Protein AF-A0A928YZJ4-F1 (afdb_monomer)

Mean predicted aligned error: 17.31 Å

Solvent-accessible surface area (backbone atoms only — not comparable to full-atom values): 49971 Å² total; per-residue (Å²): 134,83,50,48,60,56,51,56,8,48,33,52,41,49,50,50,52,55,49,54,68,63,47,74,83,53,98,68,70,48,50,37,29,40,36,71,58,53,44,68,52,54,47,35,29,53,52,44,31,66,68,34,85,79,50,36,79,39,45,44,54,44,34,43,48,86,60,44,71,91,59,87,69,68,72,88,36,46,33,91,68,58,64,78,62,58,71,76,52,89,69,97,32,59,24,40,40,36,47,48,78,68,75,94,52,50,88,80,48,70,93,41,50,71,45,28,59,66,56,59,59,71,42,50,63,50,50,48,59,63,60,44,59,97,52,99,66,59,72,68,53,54,50,33,52,51,24,40,53,58,9,43,60,76,61,47,85,70,53,61,63,33,52,37,35,27,52,41,46,22,37,50,41,33,71,78,66,70,46,56,64,59,37,25,52,16,49,22,26,41,44,72,64,25,54,11,26,41,66,62,54,68,77,52,56,79,95,48,50,81,40,36,69,60,38,22,52,51,48,42,47,42,54,50,63,46,27,30,51,53,32,38,20,41,73,82,69,45,78,56,56,55,68,58,46,50,57,31,35,71,73,46,49,89,70,32,54,77,86,50,48,68,41,50,53,45,35,56,74,47,76,78,38,90,44,73,40,36,55,59,49,17,72,43,39,31,69,88,42,37,54,51,56,47,57,55,74,76,52,80,75,86,79,49,72,35,57,56,48,53,52,49,35,60,72,78,40,76,80,73,74,50,74,68,54,54,50,47,38,58,49,50,62,74,51,90,70,87,70,61,53,69,72,57,45,54,53,48,67,74,47,48,73,70,37,60,76,44,60,68,60,38,54,52,48,48,40,46,63,41,41,80,64,47,76,28,73,50,65,71,55,39,50,51,51,52,47,55,53,41,54,74,63,43,92,72,62,83,44,52,52,36,35,40,40,36,40,76,64,61,85,55,66,69,68,59,59,58,29,14,45,46,56,44,36,28,53,20,54,70,54,25,15,52,66,64,56,35,48,88,44,43,47,77,50,48,69,51,48,73,44,33,62,60,52,50,52,55,46,40,71,72,47,47,92,76,57,72,80,36,78,56,84,49,70,79,22,35,46,50,48,35,38,44,33,36,20,32,82,85,69,47,81,70,33,63,41,38,41,34,39,43,56,68,84,48,23,33,42,44,34,49,53,59,38,51,52,50,26,73,72,74,50,80,49,53,57,39,58,39,40,56,23,63,74,48,99,86,63,47,76,39,68,56,43,58,69,34,22,81,25,38,43,42,32,30,88,84,44,53,36,32,65,57,42,74,91,49,73,87,43,19,47,82,68,42,48,65,58,51,48,56,50,33,39,74,71,66,58,30,52,69,70,42,48,54,53,43,50,52,32,48,49,56,21,53,54,34,41,52,50,20,58,51,33,36,71,35,87,76,32,9,51,54,37,64,39,29,47,54,21,32,57,30,44,50,53,29,52,54,46,41,66,72,48,57,57,63,70,69,43,42,62,69,50,49,49,60,66,70,30,54,39,39,30,40,44,39,80,80,72,53,29,32,36,38,38,50,79,11,54,54,25,34,24,34,57,31,46,54,55,47,50,52,30,49,48,52,51,51,60,44,73,40,73,75,79,86,62,87,49,55,68,58,52,56,48,54,51,44,56,54,69,70,47,76,77,34,74,55,61,50,80,33,53,59,86,88,47,78,38,71,21,26,65,56,38,76,48,80,70,30,32,38,25,32,53,83,70,70,57,94,91,56,66,68,65,57,50,74,32,60,62,63,29,52,55,50,48,55,48,50,52,52,49,38,71,75,39,63,82,44,36,60,67,35,59,45,47,44,40,62,63,57,50,66,60,40,61,52,42,37,50,52,54,50,51,55,53,57,68,72,44,95,59,80,55,24,42,34,40,33,44,29,30,92,51,63,69,58,47,52,49,50,49,51,53,50,55,63,57,30,78,75,34,95,86,47,74,77,83,54,90,80,69,95,82,64,94,58,56,63,42,51,37,78,46,63,77,88,59,79,80,95,62,98,74,88,69,64,64,51,80,70,64,98,53,97,82,66,89,74,86,66,132

Radius of gyration: 37.92 Å; Cα contacts (8 Å, |Δi|>4): 1317; chains: 1; bounding box: 82×76×112 Å

Foldseek 3Di:
DQDLLLLLLQLLLVVVVVVLVVCVVDPDAAEEEAEQDALSSVLSVVVSQCPPPVRVQQEQAEEECVRNPPSPDDPRRYDPDDPLVCVPDDDPHSYYYYYDNDPPCVVSCVVHHYDYLLNSLVPLVSSLVVLCPPQPDDPVLSLLSSLLSLLLSVQDDAGSSLSSQLSNQLSCCCVVPVDRSQLSSQQSCLSVQFARASCQSVVDPPVCSNPSVSSNVSSNCRVQCTSLVLLCAHSLRHHHQLVLLVVQCVVCVVLADPVCVVLSVVSSPDHGGDDPSSSVRSNDHCPVRVVVSSCPSVDDPPDDLLNVVVVLCVPPPNPPDDPVRNVVSVVVVVDPDQADDPVLVVVCVVCVVSCVVPPVSNVVSQCSHANDAQEDQDPLLLVLVQVLVQVVQQPAQQFFQAKEKAWPDAQDLVLLQLAQLLLLLLQLLQCFALCVLQPPRYHYRCRCSVVSVVSVVVVCVVCPPNDDRDRDPDFSRFKIKMKMFTAGPVRDTRDIHIYIHGHQCQALSSCVNVLLVQCLVANLQFFFAWEFDAPDPVGHGAFDARSHLNRTCDQDDRDRNHGRHDDDLCRGCVNQVVVLLVVCVVVVQFPPVLSVQLVVLVVQLRVLLSVLSVQLRDHNHNLVDPSLVVSLVSLVSNVVSCVVTGDDLVSCQRPVVSSLSSQWYWYDDDATKTKRHCSDSVQSNLSSVLSNVSSVVSCVSNVDSDDCPVDSVVSSVVNSVVSVDSRPDQWGWTDDPSDTAIWGFQEDDSSMTMTHHPDDDPVADAGSHQLQVVLVVVVVVVVVVCVVPVVCQQPAEAEDEADRDLNNVQNNQVVVVVVVVPDSDLGAYEYEYEHQDVVSLVVSVVVLVVVCVVPVPRDDADADDPPDPDSYYYYYDYPPDDDPDPPDDFDWDPDDDPPDTDDDD

Secondary structure (DSSP, 8-state):
---HHHHHHHHHHHHHHHHHHHHTTSSS-EEEEEES--HHHHHHHHHHHHH-TTTTTTEEEEEETTTSTTS---GGGEE-S-HHHHTTS--SSSEEEEEE--GGGGGGSTTSEEE-HHHHHH-HHHHHHHHHTT----HHHHHHHHHHHHHHHHH----HHHHHHHHHHHHHHHHHH---HHHHHHHTGGGGTS---TTGGGGS-GGGTT-HHHHHHHHHHHIIIIIHHHTTB-TT-PBPPHHHHHHHHHHHGGGS-GGGHHHHHHHHHSPSSS-HHHHHHHTS-TTTT-TTHHHHTTSPP---HHHHHHHHHHHH-TT-S-HHHHHHHHHHHH---SS--HHHHHHHHHTTTGGGS-HHHHHHHHHHHH-SPEEESSHHHHHHHHHHHHHHH-S--TTEEEEEEEESS-S-HHHHHTS-HHHHHHHHHHHTTHHHHHTTTEEEE-TTSTTHHHHHHHHHHHHGGG-------SHHHHEEEEEEEEEETTS-EEEEEEEEEE--TTSGGGGHHHHHHHHHHS-TTB--EEEBPBSSTT-PBPPP-TT-GGGB--SBTTBTT---PSP-TTSBHHHHHHHHHHHHHHTTSS-HHHHHHHHHHHHHHHHHHHHHHHHHHSTTTGGG-THHHHHHHHHHHHHHHHHHH--SHHHIIIIIHHHHTTTEEEEESSS-EEEE-TTSHHHHHHHHHHHHHHHHHHHHHHH-S----SSHHHHHHHHHHHHHS--S-SEEEEEETTEEEEEEEEEEETTEEEEE-SS--TT-----S-SHHHHHHHHHHHHHHHHH-GGGGGSEEEEEET---THHHHHHHHHHHHHHHH--S---EEEEEE-SSHHHHHHHHHHHHHHHTT-TTS----SS-TT---SEEEEEE-TTS--S--S--B-----S-TT-PPP--

Sequence (905 aa):
MMQTIELIGQVAADFLKRSIQTDEANEGVARFLLNRLTAQQVAEVCRTILQDSKLAPLIKIQVPRDLVGGCNLPDEILTDERTVHLRHSACDRPALLLANSSDDQSQSLNDITSISAQELKGQIECWIDLASKDLAIPDEQIDYWRKALRGLQKVGTPSLENFAEFIVQTRSRILDQSLPVVDALGWALPALRLPRDSAFFRAIPETQWGQTQRWEKLFQQAFSKRACLLLKQTSSRKPIDEQDLRTAFDKVKEDIPENAHPIIQSFISSAAGWNVSAEALAQFEWESDNINTLFSGLKAQKTDIASLTLDFFNDEFPDTLTEEELQYLNALKKRNKREALDEDREFYDAHRQELEGDRKLKAKWDKFVYGQPIECTDFMIGLLQAFERLFDQAENVDSVKSLKIETQKKAAKSKWLELNADVGRYFCTRYRGIEQLTAPHIEWETHWLFKYETLIEETQKKQKAKYRENTSTAKTATEIRFYVEMRDAAQSLIAKTQLVWRCNPNAIGMELANDFERMLKDSPFQLSQVSRELVSKKGRLQGISLSDVGTLMAAYRQDRGSLVSKYDRKSDLDKMLPAKFKQAVAEGRLSKEGSDAITTAWKTFSETYRAAIAGFTSEGQGIANSELLHQCEAYEALLKTVLTYVKGDLNRIDLYQPILRLGCIRIERGKPAAIIAPWHPLRLASIAIKARQLAGLLRYIISTPEVNFGDSRLFFADLRNELDHPYYPEVCVGYQGQQPELLSVSDTVNDYSLMERPTRDESDRTTNENPAEAADRLLGIIRRYVELLPHEKTNLSVVLYQNDSIKLPQAIVNKLSEELQDDREEVRCQVILRHRNGQKLTQLYEQMLESSDADPDAFIASEVSQDFMARLRISVMSNDVPPTNSRGYCQMWCTRELSRIFFLI

pLDDT: mean 81.65, std 14.15, range [23.36, 97.81]

Structure (mmCIF, N/CA/C/O backbone):
data_AF-A0A928YZJ4-F1
#
_entry.id   AF-A0A928YZJ4-F1
#
loop_
_atom_site.group_PDB
_atom_site.id
_atom_site.type_symbol
_atom_site.label_atom_id
_atom_site.label_alt_id
_atom_site.label_comp_id
_atom_site.label_asym_id
_atom_site.label_entity_id
_atom_site.label_seq_id
_atom_site.pdbx_PDB_ins_code
_atom_site.Cartn_x
_atom_site.Cartn_y
_atom_site.Cartn_z
_atom_site.occupancy
_atom_site.B_iso_or_equiv
_atom_site.auth_seq_id
_atom_site.auth_comp_id
_atom_site.auth_asym_id
_atom_site.auth_atom_id
_atom_site.pdbx_PDB_model_num
ATOM 1 N N . MET A 1 1 ? 30.342 -8.143 -59.739 1.00 57.03 1 MET A N 1
ATOM 2 C CA . MET A 1 1 ? 29.784 -7.495 -58.536 1.00 57.03 1 MET A CA 1
ATOM 3 C C . MET A 1 1 ? 28.497 -8.243 -58.220 1.00 57.03 1 MET A C 1
ATOM 5 O O . MET A 1 1 ? 27.683 -8.363 -59.121 1.00 57.03 1 MET A O 1
ATOM 9 N N . MET A 1 2 ? 28.390 -8.867 -57.047 1.00 73.00 2 MET A N 1
ATOM 10 C CA . MET A 1 2 ? 27.225 -9.685 -56.671 1.00 73.00 2 MET A CA 1
ATOM 11 C C . MET A 1 2 ? 26.034 -8.761 -56.399 1.00 73.00 2 MET A C 1
ATOM 13 O O . MET A 1 2 ? 26.191 -7.834 -55.606 1.00 73.00 2 MET A O 1
ATOM 17 N N . GLN A 1 3 ? 24.886 -8.961 -57.052 1.00 83.56 3 GLN A N 1
ATOM 18 C CA . GLN A 1 3 ? 23.706 -8.129 -56.787 1.00 83.56 3 GLN A CA 1
ATOM 19 C C . GLN A 1 3 ? 22.899 -8.652 -55.589 1.00 83.56 3 GLN A C 1
ATOM 21 O O . GLN A 1 3 ? 22.850 -9.853 -55.326 1.00 83.56 3 GLN A O 1
ATOM 26 N N . THR A 1 4 ? 22.219 -7.750 -54.873 1.00 87.12 4 THR A N 1
ATOM 27 C CA . THR A 1 4 ? 21.417 -8.068 -53.674 1.00 87.12 4 THR A CA 1
ATOM 28 C C . THR A 1 4 ? 20.347 -9.131 -53.933 1.00 87.12 4 THR A C 1
ATOM 30 O O . THR A 1 4 ? 20.195 -10.066 -53.148 1.00 87.12 4 THR A O 1
ATOM 33 N N . ILE A 1 5 ? 19.617 -9.010 -55.046 1.00 86.25 5 ILE A N 1
ATOM 34 C CA . ILE A 1 5 ? 18.516 -9.922 -55.391 1.00 86.25 5 ILE A CA 1
ATOM 35 C C . ILE A 1 5 ? 19.060 -11.283 -55.862 1.00 86.25 5 ILE A C 1
ATOM 37 O O . ILE A 1 5 ? 18.504 -12.317 -55.493 1.00 86.25 5 ILE A O 1
ATOM 41 N N . GLU A 1 6 ? 20.191 -11.301 -56.577 1.00 87.38 6 GLU A N 1
ATOM 42 C CA . GLU A 1 6 ? 20.882 -12.535 -56.988 1.00 87.38 6 GLU A CA 1
ATOM 43 C C . GLU A 1 6 ? 21.328 -13.361 -55.770 1.00 87.38 6 GLU A C 1
ATOM 45 O O . GLU A 1 6 ? 21.139 -14.577 -55.742 1.00 87.38 6 GLU A O 1
ATOM 50 N N . LEU A 1 7 ? 21.869 -12.713 -54.727 1.00 89.19 7 LEU A N 1
ATOM 51 C CA . LEU A 1 7 ? 22.269 -13.405 -53.498 1.00 89.19 7 LEU A CA 1
ATOM 52 C C . LEU A 1 7 ? 21.063 -14.038 -52.783 1.00 89.19 7 LEU A C 1
ATOM 54 O O . LEU A 1 7 ? 21.162 -15.176 -52.329 1.00 89.19 7 LEU A O 1
ATOM 58 N N . ILE A 1 8 ? 19.912 -13.352 -52.732 1.00 89.69 8 ILE A N 1
ATOM 59 C CA . ILE A 1 8 ? 18.660 -13.921 -52.194 1.00 89.69 8 ILE A CA 1
ATOM 60 C C . ILE A 1 8 ? 18.273 -15.196 -52.967 1.00 89.69 8 ILE A C 1
ATOM 62 O O . ILE A 1 8 ? 17.944 -16.212 -52.349 1.00 89.69 8 ILE A O 1
ATOM 66 N N . GLY A 1 9 ? 18.345 -15.155 -54.303 1.00 88.56 9 GLY A N 1
ATOM 67 C CA . GLY A 1 9 ? 18.065 -16.299 -55.175 1.00 88.56 9 GLY A CA 1
ATOM 68 C C . GLY A 1 9 ? 18.989 -17.492 -54.914 1.00 88.56 9 GLY A C 1
ATOM 69 O O . GLY A 1 9 ? 18.517 -18.619 -54.747 1.00 88.56 9 GLY A O 1
ATOM 70 N N . GLN A 1 10 ? 20.295 -17.240 -54.799 1.00 89.69 10 GLN A N 1
ATOM 71 C CA . GLN A 1 10 ? 21.309 -18.262 -54.512 1.00 89.69 10 GLN A CA 1
ATOM 72 C C . GLN A 1 10 ? 21.145 -18.886 -53.127 1.00 89.69 10 GLN A C 1
ATOM 74 O O . GLN A 1 10 ? 21.248 -20.104 -52.997 1.00 89.69 10 GLN A O 1
ATOM 79 N N . VAL A 1 11 ? 20.833 -18.085 -52.107 1.00 90.69 11 VAL A N 1
ATOM 80 C CA . VAL A 1 11 ? 20.590 -18.589 -50.748 1.00 90.69 11 VAL A CA 1
ATOM 81 C C . VAL A 1 11 ? 19.353 -19.480 -50.702 1.00 90.69 11 VAL A C 1
ATOM 83 O O . VAL A 1 11 ? 19.393 -20.546 -50.092 1.00 90.69 11 VAL A O 1
ATOM 86 N N . ALA A 1 12 ? 18.264 -19.083 -51.364 1.00 89.12 12 ALA A N 1
ATOM 87 C CA . ALA A 1 12 ? 17.058 -19.904 -51.430 1.00 89.12 12 ALA A CA 1
ATOM 88 C C . ALA A 1 12 ? 17.307 -21.230 -52.168 1.00 89.12 12 ALA A C 1
ATOM 90 O O . ALA A 1 12 ? 16.836 -22.277 -51.723 1.00 89.12 12 ALA A O 1
ATOM 91 N N . ALA A 1 13 ? 18.075 -21.204 -53.262 1.00 89.56 13 ALA A N 1
ATOM 92 C CA . ALA A 1 13 ? 18.456 -22.407 -53.997 1.00 89.56 13 ALA A CA 1
ATOM 93 C C . ALA A 1 13 ? 19.357 -23.339 -53.165 1.00 89.56 13 ALA A C 1
ATOM 95 O O . ALA A 1 13 ? 19.123 -24.548 -53.144 1.00 89.56 13 ALA A O 1
ATOM 96 N N . ASP A 1 14 ? 20.343 -22.800 -52.437 1.00 88.56 14 ASP A N 1
ATOM 97 C CA . ASP A 1 14 ? 21.216 -23.595 -51.561 1.00 88.56 14 ASP A CA 1
ATOM 98 C C . ASP A 1 14 ? 20.440 -24.191 -50.375 1.00 88.56 14 ASP A C 1
ATOM 100 O O . ASP A 1 14 ? 20.592 -25.372 -50.058 1.00 88.56 14 ASP A O 1
ATOM 104 N N . PHE A 1 15 ? 19.518 -23.425 -49.783 1.00 88.50 15 PHE A N 1
ATOM 105 C CA . PHE A 1 15 ? 18.610 -23.919 -48.747 1.00 88.50 15 PHE A CA 1
ATOM 106 C C . PHE A 1 15 ? 17.733 -25.078 -49.246 1.00 88.50 15 PHE A C 1
ATOM 108 O O . PHE A 1 15 ? 17.635 -26.110 -48.577 1.00 88.50 15 PHE A O 1
ATOM 115 N N . LEU A 1 16 ? 17.133 -24.943 -50.433 1.00 87.50 16 LEU A N 1
ATOM 116 C CA . LEU A 1 16 ? 16.336 -26.004 -51.059 1.00 87.50 16 LEU A CA 1
ATOM 117 C C . LEU A 1 16 ? 17.176 -27.255 -51.327 1.00 87.50 16 LEU A C 1
ATOM 119 O O . LEU A 1 16 ? 16.737 -28.366 -51.043 1.00 87.50 16 LEU A O 1
ATOM 123 N N . LYS A 1 17 ? 18.403 -27.083 -51.817 1.00 87.12 17 LYS A N 1
ATOM 124 C CA . LYS A 1 17 ? 19.334 -28.181 -52.093 1.00 87.12 17 LYS A CA 1
ATOM 125 C C . LYS A 1 17 ? 19.701 -28.959 -50.830 1.00 87.12 17 LYS A C 1
ATOM 127 O O . LYS A 1 17 ? 19.625 -30.185 -50.841 1.00 87.12 17 LYS A O 1
ATOM 132 N N . ARG A 1 18 ? 20.033 -28.259 -49.738 1.00 85.62 18 ARG A N 1
ATOM 133 C CA . ARG A 1 18 ? 20.311 -28.874 -48.427 1.00 85.62 18 ARG A CA 1
ATOM 134 C C . ARG A 1 18 ? 19.073 -29.580 -47.865 1.00 85.62 18 ARG A C 1
ATOM 136 O O . ARG A 1 18 ? 19.191 -30.680 -47.333 1.00 85.62 18 ARG A O 1
ATOM 143 N N . SER A 1 19 ? 17.892 -28.981 -48.024 1.00 82.94 19 SER A N 1
ATOM 144 C CA . SER A 1 19 ? 16.628 -29.549 -47.535 1.00 82.94 19 SER A CA 1
ATOM 145 C C . SER A 1 19 ? 16.262 -30.841 -48.273 1.00 82.94 19 SER A C 1
ATOM 147 O O . SER A 1 19 ? 16.008 -31.855 -47.633 1.00 82.94 19 SER A O 1
ATOM 149 N N . ILE A 1 20 ? 16.345 -30.848 -49.608 1.00 80.88 20 ILE A N 1
ATOM 150 C CA . ILE A 1 20 ? 16.053 -32.030 -50.437 1.00 80.88 20 ILE A CA 1
ATOM 151 C C . ILE A 1 20 ? 17.036 -33.172 -50.145 1.00 80.88 20 ILE A C 1
ATOM 153 O O . ILE A 1 20 ? 16.611 -34.313 -50.014 1.00 80.88 20 ILE A O 1
ATOM 157 N N . GLN A 1 21 ? 18.330 -32.875 -49.977 1.00 76.44 21 GLN A N 1
ATOM 158 C CA . GLN A 1 21 ? 19.341 -33.884 -49.623 1.00 76.44 21 GLN A CA 1
ATOM 159 C C . GLN A 1 21 ? 19.141 -34.484 -48.224 1.00 76.44 21 GLN A C 1
ATOM 161 O O . GLN A 1 21 ? 19.552 -35.614 -47.978 1.00 76.44 21 GLN A O 1
ATOM 166 N N . THR A 1 22 ? 18.530 -33.738 -47.302 1.00 69.00 22 THR A N 1
ATOM 167 C CA . THR A 1 22 ? 18.240 -34.223 -45.945 1.00 69.00 22 THR A CA 1
ATOM 168 C C . THR A 1 22 ? 16.977 -35.096 -45.923 1.00 69.00 22 THR A C 1
ATOM 170 O O . THR A 1 22 ? 16.920 -36.070 -45.175 1.00 69.00 22 THR A O 1
ATOM 173 N N . ASP A 1 23 ? 15.995 -34.787 -46.778 1.00 60.03 23 ASP A N 1
ATOM 174 C CA . ASP A 1 23 ? 14.710 -35.495 -46.885 1.00 60.03 23 ASP A CA 1
ATOM 175 C C . ASP A 1 23 ? 14.745 -36.770 -47.750 1.00 60.03 23 ASP A C 1
ATOM 177 O O . ASP A 1 23 ? 13.775 -37.525 -47.731 1.00 60.03 23 ASP A O 1
ATOM 181 N N . GLU A 1 24 ? 15.854 -37.091 -48.436 1.00 54.78 24 GLU A N 1
ATOM 182 C CA . GLU A 1 24 ? 16.033 -38.372 -49.162 1.00 54.78 24 GLU A CA 1
ATOM 183 C C . GLU A 1 24 ? 15.837 -39.623 -48.267 1.00 54.78 24 GLU A C 1
ATOM 185 O O . GLU A 1 24 ? 15.704 -40.735 -48.775 1.00 54.78 24 GLU A O 1
ATOM 190 N N . ALA A 1 25 ? 15.776 -39.457 -46.939 1.00 50.09 25 ALA A N 1
ATOM 191 C CA . ALA A 1 25 ? 15.477 -40.513 -45.971 1.00 50.09 25 ALA A CA 1
ATOM 192 C C . ALA A 1 25 ? 13.972 -40.833 -45.789 1.00 50.09 25 ALA A C 1
ATOM 194 O O . ALA A 1 25 ? 13.658 -41.858 -45.181 1.00 50.09 25 ALA A O 1
ATOM 195 N N . ASN A 1 26 ? 13.044 -40.006 -46.294 1.00 50.78 26 ASN A N 1
ATOM 196 C CA . ASN A 1 26 ? 11.592 -40.192 -46.152 1.00 50.78 26 ASN A CA 1
ATOM 197 C C . ASN A 1 26 ? 10.916 -40.446 -47.515 1.00 50.78 26 ASN A C 1
ATOM 199 O O . ASN A 1 26 ? 11.064 -39.663 -48.449 1.00 50.78 26 ASN A O 1
ATOM 203 N N . GLU A 1 27 ? 10.115 -41.511 -47.638 1.00 53.25 27 GLU A N 1
ATOM 204 C CA . GLU A 1 27 ? 9.326 -41.784 -48.851 1.00 53.25 27 GLU A CA 1
ATOM 205 C C . GLU A 1 27 ? 8.194 -40.742 -49.021 1.00 53.25 27 GLU A C 1
ATOM 207 O O . GLU A 1 27 ? 7.151 -40.824 -48.373 1.00 53.25 27 GLU A O 1
ATOM 212 N N . GLY A 1 28 ? 8.380 -39.743 -49.897 1.00 69.56 28 GLY A N 1
ATOM 213 C CA . GLY A 1 28 ? 7.349 -38.752 -50.240 1.00 69.56 28 GLY A CA 1
ATOM 214 C C . GLY A 1 28 ? 7.833 -37.602 -51.138 1.00 69.56 28 GLY A C 1
ATOM 215 O O . GLY A 1 28 ? 9.026 -37.395 -51.314 1.00 69.56 28 GLY A O 1
ATOM 216 N N . VAL A 1 29 ? 6.894 -36.838 -51.718 1.00 79.12 29 VAL A N 1
ATOM 217 C CA . VAL A 1 29 ? 7.193 -35.592 -52.459 1.00 79.12 29 VAL A CA 1
ATOM 218 C C . VAL A 1 29 ? 7.323 -34.431 -51.469 1.00 79.12 29 VAL A C 1
ATOM 220 O O . VAL A 1 29 ? 6.330 -34.072 -50.822 1.00 79.12 29 VAL A O 1
ATOM 223 N N . ALA A 1 30 ? 8.498 -33.802 -51.408 1.00 82.62 30 ALA A N 1
ATOM 224 C CA . ALA A 1 30 ? 8.737 -32.602 -50.606 1.00 82.62 30 ALA A CA 1
ATOM 225 C C . ALA A 1 30 ? 8.000 -31.394 -51.207 1.00 82.62 30 ALA A C 1
ATOM 227 O O . ALA A 1 30 ? 8.018 -31.173 -52.417 1.00 82.62 30 ALA A O 1
ATOM 228 N N . ARG A 1 31 ? 7.319 -30.595 -50.384 1.00 85.44 31 ARG A N 1
ATOM 229 C CA . ARG A 1 31 ? 6.553 -29.428 -50.850 1.00 85.44 31 ARG A CA 1
ATOM 230 C C . ARG A 1 31 ? 7.062 -28.174 -50.155 1.00 85.44 31 ARG A C 1
ATOM 232 O O . ARG A 1 31 ? 7.099 -28.130 -48.928 1.00 85.44 31 ARG A O 1
ATOM 239 N N . PHE A 1 32 ? 7.404 -27.163 -50.946 1.00 87.88 32 PHE A N 1
ATOM 240 C CA . PHE A 1 32 ? 7.923 -25.880 -50.484 1.00 87.88 32 PHE A CA 1
ATOM 241 C C . PHE A 1 32 ? 7.033 -24.735 -50.963 1.00 87.88 32 PHE A C 1
ATOM 243 O O . PHE A 1 32 ? 6.531 -24.761 -52.088 1.00 87.88 32 PHE A O 1
ATOM 250 N N . LEU A 1 33 ? 6.858 -23.711 -50.129 1.00 87.44 33 LEU A N 1
ATOM 251 C CA . LEU A 1 33 ? 6.032 -22.545 -50.439 1.00 87.44 33 LEU A CA 1
ATOM 252 C C . LEU A 1 33 ? 6.818 -21.242 -50.252 1.00 87.44 33 LEU A C 1
ATOM 254 O O . LEU A 1 33 ? 7.074 -20.838 -49.122 1.00 87.44 33 LEU A O 1
ATOM 258 N N . LEU A 1 34 ? 7.122 -20.535 -51.341 1.00 87.56 34 LEU A N 1
ATOM 259 C CA . LEU A 1 34 ? 7.611 -19.154 -51.307 1.00 87.56 34 LEU A CA 1
ATOM 260 C C . LEU A 1 34 ? 6.489 -18.248 -50.791 1.00 87.56 34 LEU A C 1
ATOM 262 O O . LEU A 1 34 ? 5.533 -17.953 -51.514 1.00 87.56 34 LEU A O 1
ATOM 266 N N . ASN A 1 35 ? 6.584 -17.841 -49.528 1.00 83.06 35 ASN A N 1
ATOM 267 C CA . ASN A 1 35 ? 5.497 -17.167 -48.827 1.00 83.06 35 ASN A CA 1
ATOM 268 C C . ASN A 1 35 ? 5.854 -15.706 -48.533 1.00 83.06 35 ASN A C 1
ATOM 270 O O . ASN A 1 35 ? 6.868 -15.432 -47.886 1.00 83.06 35 ASN A O 1
ATOM 274 N N . ARG A 1 36 ? 4.998 -14.771 -48.968 1.00 79.62 36 ARG A N 1
ATOM 275 C CA . ARG A 1 36 ? 5.131 -13.321 -48.706 1.00 79.62 36 ARG A CA 1
ATOM 276 C C . ARG A 1 36 ? 6.474 -12.718 -49.166 1.00 79.62 36 ARG A C 1
ATOM 278 O O . ARG A 1 36 ? 6.992 -11.796 -48.538 1.00 79.62 36 ARG A O 1
ATOM 285 N N . LEU A 1 37 ? 7.035 -13.238 -50.258 1.00 84.44 37 LEU A N 1
ATOM 286 C CA . LEU A 1 37 ? 8.188 -12.653 -50.952 1.00 84.44 37 LEU A CA 1
ATOM 287 C C . LEU A 1 37 ? 7.716 -11.714 -52.072 1.00 84.44 37 LEU A C 1
ATOM 289 O O . LEU A 1 37 ? 6.619 -11.879 -52.608 1.00 84.44 37 LEU A O 1
ATOM 293 N N . THR A 1 38 ? 8.536 -10.724 -52.432 1.00 85.88 38 THR A N 1
ATOM 294 C CA . THR A 1 38 ? 8.205 -9.802 -53.533 1.00 85.88 38 THR A CA 1
ATOM 295 C C . THR A 1 38 ? 8.297 -10.511 -54.889 1.00 85.88 38 THR A C 1
ATOM 297 O O . THR A 1 38 ? 9.026 -11.492 -55.044 1.00 85.88 38 THR A O 1
ATOM 300 N N . ALA A 1 39 ? 7.591 -10.004 -55.906 1.00 84.88 39 ALA A N 1
ATOM 301 C CA . ALA A 1 39 ? 7.594 -10.584 -57.255 1.00 84.88 39 ALA A CA 1
ATOM 302 C C . ALA A 1 39 ? 9.012 -10.736 -57.843 1.00 84.88 39 ALA A C 1
ATOM 304 O O . ALA A 1 39 ? 9.319 -11.731 -58.499 1.00 84.88 39 ALA A O 1
ATOM 305 N N . GLN A 1 40 ? 9.892 -9.767 -57.570 1.00 85.56 40 GLN A N 1
ATOM 306 C CA . GLN A 1 40 ? 11.291 -9.793 -58.004 1.00 85.56 40 GLN A CA 1
ATOM 307 C C . GLN A 1 40 ? 12.099 -10.878 -57.282 1.00 85.56 40 GLN A C 1
ATOM 309 O O . GLN A 1 40 ? 12.862 -11.592 -57.929 1.00 85.56 40 GLN A O 1
ATOM 314 N N . GLN A 1 41 ? 11.892 -11.051 -55.971 1.00 88.00 41 GLN A N 1
ATOM 315 C CA . GLN A 1 41 ? 12.543 -12.104 -55.184 1.00 88.00 41 GLN A CA 1
ATOM 316 C C . GLN A 1 41 ? 12.106 -13.495 -55.659 1.00 88.00 41 GLN A C 1
ATOM 318 O O . GLN A 1 41 ? 12.951 -14.342 -55.929 1.00 88.00 41 GLN A O 1
ATOM 323 N N . VAL A 1 42 ? 10.797 -13.721 -55.827 1.00 87.19 42 VAL A N 1
ATOM 324 C CA . VAL A 1 42 ? 10.254 -15.000 -56.326 1.00 87.19 42 VAL A CA 1
ATOM 325 C C . VAL A 1 42 ? 10.814 -15.330 -57.708 1.00 87.19 42 VAL A C 1
ATOM 327 O O . VAL A 1 42 ? 11.240 -16.461 -57.947 1.00 87.19 42 VAL A O 1
ATOM 330 N N . ALA A 1 43 ? 10.851 -14.345 -58.608 1.00 88.00 43 ALA A N 1
ATOM 331 C CA . ALA A 1 43 ? 11.382 -14.546 -59.946 1.00 88.00 43 ALA A CA 1
ATOM 332 C C . ALA A 1 43 ? 12.868 -14.920 -59.934 1.00 88.00 43 ALA A C 1
ATOM 334 O O . ALA A 1 43 ? 13.262 -15.842 -60.646 1.00 88.00 43 ALA A O 1
ATOM 335 N N . GLU A 1 44 ? 13.682 -14.263 -59.109 1.00 89.62 44 GLU A N 1
ATOM 336 C CA . GLU A 1 44 ? 15.114 -14.555 -59.052 1.00 89.62 44 GLU A CA 1
ATOM 337 C C . GLU A 1 44 ? 15.423 -15.924 -58.441 1.00 89.62 44 GLU A C 1
ATOM 339 O O . GLU A 1 44 ? 16.283 -16.646 -58.949 1.00 89.62 44 GLU A O 1
ATOM 344 N N . VAL A 1 45 ? 14.665 -16.339 -57.421 1.00 88.88 45 VAL A N 1
ATOM 345 C CA . VAL A 1 45 ? 14.739 -17.707 -56.887 1.00 88.88 45 VAL A CA 1
ATOM 346 C C . VAL A 1 45 ? 14.455 -18.724 -57.997 1.00 88.88 45 VAL A C 1
ATOM 348 O O . VAL A 1 45 ? 15.230 -19.660 -58.187 1.00 88.88 45 VAL A O 1
ATOM 351 N N . CYS A 1 46 ? 13.400 -18.513 -58.791 1.00 88.69 46 CYS A N 1
ATOM 352 C CA . CYS A 1 46 ? 13.063 -19.408 -59.900 1.00 88.69 46 CYS A CA 1
ATOM 353 C C . CYS A 1 46 ? 14.161 -19.448 -60.973 1.00 88.69 46 CYS A C 1
ATOM 355 O O . CYS A 1 46 ? 14.540 -20.534 -61.411 1.00 88.69 46 CYS A O 1
ATOM 357 N N . ARG A 1 47 ? 14.711 -18.292 -61.374 1.00 89.88 47 ARG A N 1
ATOM 358 C CA . ARG A 1 47 ? 15.823 -18.232 -62.343 1.00 89.88 47 ARG A CA 1
ATOM 359 C C . ARG A 1 47 ? 17.050 -18.978 -61.837 1.00 89.88 47 ARG A C 1
ATOM 361 O O . ARG A 1 47 ? 17.629 -19.760 -62.586 1.00 89.88 47 ARG A O 1
ATOM 368 N N . THR A 1 48 ? 17.400 -18.783 -60.568 1.00 90.06 48 THR A N 1
ATOM 369 C CA . THR A 1 48 ? 18.564 -19.430 -59.955 1.00 90.06 48 THR A CA 1
ATOM 370 C C . THR A 1 48 ? 18.405 -20.951 -59.926 1.00 90.06 48 THR A C 1
ATOM 372 O O . THR A 1 48 ? 19.339 -21.675 -60.268 1.00 90.06 48 THR A O 1
ATOM 375 N N . ILE A 1 49 ? 17.210 -21.454 -59.593 1.00 88.31 49 ILE A N 1
ATOM 376 C CA . ILE A 1 49 ? 16.920 -22.897 -59.601 1.00 88.31 49 ILE A CA 1
ATOM 377 C C . ILE A 1 49 ? 17.016 -23.470 -61.017 1.00 88.31 49 ILE A C 1
ATOM 379 O O . ILE A 1 49 ? 17.621 -24.523 -61.200 1.00 88.31 49 ILE A O 1
ATOM 383 N N . LEU A 1 50 ? 16.450 -22.786 -62.017 1.00 87.06 50 LEU A N 1
ATOM 384 C CA . LEU A 1 50 ? 16.479 -23.234 -63.414 1.00 87.06 50 LEU A CA 1
ATOM 385 C C . LEU A 1 50 ? 17.897 -23.255 -64.007 1.00 87.06 50 LEU A C 1
ATOM 387 O O . LEU A 1 50 ? 18.177 -24.062 -64.890 1.00 87.06 50 LEU A O 1
ATOM 391 N N . GLN A 1 51 ? 18.789 -22.386 -63.527 1.00 87.50 51 GLN A N 1
ATOM 392 C CA . GLN A 1 51 ? 20.192 -22.348 -63.945 1.00 87.50 51 GLN A CA 1
ATOM 393 C C . GLN A 1 51 ? 21.063 -23.411 -63.243 1.00 87.50 51 GLN A C 1
ATOM 395 O O . GLN A 1 51 ? 22.100 -23.795 -63.790 1.00 87.50 51 GLN A O 1
ATOM 400 N N . ASP A 1 52 ? 20.668 -23.929 -62.069 1.00 86.81 52 ASP A N 1
ATOM 401 C CA . ASP A 1 52 ? 21.396 -25.016 -61.397 1.00 86.81 52 ASP A CA 1
ATOM 402 C C . ASP A 1 52 ? 21.050 -26.378 -62.025 1.00 86.81 52 ASP A C 1
ATOM 404 O O . ASP A 1 52 ? 20.026 -26.996 -61.727 1.00 86.81 52 ASP A O 1
ATOM 408 N N . SER A 1 53 ? 21.977 -26.889 -62.842 1.00 83.88 53 SER A N 1
ATOM 409 C CA . SER A 1 53 ? 21.909 -28.210 -63.495 1.00 83.88 53 SER A CA 1
ATOM 410 C C . SER A 1 53 ? 21.589 -29.394 -62.568 1.00 83.88 53 SER A C 1
ATOM 412 O O . SER A 1 53 ? 21.081 -30.410 -63.041 1.00 83.88 53 SER A O 1
ATOM 414 N N . LYS A 1 54 ? 21.879 -29.291 -61.262 1.00 84.25 54 LYS A N 1
ATOM 415 C CA . LYS A 1 54 ? 21.594 -30.344 -60.277 1.00 84.25 54 LYS A CA 1
ATOM 416 C C . LYS A 1 54 ? 20.220 -30.187 -59.630 1.00 84.25 54 LYS A C 1
ATOM 418 O O . LYS A 1 54 ? 19.612 -31.192 -59.284 1.00 84.25 54 LYS A O 1
ATOM 423 N N . LEU A 1 55 ? 19.742 -28.955 -59.451 1.00 85.44 55 LEU A N 1
ATOM 424 C CA . LEU A 1 55 ? 18.504 -28.659 -58.720 1.00 85.44 55 LEU A CA 1
ATOM 425 C C . LEU A 1 55 ? 17.277 -28.607 -59.642 1.00 85.44 55 LEU A C 1
ATOM 427 O O . LEU A 1 55 ? 16.218 -29.123 -59.285 1.00 85.44 55 LEU A O 1
ATOM 431 N N . ALA A 1 56 ? 17.432 -28.059 -60.851 1.00 86.44 56 ALA A N 1
ATOM 432 C CA . ALA A 1 56 ? 16.381 -27.971 -61.864 1.00 86.44 56 ALA A CA 1
ATOM 433 C C . ALA A 1 56 ? 15.650 -29.304 -62.166 1.00 86.44 56 ALA A C 1
ATOM 435 O O . ALA A 1 56 ? 14.420 -29.279 -62.252 1.00 86.44 56 ALA A O 1
ATOM 436 N N . PRO A 1 57 ? 16.324 -30.471 -62.303 1.00 84.88 57 PRO A N 1
ATOM 437 C CA . PRO A 1 57 ? 15.624 -31.735 -62.557 1.00 84.88 57 PRO A CA 1
ATOM 438 C C . PRO A 1 57 ? 14.871 -32.283 -61.333 1.00 84.88 57 PRO A C 1
ATOM 440 O O . PRO A 1 57 ? 13.977 -33.111 -61.497 1.00 84.88 57 PRO A O 1
ATOM 443 N N . LEU A 1 58 ? 15.201 -31.831 -60.118 1.00 84.94 58 LEU A N 1
ATOM 444 C CA . LEU A 1 58 ? 14.637 -32.346 -58.863 1.00 84.94 58 LEU A CA 1
ATOM 445 C C . LEU A 1 58 ? 13.385 -31.585 -58.403 1.00 84.94 58 LEU A C 1
ATOM 447 O O . LEU A 1 58 ? 12.573 -32.137 -57.660 1.00 84.94 58 LEU A O 1
ATOM 451 N N . ILE A 1 59 ? 13.218 -30.332 -58.838 1.00 87.12 59 ILE A N 1
ATOM 452 C CA . ILE A 1 59 ? 12.136 -29.447 -58.388 1.00 87.12 59 ILE A CA 1
ATOM 453 C C . ILE A 1 59 ? 11.167 -29.163 -59.533 1.00 87.12 59 ILE A C 1
ATOM 455 O O . ILE A 1 59 ? 11.567 -28.709 -60.603 1.00 87.12 59 ILE A O 1
ATOM 459 N N . LYS A 1 60 ? 9.871 -29.378 -59.306 1.00 87.69 60 LYS A N 1
ATOM 460 C CA . LYS A 1 60 ? 8.789 -28.864 -60.151 1.00 87.69 60 LYS A CA 1
ATOM 461 C C . LYS A 1 60 ? 8.376 -27.492 -59.627 1.00 87.69 60 LYS A C 1
ATOM 463 O O . LYS A 1 60 ? 8.014 -27.377 -58.462 1.00 87.69 60 LYS A O 1
ATOM 468 N N . ILE A 1 61 ? 8.444 -26.459 -60.460 1.00 89.12 61 ILE A N 1
ATOM 469 C CA . ILE A 1 61 ? 8.111 -25.081 -60.072 1.00 89.12 61 ILE A CA 1
ATOM 470 C C . ILE A 1 61 ? 6.730 -24.737 -60.626 1.00 89.12 61 ILE A C 1
ATOM 472 O O . ILE A 1 61 ? 6.487 -24.933 -61.814 1.00 89.12 61 ILE A O 1
ATOM 476 N N . GLN A 1 62 ? 5.839 -24.232 -59.774 1.00 87.06 62 GLN A N 1
ATOM 477 C CA . GLN A 1 62 ? 4.521 -23.737 -60.167 1.00 87.06 62 GLN A CA 1
ATOM 478 C C . GLN A 1 62 ? 4.227 -22.415 -59.448 1.00 87.06 62 GLN A C 1
ATOM 480 O O . GLN A 1 62 ? 3.854 -22.391 -58.274 1.00 87.06 62 GLN A O 1
ATOM 485 N N . VAL A 1 63 ? 4.408 -21.302 -60.160 1.00 86.81 63 VAL A N 1
ATOM 486 C CA . VAL A 1 63 ? 4.217 -19.943 -59.631 1.00 86.81 63 VAL A CA 1
ATOM 487 C C . VAL A 1 63 ? 3.004 -19.279 -60.294 1.00 86.81 63 VAL A C 1
ATOM 489 O O . VAL A 1 63 ? 2.894 -19.329 -61.521 1.00 86.81 63 VAL A O 1
ATOM 492 N N . PRO A 1 64 ? 2.104 -18.631 -59.527 1.00 85.69 64 PRO A N 1
ATOM 493 C CA . PRO A 1 64 ? 0.961 -17.922 -60.094 1.00 85.69 64 PRO A CA 1
ATOM 494 C C . PRO A 1 64 ? 1.383 -16.834 -61.085 1.00 85.69 64 PRO A C 1
ATOM 496 O O . PRO A 1 64 ? 2.202 -15.972 -60.748 1.00 85.69 64 PRO A O 1
ATOM 499 N N . ARG A 1 65 ? 0.794 -16.833 -62.286 1.00 84.62 65 ARG A N 1
ATOM 500 C CA . ARG A 1 65 ? 1.107 -15.855 -63.344 1.00 84.62 65 ARG A CA 1
ATOM 501 C C . ARG A 1 65 ? 0.869 -14.408 -62.899 1.00 84.62 65 ARG A C 1
ATOM 503 O O . ARG A 1 65 ? 1.689 -13.539 -63.191 1.00 84.62 65 ARG A O 1
ATOM 510 N N . ASP A 1 66 ? -0.183 -14.180 -62.115 1.00 82.25 66 ASP A N 1
ATOM 511 C CA . ASP A 1 66 ? -0.545 -12.868 -61.560 1.00 82.25 66 ASP A CA 1
ATOM 512 C C . ASP A 1 66 ? 0.520 -12.291 -60.610 1.00 82.25 66 ASP A C 1
ATOM 514 O O . ASP A 1 66 ? 0.649 -11.074 -60.487 1.00 82.25 66 ASP A O 1
ATOM 518 N N . LEU A 1 67 ? 1.309 -13.144 -59.943 1.00 80.38 67 LEU A N 1
ATOM 519 C CA . LEU A 1 67 ? 2.312 -12.719 -58.961 1.00 80.38 67 LEU A CA 1
ATOM 520 C C . LEU A 1 67 ? 3.598 -12.191 -59.612 1.00 80.38 67 LEU A C 1
ATOM 522 O O . LEU A 1 67 ? 4.246 -11.302 -59.067 1.00 80.38 67 LEU A O 1
ATOM 526 N N . VAL A 1 68 ? 3.992 -12.751 -60.755 1.00 79.81 68 VAL A N 1
ATOM 527 C CA . VAL A 1 68 ? 5.293 -12.498 -61.410 1.00 79.81 68 VAL A CA 1
ATOM 528 C C . VAL A 1 68 ? 5.154 -11.805 -62.769 1.00 79.81 68 VAL A C 1
ATOM 530 O O . VAL A 1 68 ? 6.091 -11.807 -63.575 1.00 79.81 68 VAL A O 1
ATOM 533 N N . GLY A 1 69 ? 3.996 -11.190 -63.029 1.00 72.31 69 GLY A N 1
ATOM 534 C CA . GLY A 1 69 ? 3.736 -10.416 -64.241 1.00 72.31 69 GLY A CA 1
ATOM 535 C C . GLY A 1 69 ? 4.821 -9.358 -64.481 1.00 72.31 69 GLY A C 1
ATOM 536 O O . GLY A 1 69 ? 5.042 -8.484 -63.649 1.00 72.31 69 GLY A O 1
ATOM 537 N N . GLY A 1 70 ? 5.517 -9.453 -65.620 1.00 73.25 70 GLY A N 1
ATOM 538 C CA . GLY A 1 70 ? 6.608 -8.541 -65.998 1.00 73.25 70 GLY A CA 1
ATOM 539 C C . GLY A 1 70 ? 8.034 -9.026 -65.687 1.00 73.25 70 GLY A C 1
ATOM 540 O O . GLY A 1 70 ? 8.987 -8.343 -66.053 1.00 73.25 70 GLY A O 1
ATOM 541 N N . CYS A 1 71 ? 8.215 -10.205 -65.077 1.00 74.69 71 CYS A N 1
ATOM 542 C CA . CYS A 1 71 ? 9.535 -10.737 -64.702 1.00 74.69 71 CYS A CA 1
ATOM 543 C C . CYS A 1 71 ? 10.179 -11.711 -65.724 1.00 74.69 71 CYS A C 1
ATOM 545 O O . CYS A 1 71 ? 11.182 -12.334 -65.388 1.00 74.69 71 CYS A O 1
ATOM 547 N N . ASN A 1 72 ? 9.674 -11.866 -66.957 1.00 78.62 72 ASN A N 1
ATOM 548 C CA . ASN A 1 72 ? 10.264 -12.724 -68.014 1.00 78.62 72 ASN A CA 1
ATOM 549 C C . ASN A 1 72 ? 10.669 -14.147 -67.548 1.00 78.62 72 ASN A C 1
ATOM 551 O O . ASN A 1 72 ? 11.820 -14.557 -67.712 1.00 78.62 72 ASN A O 1
ATOM 555 N N . LEU A 1 73 ? 9.744 -14.890 -66.932 1.00 83.88 73 LEU A N 1
ATOM 556 C CA . LEU A 1 73 ? 9.937 -16.302 -66.572 1.00 83.88 73 LEU A CA 1
ATOM 557 C C . LEU A 1 73 ? 9.371 -17.230 -67.667 1.00 83.88 73 LEU A C 1
ATOM 559 O O . LEU A 1 73 ? 8.419 -16.829 -68.336 1.00 83.88 73 LEU A O 1
ATOM 563 N N . PRO A 1 74 ? 9.913 -18.451 -67.859 1.00 85.38 74 PRO A N 1
ATOM 564 C CA . PRO A 1 74 ? 9.374 -19.410 -68.827 1.00 85.38 74 PRO A CA 1
ATOM 565 C C . PRO A 1 74 ? 7.922 -19.798 -68.518 1.00 85.38 74 PRO A C 1
ATOM 567 O O . PRO A 1 74 ? 7.592 -20.063 -67.363 1.00 85.38 74 PRO A O 1
ATOM 570 N N . ASP A 1 75 ? 7.077 -19.917 -69.546 1.00 81.19 75 ASP A N 1
ATOM 571 C CA . ASP A 1 75 ? 5.664 -20.298 -69.378 1.00 81.19 75 ASP A CA 1
ATOM 572 C C . ASP A 1 75 ? 5.477 -21.684 -68.736 1.00 81.19 75 ASP A C 1
ATOM 574 O O . ASP A 1 75 ? 4.460 -21.931 -68.096 1.00 81.19 75 ASP A O 1
ATOM 578 N N . GLU A 1 76 ? 6.472 -22.567 -68.848 1.00 82.00 76 GLU A N 1
ATOM 579 C CA . GLU A 1 76 ? 6.458 -23.933 -68.305 1.00 82.00 76 GLU A CA 1
ATOM 580 C C . GLU A 1 76 ? 6.391 -24.002 -66.768 1.00 82.00 76 GLU A C 1
ATOM 582 O O . GLU A 1 76 ? 5.981 -25.025 -66.221 1.00 82.00 76 GLU A O 1
ATOM 587 N N . ILE A 1 77 ? 6.796 -22.935 -66.068 1.00 85.56 77 ILE A N 1
ATOM 588 C CA . ILE A 1 77 ? 6.788 -22.864 -64.594 1.00 85.56 77 ILE A CA 1
ATOM 589 C C . ILE A 1 77 ? 5.649 -21.999 -64.037 1.00 85.56 77 ILE A C 1
ATOM 591 O O . ILE A 1 77 ? 5.524 -21.840 -62.819 1.00 85.56 77 ILE A O 1
ATOM 595 N N . LEU A 1 78 ? 4.836 -21.414 -64.921 1.00 86.12 78 LEU A N 1
ATOM 596 C CA . LEU A 1 78 ? 3.723 -20.543 -64.563 1.00 86.12 78 LEU A CA 1
ATOM 597 C C . LEU A 1 78 ? 2.416 -21.332 -64.536 1.00 86.12 78 LEU A C 1
ATOM 599 O O . LEU A 1 78 ? 2.186 -22.225 -65.347 1.00 86.12 78 LEU A O 1
ATOM 603 N N . THR A 1 79 ? 1.541 -20.981 -63.603 1.00 83.12 79 THR A N 1
ATOM 604 C CA . THR A 1 79 ? 0.225 -21.607 -63.455 1.00 83.12 79 THR A CA 1
ATOM 605 C C . THR A 1 79 ? -0.851 -20.558 -63.205 1.00 83.12 79 THR A C 1
ATOM 607 O O . THR A 1 79 ? -0.589 -19.527 -62.583 1.00 83.12 79 THR A O 1
ATOM 610 N N . ASP A 1 80 ? -2.061 -20.845 -63.679 1.00 80.81 80 ASP A N 1
ATOM 611 C CA . ASP A 1 80 ? -3.269 -20.060 -63.402 1.00 80.81 80 ASP A CA 1
ATOM 612 C C . ASP A 1 80 ? -4.152 -20.760 -62.338 1.00 80.81 80 ASP A C 1
ATOM 614 O O . ASP A 1 80 ? -5.213 -20.266 -61.952 1.00 80.81 80 ASP A O 1
ATOM 618 N N . GLU A 1 81 ? -3.720 -21.926 -61.835 1.00 78.75 81 GLU A N 1
ATOM 619 C CA . GLU A 1 81 ? -4.412 -22.682 -60.788 1.00 78.75 81 GLU A CA 1
ATOM 620 C C . GLU A 1 81 ? -4.108 -22.139 -59.382 1.00 78.75 81 GLU A C 1
ATOM 622 O O . GLU A 1 81 ? -3.021 -21.638 -59.088 1.00 78.75 81 GLU A O 1
ATOM 627 N N . ARG A 1 82 ? -5.070 -22.276 -58.459 1.00 76.94 82 ARG A N 1
ATOM 628 C CA . ARG A 1 82 ? -4.905 -21.819 -57.069 1.00 76.94 82 ARG A CA 1
ATOM 629 C C . ARG A 1 82 ? -3.893 -22.682 -56.309 1.00 76.94 82 ARG A C 1
ATOM 631 O O . ARG A 1 82 ? -3.984 -23.908 -56.328 1.00 76.94 82 ARG A O 1
ATOM 638 N N . THR A 1 83 ? -3.037 -22.050 -55.506 1.00 77.81 83 THR A N 1
ATOM 639 C CA . THR A 1 83 ? -1.999 -22.710 -54.690 1.00 77.81 83 THR A CA 1
ATOM 640 C C . THR A 1 83 ? -2.547 -23.813 -53.764 1.00 77.81 83 THR A C 1
ATOM 642 O O . THR A 1 83 ? -1.912 -24.853 -53.595 1.00 77.81 83 THR A O 1
ATOM 645 N N . VAL A 1 84 ? -3.766 -23.650 -53.226 1.00 72.06 84 VAL A N 1
ATOM 646 C CA . VAL A 1 84 ? -4.461 -24.672 -52.406 1.00 72.06 84 VAL A CA 1
ATOM 647 C C . VAL A 1 84 ? -4.794 -25.947 -53.195 1.00 72.06 84 VAL A C 1
ATOM 649 O O . VAL A 1 84 ? -4.762 -27.043 -52.635 1.00 72.06 84 VAL A O 1
ATOM 652 N N . HIS A 1 85 ? -5.092 -25.829 -54.491 1.00 76.00 85 HIS A N 1
ATOM 653 C CA . HIS A 1 85 ? -5.342 -26.983 -55.357 1.00 76.00 85 HIS A CA 1
ATOM 654 C C . HIS A 1 85 ? -4.038 -27.741 -55.641 1.00 76.00 85 HIS A C 1
ATOM 656 O O . HIS A 1 85 ? -3.957 -28.956 -55.453 1.00 76.00 85 HIS A O 1
ATOM 662 N N . LEU A 1 86 ? -2.984 -26.997 -55.985 1.00 75.38 86 LEU A N 1
ATOM 663 C CA . LEU A 1 86 ? -1.673 -27.537 -56.351 1.00 75.38 86 LEU A CA 1
ATOM 664 C C . LEU A 1 86 ? -0.972 -28.273 -55.205 1.00 75.38 86 LEU A C 1
ATOM 666 O O . LEU A 1 86 ? -0.200 -29.199 -55.456 1.00 75.38 86 LEU A O 1
ATOM 670 N N . ARG A 1 87 ? -1.302 -27.949 -53.947 1.00 69.62 87 ARG A N 1
ATOM 671 C CA . ARG A 1 87 ? -0.812 -28.659 -52.755 1.00 69.62 87 ARG A CA 1
ATOM 672 C C . ARG A 1 87 ? -1.029 -30.176 -52.828 1.00 69.62 87 ARG A C 1
ATOM 674 O O . ARG A 1 87 ? -0.155 -30.924 -52.401 1.00 69.62 87 ARG A O 1
ATOM 681 N N . HIS A 1 88 ? -2.158 -30.640 -53.361 1.00 70.69 88 HIS A N 1
ATOM 682 C CA . HIS A 1 88 ? -2.493 -32.072 -53.432 1.00 70.69 88 HIS A CA 1
ATOM 683 C C . HIS A 1 88 ? -2.221 -32.687 -54.810 1.00 70.69 88 HIS A C 1
ATOM 685 O O . HIS A 1 88 ? -2.540 -33.853 -55.036 1.00 70.69 88 HIS A O 1
ATOM 691 N N . SER A 1 89 ? -1.627 -31.921 -55.729 1.00 74.81 89 SER A N 1
ATOM 692 C CA . SER A 1 89 ? -1.315 -32.411 -57.067 1.00 74.81 89 SER A CA 1
ATOM 693 C C . SER A 1 89 ? -0.246 -33.510 -57.025 1.00 74.81 89 SER A C 1
ATOM 695 O O . SER A 1 89 ? 0.651 -33.520 -56.169 1.00 74.81 89 SER A O 1
ATOM 697 N N . ALA A 1 90 ? -0.365 -34.465 -57.949 1.00 71.75 90 ALA A N 1
ATOM 698 C CA . ALA A 1 90 ? 0.662 -35.471 -58.172 1.00 71.75 90 ALA A CA 1
ATOM 699 C C . ALA A 1 90 ? 1.900 -34.797 -58.785 1.00 71.75 90 ALA A C 1
ATOM 701 O O . ALA A 1 90 ? 1.806 -34.095 -59.796 1.00 71.75 90 ALA A O 1
ATOM 702 N N . CYS A 1 91 ? 3.061 -35.009 -58.166 1.00 79.38 91 CYS A N 1
ATOM 703 C CA . CYS A 1 91 ? 4.337 -34.491 -58.643 1.00 79.38 91 CYS A CA 1
ATOM 704 C C . CYS A 1 91 ? 5.183 -35.646 -59.178 1.00 79.38 91 CYS A C 1
ATOM 706 O O . CYS A 1 91 ? 5.394 -36.642 -58.494 1.00 79.38 91 CYS A O 1
ATOM 708 N N . ASP A 1 92 ? 5.661 -35.487 -60.405 1.00 79.12 92 ASP A N 1
ATOM 709 C CA . ASP A 1 92 ? 6.572 -36.380 -61.121 1.00 79.12 92 ASP A CA 1
ATOM 710 C C . ASP A 1 92 ? 8.047 -36.157 -60.741 1.00 79.12 92 ASP A C 1
ATOM 712 O O . ASP A 1 92 ? 8.928 -36.871 -61.216 1.00 79.12 92 ASP A O 1
ATOM 716 N N . ARG A 1 93 ? 8.315 -35.174 -59.872 1.00 83.00 93 ARG A N 1
ATOM 717 C CA . ARG A 1 93 ? 9.642 -34.835 -59.345 1.00 83.00 93 ARG A CA 1
ATOM 718 C C . ARG A 1 93 ? 9.685 -34.967 -57.815 1.00 83.00 93 ARG A C 1
ATOM 720 O O . ARG A 1 93 ? 8.640 -34.815 -57.177 1.00 83.00 93 ARG A O 1
ATOM 727 N N . PRO A 1 94 ? 10.874 -35.182 -57.219 1.00 82.69 94 PRO A N 1
ATOM 728 C CA . PRO A 1 94 ? 11.048 -35.294 -55.767 1.00 82.69 94 PRO A CA 1
ATOM 729 C C . PRO A 1 94 ? 10.515 -34.106 -54.955 1.00 82.69 94 PRO A C 1
ATOM 731 O O . PRO A 1 94 ? 10.057 -34.303 -53.831 1.00 82.69 94 PRO A O 1
ATOM 734 N N . ALA A 1 95 ? 10.536 -32.888 -55.509 1.00 85.31 95 ALA A N 1
ATOM 735 C CA . ALA A 1 95 ? 10.050 -31.693 -54.825 1.00 85.31 95 ALA A CA 1
ATOM 736 C C . ALA A 1 95 ? 9.119 -30.824 -55.688 1.00 85.31 95 ALA A C 1
ATOM 738 O O . ALA A 1 95 ? 9.301 -30.709 -56.901 1.00 85.31 95 ALA A O 1
ATOM 739 N N . LEU A 1 96 ? 8.151 -30.163 -55.048 1.00 86.56 96 LEU A N 1
ATOM 740 C CA . LEU A 1 96 ? 7.230 -29.186 -55.638 1.00 86.56 96 LEU A CA 1
ATOM 741 C C . LEU A 1 96 ? 7.409 -27.820 -54.955 1.00 86.56 96 LEU A C 1
ATOM 743 O O . LEU A 1 96 ? 7.248 -27.716 -53.739 1.00 86.56 96 LEU A O 1
ATOM 747 N N . LEU A 1 97 ? 7.711 -26.778 -55.732 1.00 87.81 97 LEU A N 1
ATOM 748 C CA . LEU A 1 97 ? 7.858 -25.397 -55.272 1.00 87.81 97 LEU A CA 1
ATOM 749 C C . LEU A 1 97 ? 6.666 -24.553 -55.730 1.00 87.81 97 LEU A C 1
ATOM 751 O O . LEU A 1 97 ? 6.427 -24.395 -56.928 1.00 87.81 97 LEU A O 1
ATOM 755 N N . LEU A 1 98 ? 5.955 -23.987 -54.761 1.00 88.62 98 LEU A N 1
ATOM 756 C CA . LEU A 1 98 ? 4.793 -23.123 -54.945 1.00 88.62 98 LEU A CA 1
ATOM 757 C C . LEU A 1 98 ? 5.109 -21.694 -54.488 1.00 88.62 98 LEU A C 1
ATOM 759 O O . LEU A 1 98 ? 6.039 -21.483 -53.713 1.00 88.62 98 LEU A O 1
ATOM 763 N N . ALA A 1 99 ? 4.307 -20.713 -54.903 1.00 85.69 99 ALA A N 1
ATOM 764 C CA . ALA A 1 99 ? 4.393 -19.341 -54.397 1.00 85.69 99 ALA A CA 1
ATOM 765 C C . ALA A 1 99 ? 3.014 -18.787 -54.012 1.00 85.69 99 ALA A C 1
ATOM 767 O O . ALA A 1 99 ? 2.004 -19.107 -54.645 1.00 85.69 99 ALA A O 1
ATOM 768 N N . ASN A 1 100 ? 2.972 -17.951 -52.972 1.00 83.12 100 ASN A N 1
ATOM 769 C CA . ASN A 1 100 ? 1.767 -17.236 -52.555 1.00 83.12 100 ASN A CA 1
ATOM 770 C C . ASN A 1 100 ? 2.098 -15.835 -52.008 1.00 83.12 100 ASN A C 1
ATOM 772 O O . ASN A 1 100 ? 3.053 -15.652 -51.249 1.00 83.12 100 ASN A O 1
ATOM 776 N N . SER A 1 101 ? 1.259 -14.861 -52.362 1.00 66.69 101 SER A N 1
ATOM 777 C CA . SER A 1 101 ? 1.323 -13.469 -51.902 1.00 66.69 101 SER A CA 1
ATOM 778 C C . SER A 1 101 ? 0.119 -13.022 -51.063 1.00 66.69 101 SER A C 1
ATOM 780 O O . SER A 1 101 ? 0.194 -11.954 -50.461 1.00 66.69 101 SER A O 1
ATOM 782 N N . SER A 1 102 ? -0.968 -13.806 -50.997 1.00 60.50 102 SER A N 1
ATOM 783 C CA . SER A 1 102 ? -2.240 -13.418 -50.353 1.00 60.50 102 SER A CA 1
ATOM 784 C C . SER A 1 102 ? -2.507 -14.161 -49.035 1.00 60.50 102 SER A C 1
ATOM 786 O O . SER A 1 102 ? -2.218 -15.355 -48.916 1.00 60.50 102 SER A O 1
ATOM 788 N N . ASP A 1 103 ? -3.068 -13.456 -48.044 1.00 57.41 103 ASP A N 1
ATOM 789 C CA . ASP A 1 103 ? -3.272 -13.974 -46.678 1.00 57.41 103 ASP A CA 1
ATOM 790 C C . ASP A 1 103 ? -4.502 -14.889 -46.530 1.00 57.41 103 ASP A C 1
ATOM 792 O O . ASP A 1 103 ? -4.556 -15.733 -45.631 1.00 57.41 103 ASP A O 1
ATOM 796 N N . ASP A 1 104 ? -5.442 -14.796 -47.475 1.00 56.22 104 ASP A N 1
ATOM 797 C CA . ASP A 1 104 ? -6.735 -15.499 -47.475 1.00 56.22 104 ASP A CA 1
ATOM 798 C C . ASP A 1 104 ? -6.612 -17.034 -47.550 1.00 56.22 104 ASP A C 1
ATOM 800 O O . ASP A 1 104 ? -7.583 -17.756 -47.327 1.00 56.22 104 ASP A O 1
ATOM 804 N N . GLN A 1 105 ? -5.422 -17.558 -47.869 1.00 56.62 105 GLN A N 1
ATOM 805 C CA . GLN A 1 105 ? -5.155 -18.996 -48.026 1.00 56.62 105 GLN A CA 1
ATOM 806 C C . GLN A 1 105 ? -4.210 -19.570 -46.958 1.00 56.62 105 GLN A C 1
ATOM 808 O O . GLN A 1 105 ? -3.925 -20.769 -46.977 1.00 56.62 105 GLN A O 1
ATOM 813 N N . SER A 1 106 ? -3.745 -18.749 -46.009 1.00 60.09 106 SER A N 1
ATOM 814 C CA . SER A 1 106 ? -2.747 -19.127 -44.993 1.00 60.09 106 SER A CA 1
ATOM 815 C C . SER A 1 106 ? -3.167 -20.343 -44.152 1.00 60.09 106 SER A C 1
ATOM 817 O O . SER A 1 106 ? -2.395 -21.291 -44.019 1.00 60.09 106 SER A O 1
ATOM 819 N N . GLN A 1 107 ? -4.421 -20.393 -43.683 1.00 56.19 107 GLN A N 1
ATOM 820 C CA . GLN A 1 107 ? -4.946 -21.510 -42.877 1.00 56.19 107 GLN A CA 1
ATOM 821 C C . GLN A 1 107 ? -4.939 -22.864 -43.609 1.00 56.19 107 GLN A C 1
ATOM 823 O O . GLN A 1 107 ? -4.826 -23.904 -42.966 1.00 56.19 107 GLN A O 1
ATOM 828 N N . SER A 1 108 ? -5.039 -22.869 -44.943 1.00 58.88 108 SER A N 1
ATOM 829 C CA . SER A 1 108 ? -5.084 -24.096 -45.760 1.00 58.88 108 SER A CA 1
ATOM 830 C C . SER A 1 108 ? -3.698 -24.585 -46.217 1.00 58.88 108 SER A C 1
ATOM 832 O O . SER A 1 108 ? -3.589 -25.657 -46.819 1.00 58.88 108 SER A O 1
ATOM 834 N N . LEU A 1 109 ? -2.632 -23.821 -45.946 1.00 62.22 109 LEU A N 1
ATOM 835 C CA . LEU A 1 109 ? -1.266 -24.068 -46.433 1.00 62.22 109 LEU A CA 1
ATOM 836 C C . LEU A 1 109 ? -0.246 -24.357 -45.310 1.00 62.22 109 LEU A C 1
ATOM 838 O O . LEU A 1 109 ? 0.931 -24.526 -45.608 1.00 62.22 109 LEU A O 1
ATOM 842 N N . ASN A 1 110 ? -0.690 -24.479 -44.051 1.00 61.12 110 ASN A N 1
ATOM 843 C CA . ASN A 1 110 ? 0.175 -24.702 -42.879 1.00 61.12 110 ASN A CA 1
ATOM 844 C C . ASN A 1 110 ? 0.989 -26.009 -42.904 1.00 61.12 110 ASN A C 1
ATOM 846 O O . ASN A 1 110 ? 2.020 -26.088 -42.245 1.00 61.12 110 ASN A O 1
ATOM 850 N N . ASP A 1 111 ? 0.545 -27.024 -43.648 1.00 64.88 111 ASP A N 1
ATOM 851 C CA . ASP A 1 111 ? 1.229 -28.325 -43.696 1.00 64.88 111 ASP A CA 1
ATOM 852 C C . ASP A 1 111 ? 2.326 -28.390 -44.786 1.00 64.88 111 ASP A C 1
ATOM 854 O O . ASP A 1 111 ? 2.842 -29.467 -45.077 1.00 64.88 111 ASP A O 1
ATOM 858 N N . ILE A 1 112 ? 2.646 -27.264 -45.439 1.00 78.31 112 ILE A N 1
ATOM 859 C CA . ILE A 1 112 ? 3.735 -27.137 -46.422 1.00 78.31 112 ILE A CA 1
ATOM 860 C C . ILE A 1 112 ? 4.896 -26.374 -45.779 1.00 78.31 112 ILE A C 1
ATOM 862 O O . ILE A 1 112 ? 4.672 -25.364 -45.115 1.00 78.31 112 ILE A O 1
ATOM 866 N N . THR A 1 113 ? 6.136 -26.797 -46.031 1.00 81.94 113 THR A N 1
ATOM 867 C CA . THR A 1 113 ? 7.331 -26.077 -45.574 1.00 81.94 113 THR A CA 1
ATOM 868 C C . THR A 1 113 ? 7.390 -24.691 -46.220 1.00 81.94 113 THR A C 1
ATOM 870 O O . THR A 1 113 ? 7.609 -24.561 -47.430 1.00 81.94 113 THR A O 1
ATOM 873 N N . SER A 1 114 ? 7.174 -23.638 -45.431 1.00 83.81 114 SER A N 1
ATOM 874 C CA . SER A 1 114 ? 7.284 -22.265 -45.915 1.00 83.81 114 SER A CA 1
ATOM 875 C C . SER A 1 114 ? 8.740 -21.851 -46.129 1.00 83.81 114 SER A C 1
ATOM 877 O O . SER A 1 114 ? 9.660 -22.312 -45.460 1.00 83.81 114 SER A O 1
ATOM 879 N N . ILE A 1 115 ? 8.938 -20.984 -47.118 1.00 86.94 115 ILE A N 1
ATOM 880 C CA . ILE A 1 115 ? 10.169 -20.248 -47.385 1.00 86.94 115 ILE A CA 1
ATOM 881 C C . ILE A 1 115 ? 9.781 -18.773 -47.435 1.00 86.94 115 ILE A C 1
ATOM 883 O O . ILE A 1 115 ? 9.428 -18.206 -48.471 1.00 86.94 115 ILE A O 1
ATOM 887 N N . SER A 1 116 ? 9.780 -18.172 -46.259 1.00 86.25 116 SER A N 1
ATOM 888 C CA . SER A 1 116 ? 9.495 -16.771 -45.998 1.00 86.25 116 SER A CA 1
ATOM 889 C C . SER A 1 116 ? 10.785 -15.978 -45.801 1.00 86.25 116 SER A C 1
ATOM 891 O O . SER A 1 116 ? 11.870 -16.527 -45.591 1.00 86.25 116 SER A O 1
ATOM 893 N N . ALA A 1 117 ? 10.668 -14.650 -45.786 1.00 85.00 117 ALA A N 1
ATOM 894 C CA . ALA A 1 117 ? 11.790 -13.769 -45.472 1.00 85.00 117 ALA A CA 1
ATOM 895 C C . ALA A 1 117 ? 12.447 -14.085 -44.113 1.00 85.00 117 ALA A C 1
ATOM 897 O O . ALA A 1 117 ? 13.649 -13.882 -43.956 1.00 85.00 117 ALA A O 1
ATOM 898 N N . GLN A 1 118 ? 11.688 -14.559 -43.118 1.00 85.00 118 GLN A N 1
ATOM 899 C CA . GLN A 1 118 ? 12.230 -14.912 -41.803 1.00 85.00 118 GLN A CA 1
ATOM 900 C C . GLN A 1 118 ? 13.022 -16.222 -41.844 1.00 85.00 118 GLN A C 1
ATOM 902 O O . GLN A 1 118 ? 14.123 -16.269 -41.296 1.00 85.00 118 GLN A O 1
ATOM 907 N N . GLU A 1 119 ? 12.501 -17.245 -42.525 1.00 86.12 119 GLU A N 1
ATOM 908 C CA . GLU A 1 119 ? 13.189 -18.531 -42.692 1.00 86.12 119 GLU A CA 1
ATOM 909 C C . GLU A 1 119 ? 14.481 -18.362 -43.489 1.00 86.12 119 GLU A C 1
ATOM 911 O O . GLU A 1 119 ? 15.528 -18.815 -43.034 1.00 86.12 119 GLU A O 1
ATOM 916 N N . LEU A 1 120 ? 14.445 -17.622 -44.606 1.00 87.50 120 LEU A N 1
ATOM 917 C CA . LEU A 1 120 ? 15.644 -17.334 -45.398 1.00 87.50 120 LEU A CA 1
ATOM 918 C C . LEU A 1 120 ? 16.694 -16.583 -44.586 1.00 87.50 120 LEU A C 1
ATOM 920 O O . LEU A 1 120 ? 17.863 -16.954 -44.628 1.00 87.50 120 LEU A O 1
ATOM 924 N N . LYS A 1 121 ? 16.301 -15.564 -43.808 1.00 88.75 121 LYS A N 1
ATOM 925 C CA . LYS A 1 121 ? 17.235 -14.884 -42.900 1.00 88.75 121 LYS A CA 1
ATOM 926 C C . LYS A 1 121 ? 17.860 -15.896 -41.939 1.00 88.75 121 LYS A C 1
ATOM 928 O O . LYS A 1 121 ? 19.084 -15.950 -41.859 1.00 88.75 121 LYS A O 1
ATOM 933 N N . GLY A 1 122 ? 17.064 -16.738 -41.278 1.00 85.31 122 GLY A N 1
ATOM 934 C CA . GLY A 1 122 ? 17.536 -17.726 -40.295 1.00 85.31 122 GLY A CA 1
ATOM 935 C C . GLY A 1 122 ? 18.652 -18.662 -40.785 1.00 85.31 122 GLY A C 1
ATOM 936 O O . GLY A 1 122 ? 19.452 -19.132 -39.977 1.00 85.31 122 GLY A O 1
ATOM 937 N N . GLN A 1 123 ? 18.779 -18.870 -42.098 1.00 89.25 123 GLN A N 1
ATOM 938 C CA . GLN A 1 123 ? 19.809 -19.709 -42.721 1.00 89.25 123 GLN A CA 1
ATOM 939 C C . GLN A 1 123 ? 21.156 -18.994 -42.907 1.00 89.25 123 GLN A C 1
ATOM 941 O O . GLN A 1 123 ? 21.701 -18.945 -44.009 1.00 89.25 123 GLN A O 1
ATOM 946 N N . ILE A 1 124 ? 21.720 -18.445 -41.826 1.00 90.50 124 ILE A N 1
ATOM 947 C CA . ILE A 1 124 ? 22.955 -17.629 -41.846 1.00 90.50 124 ILE A CA 1
ATOM 948 C C . ILE A 1 124 ? 24.135 -18.345 -42.511 1.00 90.50 124 ILE A C 1
ATOM 950 O O . ILE A 1 124 ? 24.932 -17.701 -43.189 1.00 90.50 124 ILE A O 1
ATOM 954 N N . GLU A 1 125 ? 24.233 -19.665 -42.354 1.00 90.06 125 GLU A N 1
ATOM 955 C CA . GLU A 1 125 ? 25.290 -20.458 -42.989 1.00 90.06 125 GLU A CA 1
ATOM 956 C C . GLU A 1 125 ? 25.250 -20.326 -44.514 1.00 90.06 125 GLU A C 1
ATOM 958 O O . GLU A 1 125 ? 26.265 -20.010 -45.122 1.00 90.06 125 GLU A O 1
ATOM 963 N N . CYS A 1 126 ? 24.067 -20.442 -45.128 1.00 89.75 126 CYS A N 1
ATOM 964 C CA . CYS A 1 126 ? 23.911 -20.319 -46.580 1.00 89.75 126 CYS A CA 1
ATOM 965 C C . CYS A 1 126 ? 24.337 -18.926 -47.073 1.00 89.75 126 CYS A C 1
ATOM 967 O O . CYS A 1 126 ? 25.018 -18.803 -48.089 1.00 89.75 126 CYS A O 1
ATOM 969 N N . TRP A 1 127 ? 23.983 -17.873 -46.326 1.00 92.44 127 TRP A N 1
ATOM 970 C CA . TRP A 1 127 ? 24.384 -16.500 -46.645 1.00 92.44 127 TRP A CA 1
ATOM 971 C C . TRP A 1 127 ? 25.897 -16.319 -46.628 1.00 92.44 127 TRP A C 1
ATOM 973 O O . TRP A 1 127 ? 26.455 -15.761 -47.570 1.00 92.44 127 TRP A O 1
ATOM 983 N N . ILE A 1 128 ? 26.559 -16.771 -45.562 1.00 91.88 128 ILE A N 1
ATOM 984 C CA . ILE A 1 128 ? 27.997 -16.564 -45.386 1.00 91.88 128 ILE A CA 1
ATOM 985 C C . ILE A 1 128 ? 28.807 -17.476 -46.300 1.00 91.88 128 ILE A C 1
ATOM 987 O O . ILE A 1 128 ? 29.785 -17.009 -46.873 1.00 91.88 128 ILE A O 1
ATOM 991 N N . ASP A 1 129 ? 28.411 -18.729 -46.507 1.00 89.88 129 ASP A N 1
ATOM 992 C CA . ASP A 1 129 ? 29.129 -19.646 -47.402 1.00 89.88 129 ASP A CA 1
ATOM 993 C C . ASP A 1 129 ? 29.159 -19.095 -48.842 1.00 89.88 129 ASP A C 1
ATOM 995 O O . ASP A 1 129 ? 30.195 -19.118 -49.508 1.00 89.88 129 ASP A O 1
ATOM 999 N N . LEU A 1 130 ? 28.048 -18.507 -49.302 1.00 89.50 130 LEU A N 1
ATOM 1000 C CA . LEU A 1 130 ? 27.970 -17.838 -50.604 1.00 89.50 130 LEU A CA 1
ATOM 1001 C C . LEU A 1 130 ? 28.713 -16.494 -50.614 1.00 89.50 130 LEU A C 1
ATOM 1003 O O . LEU A 1 130 ? 29.453 -16.203 -51.554 1.00 89.50 130 LEU A O 1
ATOM 1007 N N . ALA A 1 131 ? 28.553 -15.682 -49.565 1.00 88.88 131 ALA A N 1
ATOM 1008 C CA . ALA A 1 131 ? 29.153 -14.352 -49.476 1.00 88.88 131 ALA A CA 1
ATOM 1009 C C . ALA A 1 131 ? 30.647 -14.350 -49.119 1.00 88.88 131 ALA A C 1
ATOM 1011 O O . ALA A 1 131 ? 31.298 -13.325 -49.309 1.00 88.88 131 ALA A O 1
ATOM 1012 N N . SER A 1 132 ? 31.208 -15.457 -48.634 1.00 88.62 132 SER A N 1
ATOM 1013 C CA . SER A 1 132 ? 32.643 -15.628 -48.352 1.00 88.62 132 SER A CA 1
ATOM 1014 C C . SER A 1 132 ? 33.397 -16.319 -49.486 1.00 88.62 132 SER A C 1
ATOM 1016 O O . SER A 1 132 ? 34.621 -16.228 -49.549 1.00 88.62 132 SER A O 1
ATOM 1018 N N . LYS A 1 133 ? 32.685 -16.947 -50.431 1.00 86.19 133 LYS A N 1
ATOM 1019 C CA . LYS A 1 133 ? 33.284 -17.620 -51.587 1.00 86.19 133 LYS A CA 1
ATOM 1020 C C . LYS A 1 133 ? 34.225 -16.679 -52.346 1.00 86.19 133 LYS A C 1
ATOM 1022 O O . LYS A 1 133 ? 33.844 -15.554 -52.659 1.00 86.19 133 LYS A O 1
ATOM 1027 N N . ASP A 1 134 ? 35.442 -17.118 -52.641 1.00 83.69 134 ASP A N 1
ATOM 1028 C CA . ASP A 1 134 ? 36.473 -16.325 -53.331 1.00 83.69 134 ASP A CA 1
ATOM 1029 C C . ASP A 1 134 ? 37.020 -15.109 -52.540 1.00 83.69 134 ASP A C 1
ATOM 1031 O O . ASP A 1 134 ? 37.733 -14.284 -53.110 1.00 83.69 134 ASP A O 1
ATOM 1035 N N . LEU A 1 135 ? 36.732 -14.985 -51.233 1.00 85.44 135 LEU A N 1
ATOM 1036 C CA . LEU A 1 135 ? 37.406 -14.025 -50.347 1.00 85.44 135 LEU A CA 1
ATOM 1037 C C . LEU A 1 135 ? 38.626 -14.670 -49.680 1.00 85.44 135 LEU A C 1
ATOM 1039 O O . LEU A 1 135 ? 38.540 -15.763 -49.126 1.00 85.44 135 LEU A O 1
ATOM 1043 N N . ALA A 1 136 ? 39.756 -13.963 -49.663 1.00 82.94 136 ALA A N 1
ATOM 1044 C CA . ALA A 1 136 ? 40.970 -14.392 -48.966 1.00 82.94 136 ALA A CA 1
ATOM 1045 C C . ALA A 1 136 ? 40.924 -14.033 -47.463 1.00 82.94 136 ALA A C 1
ATOM 1047 O O . ALA A 1 136 ? 41.779 -13.294 -46.975 1.00 82.94 136 ALA A O 1
ATOM 1048 N N . ILE A 1 137 ? 39.912 -14.519 -46.734 1.00 86.06 137 ILE A N 1
ATOM 1049 C CA . ILE A 1 137 ? 39.748 -14.289 -45.286 1.00 86.06 137 ILE A CA 1
ATOM 1050 C C . ILE A 1 137 ? 39.925 -15.591 -44.481 1.00 86.06 137 ILE A C 1
ATOM 1052 O O . ILE A 1 137 ? 39.498 -16.644 -44.950 1.00 86.06 137 ILE A O 1
ATOM 1056 N N . PRO A 1 138 ? 40.539 -15.552 -43.280 1.00 87.81 138 PRO A N 1
ATOM 1057 C CA . PRO A 1 138 ? 40.674 -16.735 -42.426 1.00 87.81 138 PRO A CA 1
ATOM 1058 C C . PRO A 1 138 ? 39.321 -17.278 -41.947 1.00 87.81 138 PRO A C 1
ATOM 1060 O O . PRO A 1 138 ? 38.410 -16.495 -41.668 1.00 87.81 138 PRO A O 1
ATOM 1063 N N . ASP A 1 139 ? 39.231 -18.595 -41.729 1.00 86.44 139 ASP A N 1
ATOM 1064 C CA . ASP A 1 139 ? 38.016 -19.273 -41.234 1.00 86.44 139 ASP A CA 1
ATOM 1065 C C . ASP A 1 139 ? 37.474 -18.665 -39.930 1.00 86.44 139 ASP A C 1
ATOM 1067 O O . ASP A 1 139 ? 36.265 -18.589 -39.714 1.00 86.44 139 ASP A O 1
ATOM 1071 N N . GLU A 1 140 ? 38.371 -18.171 -39.077 1.00 88.12 140 GLU A N 1
ATOM 1072 C CA . GLU A 1 140 ? 38.029 -17.499 -37.825 1.00 88.12 140 GLU A CA 1
ATOM 1073 C C . GLU A 1 140 ? 37.230 -16.202 -38.059 1.00 88.12 140 GLU A C 1
ATOM 1075 O O . GLU A 1 140 ? 36.227 -15.955 -37.390 1.00 88.12 140 GLU A O 1
ATOM 1080 N N . GLN A 1 141 ? 37.596 -15.402 -39.069 1.00 88.50 141 GLN A N 1
ATOM 1081 C CA . GLN A 1 141 ? 36.841 -14.193 -39.422 1.00 88.50 141 GLN A CA 1
ATOM 1082 C C . GLN A 1 141 ? 35.493 -14.519 -40.073 1.00 88.50 141 GLN A C 1
ATOM 1084 O O . GLN A 1 141 ? 34.525 -13.778 -39.886 1.00 88.50 141 GLN A O 1
ATOM 1089 N N . ILE A 1 142 ? 35.404 -15.640 -40.794 1.00 90.31 142 ILE A N 1
ATOM 1090 C CA . ILE A 1 142 ? 34.135 -16.146 -41.328 1.00 90.31 142 ILE A CA 1
ATOM 1091 C C . ILE A 1 142 ? 33.204 -16.536 -40.169 1.00 90.31 142 ILE A C 1
ATOM 1093 O O . ILE A 1 142 ? 32.022 -16.183 -40.192 1.00 90.31 142 ILE A O 1
ATOM 1097 N N . ASP A 1 143 ? 33.716 -17.191 -39.118 1.00 91.00 143 ASP A N 1
ATOM 1098 C CA . ASP A 1 143 ? 32.921 -17.468 -37.913 1.00 91.00 143 ASP A CA 1
ATOM 1099 C C . ASP A 1 143 ? 32.454 -16.173 -37.234 1.00 91.00 143 ASP A C 1
ATOM 1101 O O . ASP A 1 143 ? 31.270 -16.049 -36.920 1.00 91.00 143 ASP A O 1
ATOM 1105 N N . TYR A 1 144 ? 33.313 -15.158 -37.099 1.00 92.56 144 TYR A N 1
ATOM 1106 C CA . TYR A 1 144 ? 32.907 -13.855 -36.554 1.00 92.56 144 TYR A CA 1
ATOM 1107 C C . TYR A 1 144 ? 31.792 -13.193 -37.365 1.00 92.56 144 TYR A C 1
ATOM 1109 O O . TYR A 1 144 ? 30.833 -12.682 -36.778 1.00 92.56 144 TYR A O 1
ATOM 1117 N N . TRP A 1 145 ? 31.837 -13.287 -38.697 1.00 93.88 145 TRP A N 1
ATOM 1118 C CA . TRP A 1 145 ? 30.750 -12.815 -39.555 1.00 93.88 145 TRP A CA 1
ATOM 1119 C C . TRP A 1 145 ? 29.434 -13.555 -39.263 1.00 93.88 145 TRP A C 1
ATOM 1121 O O . TRP A 1 145 ? 28.387 -12.920 -39.087 1.00 93.88 145 TRP A O 1
ATOM 1131 N N . ARG A 1 146 ? 29.479 -14.887 -39.101 1.00 94.25 146 ARG A N 1
ATOM 1132 C CA . ARG A 1 146 ? 28.309 -15.693 -38.700 1.00 94.25 146 ARG A CA 1
ATOM 1133 C C . ARG A 1 146 ? 27.774 -15.262 -37.332 1.00 94.25 146 ARG A C 1
ATOM 1135 O O . ARG A 1 146 ? 26.562 -15.095 -37.174 1.00 94.25 146 ARG A O 1
ATOM 1142 N N . LYS A 1 147 ? 28.642 -15.053 -36.330 1.00 93.50 147 LYS A N 1
ATOM 1143 C CA . LYS A 1 147 ? 28.229 -14.602 -34.984 1.00 93.50 147 LYS A CA 1
ATOM 1144 C C . LYS A 1 147 ? 27.584 -13.219 -35.020 1.00 93.50 147 LYS A C 1
ATOM 1146 O O . LYS A 1 147 ? 26.582 -13.027 -34.328 1.00 93.50 147 LYS A O 1
ATOM 1151 N N . ALA A 1 148 ? 28.108 -12.299 -35.829 1.00 93.12 148 ALA A N 1
ATOM 1152 C CA . ALA A 1 148 ? 27.553 -10.962 -36.003 1.00 93.12 148 ALA A CA 1
ATOM 1153 C C . ALA A 1 148 ? 26.134 -11.010 -36.589 1.00 93.12 148 ALA A C 1
ATOM 1155 O O . ALA A 1 148 ? 25.217 -10.424 -36.010 1.00 93.12 148 ALA A O 1
ATOM 1156 N N . LEU A 1 149 ? 25.912 -11.778 -37.663 1.00 93.00 149 LEU A N 1
ATOM 1157 C CA . LEU A 1 149 ? 24.578 -11.934 -38.260 1.00 93.00 149 LEU A CA 1
ATOM 1158 C C . LEU A 1 149 ? 23.587 -12.638 -37.320 1.00 93.00 149 LEU A C 1
ATOM 1160 O O . LEU A 1 149 ? 22.423 -12.240 -37.253 1.00 93.00 149 LEU A O 1
ATOM 1164 N N . ARG A 1 150 ? 24.042 -13.627 -36.533 1.00 92.31 150 ARG A N 1
ATOM 1165 C CA . ARG A 1 150 ? 23.214 -14.263 -35.486 1.00 92.31 150 ARG A CA 1
ATOM 1166 C C . ARG A 1 150 ? 22.804 -13.254 -34.415 1.00 92.31 150 ARG A C 1
ATOM 1168 O O . ARG A 1 150 ? 21.675 -13.300 -33.937 1.00 92.31 150 ARG A O 1
ATOM 1175 N N . GLY A 1 151 ? 23.707 -12.345 -34.047 1.00 90.19 151 GLY A N 1
ATOM 1176 C CA . GLY A 1 151 ? 23.416 -11.245 -33.129 1.00 90.19 151 GLY A CA 1
ATOM 1177 C C . GLY A 1 151 ? 22.393 -10.269 -33.712 1.00 90.19 151 GLY A C 1
ATOM 1178 O O . GLY A 1 151 ? 21.426 -9.930 -33.038 1.00 90.19 151 GLY A O 1
ATOM 1179 N N . LEU A 1 152 ? 22.553 -9.879 -34.981 1.00 91.44 152 LEU A N 1
ATOM 1180 C CA . LEU A 1 152 ? 21.633 -8.978 -35.682 1.00 91.44 152 LEU A CA 1
ATOM 1181 C C . LEU A 1 152 ? 20.196 -9.527 -35.729 1.00 91.44 152 LEU A C 1
ATOM 1183 O O . LEU A 1 152 ? 19.252 -8.781 -35.475 1.00 91.44 152 LEU A O 1
ATOM 1187 N N . GLN A 1 153 ? 20.023 -10.827 -35.988 1.00 88.12 153 GLN A N 1
ATOM 1188 C CA . GLN A 1 153 ? 18.697 -11.459 -36.070 1.00 88.12 153 GLN A CA 1
ATOM 1189 C C . GLN A 1 153 ? 17.911 -11.469 -34.768 1.00 88.12 153 GLN A C 1
ATOM 1191 O O . GLN A 1 153 ? 16.683 -11.460 -34.797 1.00 88.12 153 GLN A O 1
ATOM 1196 N N . LYS A 1 154 ? 18.604 -11.497 -33.631 1.00 85.44 154 LYS A N 1
ATOM 1197 C CA . LYS A 1 154 ? 17.950 -11.451 -32.322 1.00 85.44 154 LYS A CA 1
ATOM 1198 C C . LYS A 1 154 ? 17.441 -10.059 -31.965 1.00 85.44 154 LYS A C 1
ATOM 1200 O O . LYS A 1 154 ? 16.515 -9.936 -31.175 1.00 85.44 154 LYS A O 1
ATOM 1205 N N . VAL A 1 155 ? 18.055 -9.021 -32.531 1.00 81.88 155 VAL A N 1
ATOM 1206 C CA . VAL A 1 155 ? 17.765 -7.621 -32.200 1.00 81.88 155 VAL A CA 1
ATOM 1207 C C . VAL A 1 155 ? 16.750 -7.008 -33.153 1.00 81.88 155 VAL A C 1
ATOM 1209 O O . VAL A 1 155 ? 15.888 -6.244 -32.725 1.00 81.88 155 VAL A O 1
ATOM 1212 N N . GLY A 1 156 ? 16.893 -7.274 -34.452 1.00 67.62 156 GLY A N 1
ATOM 1213 C CA . GLY A 1 156 ? 16.158 -6.568 -35.490 1.00 67.62 156 GLY A CA 1
ATOM 1214 C C . GLY A 1 156 ? 15.525 -7.503 -36.508 1.00 67.62 156 GLY A C 1
ATOM 1215 O O . GLY A 1 156 ? 16.066 -8.552 -36.852 1.00 67.62 156 GLY A O 1
ATOM 1216 N N . THR A 1 157 ? 14.400 -7.061 -37.067 1.00 68.00 157 THR A N 1
ATOM 1217 C CA . THR A 1 157 ? 13.766 -7.663 -38.243 1.00 68.00 157 THR A CA 1
ATOM 1218 C C . THR A 1 157 ? 13.971 -6.766 -39.470 1.00 68.00 157 THR A C 1
ATOM 1220 O O . THR A 1 157 ? 12.989 -6.213 -39.973 1.00 68.00 157 THR A O 1
ATOM 1223 N N . PRO A 1 158 ? 15.211 -6.579 -39.975 1.00 82.12 158 PRO A N 1
ATOM 1224 C CA . PRO A 1 158 ? 15.399 -5.875 -41.239 1.00 82.12 158 PRO A CA 1
ATOM 1225 C C . PRO A 1 158 ? 14.612 -6.589 -42.346 1.00 82.12 158 PRO A C 1
ATOM 1227 O O . PRO A 1 158 ? 14.359 -7.804 -42.267 1.00 82.12 158 PRO A O 1
ATOM 1230 N N . SER A 1 159 ? 14.212 -5.842 -43.376 1.00 87.56 159 SER A N 1
ATOM 1231 C CA . SER A 1 159 ? 13.674 -6.446 -44.597 1.00 87.56 159 SER A CA 1
ATOM 1232 C C . SER A 1 159 ? 14.709 -7.414 -45.184 1.00 87.56 159 SER A C 1
ATOM 1234 O O . SER A 1 159 ? 15.909 -7.301 -44.922 1.00 87.56 159 SER A O 1
ATOM 1236 N N . LEU A 1 160 ? 14.244 -8.395 -45.959 1.00 88.25 160 LEU A N 1
ATOM 1237 C CA . LEU A 1 160 ? 15.138 -9.360 -46.604 1.00 88.25 160 LEU A CA 1
ATOM 1238 C C . LEU A 1 160 ? 16.163 -8.659 -47.511 1.00 88.25 160 LEU A C 1
ATOM 1240 O O . LEU A 1 160 ? 17.329 -9.031 -47.514 1.00 88.25 160 LEU A O 1
ATOM 1244 N N . GLU A 1 161 ? 15.733 -7.607 -48.208 1.00 87.88 161 GLU A N 1
ATOM 1245 C CA . GLU A 1 161 ? 16.575 -6.785 -49.081 1.00 87.88 161 GLU A CA 1
ATOM 1246 C C . GLU A 1 161 ? 17.660 -6.042 -48.305 1.00 87.88 161 GLU A C 1
ATOM 1248 O O . GLU A 1 161 ? 18.827 -6.180 -48.642 1.00 87.88 161 GLU A O 1
ATOM 1253 N N . ASN A 1 162 ? 17.315 -5.352 -47.214 1.00 89.88 162 ASN A N 1
ATOM 1254 C CA . ASN A 1 162 ? 18.298 -4.648 -46.384 1.00 89.88 162 ASN A CA 1
ATOM 1255 C C . ASN A 1 162 ? 19.297 -5.616 -45.731 1.00 89.88 162 ASN A C 1
ATOM 1257 O O . ASN A 1 162 ? 20.472 -5.292 -45.570 1.00 89.88 162 ASN A O 1
ATOM 1261 N N . PHE A 1 163 ? 18.840 -6.813 -45.348 1.00 91.31 163 PHE A N 1
ATOM 1262 C CA . PHE A 1 163 ? 19.708 -7.856 -44.801 1.00 91.31 163 PHE A CA 1
ATOM 1263 C C . PHE A 1 163 ? 20.692 -8.387 -45.852 1.00 91.31 163 PHE A C 1
ATOM 1265 O O . PHE A 1 163 ? 21.883 -8.509 -45.571 1.00 91.31 163 PHE A O 1
ATOM 1272 N N . ALA A 1 164 ? 20.213 -8.661 -47.067 1.00 91.19 164 ALA A N 1
ATOM 1273 C CA . ALA A 1 164 ? 21.053 -9.090 -48.178 1.00 91.19 164 ALA A CA 1
ATOM 1274 C C . ALA A 1 164 ? 22.024 -7.984 -48.616 1.00 91.19 164 ALA A C 1
ATOM 1276 O O . ALA A 1 164 ? 23.202 -8.253 -48.835 1.00 91.19 164 ALA A O 1
ATOM 1277 N N . GLU A 1 165 ? 21.560 -6.736 -48.683 1.00 92.31 165 GLU A N 1
ATOM 1278 C CA . GLU A 1 165 ? 22.374 -5.581 -49.054 1.00 92.31 165 GLU A CA 1
ATOM 1279 C C . GLU A 1 165 ? 23.499 -5.348 -48.046 1.00 92.31 165 GLU A C 1
ATOM 1281 O O . GLU A 1 165 ? 24.636 -5.126 -48.451 1.00 92.31 165 GLU A O 1
ATOM 1286 N N . PHE A 1 166 ? 23.218 -5.484 -46.747 1.00 93.88 166 PHE A N 1
ATOM 1287 C CA . PHE A 1 166 ? 24.236 -5.417 -45.699 1.00 93.88 166 PHE A CA 1
ATOM 1288 C C . PHE A 1 166 ? 25.374 -6.415 -45.958 1.00 93.88 166 PHE A C 1
ATOM 1290 O O . PHE A 1 166 ? 26.546 -6.049 -45.927 1.00 93.88 166 PHE A O 1
ATOM 1297 N N . ILE A 1 167 ? 25.037 -7.659 -46.306 1.00 93.62 167 ILE A N 1
ATOM 1298 C CA . ILE A 1 167 ? 26.012 -8.722 -46.587 1.00 93.62 167 ILE A CA 1
ATOM 1299 C C . ILE A 1 167 ? 26.790 -8.442 -47.879 1.00 93.62 167 ILE A C 1
ATOM 1301 O O . ILE A 1 167 ? 28.013 -8.599 -47.904 1.00 93.62 167 ILE A O 1
ATOM 1305 N N . VAL A 1 168 ? 26.111 -7.998 -48.941 1.00 93.12 168 VAL A N 1
ATOM 1306 C CA . VAL A 1 168 ? 26.744 -7.647 -50.225 1.00 93.12 168 VAL A CA 1
ATOM 1307 C C . VAL A 1 168 ? 27.705 -6.469 -50.063 1.00 93.12 168 VAL A C 1
ATOM 1309 O O . VAL A 1 168 ? 28.827 -6.526 -50.569 1.00 93.12 168 VAL A O 1
ATOM 1312 N N . GLN A 1 169 ? 27.310 -5.428 -49.327 1.00 92.00 169 GLN A N 1
ATOM 1313 C CA . GLN A 1 169 ? 28.160 -4.271 -49.051 1.00 92.00 169 GLN A CA 1
ATOM 1314 C C . GLN A 1 169 ? 29.386 -4.660 -48.212 1.00 92.00 169 GLN A C 1
ATOM 1316 O O . GLN A 1 169 ? 30.503 -4.265 -48.557 1.00 92.00 169 GLN A O 1
ATOM 1321 N N . THR A 1 170 ? 29.216 -5.491 -47.174 1.00 92.19 170 THR A N 1
ATOM 1322 C CA . THR A 1 170 ? 30.342 -6.041 -46.399 1.00 92.19 170 THR A CA 1
ATOM 1323 C C . THR A 1 170 ? 31.288 -6.847 -47.295 1.00 92.19 170 THR A C 1
ATOM 1325 O O . THR A 1 170 ? 32.494 -6.602 -47.274 1.00 92.19 170 THR A O 1
ATOM 1328 N N . ARG A 1 171 ? 30.766 -7.743 -48.148 1.00 91.75 171 ARG A N 1
ATOM 1329 C CA . ARG A 1 171 ? 31.571 -8.521 -49.109 1.00 91.75 171 ARG A CA 1
ATOM 1330 C C . ARG A 1 171 ? 32.355 -7.620 -50.061 1.00 91.75 171 ARG A C 1
ATOM 1332 O O . ARG A 1 171 ? 33.552 -7.836 -50.230 1.00 91.75 171 ARG A O 1
ATOM 1339 N N . SER A 1 172 ? 31.699 -6.642 -50.691 1.00 90.12 172 SER A N 1
ATOM 1340 C CA . SER A 1 172 ? 32.350 -5.740 -51.655 1.00 90.12 172 SER A CA 1
ATOM 1341 C C . SER A 1 172 ? 33.511 -5.005 -50.999 1.00 90.12 172 SER A C 1
ATOM 1343 O O . SER A 1 172 ? 34.592 -4.935 -51.568 1.00 90.12 172 SER A O 1
ATOM 1345 N N . ARG A 1 173 ? 33.338 -4.536 -49.758 1.00 89.25 173 ARG A N 1
ATOM 1346 C CA . ARG A 1 173 ? 34.410 -3.847 -49.030 1.00 89.25 173 ARG A CA 1
ATOM 1347 C C . ARG A 1 173 ? 35.591 -4.743 -48.695 1.00 89.25 173 ARG A C 1
ATOM 1349 O O . ARG A 1 173 ? 36.729 -4.298 -48.822 1.00 89.25 173 ARG A O 1
ATOM 1356 N N . ILE A 1 174 ? 35.338 -5.988 -48.305 1.00 89.50 174 ILE A N 1
ATOM 1357 C CA . ILE A 1 174 ? 36.410 -6.959 -48.059 1.00 89.50 174 ILE A CA 1
ATOM 1358 C C . ILE A 1 174 ? 37.163 -7.252 -49.364 1.00 89.50 174 ILE A C 1
ATOM 1360 O O . ILE A 1 174 ? 38.389 -7.262 -49.366 1.00 89.50 174 ILE A O 1
ATOM 1364 N N . LEU A 1 175 ? 36.444 -7.446 -50.474 1.00 88.19 175 LEU A N 1
ATOM 1365 C CA . LEU A 1 175 ? 37.037 -7.776 -51.772 1.00 88.19 175 LEU A CA 1
ATOM 1366 C C . LEU A 1 175 ? 37.840 -6.612 -52.377 1.00 88.19 175 LEU A C 1
ATOM 1368 O O . LEU A 1 175 ? 38.943 -6.825 -52.869 1.00 88.19 175 LEU A O 1
ATOM 1372 N N . ASP A 1 176 ? 37.290 -5.397 -52.341 1.00 86.94 176 ASP A N 1
ATOM 1373 C CA . ASP A 1 176 ? 37.857 -4.236 -53.036 1.00 86.94 176 ASP A CA 1
ATOM 1374 C C . ASP A 1 176 ? 38.969 -3.544 -52.226 1.00 86.94 176 ASP A C 1
ATOM 1376 O O . ASP A 1 176 ? 39.857 -2.917 -52.805 1.00 86.94 176 ASP A O 1
ATOM 1380 N N . GLN A 1 177 ? 38.913 -3.610 -50.888 1.00 82.00 177 GLN A N 1
ATOM 1381 C CA . GLN A 1 177 ? 39.787 -2.834 -49.992 1.00 82.00 177 GLN A CA 1
ATOM 1382 C C . GLN A 1 177 ? 40.535 -3.673 -48.947 1.00 82.00 177 GLN A C 1
ATOM 1384 O O . GLN A 1 177 ? 41.291 -3.106 -48.159 1.00 82.00 177 GLN A O 1
ATOM 1389 N N . SER A 1 178 ? 40.352 -4.998 -48.930 1.00 82.81 178 SER A N 1
ATOM 1390 C CA . SER A 1 178 ? 41.029 -5.916 -47.999 1.00 82.81 178 SER A CA 1
ATOM 1391 C C . SER A 1 178 ? 40.863 -5.537 -46.519 1.00 82.81 178 SER A C 1
ATOM 1393 O O . SER A 1 178 ? 41.778 -5.718 -45.714 1.00 82.81 178 SER A O 1
ATOM 1395 N N . LEU A 1 179 ? 39.702 -4.982 -46.151 1.00 85.31 179 LEU A N 1
ATOM 1396 C CA . LEU A 1 179 ? 39.399 -4.596 -44.770 1.00 85.31 179 LEU A CA 1
ATOM 1397 C C . LEU A 1 179 ? 39.042 -5.819 -43.904 1.00 85.31 179 LEU A C 1
ATOM 1399 O O . LEU A 1 179 ? 38.430 -6.763 -44.412 1.00 85.31 179 LEU A O 1
ATOM 1403 N N . PRO A 1 180 ? 39.350 -5.802 -42.590 1.00 87.69 180 PRO A N 1
ATOM 1404 C CA . PRO A 1 180 ? 38.865 -6.814 -41.656 1.00 87.69 180 PRO A CA 1
ATOM 1405 C C . PRO A 1 180 ? 37.334 -6.884 -41.640 1.00 87.69 180 PRO A C 1
ATOM 1407 O O . PRO A 1 180 ? 36.660 -5.855 -41.738 1.00 87.69 180 PRO A O 1
ATOM 1410 N N . VAL A 1 181 ? 36.778 -8.083 -41.426 1.00 90.12 181 VAL A N 1
ATOM 1411 C CA . VAL A 1 181 ? 35.316 -8.302 -41.379 1.00 90.12 181 VAL A CA 1
ATOM 1412 C C . VAL A 1 181 ? 34.624 -7.352 -40.394 1.00 90.12 181 VAL A C 1
ATOM 1414 O O . VAL A 1 181 ? 33.568 -6.809 -40.701 1.00 90.12 181 VAL A O 1
ATOM 1417 N N . VAL A 1 182 ? 35.231 -7.108 -39.229 1.00 90.56 182 VAL A N 1
ATOM 1418 C CA . VAL A 1 182 ? 34.678 -6.244 -38.170 1.00 90.56 182 VAL A CA 1
ATOM 1419 C C . VAL A 1 182 ? 34.468 -4.805 -38.656 1.00 90.56 182 VAL A C 1
ATOM 1421 O O . VAL A 1 182 ? 33.412 -4.224 -38.404 1.00 90.56 182 VAL A O 1
ATOM 1424 N N . ASP A 1 183 ? 35.433 -4.261 -39.398 1.00 90.88 183 ASP A N 1
ATOM 1425 C CA . ASP A 1 183 ? 35.362 -2.892 -39.913 1.00 90.88 183 ASP A CA 1
ATOM 1426 C C . ASP A 1 183 ? 34.411 -2.805 -41.116 1.00 90.88 183 ASP A C 1
ATOM 1428 O O . ASP A 1 183 ? 33.609 -1.879 -41.229 1.00 90.88 183 ASP A O 1
ATOM 1432 N N . ALA A 1 184 ? 34.431 -3.821 -41.985 1.00 92.06 184 ALA A N 1
ATOM 1433 C CA . ALA A 1 184 ? 33.523 -3.917 -43.126 1.00 92.06 184 ALA A CA 1
ATOM 1434 C C . ALA A 1 184 ? 32.044 -4.048 -42.700 1.00 92.06 184 ALA A C 1
ATOM 1436 O O . ALA A 1 184 ? 31.153 -3.550 -43.392 1.00 92.06 184 ALA A O 1
ATOM 1437 N N . LEU A 1 185 ? 31.769 -4.678 -41.551 1.00 93.19 185 LEU A N 1
ATOM 1438 C CA . LEU A 1 185 ? 30.438 -4.721 -40.934 1.00 93.19 185 LEU A CA 1
ATOM 1439 C C . LEU A 1 185 ? 29.997 -3.342 -40.424 1.00 93.19 185 LEU A C 1
ATOM 1441 O O . LEU A 1 185 ? 28.839 -2.972 -40.603 1.00 93.19 185 LEU A O 1
ATOM 1445 N N . GLY A 1 186 ? 30.905 -2.578 -39.806 1.00 92.06 186 GLY A N 1
ATOM 1446 C CA . GLY A 1 186 ? 30.645 -1.200 -39.370 1.00 92.06 186 GLY A CA 1
ATOM 1447 C C . GLY A 1 186 ? 30.390 -0.247 -40.544 1.00 92.06 186 GLY A C 1
ATOM 1448 O O . GLY A 1 186 ? 29.496 0.603 -40.500 1.00 92.06 186 GLY A O 1
ATOM 1449 N N . TRP A 1 187 ? 31.112 -0.456 -41.645 1.00 93.56 187 TRP A N 1
ATOM 1450 C CA . TRP A 1 187 ? 30.952 0.318 -42.872 1.00 93.56 187 TRP A CA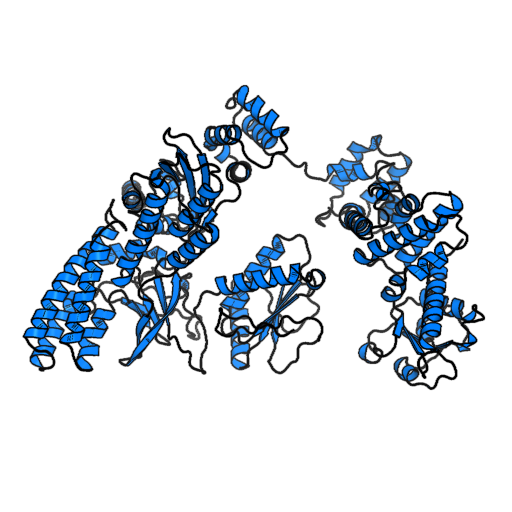 1
ATOM 1451 C C . TRP A 1 187 ? 29.596 0.079 -43.558 1.00 93.56 187 TRP A C 1
ATOM 1453 O O . TRP A 1 187 ? 28.984 1.014 -44.073 1.00 93.56 187 TRP A O 1
ATOM 1463 N N . ALA A 1 188 ? 29.104 -1.164 -43.548 1.00 94.12 188 ALA A N 1
ATOM 1464 C CA . ALA A 1 188 ? 27.860 -1.557 -44.217 1.00 94.12 188 ALA A CA 1
ATOM 1465 C C . ALA A 1 188 ? 26.577 -1.184 -43.443 1.00 94.12 188 ALA A C 1
ATOM 1467 O O . ALA A 1 188 ? 25.474 -1.362 -43.960 1.00 94.12 188 ALA A O 1
ATOM 1468 N N . LEU A 1 189 ? 26.687 -0.632 -42.226 1.00 93.75 189 LEU A N 1
ATOM 1469 C CA . LEU A 1 189 ? 25.551 -0.223 -41.384 1.00 93.75 189 LEU A CA 1
ATOM 1470 C C . LEU A 1 189 ? 24.449 0.609 -42.091 1.00 93.75 189 LEU A C 1
ATOM 1472 O O . LEU A 1 189 ? 23.278 0.395 -41.752 1.00 93.75 189 LEU A O 1
ATOM 1476 N N . PRO A 1 190 ? 24.733 1.473 -43.091 1.00 93.69 190 PRO A N 1
ATOM 1477 C CA . PRO A 1 190 ? 23.699 2.188 -43.846 1.00 93.69 190 PRO A CA 1
ATOM 1478 C C . PRO A 1 190 ? 22.643 1.293 -44.496 1.00 93.69 190 PRO A C 1
ATOM 1480 O O . PRO A 1 190 ? 21.468 1.663 -44.497 1.00 93.69 190 PRO A O 1
ATOM 1483 N N . ALA A 1 191 ? 23.002 0.081 -44.936 1.00 91.69 191 ALA A N 1
ATOM 1484 C CA . ALA A 1 191 ? 22.038 -0.889 -45.469 1.00 91.69 191 ALA A CA 1
ATOM 1485 C C . ALA A 1 191 ? 20.961 -1.275 -44.433 1.00 91.69 191 ALA A C 1
ATOM 1487 O O . ALA A 1 191 ? 19.813 -1.566 -44.767 1.00 91.69 191 ALA A O 1
ATOM 1488 N N . LEU A 1 192 ? 21.290 -1.208 -43.140 1.00 91.38 192 LEU A N 1
ATOM 1489 C CA . LEU A 1 192 ? 20.373 -1.471 -42.026 1.00 91.38 192 LEU A CA 1
ATOM 1490 C C . LEU A 1 192 ? 19.661 -0.207 -41.516 1.00 91.38 192 LEU A C 1
ATOM 1492 O O . LEU A 1 192 ? 19.019 -0.258 -40.466 1.00 91.38 192 LEU A O 1
ATOM 1496 N N . ARG A 1 193 ? 19.754 0.915 -42.245 1.00 91.44 193 ARG A N 1
ATOM 1497 C CA . ARG A 1 193 ? 19.265 2.244 -41.828 1.00 91.44 193 ARG A CA 1
ATOM 1498 C C . ARG A 1 193 ? 19.929 2.758 -40.545 1.00 91.44 193 ARG A C 1
ATOM 1500 O O . ARG A 1 193 ? 19.311 3.440 -39.727 1.00 91.44 193 ARG A O 1
ATOM 1507 N N . LEU A 1 194 ? 21.196 2.402 -40.360 1.00 92.19 194 LEU A N 1
ATOM 1508 C CA . LEU A 1 194 ? 22.061 2.885 -39.289 1.00 92.19 194 LEU A CA 1
ATOM 1509 C C . LEU A 1 194 ? 23.129 3.810 -39.885 1.00 92.19 194 LEU A C 1
ATOM 1511 O O . LEU A 1 194 ? 23.498 3.630 -41.041 1.00 92.19 194 LEU A O 1
ATOM 1515 N N . PRO A 1 195 ? 23.645 4.799 -39.139 1.00 92.06 195 PRO A N 1
ATOM 1516 C CA . PRO A 1 195 ? 24.750 5.599 -39.647 1.00 92.06 195 PRO A CA 1
ATOM 1517 C C . PRO A 1 195 ? 25.999 4.728 -39.809 1.00 92.06 195 PRO A C 1
ATOM 1519 O O . PRO A 1 195 ? 26.247 3.846 -38.979 1.00 92.06 195 PRO A O 1
ATOM 1522 N N . ARG A 1 196 ? 26.776 4.987 -40.863 1.00 94.25 196 ARG A N 1
ATOM 1523 C CA . ARG A 1 196 ? 28.067 4.343 -41.097 1.00 94.25 196 ARG A CA 1
ATOM 1524 C C . ARG A 1 196 ? 28.999 4.627 -39.928 1.00 94.25 196 ARG A C 1
ATOM 1526 O O . ARG A 1 196 ? 29.129 5.768 -39.503 1.00 94.25 196 ARG A O 1
ATOM 1533 N N . ASP A 1 197 ? 29.633 3.592 -39.400 1.00 92.75 197 ASP A N 1
ATOM 1534 C CA . ASP A 1 197 ? 30.690 3.736 -38.403 1.00 92.75 197 ASP A CA 1
ATOM 1535 C C . ASP A 1 197 ? 31.600 2.520 -38.500 1.00 92.75 197 ASP A C 1
ATOM 1537 O O . ASP A 1 197 ? 31.330 1.462 -37.922 1.00 92.75 197 ASP A O 1
ATOM 1541 N N . SER A 1 198 ? 32.668 2.675 -39.275 1.00 91.75 198 SER A N 1
ATOM 1542 C CA . SER A 1 198 ? 33.609 1.597 -39.564 1.00 91.75 198 SER A CA 1
ATOM 1543 C C . SER A 1 198 ? 34.284 1.057 -38.296 1.00 91.75 198 SER A C 1
ATOM 1545 O O . SER A 1 198 ? 34.597 -0.125 -38.231 1.00 91.75 198 SER A O 1
ATOM 1547 N N . ALA A 1 199 ? 34.458 1.872 -37.250 1.00 90.44 199 ALA A N 1
ATOM 1548 C CA . ALA A 1 199 ? 35.095 1.450 -36.001 1.00 90.44 199 ALA A CA 1
ATOM 1549 C C . ALA A 1 199 ? 34.104 0.914 -34.949 1.00 90.44 199 ALA A C 1
ATOM 1551 O O . ALA A 1 199 ? 34.534 0.428 -33.899 1.00 90.44 199 ALA A O 1
ATOM 1552 N N . PHE A 1 200 ? 32.793 0.950 -35.213 1.00 91.25 200 PHE A N 1
ATOM 1553 C CA . PHE A 1 200 ? 31.752 0.696 -34.210 1.00 91.25 200 PHE A CA 1
ATOM 1554 C C . PHE A 1 200 ? 31.910 -0.629 -33.457 1.00 91.25 200 PHE A C 1
ATOM 1556 O O . PHE A 1 200 ? 31.772 -0.693 -32.232 1.00 91.25 200 PHE A O 1
ATOM 1563 N N . PHE A 1 201 ? 32.210 -1.706 -34.184 1.00 91.88 201 PHE A N 1
ATOM 1564 C CA . PHE A 1 201 ? 32.306 -3.047 -33.609 1.00 91.88 201 PHE A CA 1
ATOM 1565 C C . PHE A 1 201 ? 33.655 -3.338 -32.941 1.00 91.88 201 PHE A C 1
ATOM 1567 O O . PHE A 1 201 ? 33.748 -4.307 -32.186 1.00 91.88 201 PHE A O 1
ATOM 1574 N N . ARG A 1 202 ? 34.665 -2.464 -33.089 1.00 88.50 202 ARG A N 1
ATOM 1575 C CA . ARG A 1 202 ? 35.926 -2.553 -32.323 1.00 88.50 202 ARG A CA 1
ATOM 1576 C C . ARG A 1 202 ? 35.727 -2.329 -30.822 1.00 88.50 202 ARG A C 1
ATOM 1578 O O . ARG A 1 202 ? 36.604 -2.651 -30.029 1.00 88.50 202 ARG A O 1
ATOM 1585 N N . ALA A 1 203 ? 34.558 -1.834 -30.410 1.00 87.81 203 ALA A N 1
ATOM 1586 C CA . ALA A 1 203 ? 34.163 -1.794 -29.005 1.00 87.81 203 ALA A CA 1
ATOM 1587 C C . ALA A 1 203 ? 34.039 -3.197 -28.367 1.00 87.81 203 ALA A C 1
ATOM 1589 O O . ALA A 1 203 ? 34.032 -3.305 -27.138 1.00 87.81 203 ALA A O 1
ATOM 1590 N N . ILE A 1 204 ? 33.926 -4.271 -29.163 1.00 89.06 204 ILE A N 1
ATOM 1591 C CA . ILE A 1 204 ? 34.025 -5.649 -28.667 1.00 89.06 204 ILE A CA 1
ATOM 1592 C C . ILE A 1 204 ? 35.513 -6.021 -28.569 1.00 89.06 204 ILE A C 1
ATOM 1594 O O . ILE A 1 204 ? 36.195 -5.979 -29.593 1.00 89.06 204 ILE A O 1
ATOM 1598 N N . PRO A 1 205 ? 36.018 -6.437 -27.390 1.00 88.00 205 PRO A N 1
ATOM 1599 C CA . PRO A 1 205 ? 37.379 -6.955 -27.272 1.00 88.00 205 PRO A CA 1
ATOM 1600 C C . PRO A 1 205 ? 37.604 -8.146 -28.212 1.00 88.00 205 PRO A C 1
ATOM 1602 O O . PRO A 1 205 ? 36.733 -9.011 -28.302 1.00 88.00 205 PRO A O 1
ATOM 1605 N N . GLU A 1 206 ? 38.774 -8.230 -28.852 1.00 85.19 206 GLU A N 1
ATOM 1606 C CA . GLU A 1 206 ? 39.084 -9.267 -29.857 1.00 85.19 206 GLU A CA 1
ATOM 1607 C C . GLU A 1 206 ? 38.876 -10.693 -29.321 1.00 85.19 206 GLU A C 1
ATOM 1609 O O . GLU A 1 206 ? 38.296 -11.545 -29.989 1.00 85.19 206 GLU A O 1
ATOM 1614 N N . THR A 1 207 ? 39.212 -10.927 -28.047 1.00 86.56 207 THR A N 1
ATOM 1615 C CA . THR A 1 207 ? 39.008 -12.211 -27.348 1.00 86.56 207 THR A CA 1
ATOM 1616 C C . THR A 1 207 ? 37.540 -12.635 -27.220 1.00 86.56 207 THR A C 1
ATOM 1618 O O . THR A 1 207 ? 37.251 -13.770 -26.841 1.00 86.56 207 THR A O 1
ATOM 1621 N N . GLN A 1 208 ? 36.596 -11.733 -27.499 1.00 87.94 208 GLN A N 1
ATOM 1622 C CA . GLN A 1 208 ? 35.157 -11.938 -27.343 1.00 87.94 208 GLN A CA 1
ATOM 1623 C C . GLN A 1 208 ? 34.393 -11.905 -28.674 1.00 87.94 208 GLN A C 1
ATOM 1625 O O . GLN A 1 208 ? 33.167 -12.028 -28.656 1.00 87.94 208 GLN A O 1
ATOM 1630 N N . TRP A 1 209 ? 35.068 -11.794 -29.824 1.00 85.94 209 TRP A N 1
ATOM 1631 C CA . TRP A 1 209 ? 34.408 -11.782 -31.139 1.00 85.94 209 TRP A CA 1
ATOM 1632 C C . TRP A 1 209 ? 33.643 -13.078 -31.451 1.00 85.94 209 TRP A C 1
ATOM 1634 O O . TRP A 1 209 ? 32.619 -13.036 -32.133 1.00 85.94 209 TRP A O 1
ATOM 1644 N N . GLY A 1 210 ? 34.027 -14.210 -30.852 1.00 87.31 210 GLY A N 1
ATOM 1645 C CA . GLY A 1 210 ? 33.281 -15.473 -30.949 1.00 87.31 210 GLY A CA 1
ATOM 1646 C C . GLY A 1 210 ? 31.936 -15.504 -30.196 1.00 87.31 210 GLY A C 1
ATOM 1647 O O . GLY A 1 210 ? 31.151 -16.440 -30.368 1.00 87.31 210 GLY A O 1
ATOM 1648 N N . GLN A 1 211 ? 31.630 -14.506 -29.355 1.00 90.38 211 GLN A N 1
ATOM 1649 C CA . GLN A 1 211 ? 30.426 -14.485 -28.513 1.00 90.38 211 GLN A CA 1
ATOM 1650 C C . GLN A 1 211 ? 29.267 -13.725 -29.175 1.00 90.38 211 GLN A C 1
ATOM 1652 O O . GLN A 1 211 ? 29.225 -12.496 -29.172 1.00 90.38 211 GLN A O 1
ATOM 1657 N N . THR A 1 212 ? 28.240 -14.443 -29.642 1.00 91.12 212 THR A N 1
ATOM 1658 C CA . THR A 1 212 ? 27.044 -13.847 -30.278 1.00 91.12 212 THR A CA 1
ATOM 1659 C C . THR A 1 212 ? 26.348 -12.777 -29.421 1.00 91.12 212 THR A C 1
ATOM 1661 O O . THR A 1 212 ? 25.890 -11.774 -29.959 1.00 91.12 212 THR A O 1
ATOM 1664 N N . GLN A 1 213 ? 26.306 -12.942 -28.092 1.00 89.62 213 GLN A N 1
ATOM 1665 C CA . GLN A 1 213 ? 25.651 -11.989 -27.177 1.00 89.62 213 GLN A CA 1
ATOM 1666 C C . GLN A 1 213 ? 26.280 -10.583 -27.208 1.00 89.62 213 GLN A C 1
ATOM 1668 O O . GLN A 1 213 ? 25.602 -9.587 -26.959 1.00 89.62 213 GLN A O 1
ATOM 1673 N N . ARG A 1 214 ? 27.582 -10.473 -27.510 1.00 90.56 214 ARG A N 1
ATOM 1674 C CA . ARG A 1 214 ? 28.270 -9.174 -27.581 1.00 90.56 214 ARG A CA 1
ATOM 1675 C C . ARG A 1 214 ? 27.862 -8.394 -28.826 1.00 90.56 214 ARG A C 1
ATOM 1677 O O . ARG A 1 214 ? 27.565 -7.205 -28.719 1.00 90.56 214 ARG A O 1
ATOM 1684 N N . TRP A 1 215 ? 27.770 -9.082 -29.961 1.00 92.69 215 TRP A N 1
ATOM 1685 C CA . TRP A 1 215 ? 27.248 -8.527 -31.209 1.00 92.69 215 TRP A CA 1
ATOM 1686 C C . TRP A 1 215 ? 25.793 -8.084 -31.059 1.00 92.69 215 TRP A C 1
ATOM 1688 O O . TRP A 1 215 ? 25.460 -6.952 -31.398 1.00 92.69 215 TRP A O 1
ATOM 1698 N N . GLU A 1 216 ? 24.953 -8.939 -30.467 1.00 92.19 216 GLU A N 1
ATOM 1699 C CA . GLU A 1 216 ? 23.554 -8.641 -30.132 1.00 92.19 216 GLU A CA 1
ATOM 1700 C C . GLU A 1 216 ? 23.434 -7.329 -29.336 1.00 92.19 216 GLU A C 1
ATOM 1702 O O . GLU A 1 216 ? 22.735 -6.402 -29.744 1.00 92.19 216 GLU A O 1
ATOM 1707 N N . LYS A 1 217 ? 24.207 -7.177 -28.255 1.00 91.25 217 LYS A N 1
ATOM 1708 C CA . LYS A 1 217 ? 24.190 -5.960 -27.433 1.00 91.25 217 LYS A CA 1
ATOM 1709 C C . LYS A 1 217 ? 24.570 -4.694 -28.214 1.00 91.25 217 LYS A C 1
ATOM 1711 O O . LYS A 1 217 ? 23.952 -3.647 -28.011 1.00 91.25 217 LYS A O 1
ATOM 1716 N N . LEU A 1 218 ? 25.580 -4.760 -29.087 1.00 91.19 218 LEU A N 1
ATOM 1717 C CA . LEU A 1 218 ? 25.998 -3.595 -29.876 1.00 91.19 218 LEU A CA 1
ATOM 1718 C C . LEU A 1 218 ? 24.996 -3.234 -30.972 1.00 91.19 218 LEU A C 1
ATOM 1720 O O . LEU A 1 218 ? 24.692 -2.051 -31.128 1.00 91.19 218 LEU A O 1
ATOM 1724 N N . PHE A 1 219 ? 24.415 -4.214 -31.667 1.00 92.88 219 PHE A N 1
ATOM 1725 C CA . PHE A 1 219 ? 23.321 -3.946 -32.602 1.00 92.88 219 PHE A CA 1
ATOM 1726 C C . PHE A 1 219 ? 22.122 -3.319 -31.879 1.00 92.88 219 PHE A C 1
ATOM 1728 O O . PHE A 1 219 ? 21.584 -2.313 -32.343 1.00 92.88 219 PHE A O 1
ATOM 1735 N N . GLN A 1 220 ? 21.750 -3.825 -30.698 1.00 90.06 220 GLN A N 1
ATOM 1736 C CA . GLN A 1 220 ? 20.661 -3.255 -29.894 1.00 90.06 220 GLN A CA 1
ATOM 1737 C C . GLN A 1 220 ? 20.955 -1.807 -29.493 1.00 90.06 220 GLN A C 1
ATOM 1739 O O . GLN A 1 220 ? 20.082 -0.936 -29.559 1.00 90.06 220 GLN A O 1
ATOM 1744 N N . GLN A 1 221 ? 22.202 -1.515 -29.124 1.00 89.69 221 GLN A N 1
ATOM 1745 C CA . GLN A 1 221 ? 22.648 -0.157 -28.843 1.00 89.69 221 GLN A CA 1
ATOM 1746 C C . GLN A 1 221 ? 22.584 0.747 -30.083 1.00 89.69 221 GLN A C 1
ATOM 1748 O O . GLN A 1 221 ? 22.173 1.902 -29.960 1.00 89.69 221 GLN A O 1
ATOM 1753 N N . ALA A 1 222 ? 22.963 0.248 -31.260 1.00 88.81 222 ALA A N 1
ATOM 1754 C CA . ALA A 1 222 ? 22.917 1.006 -32.507 1.00 88.81 222 ALA A CA 1
ATOM 1755 C C . ALA A 1 222 ? 21.473 1.381 -32.883 1.00 88.81 222 ALA A C 1
ATOM 1757 O O . ALA A 1 222 ? 21.178 2.559 -33.095 1.00 88.81 222 ALA A O 1
ATOM 1758 N N . PHE A 1 223 ? 20.546 0.417 -32.863 1.00 87.88 223 PHE A N 1
ATOM 1759 C CA . PHE A 1 223 ? 19.134 0.672 -33.168 1.00 87.88 223 PHE A CA 1
ATOM 1760 C C . PHE A 1 223 ? 18.465 1.597 -32.144 1.00 87.88 223 PHE A C 1
ATOM 1762 O O . PHE A 1 223 ? 17.739 2.513 -32.521 1.00 87.88 223 PHE A O 1
ATOM 1769 N N . SER A 1 224 ? 18.735 1.413 -30.849 1.00 84.06 224 SER A N 1
ATOM 1770 C CA . SER A 1 224 ? 18.092 2.217 -29.798 1.00 84.06 224 SER A CA 1
ATOM 1771 C C . SER A 1 224 ? 18.646 3.637 -29.663 1.00 84.06 224 SER A C 1
ATOM 1773 O O . SER A 1 224 ? 17.900 4.541 -29.290 1.00 84.06 224 SER A O 1
ATOM 1775 N N . LYS A 1 225 ? 19.946 3.848 -29.921 1.00 85.19 225 LYS A N 1
ATOM 1776 C CA . LYS A 1 225 ? 20.606 5.143 -29.677 1.00 85.19 225 LYS A CA 1
ATOM 1777 C C . LYS A 1 225 ? 20.956 5.930 -30.934 1.00 85.19 225 LYS A C 1
ATOM 1779 O O . LYS A 1 225 ? 21.092 7.144 -30.820 1.00 85.19 225 LYS A O 1
ATOM 1784 N N . ARG A 1 226 ? 21.176 5.271 -32.079 1.00 88.69 226 ARG A N 1
ATOM 1785 C CA . ARG A 1 226 ? 21.656 5.919 -33.314 1.00 88.69 226 ARG A CA 1
ATOM 1786 C C . ARG A 1 226 ? 20.593 5.947 -34.413 1.00 88.69 226 ARG A C 1
ATOM 1788 O O . ARG A 1 226 ? 20.369 7.013 -34.974 1.00 88.69 226 ARG A O 1
ATOM 1795 N N . ALA A 1 227 ? 19.876 4.844 -34.663 1.00 87.19 227 ALA A N 1
ATOM 1796 C CA . ALA A 1 227 ? 18.829 4.817 -35.700 1.00 87.19 227 ALA A CA 1
ATOM 1797 C C . ALA A 1 227 ? 17.734 5.870 -35.457 1.00 87.19 227 ALA A C 1
ATOM 1799 O O . ALA A 1 227 ? 17.310 6.554 -36.384 1.00 87.19 227 ALA A O 1
ATOM 1800 N N . CYS A 1 228 ? 17.310 6.044 -34.200 1.00 87.19 228 CYS A N 1
ATOM 1801 C CA . CYS A 1 228 ? 16.279 7.020 -33.839 1.00 87.19 228 CYS A CA 1
ATOM 1802 C C . CYS A 1 228 ? 16.667 8.460 -34.216 1.00 87.19 228 CYS A C 1
ATOM 1804 O O . CYS A 1 228 ? 15.810 9.223 -34.653 1.00 87.19 228 CYS A O 1
ATOM 1806 N N . LEU A 1 229 ? 17.953 8.818 -34.129 1.00 88.44 229 LEU A N 1
ATOM 1807 C CA . LEU A 1 229 ? 18.436 10.168 -34.430 1.00 88.44 229 LEU A CA 1
ATOM 1808 C C . LEU A 1 229 ? 18.306 10.494 -35.923 1.00 88.44 229 LEU A C 1
ATOM 1810 O O . LEU A 1 229 ? 17.869 11.590 -36.268 1.00 88.44 229 LEU A O 1
ATOM 1814 N N . LEU A 1 230 ? 18.580 9.521 -36.801 1.00 88.94 230 LEU A N 1
ATOM 1815 C CA . LEU A 1 230 ? 18.362 9.655 -38.249 1.00 88.94 230 LEU A CA 1
ATOM 1816 C C . LEU A 1 230 ? 16.875 9.764 -38.616 1.00 88.94 230 LEU A C 1
ATOM 1818 O O . LEU A 1 230 ? 16.538 10.305 -39.661 1.00 88.94 230 LEU A O 1
ATOM 1822 N N . LEU A 1 231 ? 15.972 9.308 -37.745 1.00 88.38 231 LEU A N 1
ATOM 1823 C CA . LEU A 1 231 ? 14.523 9.488 -37.893 1.00 88.38 231 LEU A CA 1
ATOM 1824 C C . LEU A 1 231 ? 14.014 10.802 -37.272 1.00 88.38 231 LEU A C 1
ATOM 1826 O O . LEU A 1 231 ? 12.801 11.013 -37.223 1.00 88.38 231 LEU A O 1
ATOM 1830 N N . LYS A 1 232 ? 14.916 11.673 -36.792 1.00 88.38 232 LYS A N 1
ATOM 1831 C CA . LYS A 1 232 ? 14.619 12.883 -36.002 1.00 88.38 232 LYS A CA 1
ATOM 1832 C C . LYS A 1 232 ? 13.867 12.589 -34.704 1.00 88.38 232 LYS A C 1
ATOM 1834 O O . LYS A 1 232 ? 12.941 13.303 -34.321 1.00 88.38 232 LYS A O 1
ATOM 1839 N N . GLN A 1 233 ? 14.272 11.527 -34.016 1.00 83.81 233 GLN A N 1
ATOM 1840 C CA . GLN A 1 233 ? 13.722 11.125 -32.728 1.00 83.81 233 GLN A CA 1
ATOM 1841 C C . GLN A 1 233 ? 14.826 10.984 -31.677 1.00 83.81 233 GLN A C 1
ATOM 1843 O O . GLN A 1 233 ? 15.919 10.482 -31.942 1.00 83.81 233 GLN A O 1
ATOM 1848 N N . THR A 1 234 ? 14.536 11.382 -30.441 1.00 80.12 234 THR A N 1
ATOM 1849 C CA . THR A 1 234 ? 15.410 11.101 -29.298 1.00 80.12 234 THR A CA 1
ATOM 1850 C C . THR A 1 234 ? 15.437 9.596 -29.003 1.00 80.12 234 THR A C 1
ATOM 1852 O O . THR A 1 234 ? 14.580 8.835 -29.453 1.00 80.12 234 THR A O 1
ATOM 1855 N N . SER A 1 235 ? 16.355 9.144 -28.143 1.00 75.06 235 SER A N 1
ATOM 1856 C CA . SER A 1 235 ? 16.351 7.748 -27.669 1.00 75.06 235 SER A CA 1
ATOM 1857 C C . SER A 1 235 ? 15.096 7.378 -26.855 1.00 75.06 235 SER A C 1
ATOM 1859 O O . SER A 1 235 ? 14.881 6.209 -26.559 1.00 75.06 235 SER A O 1
ATOM 1861 N N . SER A 1 236 ? 14.279 8.364 -26.454 1.00 70.19 236 SER A N 1
ATOM 1862 C CA . SER A 1 236 ? 12.949 8.175 -25.853 1.00 70.19 236 SER A CA 1
ATOM 1863 C C . SER A 1 236 ? 11.805 8.281 -26.872 1.00 70.19 236 SER A C 1
ATOM 1865 O O . SER A 1 236 ? 10.650 8.390 -26.473 1.00 70.19 236 SER A O 1
ATOM 1867 N N . ARG A 1 237 ? 12.121 8.254 -28.176 1.00 75.00 237 ARG A N 1
ATOM 1868 C CA . ARG A 1 237 ? 11.194 8.376 -29.316 1.00 75.00 237 ARG A CA 1
ATOM 1869 C C . ARG A 1 237 ? 10.401 9.691 -29.369 1.00 75.00 237 ARG A C 1
ATOM 1871 O O . ARG A 1 237 ? 9.374 9.760 -30.037 1.00 75.00 237 ARG A O 1
ATOM 1878 N N . LYS A 1 238 ? 10.871 10.750 -28.698 1.00 78.50 238 LYS A N 1
ATOM 1879 C CA . LYS A 1 238 ? 10.285 12.094 -28.836 1.00 78.50 238 LYS A CA 1
ATOM 1880 C C . LYS A 1 238 ? 10.799 12.750 -30.121 1.00 78.50 238 LYS A C 1
ATOM 1882 O O . LYS A 1 238 ? 11.986 12.591 -30.402 1.00 78.50 238 LYS A O 1
ATOM 1887 N N . PRO A 1 239 ? 9.962 13.474 -30.880 1.00 82.38 239 PRO A N 1
ATOM 1888 C CA . PRO A 1 239 ? 10.426 14.205 -32.054 1.00 82.38 239 PRO A CA 1
ATOM 1889 C C . PRO A 1 239 ? 11.453 15.268 -31.644 1.00 82.38 239 PRO A C 1
ATOM 1891 O O . PRO A 1 239 ? 11.312 15.893 -30.592 1.00 82.38 239 PRO A O 1
ATOM 1894 N N . ILE A 1 240 ? 12.494 15.431 -32.455 1.00 83.19 240 ILE A N 1
ATOM 1895 C CA . ILE A 1 240 ? 13.499 16.487 -32.308 1.00 83.19 240 ILE A CA 1
ATOM 1896 C C . ILE A 1 240 ? 13.042 17.684 -33.144 1.00 83.19 240 ILE A C 1
ATOM 1898 O O . ILE A 1 240 ? 12.702 17.510 -34.316 1.00 83.19 240 ILE A O 1
ATOM 1902 N N . ASP A 1 241 ? 13.040 18.877 -32.548 1.00 82.94 241 ASP A N 1
ATOM 1903 C CA . ASP A 1 241 ? 12.674 20.104 -33.251 1.00 82.94 241 ASP A CA 1
ATOM 1904 C C . ASP A 1 241 ? 13.758 20.510 -34.265 1.00 82.94 241 ASP A C 1
ATOM 1906 O O . ASP A 1 241 ? 14.963 20.343 -34.050 1.00 82.94 241 ASP A O 1
ATOM 1910 N N . GLU A 1 242 ? 13.324 21.062 -35.391 1.00 84.81 242 GLU A N 1
ATOM 1911 C CA . GLU A 1 242 ? 14.206 21.554 -36.441 1.00 84.81 242 GLU A CA 1
ATOM 1912 C C . GLU A 1 242 ? 15.079 22.709 -35.935 1.00 84.81 242 GLU A C 1
ATOM 1914 O O . GLU A 1 242 ? 16.269 22.769 -36.250 1.00 84.81 242 GLU A O 1
ATOM 1919 N N . GLN A 1 243 ? 14.515 23.598 -35.112 1.00 81.81 243 GLN A N 1
ATOM 1920 C CA . GLN A 1 243 ? 15.244 24.743 -34.566 1.00 81.81 243 GLN A CA 1
ATOM 1921 C C . GLN A 1 243 ? 16.363 24.312 -33.603 1.00 81.81 243 GLN A C 1
ATOM 1923 O O . GLN A 1 243 ? 17.451 24.899 -33.614 1.00 81.81 243 GLN A O 1
ATOM 1928 N N . ASP A 1 244 ? 16.134 23.250 -32.829 1.00 83.31 244 ASP A N 1
ATOM 1929 C CA . ASP A 1 244 ? 17.141 22.661 -31.944 1.00 83.31 244 ASP A CA 1
ATOM 1930 C C . ASP A 1 244 ? 18.298 22.054 -32.749 1.00 83.31 244 ASP A C 1
ATOM 1932 O O . ASP A 1 244 ? 19.464 22.264 -32.412 1.00 83.31 244 ASP A O 1
ATOM 1936 N N . LEU A 1 245 ? 17.998 21.358 -33.855 1.00 85.62 245 LEU A N 1
ATOM 1937 C CA . LEU A 1 245 ? 19.018 20.799 -34.751 1.00 85.62 245 LEU A CA 1
ATOM 1938 C C . LEU A 1 245 ? 19.823 21.881 -35.477 1.00 85.62 245 LEU A C 1
ATOM 1940 O O . LEU A 1 245 ? 21.033 21.727 -35.622 1.00 85.62 245 LEU A O 1
ATOM 1944 N N . ARG A 1 246 ? 19.185 22.981 -35.902 1.00 87.44 246 ARG A N 1
ATOM 1945 C CA . ARG A 1 246 ? 19.882 24.143 -36.486 1.00 87.44 246 ARG A CA 1
ATOM 1946 C C . ARG A 1 246 ? 20.850 24.761 -35.485 1.00 87.44 246 ARG A C 1
ATOM 1948 O O . ARG A 1 246 ? 22.026 24.925 -35.786 1.00 87.44 246 ARG A O 1
ATOM 1955 N N . THR A 1 247 ? 20.369 25.007 -34.269 1.00 84.62 247 THR A N 1
ATOM 1956 C CA . THR A 1 247 ? 21.180 25.583 -33.187 1.00 84.62 247 THR A CA 1
ATOM 1957 C C . THR A 1 247 ? 22.332 24.660 -32.792 1.00 84.62 247 THR A C 1
ATOM 1959 O O . THR A 1 247 ? 23.428 25.130 -32.492 1.00 84.62 247 THR A O 1
ATOM 1962 N N . ALA A 1 248 ? 22.101 23.344 -32.774 1.00 85.38 248 ALA A N 1
ATOM 1963 C CA . ALA A 1 248 ? 23.152 22.367 -32.533 1.00 85.38 248 ALA A CA 1
ATOM 1964 C C . ALA A 1 248 ? 24.188 22.384 -33.663 1.00 85.38 248 ALA A C 1
ATOM 1966 O O . ALA A 1 248 ? 25.376 22.467 -33.368 1.00 85.38 248 ALA A O 1
ATOM 1967 N N . PHE A 1 249 ? 23.749 22.380 -34.928 1.00 88.62 249 PHE A N 1
ATOM 1968 C CA . PHE A 1 249 ? 24.634 22.413 -36.092 1.00 88.62 249 PHE A CA 1
ATOM 1969 C C . PHE A 1 249 ? 25.513 23.663 -36.118 1.00 88.62 249 PHE A C 1
ATOM 1971 O O . PHE A 1 249 ? 26.719 23.530 -36.273 1.00 88.62 249 PHE A O 1
ATOM 1978 N N . ASP A 1 250 ? 24.953 24.853 -35.886 1.00 87.25 250 ASP A N 1
ATOM 1979 C CA . ASP A 1 250 ? 25.719 26.108 -35.889 1.00 87.25 250 ASP A CA 1
ATOM 1980 C C . ASP A 1 250 ? 26.853 26.115 -34.849 1.00 87.25 250 ASP A C 1
ATOM 1982 O O . ASP A 1 250 ? 27.900 26.712 -35.086 1.00 87.25 250 ASP A O 1
ATOM 1986 N N . LYS A 1 251 ? 26.676 25.415 -33.719 1.00 85.38 251 LYS A N 1
ATOM 1987 C CA . LYS A 1 251 ? 27.695 25.301 -32.662 1.00 85.38 251 LYS A CA 1
ATOM 1988 C C . LYS A 1 251 ? 28.844 24.358 -33.008 1.00 85.38 251 LYS A C 1
ATOM 1990 O O . LYS A 1 251 ? 29.944 24.579 -32.522 1.00 85.38 251 LYS A O 1
ATOM 1995 N N . VAL A 1 252 ? 28.584 23.303 -33.782 1.00 87.00 252 VAL A N 1
ATOM 1996 C CA . VAL A 1 252 ? 29.569 22.244 -34.098 1.00 87.00 252 VAL A CA 1
ATOM 1997 C C . VAL A 1 252 ? 30.018 22.270 -35.561 1.00 87.00 252 VAL A C 1
ATOM 1999 O O . VAL A 1 252 ? 30.748 21.393 -36.008 1.00 87.00 252 VAL A O 1
ATOM 2002 N N . LYS A 1 253 ? 29.574 23.269 -36.332 1.00 86.94 253 LYS A N 1
ATOM 2003 C CA . LYS A 1 253 ? 29.794 23.369 -37.780 1.00 86.94 253 LYS A CA 1
ATOM 2004 C C . LYS A 1 253 ? 31.272 23.329 -38.170 1.00 86.94 253 LYS A C 1
ATOM 2006 O O . LYS A 1 253 ? 31.595 22.773 -39.214 1.00 86.94 253 LYS A O 1
ATOM 2011 N N . GLU A 1 254 ? 32.141 23.920 -37.352 1.00 85.88 254 GLU A N 1
ATOM 2012 C CA . GLU A 1 254 ? 33.591 23.965 -37.587 1.00 85.88 254 GLU A CA 1
ATOM 2013 C C . GLU A 1 254 ? 34.266 22.597 -37.392 1.00 85.88 254 GLU A C 1
ATOM 2015 O O . GLU A 1 254 ? 35.279 22.324 -38.031 1.00 85.88 254 GLU A O 1
ATOM 2020 N N . ASP A 1 255 ? 33.677 21.716 -36.575 1.00 84.00 255 ASP A N 1
ATOM 2021 C CA . ASP A 1 255 ? 34.210 20.380 -36.275 1.00 84.00 255 ASP A CA 1
ATOM 2022 C C . ASP A 1 255 ? 33.767 19.313 -37.295 1.00 84.00 255 ASP A C 1
ATOM 2024 O O . ASP A 1 255 ? 34.298 18.198 -37.306 1.00 84.00 255 ASP A O 1
ATOM 2028 N N . ILE A 1 256 ? 32.784 19.633 -38.147 1.00 88.44 256 ILE A N 1
ATOM 2029 C CA . ILE A 1 256 ? 32.214 18.730 -39.156 1.00 88.44 256 ILE A CA 1
ATOM 2030 C C . ILE A 1 256 ? 32.807 19.046 -40.544 1.00 88.44 256 ILE A C 1
ATOM 2032 O O . ILE A 1 256 ? 32.842 20.216 -40.932 1.00 88.44 256 ILE A O 1
ATOM 2036 N N . PRO A 1 257 ? 33.188 18.035 -41.353 1.00 90.12 257 PRO A N 1
ATOM 2037 C CA . PRO A 1 257 ? 33.688 18.231 -42.715 1.00 90.12 257 PRO A CA 1
ATOM 2038 C C . PRO A 1 257 ? 32.765 19.065 -43.625 1.00 90.12 257 PRO A C 1
ATOM 2040 O O . PRO A 1 257 ? 31.553 18.841 -43.683 1.00 90.12 257 PRO A O 1
ATOM 2043 N N . GLU A 1 258 ? 33.341 19.990 -44.406 1.00 87.75 258 GLU A N 1
ATOM 2044 C CA . GLU A 1 258 ? 32.591 20.921 -45.275 1.00 87.75 258 GLU A CA 1
ATOM 2045 C C . GLU A 1 258 ? 31.702 20.215 -46.317 1.00 87.75 258 GLU A C 1
ATOM 2047 O O . GLU A 1 258 ? 30.626 20.701 -46.667 1.00 87.75 258 GLU A O 1
ATOM 2052 N N . ASN A 1 259 ? 32.108 19.031 -46.787 1.00 89.81 259 ASN A N 1
ATOM 2053 C CA . ASN A 1 259 ? 31.330 18.216 -47.725 1.00 89.81 259 ASN A CA 1
ATOM 2054 C C . ASN A 1 259 ? 30.026 17.658 -47.116 1.00 89.81 259 ASN A C 1
ATOM 2056 O O . ASN A 1 259 ? 29.089 17.369 -47.862 1.00 89.81 259 ASN A O 1
ATOM 2060 N N . ALA A 1 260 ? 29.937 17.533 -45.787 1.00 88.81 260 ALA A N 1
ATOM 2061 C CA . ALA A 1 260 ? 28.737 17.076 -45.086 1.00 88.81 260 ALA A CA 1
ATOM 2062 C C . ALA A 1 260 ? 27.731 18.212 -44.827 1.00 88.81 260 ALA A C 1
ATOM 2064 O O . ALA A 1 260 ? 26.539 17.953 -44.653 1.00 88.81 260 ALA A O 1
ATOM 2065 N N . HIS A 1 261 ? 28.168 19.478 -44.846 1.00 90.31 261 HIS A N 1
ATOM 2066 C CA . HIS A 1 261 ? 27.328 20.645 -44.534 1.00 90.31 261 HIS A CA 1
ATOM 2067 C C . HIS A 1 261 ? 26.046 20.749 -45.380 1.00 90.31 261 HIS A C 1
ATOM 2069 O O . HIS A 1 261 ? 24.974 20.882 -44.782 1.00 90.31 261 HIS A O 1
ATOM 2075 N N . PRO A 1 262 ? 26.076 20.657 -46.729 1.00 91.31 262 PRO A N 1
ATOM 2076 C CA . PRO A 1 262 ? 24.850 20.746 -47.529 1.00 91.31 262 PRO A CA 1
ATOM 2077 C C . PRO A 1 262 ? 23.889 19.577 -47.263 1.00 91.31 262 PRO A C 1
ATOM 2079 O O . PRO A 1 262 ? 22.669 19.739 -47.334 1.00 91.31 262 PRO A O 1
ATOM 2082 N N . ILE A 1 263 ? 24.422 18.405 -46.908 1.00 91.19 263 ILE A N 1
ATOM 2083 C CA . ILE A 1 263 ? 23.633 17.204 -46.613 1.00 91.19 263 ILE A CA 1
ATOM 2084 C C . ILE A 1 263 ? 22.977 17.320 -45.235 1.00 91.19 263 ILE A C 1
ATOM 2086 O O . ILE A 1 263 ? 21.794 17.014 -45.103 1.00 91.19 263 ILE A O 1
ATOM 2090 N N . ILE A 1 264 ? 23.684 17.853 -44.234 1.00 90.25 264 ILE A N 1
ATOM 2091 C CA . ILE A 1 264 ? 23.119 18.143 -42.910 1.00 90.25 264 ILE A CA 1
ATOM 2092 C C . ILE A 1 264 ? 22.036 19.221 -43.008 1.00 90.25 264 ILE A C 1
ATOM 2094 O O . ILE A 1 264 ? 20.963 19.053 -42.436 1.00 90.25 264 ILE A O 1
ATOM 2098 N N . GLN A 1 265 ? 22.253 20.288 -43.780 1.00 91.44 265 GLN A N 1
ATOM 2099 C CA . GLN A 1 265 ? 21.229 21.314 -44.009 1.00 91.44 265 GLN A CA 1
ATOM 2100 C C . GLN A 1 265 ? 19.980 20.733 -44.689 1.00 91.44 265 GLN A C 1
ATOM 2102 O O . GLN A 1 265 ? 18.858 20.995 -44.248 1.00 91.44 265 GLN A O 1
ATOM 2107 N N . SER A 1 266 ? 20.163 19.880 -45.704 1.00 90.44 266 SER A N 1
ATOM 2108 C CA . SER A 1 266 ? 19.060 19.146 -46.335 1.00 90.44 266 SER A CA 1
ATOM 2109 C C . SER A 1 266 ? 18.337 18.241 -45.331 1.00 90.44 266 SER A C 1
ATOM 2111 O O . SER A 1 266 ? 17.108 18.277 -45.247 1.00 90.44 266 SER A O 1
ATOM 2113 N N . PHE A 1 267 ? 19.076 17.497 -44.503 1.00 91.69 267 PHE A N 1
ATOM 2114 C CA . PHE A 1 267 ? 18.518 16.646 -43.454 1.00 91.69 267 PHE A CA 1
ATOM 2115 C C . PHE A 1 267 ? 17.694 17.451 -42.446 1.00 91.69 267 PHE A C 1
ATOM 2117 O O . PHE A 1 267 ? 16.547 17.092 -42.181 1.00 91.69 267 PHE A O 1
ATOM 2124 N N . ILE A 1 268 ? 18.217 18.571 -41.945 1.00 89.94 268 ILE A N 1
ATOM 2125 C CA . ILE A 1 268 ? 17.517 19.473 -41.022 1.00 89.94 268 ILE A CA 1
ATOM 2126 C C . ILE A 1 268 ? 16.195 19.957 -41.631 1.00 89.94 268 ILE A C 1
ATOM 2128 O O . ILE A 1 268 ? 15.174 19.858 -40.959 1.00 89.94 268 ILE A O 1
ATOM 2132 N N . SER A 1 269 ? 16.177 20.337 -42.912 1.00 88.75 269 SER A N 1
ATOM 2133 C CA . SER A 1 269 ? 14.960 20.798 -43.608 1.00 88.75 269 SER A CA 1
ATOM 2134 C C . SER A 1 269 ? 13.962 19.695 -44.009 1.00 88.75 269 SER A C 1
ATOM 2136 O O . SER A 1 269 ? 12.833 19.985 -44.395 1.00 88.75 269 SER A O 1
ATOM 2138 N N . SER A 1 270 ? 14.365 18.421 -43.957 1.00 90.25 270 SER A N 1
ATOM 2139 C CA . SER A 1 270 ? 13.532 17.293 -44.405 1.00 90.25 270 SER A CA 1
ATOM 2140 C C . SER A 1 270 ? 12.425 16.913 -43.403 1.00 90.25 270 SER A C 1
ATOM 2142 O O . SER A 1 270 ? 12.498 17.240 -42.220 1.00 90.25 270 SER A O 1
ATOM 2144 N N . ALA A 1 271 ? 11.396 16.181 -43.834 1.00 86.50 271 ALA A N 1
ATOM 2145 C CA . ALA A 1 271 ? 10.382 15.654 -42.912 1.00 86.50 271 ALA A CA 1
ATOM 2146 C C . ALA A 1 271 ? 10.960 14.566 -41.981 1.00 86.50 271 ALA A C 1
ATOM 2148 O O . ALA A 1 271 ? 11.903 13.865 -42.349 1.00 86.50 271 ALA A O 1
ATOM 2149 N N . ALA A 1 272 ? 10.384 14.396 -40.786 1.00 85.19 272 ALA A N 1
ATOM 2150 C CA . ALA A 1 272 ? 10.760 13.309 -39.877 1.00 85.19 272 ALA A CA 1
ATOM 2151 C C . ALA A 1 272 ? 10.480 11.925 -40.501 1.00 85.19 272 ALA A C 1
ATOM 2153 O O . ALA A 1 272 ? 9.478 11.740 -41.191 1.00 85.19 272 ALA A O 1
ATOM 2154 N N . GLY A 1 273 ? 11.353 10.948 -40.235 1.00 85.19 273 GLY A N 1
ATOM 2155 C CA . GLY A 1 273 ? 11.308 9.607 -40.835 1.00 85.19 273 GLY A CA 1
ATOM 2156 C C . GLY A 1 273 ? 12.505 9.298 -41.742 1.00 85.19 273 GLY A C 1
ATOM 2157 O O . GLY A 1 273 ? 13.411 10.111 -41.896 1.00 85.19 273 GLY A O 1
ATOM 2158 N N . TRP A 1 274 ? 12.528 8.093 -42.324 1.00 86.94 274 TRP A N 1
ATOM 2159 C CA . TRP A 1 274 ? 13.599 7.675 -43.237 1.00 86.94 274 TRP A CA 1
ATOM 2160 C C . TRP A 1 274 ? 13.347 8.243 -44.637 1.00 86.94 274 TRP A C 1
ATOM 2162 O O . TRP A 1 274 ? 12.373 7.867 -45.288 1.00 86.94 274 TRP A O 1
ATOM 2172 N N . ASN A 1 275 ? 14.209 9.153 -45.087 1.00 90.31 275 ASN A N 1
ATOM 2173 C CA . ASN A 1 275 ? 14.114 9.835 -46.377 1.00 90.31 275 ASN A CA 1
ATOM 2174 C C . ASN A 1 275 ? 15.492 9.899 -47.067 1.00 90.31 275 ASN A C 1
ATOM 2176 O O . ASN A 1 275 ? 16.499 9.509 -46.479 1.00 90.31 275 ASN A O 1
ATOM 2180 N N . VAL A 1 276 ? 15.539 10.421 -48.297 1.00 90.25 276 VAL A N 1
ATOM 2181 C CA . VAL A 1 276 ? 16.777 10.513 -49.096 1.00 90.25 276 VAL A CA 1
ATOM 2182 C C . VAL A 1 276 ? 17.868 11.328 -48.384 1.00 90.25 276 VAL A C 1
ATOM 2184 O O . VAL A 1 276 ? 19.043 10.982 -48.457 1.00 90.25 276 VAL A O 1
ATOM 2187 N N . SER A 1 277 ? 17.502 12.380 -47.645 1.00 89.75 277 SER A N 1
ATOM 2188 C CA . SER A 1 277 ? 18.457 13.188 -46.875 1.00 89.75 277 SER A CA 1
ATOM 2189 C C . SER A 1 277 ? 19.014 12.430 -45.661 1.00 89.75 277 SER A C 1
ATOM 2191 O O . SER A 1 277 ? 20.197 12.561 -45.356 1.00 89.75 277 SER A O 1
ATOM 2193 N N . ALA A 1 278 ? 18.197 11.617 -44.983 1.00 90.06 278 ALA A N 1
ATOM 2194 C CA . ALA A 1 278 ? 18.631 10.747 -43.886 1.00 90.06 278 ALA A CA 1
ATOM 2195 C C . ALA A 1 278 ? 19.544 9.617 -44.385 1.00 90.06 278 ALA A C 1
ATOM 2197 O O . ALA A 1 278 ? 20.547 9.307 -43.746 1.00 90.06 278 ALA A O 1
ATOM 2198 N N . GLU A 1 279 ? 19.230 9.047 -45.550 1.00 90.69 279 GLU A N 1
ATOM 2199 C CA . GLU A 1 279 ? 20.064 8.051 -46.222 1.00 90.69 279 GLU A CA 1
ATOM 2200 C C . GLU A 1 279 ? 21.413 8.640 -46.648 1.00 90.69 279 GLU A C 1
ATOM 2202 O O . GLU A 1 279 ? 22.447 8.034 -46.384 1.00 90.69 279 GLU A O 1
ATOM 2207 N N . ALA A 1 280 ? 21.425 9.848 -47.223 1.00 91.25 280 ALA A N 1
ATOM 2208 C CA . ALA A 1 280 ? 22.654 10.555 -47.576 1.00 91.25 280 ALA A CA 1
ATOM 2209 C C . ALA A 1 280 ? 23.508 10.887 -46.339 1.00 91.25 280 ALA A C 1
ATOM 2211 O O . ALA A 1 280 ? 24.724 10.708 -46.372 1.00 91.25 280 ALA A O 1
ATOM 2212 N N . LEU A 1 281 ? 22.882 11.317 -45.235 1.00 91.50 281 LEU A N 1
ATOM 2213 C CA . LEU A 1 281 ? 23.578 11.579 -43.972 1.00 91.50 281 LEU A CA 1
ATOM 2214 C C . LEU A 1 281 ? 24.171 10.298 -43.367 1.00 91.50 281 LEU A C 1
ATOM 2216 O O . LEU A 1 281 ? 25.272 10.331 -42.824 1.00 91.50 281 LEU A O 1
ATOM 2220 N N . ALA A 1 282 ? 23.478 9.162 -43.493 1.00 92.44 282 ALA A N 1
ATOM 2221 C CA . ALA A 1 282 ? 23.953 7.874 -42.994 1.00 92.44 282 ALA A CA 1
ATOM 2222 C C . ALA A 1 282 ? 25.235 7.382 -43.688 1.00 92.44 282 ALA A C 1
ATOM 2224 O O . ALA A 1 282 ? 25.917 6.528 -43.129 1.00 92.44 282 ALA A O 1
ATOM 2225 N N . GLN A 1 283 ? 25.578 7.902 -44.874 1.00 93.25 283 GLN A N 1
ATOM 2226 C CA . GLN A 1 283 ? 26.795 7.519 -45.601 1.00 93.25 283 GLN A CA 1
ATOM 2227 C C . GLN A 1 283 ? 28.080 8.164 -45.049 1.00 93.25 283 GLN A C 1
ATOM 2229 O O . GLN A 1 283 ? 29.165 7.733 -45.440 1.00 93.25 283 GLN A O 1
ATOM 2234 N N . PHE A 1 284 ? 27.988 9.169 -44.175 1.00 92.56 284 PHE A N 1
ATOM 2235 C CA . PHE A 1 284 ? 29.149 9.755 -43.492 1.00 92.56 284 PHE A CA 1
ATOM 2236 C C . PHE A 1 284 ? 29.529 8.951 -42.247 1.00 92.56 284 PHE A C 1
ATOM 2238 O O . PHE A 1 284 ? 28.666 8.341 -41.612 1.00 92.56 284 PHE A O 1
ATOM 2245 N N . GLU A 1 285 ? 30.812 8.958 -41.887 1.00 92.88 285 GLU A N 1
ATOM 2246 C CA . GLU A 1 285 ? 31.310 8.265 -40.698 1.00 92.88 285 GLU A CA 1
ATOM 2247 C C . GLU A 1 285 ? 30.810 8.950 -39.420 1.00 92.88 285 GLU A C 1
ATOM 2249 O O . GLU A 1 285 ? 31.092 10.115 -39.143 1.00 92.88 285 GLU A O 1
ATOM 2254 N N . TRP A 1 286 ? 30.083 8.204 -38.595 1.00 91.88 286 TRP A N 1
ATOM 2255 C CA . TRP A 1 286 ? 29.388 8.730 -37.425 1.00 91.88 286 TRP A CA 1
ATOM 2256 C C . TRP A 1 286 ? 30.326 9.375 -36.402 1.00 91.88 286 TRP A C 1
ATOM 2258 O O . TRP A 1 286 ? 29.987 10.408 -35.824 1.00 91.88 286 TRP A O 1
ATOM 2268 N N . GLU A 1 287 ? 31.482 8.752 -36.159 1.00 89.06 287 GLU A N 1
ATOM 2269 C CA . GLU A 1 287 ? 32.489 9.244 -35.214 1.00 89.06 287 GLU A CA 1
ATOM 2270 C C . GLU A 1 287 ? 33.671 9.911 -35.925 1.00 89.06 287 GLU A C 1
ATOM 2272 O O . GLU A 1 287 ? 34.121 10.953 -35.466 1.00 89.06 287 GLU A O 1
ATOM 2277 N N . SER A 1 288 ? 34.150 9.374 -37.054 1.00 86.38 288 SER A N 1
ATOM 2278 C CA . SER A 1 288 ? 35.313 9.946 -37.753 1.00 86.38 288 SER A CA 1
ATOM 2279 C C . SER A 1 288 ? 35.017 11.266 -38.471 1.00 86.38 288 SER A C 1
ATOM 2281 O O . SER A 1 288 ? 35.890 12.129 -38.485 1.00 86.38 288 SER A O 1
ATOM 2283 N N . ASP A 1 289 ? 33.801 11.458 -38.998 1.00 87.94 289 ASP A N 1
ATOM 2284 C CA . ASP A 1 289 ? 33.370 12.729 -39.607 1.00 87.94 289 ASP A CA 1
ATOM 2285 C C . ASP A 1 289 ? 32.626 13.630 -38.593 1.00 87.94 289 ASP A C 1
ATOM 2287 O O . ASP A 1 289 ? 31.950 14.583 -38.980 1.00 87.94 289 ASP A O 1
ATOM 2291 N N . ASN A 1 290 ? 32.705 13.320 -37.289 1.00 87.06 290 ASN A N 1
ATOM 2292 C CA . ASN A 1 290 ? 32.074 14.061 -36.185 1.00 87.06 290 ASN A CA 1
ATOM 2293 C C . ASN A 1 290 ? 30.550 14.283 -36.315 1.00 87.06 290 ASN A C 1
ATOM 2295 O O . ASN A 1 290 ? 29.987 15.157 -35.651 1.00 87.06 290 ASN A O 1
ATOM 2299 N N . ILE A 1 291 ? 29.835 13.477 -37.109 1.00 89.19 291 ILE A N 1
ATOM 2300 C CA . ILE A 1 291 ? 28.376 13.605 -37.301 1.00 89.19 291 ILE A CA 1
ATOM 2301 C C . ILE A 1 291 ? 27.604 13.385 -35.990 1.00 89.19 291 ILE A C 1
ATOM 2303 O O . ILE A 1 291 ? 26.545 13.976 -35.768 1.00 89.19 291 ILE A O 1
ATOM 2307 N N . ASN A 1 292 ? 28.141 12.578 -35.073 1.00 87.75 292 ASN A N 1
ATOM 2308 C CA . ASN A 1 292 ? 27.577 12.358 -33.741 1.00 87.75 292 ASN A CA 1
ATOM 2309 C C . ASN A 1 292 ? 27.417 13.650 -32.906 1.00 87.75 292 ASN A C 1
ATOM 2311 O O . ASN A 1 292 ? 26.500 13.719 -32.077 1.00 87.75 292 ASN A O 1
ATOM 2315 N N . THR A 1 293 ? 28.270 14.659 -33.119 1.00 86.12 293 THR A N 1
ATOM 2316 C CA . THR A 1 293 ? 28.281 15.922 -32.361 1.00 86.12 293 THR A CA 1
ATOM 2317 C C . THR A 1 293 ? 27.040 16.775 -32.626 1.00 86.12 293 THR A C 1
ATOM 2319 O O . THR A 1 293 ? 26.546 17.449 -31.719 1.00 86.12 293 THR A O 1
ATOM 2322 N N . LEU A 1 294 ? 26.436 16.638 -33.813 1.00 85.00 294 LEU A N 1
ATOM 2323 C CA . LEU A 1 294 ? 25.150 17.252 -34.158 1.00 85.00 294 LEU A CA 1
ATOM 2324 C C . LEU A 1 294 ? 24.050 16.892 -33.144 1.00 85.00 294 LEU A C 1
ATOM 2326 O O . LEU A 1 294 ? 23.159 17.691 -32.865 1.00 85.00 294 LEU A O 1
ATOM 2330 N N . PHE A 1 295 ? 24.120 15.692 -32.562 1.00 84.12 295 PHE A N 1
ATOM 2331 C CA . PHE A 1 295 ? 23.098 15.164 -31.658 1.00 84.12 295 PHE A CA 1
ATOM 2332 C C . PHE A 1 295 ? 23.526 15.141 -30.184 1.00 84.12 295 PHE A C 1
ATOM 2334 O O . PHE A 1 295 ? 22.695 14.879 -29.308 1.00 84.12 295 PHE A O 1
ATOM 2341 N N . SER A 1 296 ? 24.800 15.396 -29.864 1.00 72.56 296 SER A N 1
ATOM 2342 C CA . SER A 1 296 ? 25.286 15.369 -28.477 1.00 72.56 296 SER A CA 1
ATOM 2343 C C . SER A 1 296 ? 24.738 16.526 -27.642 1.00 72.56 296 SER A C 1
ATOM 2345 O O . SER A 1 296 ? 24.444 16.322 -26.464 1.00 72.56 296 SER A O 1
ATOM 2347 N N . GLY A 1 297 ? 24.524 17.697 -28.255 1.00 61.06 297 GLY A N 1
ATOM 2348 C CA . GLY A 1 297 ? 23.946 18.883 -27.606 1.00 61.06 297 GLY A CA 1
ATOM 2349 C C . GLY A 1 297 ? 22.459 18.767 -27.245 1.00 61.06 297 GLY A C 1
ATOM 2350 O O . GLY A 1 297 ? 21.964 19.560 -26.452 1.00 61.06 297 GLY A O 1
ATOM 2351 N N . LEU A 1 298 ? 21.756 17.759 -27.776 1.00 63.19 298 LEU A N 1
ATOM 2352 C CA . LEU A 1 298 ? 20.328 17.512 -27.520 1.00 63.19 298 LEU A CA 1
ATOM 2353 C C . LEU A 1 298 ? 20.074 16.664 -26.264 1.00 63.19 298 LEU A C 1
ATOM 2355 O O . LEU A 1 298 ? 18.932 16.477 -25.841 1.00 63.19 298 LEU A O 1
ATOM 2359 N N . LYS A 1 299 ? 21.126 16.099 -25.660 1.00 55.81 299 LYS A N 1
ATOM 2360 C CA . LYS A 1 299 ? 21.011 15.380 -24.389 1.00 55.81 299 LYS A CA 1
ATOM 2361 C C . LYS A 1 299 ? 21.034 16.398 -23.257 1.00 55.81 299 LYS A C 1
ATOM 2363 O O . LYS A 1 299 ? 22.030 17.092 -23.087 1.00 55.81 299 LYS A O 1
ATOM 2368 N N . ALA A 1 300 ? 19.979 16.427 -22.440 1.00 50.22 300 ALA A N 1
ATOM 2369 C CA . ALA A 1 300 ? 20.020 17.124 -21.159 1.00 50.22 300 ALA A CA 1
ATOM 2370 C C . ALA A 1 300 ? 21.274 16.664 -20.395 1.00 50.22 300 ALA A C 1
ATOM 2372 O O . ALA A 1 300 ? 21.437 15.463 -20.142 1.00 50.22 300 ALA A O 1
ATOM 2373 N N . GLN A 1 301 ? 22.182 17.595 -20.086 1.00 50.06 301 GLN A N 1
ATOM 2374 C CA . GLN A 1 301 ? 23.338 17.295 -19.247 1.00 50.06 301 GLN A CA 1
ATOM 2375 C C . GLN A 1 301 ? 22.819 16.669 -17.950 1.00 50.06 301 GLN A C 1
ATOM 2377 O O . GLN A 1 301 ? 21.852 17.151 -17.360 1.00 50.06 301 GLN A O 1
ATOM 2382 N N . LYS A 1 302 ? 23.415 15.548 -17.531 1.00 50.03 302 LYS A N 1
ATOM 2383 C CA . LYS A 1 302 ? 23.110 14.958 -16.226 1.00 50.03 302 LYS A CA 1
ATOM 2384 C C . LYS A 1 302 ? 23.604 15.941 -15.168 1.00 50.03 302 LYS A C 1
ATOM 2386 O O . LYS A 1 302 ? 24.775 15.902 -14.818 1.00 50.03 302 LYS A O 1
ATOM 2391 N N . THR A 1 303 ? 22.733 16.831 -14.712 1.00 58.28 303 THR A N 1
ATOM 2392 C CA . THR A 1 303 ? 23.033 17.742 -13.613 1.00 58.28 303 THR A CA 1
ATOM 2393 C C . THR A 1 303 ? 23.135 16.932 -12.327 1.00 58.28 303 THR A C 1
ATOM 2395 O O . THR A 1 303 ? 22.176 16.291 -11.879 1.00 58.28 303 THR A O 1
ATOM 2398 N N . ASP A 1 304 ? 24.348 16.885 -11.795 1.00 72.94 304 ASP A N 1
ATOM 2399 C CA . ASP A 1 304 ? 24.696 16.274 -10.522 1.00 72.94 304 ASP A CA 1
ATOM 2400 C C . ASP A 1 304 ? 24.126 17.090 -9.353 1.00 72.94 304 ASP A C 1
ATOM 2402 O O . ASP A 1 304 ? 23.839 18.282 -9.478 1.00 72.94 304 ASP A O 1
ATOM 2406 N N . ILE A 1 305 ? 23.920 16.427 -8.211 1.00 79.38 305 ILE A N 1
ATOM 2407 C CA . ILE A 1 305 ? 23.283 17.044 -7.041 1.00 79.38 305 ILE A CA 1
ATOM 2408 C C . ILE A 1 305 ? 24.107 18.213 -6.486 1.00 79.38 305 ILE A C 1
ATOM 2410 O O . ILE A 1 305 ? 23.532 19.209 -6.057 1.00 79.38 305 ILE A O 1
ATOM 2414 N N . ALA A 1 306 ? 25.437 18.122 -6.563 1.00 81.75 306 ALA A N 1
ATOM 2415 C CA . ALA A 1 306 ? 26.347 19.149 -6.082 1.00 81.75 306 ALA A CA 1
ATOM 2416 C C . ALA A 1 306 ? 26.253 20.430 -6.921 1.00 81.75 306 ALA A C 1
ATOM 2418 O O . ALA A 1 306 ? 26.082 21.501 -6.349 1.00 81.75 306 ALA A O 1
ATOM 2419 N N . SER A 1 307 ? 26.272 20.328 -8.258 1.00 80.62 307 SER A N 1
ATOM 2420 C CA . SER A 1 307 ? 26.071 21.502 -9.124 1.00 80.62 307 SER A CA 1
ATOM 2421 C C . SER A 1 307 ? 24.713 22.161 -8.893 1.00 80.62 307 SER A C 1
ATOM 2423 O O . SER A 1 307 ? 24.661 23.367 -8.711 1.00 80.62 307 SER A O 1
ATOM 2425 N N . LEU A 1 308 ? 23.631 21.378 -8.800 1.00 81.19 308 LEU A N 1
ATOM 2426 C CA . LEU A 1 308 ? 22.297 21.935 -8.534 1.00 81.19 308 LEU A CA 1
ATOM 2427 C C . LEU A 1 308 ? 22.205 22.638 -7.175 1.00 81.19 308 LEU A C 1
ATOM 2429 O O . LEU A 1 308 ? 21.458 23.598 -7.039 1.00 81.19 308 LEU A O 1
ATOM 2433 N N . THR A 1 309 ? 22.946 22.152 -6.178 1.00 83.44 309 THR A N 1
ATOM 2434 C CA . THR A 1 309 ? 23.002 22.779 -4.852 1.00 83.44 309 THR A CA 1
ATOM 2435 C C . THR A 1 309 ? 23.781 24.087 -4.904 1.00 83.44 309 THR A C 1
ATOM 2437 O O . THR A 1 309 ? 23.304 25.086 -4.385 1.00 83.44 309 THR A O 1
ATOM 2440 N N . LEU A 1 310 ? 24.930 24.114 -5.585 1.00 82.88 310 LEU A N 1
ATOM 2441 C CA . LEU A 1 310 ? 25.693 25.347 -5.792 1.00 82.88 310 LEU A CA 1
ATOM 2442 C C . LEU A 1 310 ? 24.878 26.398 -6.554 1.00 82.88 310 LEU A C 1
ATOM 2444 O O . LEU A 1 310 ? 24.844 27.547 -6.131 1.00 82.88 310 LEU A O 1
ATOM 2448 N N . ASP A 1 311 ? 24.197 26.003 -7.631 1.00 82.50 311 ASP A N 1
ATOM 2449 C CA . ASP A 1 311 ? 23.346 26.903 -8.416 1.00 82.50 311 ASP A CA 1
ATOM 2450 C C . ASP A 1 311 ? 22.203 27.466 -7.551 1.00 82.50 311 ASP A C 1
ATOM 2452 O O . ASP A 1 311 ? 22.001 28.675 -7.508 1.00 82.50 311 ASP A O 1
ATOM 2456 N N . PHE A 1 312 ? 21.521 26.611 -6.777 1.00 82.81 312 PHE A N 1
ATOM 2457 C CA . PHE A 1 312 ? 20.444 27.022 -5.871 1.00 82.81 312 PHE A CA 1
ATOM 2458 C C . PHE A 1 312 ? 20.900 28.045 -4.820 1.00 82.81 312 PHE A C 1
ATOM 2460 O O . PHE A 1 312 ? 20.247 29.069 -4.634 1.00 82.81 312 PHE A O 1
ATOM 2467 N N . PHE A 1 313 ? 22.023 27.792 -4.141 1.00 83.31 313 PHE A N 1
ATOM 2468 C CA . PHE A 1 313 ? 22.532 28.711 -3.121 1.00 83.31 313 PHE A CA 1
ATOM 2469 C C . PHE A 1 313 ? 23.094 30.001 -3.724 1.00 83.31 313 PHE A C 1
ATOM 2471 O O . PHE A 1 313 ? 22.884 31.062 -3.149 1.00 83.31 313 PHE A O 1
ATOM 2478 N N . ASN A 1 314 ? 23.741 29.949 -4.891 1.00 81.44 314 ASN A N 1
ATOM 2479 C CA . ASN A 1 314 ? 24.204 31.158 -5.577 1.00 81.44 314 ASN A CA 1
ATOM 2480 C C . ASN A 1 314 ? 23.038 32.057 -6.022 1.00 81.44 314 ASN A C 1
ATOM 2482 O O . ASN A 1 314 ? 23.166 33.279 -5.968 1.00 81.44 314 ASN A O 1
ATOM 2486 N N . ASP A 1 315 ? 21.918 31.463 -6.446 1.00 77.38 315 ASP A N 1
ATOM 2487 C CA . ASP A 1 315 ? 20.759 32.201 -6.954 1.00 77.38 315 ASP A CA 1
ATOM 2488 C C . ASP A 1 315 ? 19.834 32.707 -5.832 1.00 77.38 315 ASP A C 1
ATOM 2490 O O . ASP A 1 315 ? 19.421 33.869 -5.850 1.00 77.38 315 ASP A O 1
ATOM 2494 N N . GLU A 1 316 ? 19.487 31.858 -4.855 1.00 75.88 316 GLU A N 1
ATOM 2495 C CA . GLU A 1 316 ? 18.507 32.192 -3.807 1.00 75.88 316 GLU A CA 1
ATOM 2496 C C . GLU A 1 316 ? 19.144 32.690 -2.494 1.00 75.88 316 GLU A C 1
ATOM 2498 O O . GLU A 1 316 ? 18.505 33.455 -1.766 1.00 75.88 316 GLU A O 1
ATOM 2503 N N . PHE A 1 317 ? 20.392 32.307 -2.187 1.00 76.12 317 PHE A N 1
ATOM 2504 C CA . PHE A 1 317 ? 21.023 32.517 -0.871 1.00 76.12 317 PHE A CA 1
ATOM 2505 C C . PHE A 1 317 ? 22.538 32.849 -0.935 1.00 76.12 317 PHE A C 1
ATOM 2507 O O . PHE A 1 317 ? 23.341 32.116 -0.340 1.00 76.12 317 PHE A O 1
ATOM 2514 N N . PRO A 1 318 ? 22.954 33.965 -1.577 1.00 63.66 318 PRO A N 1
ATOM 2515 C CA . PRO A 1 318 ? 24.324 34.157 -2.083 1.00 63.66 318 PRO A CA 1
ATOM 2516 C C . PRO A 1 318 ? 25.474 34.187 -1.055 1.00 63.66 318 PRO A C 1
ATOM 2518 O O . PRO A 1 318 ? 26.627 34.129 -1.459 1.00 63.66 318 PRO A O 1
ATOM 2521 N N . ASP A 1 319 ? 25.194 34.235 0.252 1.00 70.56 319 ASP A N 1
ATOM 2522 C CA . ASP A 1 319 ? 26.201 34.347 1.325 1.00 70.56 319 ASP A CA 1
ATOM 2523 C C . ASP A 1 319 ? 26.018 33.304 2.451 1.00 70.56 319 ASP A C 1
ATOM 2525 O O . ASP A 1 319 ? 26.516 33.478 3.563 1.00 70.56 319 ASP A O 1
ATOM 2529 N N . THR A 1 320 ? 25.249 32.237 2.207 1.00 76.81 320 THR A N 1
ATOM 2530 C CA . THR A 1 320 ? 24.865 31.278 3.270 1.00 76.81 320 THR A CA 1
ATOM 2531 C C . THR A 1 320 ? 25.828 30.096 3.386 1.00 76.81 320 THR A C 1
ATOM 2533 O O . THR A 1 320 ? 25.947 29.507 4.457 1.00 76.81 320 THR A O 1
ATOM 2536 N N . LEU A 1 321 ? 26.538 29.763 2.303 1.00 78.81 321 LEU A N 1
ATOM 2537 C CA . LEU A 1 321 ? 27.523 28.682 2.281 1.00 78.81 321 LEU A CA 1
ATOM 2538 C C . LEU A 1 321 ? 28.893 29.177 2.756 1.00 78.81 321 LEU A C 1
ATOM 2540 O O . LEU A 1 321 ? 29.409 30.184 2.271 1.00 78.81 321 LEU A O 1
ATOM 2544 N N . THR A 1 322 ? 29.514 28.431 3.662 1.00 82.38 322 THR A N 1
ATOM 2545 C CA . THR A 1 322 ? 30.895 28.674 4.101 1.00 82.38 322 THR A CA 1
ATOM 2546 C C . THR A 1 322 ? 31.920 28.189 3.065 1.00 82.38 322 THR A C 1
ATOM 2548 O O . THR A 1 322 ? 31.629 27.347 2.212 1.00 82.38 322 THR A O 1
ATOM 2551 N N . GLU A 1 323 ? 33.162 28.690 3.133 1.00 77.62 323 GLU A N 1
ATOM 2552 C CA . GLU A 1 323 ? 34.242 28.242 2.234 1.00 77.62 323 GLU A CA 1
ATOM 2553 C C . GLU A 1 323 ? 34.533 26.733 2.358 1.00 77.62 323 GLU A C 1
ATOM 2555 O O . GLU A 1 323 ? 34.868 26.090 1.362 1.00 77.62 323 GLU A O 1
ATOM 2560 N N . GLU A 1 324 ? 34.359 26.154 3.550 1.00 77.00 324 GLU A N 1
ATOM 2561 C CA . GLU A 1 324 ? 34.505 24.713 3.799 1.00 77.00 324 GLU A CA 1
ATOM 2562 C C . GLU A 1 324 ? 33.401 23.906 3.094 1.00 77.00 324 GLU A C 1
ATOM 2564 O O . GLU A 1 324 ? 33.679 22.904 2.431 1.00 77.00 324 GLU A O 1
ATOM 2569 N N . GLU A 1 325 ? 32.158 24.387 3.128 1.00 80.69 325 GLU A N 1
ATOM 2570 C CA . GLU A 1 325 ? 31.013 23.752 2.463 1.00 80.69 325 GLU A CA 1
ATOM 2571 C C . GLU A 1 325 ? 31.092 23.855 0.935 1.00 80.69 325 GLU A C 1
ATOM 2573 O O . GLU A 1 325 ? 30.746 22.909 0.222 1.00 80.69 325 GLU A O 1
ATOM 2578 N N . LEU A 1 326 ? 31.619 24.964 0.409 1.00 79.94 326 LEU A N 1
ATOM 2579 C CA . LEU A 1 326 ? 31.913 25.108 -1.019 1.00 79.94 326 LEU A CA 1
ATOM 2580 C C . LEU A 1 326 ? 32.982 24.107 -1.476 1.00 79.94 326 LEU A C 1
ATOM 2582 O O . LEU A 1 326 ? 32.873 23.527 -2.562 1.00 79.94 326 LEU A O 1
ATOM 2586 N N . GLN A 1 327 ? 34.015 23.874 -0.665 1.00 79.25 327 GLN A N 1
ATOM 2587 C CA . GLN A 1 327 ? 35.025 22.853 -0.950 1.00 79.25 327 GLN A CA 1
ATOM 2588 C C . GLN A 1 327 ? 34.429 21.442 -0.886 1.00 79.25 327 GLN A C 1
ATOM 2590 O O . GLN A 1 327 ? 34.692 20.633 -1.782 1.00 79.25 327 GLN A O 1
ATOM 2595 N N . TYR A 1 328 ? 33.568 21.175 0.098 1.00 83.50 328 TYR A N 1
ATOM 2596 C CA . TYR A 1 328 ? 32.830 19.920 0.226 1.00 83.50 328 TYR A CA 1
ATOM 2597 C C . TYR A 1 328 ? 31.928 19.647 -0.992 1.00 83.50 328 TYR A C 1
ATOM 2599 O O . TYR A 1 328 ? 32.048 18.588 -1.610 1.00 83.50 328 TYR A O 1
ATOM 2607 N N . LEU A 1 329 ? 31.097 20.601 -1.432 1.00 81.44 329 LEU A N 1
ATOM 2608 C CA . LEU A 1 329 ? 30.229 20.428 -2.609 1.00 81.44 329 LEU A CA 1
ATOM 2609 C C . LEU A 1 329 ? 31.047 20.194 -3.890 1.00 81.44 329 LEU A C 1
ATOM 2611 O O . LEU A 1 329 ? 30.701 19.348 -4.720 1.00 81.44 329 LEU A O 1
ATOM 2615 N N . ASN A 1 330 ? 32.187 20.872 -4.037 1.00 81.12 330 ASN A N 1
ATOM 2616 C CA . ASN A 1 330 ? 33.112 20.628 -5.147 1.00 81.12 330 ASN A CA 1
ATOM 2617 C C . ASN A 1 330 ? 33.787 19.245 -5.076 1.00 81.12 330 ASN A C 1
ATOM 2619 O O . ASN A 1 330 ? 34.073 18.645 -6.120 1.00 81.12 330 ASN A O 1
ATOM 2623 N N . ALA A 1 331 ? 34.033 18.714 -3.877 1.00 78.69 331 ALA A N 1
ATOM 2624 C CA . ALA A 1 331 ? 34.508 17.347 -3.680 1.00 78.69 331 ALA A CA 1
ATOM 2625 C C . ALA A 1 331 ? 33.404 16.317 -3.979 1.00 78.69 331 ALA A C 1
ATOM 2627 O O . ALA A 1 331 ? 33.662 15.330 -4.674 1.00 78.69 331 ALA A O 1
ATOM 2628 N N . LEU A 1 332 ? 32.164 16.584 -3.555 1.00 79.62 332 LEU A N 1
ATOM 2629 C CA . LEU A 1 332 ? 30.983 15.767 -3.839 1.00 79.62 332 LEU A CA 1
ATOM 2630 C C . LEU A 1 332 ? 30.740 15.641 -5.347 1.00 79.62 332 LEU A C 1
ATOM 2632 O O . LEU A 1 332 ? 30.517 14.539 -5.842 1.00 79.62 332 LEU A O 1
ATOM 2636 N N . LYS A 1 333 ? 30.892 16.741 -6.096 1.00 77.69 333 LYS A N 1
ATOM 2637 C CA . LYS A 1 333 ? 30.814 16.771 -7.568 1.00 77.69 333 LYS A CA 1
ATOM 2638 C C . LYS A 1 333 ? 31.802 15.821 -8.251 1.00 77.69 333 LYS A C 1
ATOM 2640 O O . LYS A 1 333 ? 31.512 15.273 -9.313 1.00 77.69 333 LYS A O 1
ATOM 2645 N N . LYS A 1 334 ? 32.978 15.607 -7.653 1.00 73.06 334 LYS A N 1
ATOM 2646 C CA . LYS A 1 334 ? 34.014 14.688 -8.163 1.00 73.06 334 LYS A CA 1
ATOM 2647 C C . LYS A 1 334 ? 33.822 13.246 -7.678 1.00 73.06 334 LYS A C 1
ATOM 2649 O O . LYS A 1 334 ? 34.487 12.339 -8.185 1.00 73.06 334 LYS A O 1
ATOM 2654 N N . ARG A 1 335 ? 32.941 13.011 -6.702 1.00 70.44 335 ARG A N 1
ATOM 2655 C CA . ARG A 1 335 ? 32.759 11.715 -6.043 1.00 70.44 335 ARG A CA 1
ATOM 2656 C C . ARG A 1 335 ? 31.677 10.890 -6.748 1.00 70.44 335 ARG A C 1
ATOM 2658 O O . ARG A 1 335 ? 30.511 11.250 -6.771 1.00 70.44 335 ARG A O 1
ATOM 2665 N N . ASN A 1 336 ? 32.054 9.713 -7.253 1.00 56.22 336 ASN A N 1
ATOM 2666 C CA . ASN A 1 336 ? 31.142 8.750 -7.901 1.00 56.22 336 ASN A CA 1
ATOM 2667 C C . ASN A 1 336 ? 30.512 7.722 -6.929 1.00 56.22 336 ASN A C 1
ATOM 2669 O O . ASN A 1 336 ? 30.017 6.681 -7.369 1.00 56.22 336 ASN A O 1
ATOM 2673 N N . LYS A 1 337 ? 30.564 7.950 -5.609 1.00 56.94 337 LYS A N 1
ATOM 2674 C CA . LYS A 1 337 ? 30.022 7.001 -4.619 1.00 56.94 337 LYS A CA 1
ATOM 2675 C C . LYS A 1 337 ? 28.502 7.155 -4.490 1.00 56.94 337 LYS A C 1
ATOM 2677 O O . LYS A 1 337 ? 27.985 8.265 -4.515 1.00 56.94 337 LYS A O 1
ATOM 2682 N N . ARG A 1 338 ? 27.798 6.022 -4.376 1.00 57.91 338 ARG A N 1
ATOM 2683 C CA . ARG A 1 338 ? 26.328 5.946 -4.245 1.00 57.91 338 ARG A CA 1
ATOM 2684 C C . ARG A 1 338 ? 25.823 6.064 -2.803 1.00 57.91 338 ARG A C 1
ATOM 2686 O O . ARG A 1 338 ? 24.621 6.201 -2.622 1.00 57.91 338 ARG A O 1
ATOM 2693 N N . GLU A 1 339 ? 26.713 5.992 -1.820 1.00 59.75 339 GLU A N 1
ATOM 2694 C CA . GLU A 1 339 ? 26.383 6.013 -0.393 1.00 59.75 339 GLU A CA 1
ATOM 2695 C C . GLU A 1 339 ? 26.793 7.347 0.234 1.00 59.75 339 GLU A C 1
ATOM 2697 O O . GLU A 1 339 ? 27.873 7.868 -0.064 1.00 59.75 339 GLU A O 1
ATOM 2702 N N . ALA A 1 340 ? 25.919 7.882 1.089 1.00 66.69 340 ALA A N 1
ATOM 2703 C CA . ALA A 1 340 ? 26.173 9.087 1.865 1.00 66.69 340 ALA A CA 1
ATOM 2704 C C . ALA A 1 340 ? 27.105 8.787 3.051 1.00 66.69 340 ALA A C 1
ATOM 2706 O O . ALA A 1 340 ? 26.851 7.870 3.833 1.00 66.69 340 ALA A O 1
ATOM 2707 N N . LEU A 1 341 ? 28.168 9.578 3.167 1.00 74.25 341 LEU A N 1
ATOM 2708 C CA . LEU A 1 341 ? 29.054 9.699 4.320 1.00 74.25 341 LEU A CA 1
ATOM 2709 C C . LEU A 1 341 ? 28.450 10.658 5.354 1.00 74.25 341 LEU A C 1
ATOM 2711 O O . LEU A 1 341 ? 27.496 11.385 5.067 1.00 74.25 341 LEU A O 1
ATOM 2715 N N . ASP A 1 342 ? 29.052 10.699 6.538 1.00 65.69 342 ASP A N 1
ATOM 2716 C CA . ASP A 1 342 ? 28.602 11.564 7.632 1.00 65.69 342 ASP A CA 1
ATOM 2717 C C . ASP A 1 342 ? 28.698 13.054 7.278 1.00 65.69 342 ASP A C 1
ATOM 2719 O O . ASP A 1 342 ? 27.738 13.784 7.500 1.00 65.69 342 ASP A O 1
ATOM 2723 N N . GLU A 1 343 ? 29.747 13.473 6.563 1.00 71.75 343 GLU A N 1
ATOM 2724 C CA . GLU A 1 343 ? 29.879 14.844 6.034 1.00 71.75 343 GLU A CA 1
ATOM 2725 C C . GLU A 1 343 ? 28.706 15.241 5.110 1.00 71.75 343 GLU A C 1
ATOM 2727 O O . GLU A 1 343 ? 28.260 16.387 5.113 1.00 71.75 343 GLU A O 1
ATOM 2732 N N . ASP A 1 344 ? 28.150 14.290 4.339 1.00 78.44 344 ASP A N 1
ATOM 2733 C CA . ASP A 1 344 ? 27.000 14.569 3.466 1.00 78.44 344 ASP A CA 1
ATOM 2734 C C . ASP A 1 344 ? 25.697 14.757 4.247 1.00 78.44 344 ASP A C 1
ATOM 2736 O O . ASP A 1 344 ? 24.800 15.488 3.819 1.00 78.44 344 ASP A O 1
ATOM 2740 N N . ARG A 1 345 ? 25.588 14.066 5.385 1.00 71.44 345 ARG A N 1
ATOM 2741 C CA . ARG A 1 345 ? 24.439 14.137 6.293 1.00 71.44 345 ARG A CA 1
ATOM 2742 C C . ARG A 1 345 ? 24.462 15.441 7.073 1.00 71.44 345 ARG A C 1
ATOM 2744 O O . ARG A 1 345 ? 23.433 16.106 7.146 1.00 71.44 345 ARG A O 1
ATOM 2751 N N . GLU A 1 346 ? 25.627 15.809 7.597 1.00 75.00 346 GLU A N 1
ATOM 2752 C CA . GLU A 1 346 ? 25.841 17.048 8.347 1.00 75.00 346 GLU A CA 1
ATOM 2753 C C . GLU A 1 346 ? 25.512 18.276 7.496 1.00 75.00 346 GLU A C 1
ATOM 2755 O O . GLU A 1 346 ? 24.722 19.119 7.926 1.00 75.00 346 GLU A O 1
ATOM 2760 N N . PHE A 1 347 ? 26.014 18.324 6.256 1.00 82.69 347 PHE A N 1
ATOM 2761 C CA . PHE A 1 347 ? 25.681 19.394 5.317 1.00 82.69 347 PHE A CA 1
ATOM 2762 C C . PHE A 1 347 ? 24.167 19.482 5.060 1.00 82.69 347 PHE A C 1
ATOM 2764 O O . PHE A 1 347 ? 23.573 20.559 5.139 1.00 82.69 347 PHE A O 1
ATOM 2771 N N . TYR A 1 348 ? 23.514 18.349 4.778 1.00 80.62 348 TYR A N 1
ATOM 2772 C CA . TYR A 1 348 ? 22.082 18.341 4.480 1.00 80.62 348 TYR A CA 1
ATOM 2773 C C . TYR A 1 348 ? 21.209 18.720 5.685 1.00 80.62 348 TYR A C 1
ATOM 2775 O O . TYR A 1 348 ? 20.217 19.429 5.511 1.00 80.62 348 TYR A O 1
ATOM 2783 N N . ASP A 1 349 ? 21.544 18.259 6.893 1.00 76.31 349 ASP A N 1
ATOM 2784 C CA . ASP A 1 349 ? 20.786 18.581 8.107 1.00 76.31 349 ASP A CA 1
ATOM 2785 C C . ASP A 1 349 ? 20.957 20.057 8.516 1.00 76.31 349 ASP A C 1
ATOM 2787 O O . ASP A 1 349 ? 19.987 20.661 8.989 1.00 76.31 349 ASP A O 1
ATOM 2791 N N . ALA A 1 350 ? 22.133 20.653 8.276 1.00 80.06 350 ALA A N 1
ATOM 2792 C CA . ALA A 1 350 ? 22.392 22.075 8.515 1.00 80.06 350 ALA A CA 1
ATOM 2793 C C . ALA A 1 350 ? 21.575 22.991 7.585 1.00 80.06 350 ALA A C 1
ATOM 2795 O O . ALA A 1 350 ? 20.956 23.941 8.060 1.00 80.06 350 ALA A O 1
ATOM 2796 N N . HIS A 1 351 ? 21.501 22.655 6.292 1.00 78.50 351 HIS A N 1
ATOM 2797 C CA . HIS A 1 351 ? 20.910 23.491 5.228 1.00 78.50 351 HIS A CA 1
ATOM 2798 C C . HIS A 1 351 ? 19.498 23.064 4.793 1.00 78.50 351 HIS A C 1
ATOM 2800 O O . HIS A 1 351 ? 19.016 23.322 3.682 1.00 78.50 351 HIS A O 1
ATOM 2806 N N . ARG A 1 352 ? 18.808 22.322 5.659 1.00 72.75 352 ARG A N 1
ATOM 2807 C CA . ARG A 1 352 ? 17.547 21.652 5.316 1.00 72.75 352 ARG A CA 1
ATOM 2808 C C . ARG A 1 352 ? 16.368 22.602 5.108 1.00 72.75 352 ARG A C 1
ATOM 2810 O O . ARG A 1 352 ? 15.392 22.211 4.453 1.00 72.75 352 ARG A O 1
ATOM 2817 N N . GLN A 1 353 ? 16.402 23.777 5.738 1.00 70.44 353 GLN A N 1
ATOM 2818 C CA . GLN A 1 353 ? 15.320 24.766 5.668 1.00 70.44 353 GLN A CA 1
ATOM 2819 C C . GLN A 1 353 ? 15.390 25.550 4.363 1.00 70.44 353 GLN A C 1
ATOM 2821 O O . GLN A 1 353 ? 14.375 25.752 3.701 1.00 70.44 353 GLN A O 1
ATOM 2826 N N . GLU A 1 354 ? 16.603 25.914 3.980 1.00 79.38 354 GLU A N 1
ATOM 2827 C CA . GLU A 1 354 ? 16.963 26.600 2.752 1.00 79.38 354 GLU A CA 1
ATOM 2828 C C . GLU A 1 354 ? 16.546 25.732 1.560 1.00 79.38 354 GLU A C 1
ATOM 2830 O O . GLU A 1 354 ? 15.786 26.170 0.698 1.00 79.38 354 GLU A O 1
ATOM 2835 N N . LEU A 1 355 ? 16.882 24.437 1.594 1.00 81.06 355 LEU A N 1
ATOM 2836 C CA . LEU A 1 355 ? 16.489 23.471 0.564 1.00 81.06 355 LEU A CA 1
ATOM 2837 C C . LEU A 1 355 ? 14.968 23.224 0.466 1.00 81.06 355 LEU A C 1
ATOM 2839 O O . LEU A 1 355 ? 14.524 22.603 -0.497 1.00 81.06 355 LEU A O 1
ATOM 2843 N N . GLU A 1 356 ? 14.123 23.685 1.406 1.00 72.62 356 GLU A N 1
ATOM 2844 C CA . GLU A 1 356 ? 12.659 23.595 1.226 1.00 72.62 356 GLU A CA 1
ATOM 2845 C C . GLU A 1 356 ? 12.142 24.452 0.064 1.00 72.62 356 GLU A C 1
ATOM 2847 O O . GLU A 1 356 ? 11.064 24.144 -0.461 1.00 72.62 356 GLU A O 1
ATOM 2852 N N . GLY A 1 357 ? 12.899 25.485 -0.332 1.00 72.38 357 GLY A N 1
ATOM 2853 C CA . GLY A 1 357 ? 12.601 26.349 -1.476 1.00 72.38 357 GLY A CA 1
ATOM 2854 C C . GLY A 1 357 ? 12.504 25.564 -2.786 1.00 72.38 357 GLY A C 1
ATOM 2855 O O . GLY A 1 357 ? 11.488 25.649 -3.482 1.00 72.38 357 GLY A O 1
ATOM 2856 N N . ASP A 1 358 ? 13.477 24.685 -3.059 1.00 79.62 358 ASP A N 1
ATOM 2857 C CA . ASP A 1 358 ? 13.454 23.771 -4.205 1.00 79.62 358 ASP A CA 1
ATOM 2858 C C . ASP A 1 358 ? 13.118 22.326 -3.797 1.00 79.62 358 ASP A C 1
ATOM 2860 O O . ASP A 1 358 ? 13.965 21.479 -3.489 1.00 79.62 358 ASP A O 1
ATOM 2864 N N . ARG A 1 359 ? 11.827 21.994 -3.916 1.00 75.31 359 ARG A N 1
ATOM 2865 C CA . ARG A 1 359 ? 11.290 20.652 -3.635 1.00 75.31 359 ARG A CA 1
ATOM 2866 C C . ARG A 1 359 ? 11.968 19.533 -4.432 1.00 75.31 359 ARG A C 1
ATOM 2868 O O . ARG A 1 359 ? 12.026 18.404 -3.940 1.00 75.31 359 ARG A O 1
ATOM 2875 N N . LYS A 1 360 ? 12.424 19.792 -5.664 1.00 78.88 360 LYS A N 1
ATOM 2876 C CA . LYS A 1 360 ? 13.056 18.762 -6.507 1.00 78.88 360 LYS A CA 1
ATOM 2877 C C . LYS A 1 360 ? 14.471 18.480 -6.027 1.00 78.88 360 LYS A C 1
ATOM 2879 O O . LYS A 1 360 ? 14.855 17.311 -5.960 1.00 78.88 360 LYS A O 1
ATOM 2884 N N . LEU A 1 361 ? 15.222 19.525 -5.690 1.00 81.81 361 LEU A N 1
ATOM 2885 C CA . LEU A 1 361 ? 16.563 19.393 -5.134 1.00 81.81 361 LEU A CA 1
ATOM 2886 C C . LEU A 1 361 ? 16.524 18.704 -3.767 1.00 81.81 361 LEU A C 1
ATOM 2888 O O . LEU A 1 361 ? 17.243 17.726 -3.559 1.00 81.81 361 LEU A O 1
ATOM 2892 N N . LYS A 1 362 ? 15.600 19.110 -2.891 1.00 80.31 362 LYS A N 1
ATOM 2893 C CA . LYS A 1 362 ? 15.380 18.456 -1.596 1.00 80.31 362 LYS A CA 1
ATOM 2894 C C . LYS A 1 362 ? 15.070 16.968 -1.724 1.00 80.31 362 LYS A C 1
ATOM 2896 O O . LYS A 1 362 ? 15.678 16.158 -1.039 1.00 80.31 362 LYS A O 1
ATOM 2901 N N . ALA A 1 363 ? 14.183 16.581 -2.642 1.00 75.81 363 ALA A N 1
ATOM 2902 C CA . ALA A 1 363 ? 13.864 15.170 -2.864 1.00 75.81 363 ALA A CA 1
ATOM 2903 C C . ALA A 1 363 ? 15.073 14.352 -3.361 1.00 75.81 363 ALA A C 1
ATOM 2905 O O . ALA A 1 363 ? 15.201 13.172 -3.029 1.00 75.81 363 ALA A O 1
ATOM 2906 N N . LYS A 1 364 ? 15.970 14.961 -4.153 1.00 79.44 364 LYS A N 1
ATOM 2907 C CA . LYS A 1 364 ? 17.229 14.321 -4.563 1.00 79.44 364 LYS A CA 1
ATOM 2908 C C . LYS A 1 364 ? 18.170 14.134 -3.374 1.00 79.44 364 LYS A C 1
ATOM 2910 O O . LYS A 1 364 ? 18.764 13.064 -3.270 1.00 79.44 364 LYS A O 1
ATOM 2915 N N . TRP A 1 365 ? 18.266 15.127 -2.489 1.00 80.88 365 TRP A N 1
ATOM 2916 C CA . TRP A 1 365 ? 19.069 15.042 -1.269 1.00 80.88 365 TRP A CA 1
ATOM 2917 C C . TRP A 1 365 ? 18.508 14.021 -0.283 1.00 80.88 365 TRP A C 1
ATOM 2919 O O . TRP A 1 365 ? 19.253 13.156 0.160 1.00 80.88 365 TRP A O 1
ATOM 2929 N N . ASP A 1 366 ? 17.196 14.023 -0.036 1.00 72.19 366 ASP A N 1
ATOM 2930 C CA . ASP A 1 366 ? 16.530 13.017 0.800 1.00 72.19 366 ASP A CA 1
ATOM 2931 C C . ASP A 1 366 ? 16.839 11.593 0.301 1.00 72.19 366 ASP A C 1
ATOM 2933 O O . ASP A 1 366 ? 17.215 10.723 1.084 1.00 72.19 366 ASP A O 1
ATOM 2937 N N . LYS A 1 367 ? 16.755 11.357 -1.017 1.00 75.44 367 LYS A N 1
ATOM 2938 C CA . LYS A 1 367 ? 17.073 10.051 -1.617 1.00 75.44 367 LYS A CA 1
ATOM 2939 C C . LYS A 1 367 ? 18.557 9.693 -1.514 1.00 75.44 367 LYS A C 1
ATOM 2941 O O . LYS A 1 367 ? 18.886 8.516 -1.381 1.00 75.44 367 LYS A O 1
ATOM 2946 N N . PHE A 1 368 ? 19.444 10.678 -1.631 1.00 76.69 368 PHE A N 1
ATOM 2947 C CA . PHE A 1 368 ? 20.886 10.475 -1.525 1.00 76.69 368 PHE A CA 1
ATOM 2948 C C . PHE A 1 368 ? 21.306 10.143 -0.087 1.00 76.69 368 PHE A C 1
ATOM 2950 O O . PHE A 1 368 ? 22.071 9.207 0.124 1.00 76.69 368 PHE A O 1
ATOM 2957 N N . VAL A 1 369 ? 20.750 10.861 0.891 1.00 73.69 369 VAL A N 1
ATOM 2958 C CA . VAL A 1 369 ? 21.106 10.761 2.311 1.00 73.69 369 VAL A CA 1
ATOM 2959 C C . VAL A 1 369 ? 20.440 9.564 2.994 1.00 73.69 369 VAL A C 1
ATOM 2961 O O . VAL A 1 369 ? 21.107 8.815 3.706 1.00 73.69 369 VAL A O 1
ATOM 2964 N N . TYR A 1 370 ? 19.138 9.357 2.770 1.00 67.56 370 TYR A N 1
ATOM 2965 C CA . TYR A 1 370 ? 18.333 8.351 3.484 1.00 67.56 370 TYR A CA 1
ATOM 2966 C C . TYR A 1 370 ? 18.047 7.086 2.663 1.00 67.56 370 TYR A C 1
ATOM 2968 O O . TYR A 1 370 ? 17.463 6.119 3.163 1.00 67.56 370 TYR A O 1
ATOM 2976 N N . GLY A 1 371 ? 18.430 7.063 1.386 1.00 72.12 371 GLY A N 1
ATOM 2977 C CA . GLY A 1 371 ? 18.021 6.017 0.454 1.00 72.12 371 GLY A CA 1
ATOM 2978 C C . GLY A 1 371 ? 16.523 6.085 0.132 1.00 72.12 371 GLY A C 1
ATOM 2979 O O . GLY A 1 371 ? 15.907 7.148 0.138 1.00 72.12 371 GLY A O 1
ATOM 2980 N N . GLN A 1 372 ? 15.915 4.944 -0.193 1.00 77.62 372 GLN A N 1
ATOM 2981 C CA . GLN A 1 372 ? 14.480 4.891 -0.488 1.00 77.62 372 GLN A CA 1
ATOM 2982 C C . GLN A 1 372 ? 13.668 5.051 0.809 1.00 77.62 372 GLN A C 1
ATOM 2984 O O . GLN A 1 372 ? 13.928 4.301 1.740 1.00 77.62 372 GLN A O 1
ATOM 2989 N N . PRO A 1 373 ? 12.703 5.976 0.919 1.00 84.25 373 PRO A N 1
ATOM 2990 C CA . PRO A 1 373 ? 11.890 6.098 2.129 1.00 84.25 373 PRO A CA 1
ATOM 2991 C C . PRO A 1 373 ? 11.049 4.839 2.366 1.00 84.25 373 PRO A C 1
ATOM 2993 O O . PRO A 1 373 ? 10.592 4.202 1.416 1.00 84.25 373 PRO A O 1
ATOM 2996 N N . ILE A 1 374 ? 10.829 4.495 3.635 1.00 89.38 374 ILE A N 1
ATOM 2997 C CA . ILE A 1 374 ? 9.876 3.451 4.025 1.00 89.38 374 ILE A CA 1
ATOM 2998 C C . ILE A 1 374 ? 8.483 4.065 3.952 1.00 89.38 374 ILE A C 1
ATOM 3000 O O . ILE A 1 374 ? 8.214 5.053 4.629 1.00 89.38 374 ILE A O 1
ATOM 3004 N N . GLU A 1 375 ? 7.605 3.513 3.123 1.00 91.06 375 GLU A N 1
ATOM 3005 C CA . GLU A 1 375 ? 6.230 3.992 2.975 1.00 91.06 375 GLU A CA 1
ATOM 3006 C C . GLU A 1 375 ? 5.272 3.033 3.686 1.00 91.06 375 GLU A C 1
ATOM 3008 O O . GLU A 1 375 ? 5.309 1.829 3.438 1.00 91.06 375 GLU A O 1
ATOM 3013 N N . CYS A 1 376 ? 4.412 3.554 4.563 1.00 92.94 376 CYS A N 1
ATOM 3014 C CA . CYS A 1 376 ? 3.450 2.739 5.303 1.00 92.94 376 CYS A CA 1
ATOM 3015 C C . CYS A 1 376 ? 2.077 3.410 5.436 1.00 92.94 376 CYS A C 1
ATOM 3017 O O . CYS A 1 376 ? 1.943 4.632 5.339 1.00 92.94 376 CYS A O 1
ATOM 3019 N N . THR A 1 377 ? 1.055 2.595 5.693 1.00 91.31 377 THR A N 1
ATOM 3020 C CA . THR A 1 377 ? -0.314 3.025 6.030 1.00 91.31 377 THR A CA 1
ATOM 3021 C C . THR A 1 377 ? -0.636 2.814 7.511 1.00 91.31 377 THR A C 1
ATOM 3023 O O . THR A 1 377 ? -1.367 3.612 8.094 1.00 91.31 377 THR A O 1
ATOM 3026 N N . ASP A 1 378 ? -0.038 1.802 8.151 1.00 92.69 378 ASP A N 1
ATOM 3027 C CA . ASP A 1 378 ? 0.000 1.666 9.609 1.00 92.69 378 ASP A CA 1
ATOM 3028 C C . ASP A 1 378 ? 1.357 2.144 10.143 1.00 92.69 378 ASP A C 1
ATOM 3030 O O . ASP A 1 378 ? 2.422 1.629 9.783 1.00 92.69 378 ASP A O 1
ATOM 3034 N N . PHE A 1 379 ? 1.320 3.148 11.019 1.00 94.19 379 PHE A N 1
ATOM 3035 C CA . PHE A 1 379 ? 2.508 3.705 11.649 1.00 94.19 379 PHE A CA 1
ATOM 3036 C C . PHE A 1 379 ? 3.275 2.678 12.497 1.00 94.19 379 PHE A C 1
ATOM 3038 O O . PHE A 1 379 ? 4.500 2.709 12.491 1.00 94.19 379 PHE A O 1
ATOM 3045 N N . MET A 1 380 ? 2.604 1.737 13.173 1.00 92.56 380 MET A N 1
ATOM 3046 C CA . MET A 1 380 ? 3.273 0.734 14.021 1.00 92.56 380 MET A CA 1
ATOM 3047 C C . MET A 1 380 ? 4.093 -0.253 13.190 1.00 92.56 380 MET A C 1
ATOM 3049 O O . MET A 1 380 ? 5.230 -0.570 13.537 1.00 92.56 380 MET A O 1
ATOM 3053 N N . ILE A 1 381 ? 3.528 -0.696 12.065 1.00 92.94 381 ILE A N 1
ATOM 3054 C CA . ILE A 1 381 ? 4.196 -1.579 11.103 1.00 92.94 381 ILE A CA 1
ATOM 3055 C C . ILE A 1 381 ? 5.353 -0.837 10.429 1.00 92.94 381 ILE A C 1
ATOM 3057 O O . ILE A 1 381 ? 6.458 -1.368 10.333 1.00 92.94 381 ILE A O 1
ATOM 3061 N N . GLY A 1 382 ? 5.126 0.410 10.006 1.00 93.06 382 GLY A N 1
ATOM 3062 C CA . GLY A 1 382 ? 6.174 1.240 9.414 1.00 93.06 382 GLY A CA 1
ATOM 3063 C C . GLY A 1 382 ? 7.324 1.528 10.377 1.00 93.06 382 GLY A C 1
ATOM 3064 O O . GLY A 1 382 ? 8.488 1.507 9.985 1.00 93.06 382 GLY A O 1
ATOM 3065 N N . LEU A 1 383 ? 7.015 1.731 11.657 1.00 91.94 383 LEU A N 1
ATOM 3066 C CA . LEU A 1 383 ? 8.012 1.912 12.700 1.00 91.94 383 LEU A CA 1
ATOM 3067 C C . LEU A 1 383 ? 8.840 0.631 12.906 1.00 91.94 383 LEU A C 1
ATOM 3069 O O . LEU A 1 383 ? 10.063 0.707 12.991 1.00 91.94 383 LEU A O 1
ATOM 3073 N N . LEU A 1 384 ? 8.209 -0.549 12.890 1.00 91.44 384 LEU A N 1
ATOM 3074 C CA . LEU A 1 384 ? 8.917 -1.833 12.929 1.00 91.44 384 LEU A CA 1
ATOM 3075 C C . LEU A 1 384 ? 9.863 -2.018 11.728 1.00 91.44 384 LEU A C 1
ATOM 3077 O O . LEU A 1 384 ? 11.005 -2.428 11.913 1.00 91.44 384 LEU A O 1
ATOM 3081 N N . GLN A 1 385 ? 9.420 -1.665 10.517 1.00 90.88 385 GLN A N 1
ATOM 3082 C CA . GLN A 1 385 ? 10.255 -1.687 9.304 1.00 90.88 385 GLN A CA 1
ATOM 3083 C C . GLN A 1 385 ? 11.426 -0.700 9.385 1.00 90.88 385 GLN A C 1
ATOM 3085 O O . GLN A 1 385 ? 12.529 -0.997 8.923 1.00 90.88 385 GLN A O 1
ATOM 3090 N N . ALA A 1 386 ? 11.198 0.481 9.968 1.00 90.12 386 ALA A N 1
ATOM 3091 C CA . ALA A 1 386 ? 12.259 1.450 10.210 1.00 90.12 386 ALA A CA 1
ATOM 3092 C C . ALA A 1 386 ? 13.327 0.865 11.134 1.00 90.12 386 ALA A C 1
ATOM 3094 O O . ALA A 1 386 ? 14.512 1.020 10.851 1.00 90.12 386 ALA A O 1
ATOM 3095 N N . PHE A 1 387 ? 12.926 0.129 12.171 1.00 86.50 387 PHE A N 1
ATOM 3096 C CA . PHE A 1 387 ? 13.877 -0.551 13.042 1.00 86.50 387 PHE A CA 1
ATOM 3097 C C . PHE A 1 387 ? 14.613 -1.692 12.359 1.00 86.50 387 PHE A C 1
ATOM 3099 O O . PHE A 1 387 ? 15.834 -1.697 12.434 1.00 86.50 387 PHE A O 1
ATOM 3106 N N . GLU A 1 388 ? 13.922 -2.589 11.649 1.00 86.25 388 GLU A N 1
ATOM 3107 C CA . GLU A 1 388 ? 14.551 -3.662 10.856 1.00 86.25 388 GLU A CA 1
ATOM 3108 C C . GLU A 1 388 ? 15.690 -3.098 9.988 1.00 86.25 388 GLU A C 1
ATOM 3110 O O . GLU A 1 388 ? 16.825 -3.564 10.054 1.00 86.25 388 GLU A O 1
ATOM 3115 N N . ARG A 1 389 ? 15.425 -2.005 9.263 1.00 85.88 389 ARG A N 1
ATOM 3116 C CA . ARG A 1 389 ? 16.428 -1.372 8.403 1.00 85.88 389 ARG A CA 1
ATOM 3117 C C . ARG A 1 389 ? 17.561 -0.685 9.162 1.00 85.88 389 ARG A C 1
ATOM 3119 O O . ARG A 1 389 ? 18.696 -0.733 8.701 1.00 85.88 389 ARG A O 1
ATOM 3126 N N . LEU A 1 390 ? 17.269 -0.003 10.269 1.00 83.81 390 LEU A N 1
ATOM 3127 C CA . LEU A 1 390 ? 18.311 0.633 11.081 1.00 83.81 390 LEU A CA 1
ATOM 3128 C C . LEU A 1 390 ? 19.242 -0.412 11.704 1.00 83.81 390 LEU A C 1
ATOM 3130 O O . LEU A 1 390 ? 20.445 -0.179 11.761 1.00 83.81 390 LEU A O 1
ATOM 3134 N N . PHE A 1 391 ? 18.701 -1.561 12.116 1.00 77.88 391 PHE A N 1
ATOM 3135 C CA . PHE A 1 391 ? 19.494 -2.686 12.611 1.00 77.88 391 PHE A CA 1
ATOM 3136 C C . PHE A 1 391 ? 20.367 -3.299 11.519 1.00 77.88 391 PHE A C 1
ATOM 3138 O O . PHE A 1 391 ? 21.553 -3.495 11.754 1.00 77.88 391 PHE A O 1
ATOM 3145 N N . ASP A 1 392 ? 19.829 -3.519 10.318 1.00 76.88 392 ASP A N 1
ATOM 3146 C CA . ASP A 1 392 ? 20.617 -4.020 9.182 1.00 76.88 392 ASP A CA 1
ATOM 3147 C C . ASP A 1 392 ? 21.765 -3.066 8.782 1.00 76.88 392 ASP A C 1
ATOM 3149 O O . ASP A 1 392 ? 22.768 -3.505 8.224 1.00 76.88 392 ASP A O 1
ATOM 3153 N N . GLN A 1 393 ? 21.628 -1.760 9.046 1.00 75.00 393 GLN A N 1
ATOM 3154 C CA . GLN A 1 393 ? 22.652 -0.744 8.760 1.00 75.00 393 GLN A CA 1
ATOM 3155 C C . GLN A 1 393 ? 23.727 -0.618 9.850 1.00 75.00 393 GLN A C 1
ATOM 3157 O O . GLN A 1 393 ? 24.807 -0.094 9.578 1.00 75.00 393 GLN A O 1
ATOM 3162 N N . ALA A 1 394 ? 23.442 -1.050 11.077 1.00 70.56 394 ALA A N 1
ATOM 3163 C CA . ALA A 1 394 ? 24.361 -0.940 12.201 1.00 70.56 394 ALA A CA 1
ATOM 3164 C C . ALA A 1 394 ? 25.297 -2.165 12.236 1.00 70.56 394 ALA A C 1
ATOM 3166 O O . ALA A 1 394 ? 24.998 -3.165 12.878 1.00 70.56 394 ALA A O 1
ATOM 3167 N N . GLU A 1 395 ? 26.442 -2.097 11.546 1.00 55.66 395 GLU A N 1
ATOM 3168 C CA . GLU A 1 395 ? 27.400 -3.218 11.420 1.00 55.66 395 GLU A CA 1
ATOM 3169 C C . GLU A 1 395 ? 28.002 -3.709 12.761 1.00 55.66 395 GLU A C 1
ATOM 3171 O O . GLU A 1 395 ? 28.520 -4.822 12.810 1.00 55.66 395 GLU A O 1
ATOM 3176 N N . ASN A 1 396 ? 27.919 -2.931 13.855 1.00 55.41 396 ASN A N 1
ATOM 3177 C CA . ASN A 1 396 ? 28.309 -3.334 15.217 1.00 55.41 396 ASN A CA 1
ATOM 3178 C C . ASN A 1 396 ? 27.305 -2.797 16.260 1.00 55.41 396 ASN A C 1
ATOM 3180 O O . ASN A 1 396 ? 27.110 -1.587 16.374 1.00 55.41 396 ASN A O 1
ATOM 3184 N N . VAL A 1 397 ? 26.684 -3.700 17.031 1.00 54.31 397 VAL A N 1
ATOM 3185 C CA . VAL A 1 397 ? 25.490 -3.443 17.873 1.00 54.31 397 VAL A CA 1
ATOM 3186 C C . VAL A 1 397 ? 25.825 -3.136 19.346 1.00 54.31 397 VAL A C 1
ATOM 3188 O O . VAL A 1 397 ? 24.941 -2.742 20.102 1.00 54.31 397 VAL A O 1
ATOM 3191 N N . ASP A 1 398 ? 27.098 -3.212 19.751 1.00 54.78 398 ASP A N 1
ATOM 3192 C CA . ASP A 1 398 ? 27.542 -3.148 21.160 1.00 54.78 398 ASP A CA 1
ATOM 3193 C C . ASP A 1 398 ? 27.158 -1.861 21.933 1.00 54.78 398 ASP A C 1
ATOM 3195 O O . ASP A 1 398 ? 27.346 -1.787 23.151 1.00 54.78 398 ASP A O 1
ATOM 3199 N N . SER A 1 399 ? 26.630 -0.825 21.268 1.00 55.38 399 SER A N 1
ATOM 3200 C CA . SER A 1 399 ? 26.396 0.501 21.858 1.00 55.38 399 SER A CA 1
ATOM 3201 C C . SER A 1 399 ? 25.007 1.119 21.640 1.00 55.38 399 SER A C 1
ATOM 3203 O O . SER A 1 399 ? 24.794 2.246 22.103 1.00 55.38 399 SER A O 1
ATOM 3205 N N . VAL A 1 400 ? 24.052 0.437 20.992 1.00 62.06 400 VAL A N 1
ATOM 3206 C CA . VAL A 1 400 ? 22.724 1.025 20.715 1.00 62.06 400 VAL A CA 1
ATOM 3207 C C . VAL A 1 400 ? 21.952 1.226 22.021 1.00 62.06 400 VAL A C 1
ATOM 3209 O O . VAL A 1 400 ? 21.577 0.261 22.678 1.00 62.06 400 VAL A O 1
ATOM 3212 N N . LYS A 1 401 ? 21.691 2.482 22.408 1.00 66.62 401 LYS A N 1
ATOM 3213 C CA . LYS A 1 401 ? 20.996 2.795 23.674 1.00 66.62 401 LYS A CA 1
ATOM 3214 C C . LYS A 1 401 ? 19.710 3.589 23.528 1.00 66.62 401 LYS A C 1
ATOM 3216 O O . LYS A 1 401 ? 18.864 3.508 24.419 1.00 66.62 401 LYS A O 1
ATOM 3221 N N . SER A 1 402 ? 19.549 4.359 22.456 1.00 80.75 402 SER A N 1
ATOM 3222 C CA . SER A 1 402 ? 18.346 5.172 22.274 1.00 80.75 402 SER A CA 1
ATOM 3223 C C . SER A 1 402 ? 18.023 5.408 20.811 1.00 80.75 402 SER A C 1
ATOM 3225 O O . SER A 1 402 ? 18.911 5.489 19.962 1.00 80.75 402 SER A O 1
ATOM 3227 N N . LEU A 1 403 ? 16.737 5.571 20.536 1.00 86.88 403 LEU A N 1
ATOM 3228 C CA . LEU A 1 403 ? 16.237 5.999 19.240 1.00 86.88 403 LEU A CA 1
ATOM 3229 C C . LEU A 1 403 ? 15.669 7.403 19.369 1.00 86.88 403 LEU A C 1
ATOM 3231 O O . LEU A 1 403 ? 15.056 7.731 20.382 1.00 86.88 403 LEU A O 1
ATOM 3235 N N . LYS A 1 404 ? 15.818 8.208 18.326 1.00 90.44 404 LYS A N 1
ATOM 3236 C CA . LYS A 1 404 ? 15.196 9.524 18.234 1.00 90.44 404 LYS A CA 1
ATOM 3237 C C . LYS A 1 404 ? 14.271 9.558 17.025 1.00 90.44 404 LYS A C 1
ATOM 3239 O O . LYS A 1 404 ? 14.676 9.189 15.925 1.00 90.44 404 LYS A O 1
ATOM 3244 N N . ILE A 1 405 ? 13.022 9.969 17.230 1.00 92.62 405 ILE A N 1
ATOM 3245 C CA . ILE A 1 405 ? 12.016 10.093 16.172 1.00 92.62 405 ILE A CA 1
ATOM 3246 C C . ILE A 1 405 ? 11.620 11.559 16.043 1.00 92.62 405 ILE A C 1
ATOM 3248 O O . ILE A 1 405 ? 10.951 12.107 16.918 1.00 92.62 405 ILE A O 1
ATOM 3252 N N . GLU A 1 406 ? 12.001 12.181 14.929 1.00 92.88 406 GLU A N 1
ATOM 3253 C CA . GLU A 1 406 ? 11.684 13.576 14.611 1.00 92.88 406 GLU A CA 1
ATOM 3254 C C . GLU A 1 406 ? 10.675 13.649 13.460 1.00 92.88 406 GLU A C 1
ATOM 3256 O O . GLU A 1 406 ? 10.779 12.947 12.453 1.00 92.88 406 GLU A O 1
ATOM 3261 N N . THR A 1 407 ? 9.690 14.534 13.576 1.00 92.81 407 THR A N 1
ATOM 3262 C CA . THR A 1 407 ? 8.763 14.833 12.472 1.00 92.81 407 THR A CA 1
ATOM 3263 C C . THR A 1 407 ? 9.352 15.867 11.508 1.00 92.81 407 THR A C 1
ATOM 3265 O O . THR A 1 407 ? 10.056 16.784 11.912 1.00 92.81 407 THR A O 1
ATOM 3268 N N . GLN A 1 408 ? 9.033 15.791 10.208 1.00 87.31 408 GLN A N 1
ATOM 3269 C CA . GLN A 1 408 ? 9.480 16.817 9.247 1.00 87.31 408 GLN A CA 1
ATOM 3270 C C . GLN A 1 408 ? 8.982 18.223 9.616 1.00 87.31 408 GLN A C 1
ATOM 3272 O O . GLN A 1 408 ? 9.673 19.212 9.372 1.00 87.31 408 GLN A O 1
ATOM 3277 N N . LYS A 1 409 ? 7.765 18.318 10.161 1.00 85.81 409 LYS A N 1
ATOM 3278 C CA . LYS A 1 409 ? 7.148 19.584 10.554 1.00 85.81 409 LYS A CA 1
ATOM 3279 C C . LYS A 1 409 ? 7.605 19.944 11.969 1.00 85.81 409 LYS A C 1
ATOM 3281 O O . LYS A 1 409 ? 7.239 19.270 12.919 1.00 85.81 409 LYS A O 1
ATOM 3286 N N . LYS A 1 410 ? 8.353 21.041 12.114 1.00 83.62 410 LYS A N 1
ATOM 3287 C CA . LYS A 1 410 ? 8.844 21.519 13.419 1.00 83.62 410 LYS A CA 1
ATOM 3288 C C . LYS A 1 410 ? 7.752 22.232 14.247 1.00 83.62 410 LYS A C 1
ATOM 3290 O O . LYS A 1 410 ? 6.553 22.045 14.042 1.00 83.62 410 LYS A O 1
ATOM 3295 N N . ALA A 1 411 ? 8.141 23.102 15.179 1.00 84.56 411 ALA A N 1
ATOM 3296 C CA . ALA A 1 411 ? 7.244 23.773 16.127 1.00 84.56 411 ALA A CA 1
ATOM 3297 C C . ALA A 1 411 ? 6.213 24.760 15.517 1.00 84.56 411 ALA A C 1
ATOM 3299 O O . ALA A 1 411 ? 5.299 25.204 16.220 1.00 84.56 411 ALA A O 1
ATOM 3300 N N . ALA A 1 412 ? 6.332 25.126 14.235 1.00 86.25 412 ALA A N 1
ATOM 3301 C CA . ALA A 1 412 ? 5.484 26.134 13.595 1.00 86.25 412 ALA A CA 1
ATOM 3302 C C . ALA A 1 412 ? 4.036 25.650 13.384 1.00 86.25 412 ALA A C 1
ATOM 3304 O O . ALA A 1 412 ? 3.769 24.781 12.554 1.00 86.25 412 ALA A O 1
ATOM 3305 N N . LYS A 1 413 ? 3.076 26.279 14.079 1.00 87.44 413 LYS A N 1
ATOM 3306 C CA . LYS A 1 413 ? 1.639 25.938 14.015 1.00 87.44 413 LYS A CA 1
ATOM 3307 C C . LYS A 1 413 ? 1.058 25.967 12.594 1.00 87.44 413 LYS A C 1
ATOM 3309 O O . LYS A 1 413 ? 0.270 25.096 12.247 1.00 87.44 413 LYS A O 1
ATOM 3314 N N . SER A 1 414 ? 1.457 26.933 11.762 1.00 86.75 414 S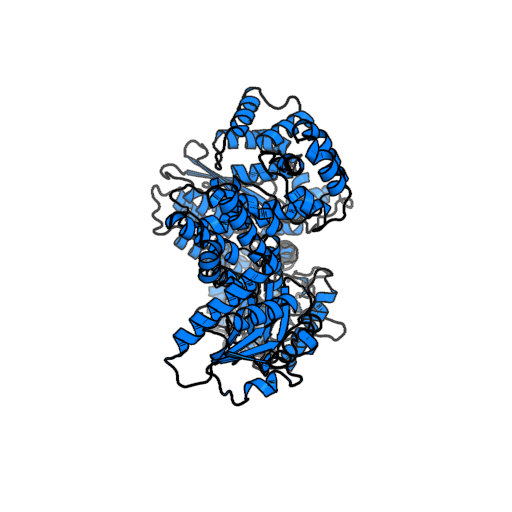ER A N 1
ATOM 3315 C CA . SER A 1 414 ? 0.949 27.085 10.387 1.00 86.75 414 SER A CA 1
ATOM 3316 C C . SER A 1 414 ? 1.203 25.851 9.518 1.00 86.75 414 SER A C 1
ATOM 3318 O O . SER A 1 414 ? 0.298 25.412 8.818 1.00 86.75 414 SER A O 1
ATOM 3320 N N . LYS A 1 415 ? 2.387 25.236 9.626 1.00 88.06 415 LYS A N 1
ATOM 3321 C CA . LYS A 1 415 ? 2.760 24.029 8.868 1.00 88.06 415 LYS A CA 1
ATOM 3322 C C . LYS A 1 415 ? 1.905 22.815 9.231 1.00 88.06 415 LYS A C 1
ATOM 3324 O O . LYS A 1 415 ? 1.614 21.973 8.380 1.00 88.06 415 LYS A O 1
ATOM 3329 N N . TRP A 1 416 ? 1.474 22.716 10.486 1.00 89.38 416 TRP A N 1
ATOM 3330 C CA . TRP A 1 416 ? 0.564 21.659 10.929 1.00 89.38 416 TRP A CA 1
ATOM 3331 C C . TRP A 1 416 ? -0.861 21.871 10.404 1.00 89.38 416 TRP A C 1
ATOM 3333 O O . TRP A 1 416 ? -1.513 20.901 10.032 1.00 89.38 416 TRP A O 1
ATOM 3343 N N . LEU A 1 417 ? -1.311 23.122 10.270 1.00 90.12 417 LEU A N 1
ATOM 3344 C CA . LEU A 1 417 ? -2.618 23.457 9.684 1.00 90.12 417 LEU A CA 1
ATOM 3345 C C . LEU A 1 417 ? -2.693 23.210 8.162 1.00 90.12 417 LEU A C 1
ATOM 3347 O O . LEU A 1 417 ? -3.789 23.149 7.614 1.00 90.12 417 LEU A O 1
ATOM 3351 N N . GLU A 1 418 ? -1.555 23.029 7.479 1.00 90.50 418 GLU A N 1
ATOM 3352 C CA . GLU A 1 418 ? -1.502 22.555 6.084 1.00 90.50 418 GLU A CA 1
ATOM 3353 C C . GLU A 1 418 ? -1.816 21.052 5.948 1.00 90.50 418 GLU A C 1
ATOM 3355 O O . GLU A 1 418 ? -2.020 20.573 4.836 1.00 90.50 418 GLU A O 1
ATOM 3360 N N . LEU A 1 419 ? -1.834 20.283 7.044 1.00 92.00 419 LEU A N 1
ATOM 3361 C CA . LEU A 1 419 ? -2.268 18.881 7.022 1.00 92.00 419 LEU A CA 1
ATOM 3362 C C . LEU A 1 419 ? -3.793 18.811 6.867 1.00 92.00 419 LEU A C 1
ATOM 3364 O O . LEU A 1 419 ? -4.495 19.691 7.363 1.00 92.00 419 LEU A O 1
ATOM 3368 N N . ASN A 1 420 ? -4.299 17.767 6.212 1.00 94.62 420 ASN A N 1
ATOM 3369 C CA . ASN A 1 420 ? -5.724 17.464 6.240 1.00 94.62 420 ASN A CA 1
ATOM 3370 C C . ASN A 1 420 ? -6.178 17.254 7.700 1.00 94.62 420 ASN A C 1
ATOM 3372 O O . ASN A 1 420 ? -5.533 16.516 8.453 1.00 94.62 420 ASN A O 1
ATOM 3376 N N . ALA A 1 421 ? -7.248 17.941 8.106 1.00 93.06 421 ALA A N 1
ATOM 3377 C CA . ALA A 1 421 ? -7.673 17.995 9.502 1.00 93.06 421 ALA A CA 1
ATOM 3378 C C . ALA A 1 421 ? -8.081 16.617 10.042 1.00 93.06 421 ALA A C 1
ATOM 3380 O O . ALA A 1 421 ? -7.693 16.258 11.155 1.00 93.06 421 ALA A O 1
ATOM 3381 N N . ASP A 1 422 ? -8.788 15.821 9.243 1.00 92.88 422 ASP A N 1
ATOM 3382 C CA . ASP A 1 422 ? -9.261 14.500 9.659 1.00 92.88 422 ASP A CA 1
ATOM 3383 C C . ASP A 1 422 ? -8.108 13.497 9.730 1.00 92.88 422 ASP A C 1
ATOM 3385 O O . ASP A 1 422 ? -8.012 12.721 10.679 1.00 92.88 422 ASP A O 1
ATOM 3389 N N . VAL A 1 423 ? -7.151 13.590 8.801 1.00 94.19 423 VAL A N 1
ATOM 3390 C CA . VAL A 1 423 ? -5.914 12.792 8.828 1.00 94.19 423 VAL A CA 1
ATOM 3391 C C . VAL A 1 423 ? -5.096 13.084 10.089 1.00 94.19 423 VAL A C 1
ATOM 3393 O O . VAL A 1 423 ? -4.630 12.159 10.759 1.00 94.19 423 VAL A O 1
ATOM 3396 N N . GLY A 1 424 ? -4.932 14.365 10.429 1.00 94.12 424 GLY A N 1
ATOM 3397 C CA . GLY A 1 424 ? -4.216 14.782 11.632 1.00 94.12 424 GLY A CA 1
ATOM 3398 C C . GLY A 1 424 ? -4.920 14.354 12.918 1.00 94.12 424 GLY A C 1
ATOM 3399 O O . GLY A 1 424 ? -4.261 13.850 13.829 1.00 94.12 424 GLY A O 1
ATOM 3400 N N . ARG A 1 425 ? -6.252 14.500 12.985 1.00 93.81 425 ARG A N 1
ATOM 3401 C CA . ARG A 1 425 ? -7.071 14.008 14.105 1.00 93.81 425 ARG A CA 1
ATOM 3402 C C . ARG A 1 425 ? -6.939 12.498 14.248 1.00 93.81 425 ARG A C 1
ATOM 3404 O O . ARG A 1 425 ? -6.582 12.042 15.324 1.00 93.81 425 ARG A O 1
ATOM 3411 N N . TYR A 1 426 ? -7.120 11.739 13.169 1.00 94.94 426 TYR A N 1
ATOM 3412 C CA . TYR A 1 426 ? -7.007 10.283 13.191 1.00 94.94 426 TYR A CA 1
ATOM 3413 C C . TYR A 1 426 ? -5.651 9.817 13.730 1.00 94.94 426 TYR A C 1
ATOM 3415 O O . TYR A 1 426 ? -5.618 9.025 14.673 1.00 94.94 426 TYR A O 1
ATOM 3423 N N . PHE A 1 427 ? -4.537 10.332 13.189 1.00 95.12 427 PHE A N 1
ATOM 3424 C CA . PHE A 1 427 ? -3.200 9.954 13.664 1.00 95.12 427 PHE A CA 1
ATOM 3425 C C . PHE A 1 427 ? -3.042 10.259 15.157 1.00 95.12 427 PHE A C 1
ATOM 3427 O O . PHE A 1 427 ? -2.579 9.420 15.934 1.00 95.12 427 PHE A O 1
ATOM 3434 N N . CYS A 1 428 ? -3.464 11.461 15.552 1.00 93.69 428 CYS A N 1
ATOM 3435 C CA . CYS A 1 428 ? -3.418 11.939 16.922 1.00 93.69 428 CYS A CA 1
ATOM 3436 C C . CYS A 1 428 ? -4.217 11.023 17.860 1.00 93.69 428 CYS A C 1
ATOM 3438 O O . CYS A 1 428 ? -3.651 10.513 18.819 1.00 93.69 428 CYS A O 1
ATOM 3440 N N . THR A 1 429 ? -5.491 10.746 17.581 1.00 93.12 429 THR A N 1
ATOM 3441 C CA . THR A 1 429 ? -6.343 9.902 18.432 1.00 93.12 429 THR A CA 1
ATOM 3442 C C . THR A 1 429 ? -5.851 8.453 18.471 1.00 93.12 429 THR A C 1
ATOM 3444 O O . THR A 1 429 ? -5.832 7.835 19.532 1.00 93.12 429 THR A O 1
ATOM 3447 N N . ARG A 1 430 ? -5.435 7.891 17.329 1.00 93.94 430 ARG A N 1
ATOM 3448 C CA . ARG A 1 430 ? -5.122 6.462 17.210 1.00 93.94 430 ARG A CA 1
ATOM 3449 C C . ARG A 1 430 ? -3.783 6.062 17.828 1.00 93.94 430 ARG A C 1
ATOM 3451 O O . ARG A 1 430 ? -3.682 4.967 18.388 1.00 93.94 430 ARG A O 1
ATOM 3458 N N . TYR A 1 431 ? -2.752 6.890 17.679 1.00 93.94 431 TYR A N 1
ATOM 3459 C CA . TYR A 1 431 ? -1.384 6.544 18.086 1.00 93.94 431 TYR A CA 1
ATOM 3460 C C . TYR A 1 431 ? -0.919 7.273 19.355 1.00 93.94 431 TYR A C 1
ATOM 3462 O O . TYR A 1 431 ? 0.164 6.977 19.867 1.00 93.94 431 TYR A O 1
ATOM 3470 N N . ARG A 1 432 ? -1.724 8.194 19.908 1.00 92.31 432 ARG A N 1
ATOM 3471 C CA . ARG A 1 432 ? -1.433 8.851 21.194 1.00 92.31 432 ARG A CA 1
ATOM 3472 C C . ARG A 1 432 ? -1.180 7.814 22.283 1.00 92.31 432 ARG A C 1
ATOM 3474 O O . ARG A 1 432 ? -1.881 6.811 22.376 1.00 92.31 432 ARG A O 1
ATOM 3481 N N . GLY A 1 433 ? -0.183 8.079 23.123 1.00 91.62 433 GLY A N 1
ATOM 3482 C CA . GLY A 1 433 ? 0.246 7.174 24.193 1.00 91.62 433 GLY A CA 1
ATOM 3483 C C . GLY A 1 433 ? 1.412 6.263 23.813 1.00 91.62 433 GLY A C 1
ATOM 3484 O O . GLY A 1 433 ? 2.064 5.714 24.698 1.00 91.62 433 GLY A O 1
ATOM 3485 N N . ILE A 1 434 ? 1.748 6.137 22.523 1.00 91.88 434 ILE A N 1
ATOM 3486 C CA . ILE A 1 434 ? 2.932 5.369 22.111 1.00 91.88 434 ILE A CA 1
ATOM 3487 C C . ILE A 1 434 ? 4.229 5.933 22.713 1.00 91.88 434 ILE A C 1
ATOM 3489 O O . ILE A 1 434 ? 5.112 5.169 23.107 1.00 91.88 434 ILE A O 1
ATOM 3493 N N . GLU A 1 435 ? 4.309 7.260 22.860 1.00 91.00 435 GLU A N 1
ATOM 3494 C CA . GLU A 1 435 ? 5.436 7.959 23.486 1.00 91.00 435 GLU A CA 1
ATOM 3495 C C . GLU A 1 435 ? 5.640 7.473 24.929 1.00 91.00 435 GLU A C 1
ATOM 3497 O O . GLU A 1 435 ? 6.758 7.175 25.341 1.00 91.00 435 GLU A O 1
ATOM 3502 N N . GLN A 1 436 ? 4.546 7.279 25.675 1.00 91.06 436 GLN A N 1
ATOM 3503 C CA . GLN A 1 436 ? 4.590 6.773 27.046 1.00 91.06 436 GLN A CA 1
ATOM 3504 C C . GLN A 1 436 ? 5.028 5.302 27.112 1.00 91.06 436 GLN A C 1
ATOM 3506 O O . GLN A 1 436 ? 5.768 4.928 28.018 1.00 91.06 436 GLN A O 1
ATOM 3511 N N . LEU A 1 437 ? 4.578 4.460 26.173 1.00 91.06 437 LEU A N 1
ATOM 3512 C CA . LEU A 1 437 ? 4.928 3.032 26.155 1.00 91.06 437 LEU A CA 1
ATOM 3513 C C . LEU A 1 437 ? 6.395 2.778 25.790 1.00 91.06 437 LEU A C 1
ATOM 3515 O O . LEU A 1 437 ? 6.965 1.780 26.226 1.00 91.06 437 LEU A O 1
ATOM 3519 N N . THR A 1 438 ? 6.984 3.650 24.974 1.00 89.69 438 THR A N 1
ATOM 3520 C CA . THR A 1 438 ? 8.346 3.487 24.439 1.00 89.69 438 THR A CA 1
ATOM 3521 C C . THR A 1 438 ? 9.410 4.252 25.230 1.00 89.69 438 THR A C 1
ATOM 3523 O O . THR A 1 438 ? 10.600 3.944 25.122 1.00 89.69 438 THR A O 1
ATOM 3526 N N . ALA A 1 439 ? 9.009 5.195 26.086 1.00 87.25 439 ALA A N 1
ATOM 3527 C CA . ALA A 1 439 ? 9.910 5.874 27.009 1.00 87.25 439 ALA A CA 1
ATOM 3528 C C . ALA A 1 439 ? 10.603 4.891 27.988 1.00 87.25 439 ALA A C 1
ATOM 3530 O O . ALA A 1 439 ? 10.005 3.890 28.395 1.00 87.25 439 ALA A O 1
ATOM 3531 N N . PRO A 1 440 ? 11.858 5.149 28.409 1.00 86.50 440 PRO A N 1
ATOM 3532 C CA . PRO A 1 440 ? 12.753 6.231 27.978 1.00 86.50 440 PRO A CA 1
ATOM 3533 C C . PRO A 1 440 ? 13.601 5.887 26.734 1.00 86.50 440 PRO A C 1
ATOM 3535 O O . PRO A 1 440 ? 14.500 6.642 26.389 1.00 86.50 440 PRO A O 1
ATOM 3538 N N . HIS A 1 441 ? 13.369 4.742 26.086 1.00 83.69 441 HIS A N 1
ATOM 3539 C CA . HIS A 1 441 ? 14.248 4.215 25.032 1.00 83.69 441 HIS A CA 1
ATOM 3540 C C . HIS A 1 441 ? 14.115 4.966 23.702 1.00 83.69 441 HIS A C 1
ATOM 3542 O O . HIS A 1 441 ? 15.026 4.925 22.874 1.00 83.69 441 HIS A O 1
ATOM 3548 N N . ILE A 1 442 ? 12.975 5.629 23.495 1.00 88.69 442 ILE A N 1
ATOM 3549 C CA . ILE A 1 442 ? 12.705 6.447 22.317 1.00 88.69 442 ILE A CA 1
ATOM 3550 C C . ILE A 1 442 ? 12.433 7.881 22.751 1.00 88.69 442 ILE A C 1
ATOM 3552 O O . ILE A 1 442 ? 11.510 8.141 23.526 1.00 88.69 442 ILE A O 1
ATOM 3556 N N . GLU A 1 443 ? 13.224 8.804 22.223 1.00 90.69 443 GLU A N 1
ATOM 3557 C CA . GLU A 1 443 ? 12.997 10.238 22.312 1.00 90.69 443 GLU A CA 1
ATOM 3558 C C . GLU A 1 443 ? 12.100 10.688 21.152 1.00 90.69 443 GLU A C 1
ATOM 3560 O O . GLU A 1 443 ? 12.392 10.435 19.981 1.00 90.69 443 GLU A O 1
ATOM 3565 N N . TRP A 1 444 ? 10.994 11.355 21.478 1.00 91.62 444 TRP A N 1
ATOM 3566 C CA . TRP A 1 444 ? 9.993 11.787 20.506 1.00 91.62 444 TRP A CA 1
ATOM 3567 C C . TRP A 1 444 ? 10.004 13.311 20.342 1.00 91.62 444 TRP A C 1
ATOM 3569 O O . TRP A 1 444 ? 9.660 14.052 21.262 1.00 91.62 444 TRP A O 1
ATOM 3579 N N . GLU A 1 445 ? 10.332 13.781 19.138 1.00 91.31 445 GLU A N 1
ATOM 3580 C CA . GLU A 1 445 ? 10.251 15.187 18.721 1.00 91.31 445 GLU A CA 1
ATOM 3581 C C . GLU A 1 445 ? 9.102 15.376 17.717 1.00 91.31 445 GLU A C 1
ATOM 3583 O O . GLU A 1 445 ? 9.262 15.542 16.502 1.00 91.31 445 GLU A O 1
ATOM 3588 N N . THR A 1 446 ? 7.884 15.309 18.252 1.00 88.75 446 THR A N 1
ATOM 3589 C CA . THR A 1 446 ? 6.627 15.253 17.482 1.00 88.75 446 THR A CA 1
ATOM 3590 C C . THR A 1 446 ? 5.855 16.575 17.484 1.00 88.75 446 THR A C 1
ATOM 3592 O O . THR A 1 446 ? 4.873 16.738 16.756 1.00 88.75 446 THR A O 1
ATOM 3595 N N . HIS A 1 447 ? 6.311 17.547 18.280 1.00 90.12 447 HIS A N 1
ATOM 3596 C CA . HIS A 1 447 ? 5.760 18.897 18.405 1.00 90.12 447 HIS A CA 1
ATOM 3597 C C . HIS A 1 447 ? 4.232 18.937 18.611 1.00 90.12 447 HIS A C 1
ATOM 3599 O O . HIS A 1 447 ? 3.754 18.749 19.729 1.00 90.12 447 HIS A O 1
ATOM 3605 N N . TRP A 1 448 ? 3.464 19.236 17.556 1.00 90.62 448 TRP A N 1
ATOM 3606 C CA . TRP A 1 448 ? 2.005 19.384 17.610 1.00 90.62 448 TRP A CA 1
ATOM 3607 C C . TRP A 1 448 ? 1.245 18.134 17.157 1.00 90.62 448 TRP A C 1
ATOM 3609 O O . TRP A 1 448 ? 0.020 18.145 17.220 1.00 90.62 448 TRP A O 1
ATOM 3619 N N . LEU A 1 449 ? 1.921 17.063 16.728 1.00 91.88 449 LEU A N 1
ATOM 3620 C CA . LEU A 1 449 ? 1.273 15.879 16.153 1.00 91.88 449 LEU A CA 1
ATOM 3621 C C . LEU A 1 449 ? 0.316 15.185 17.133 1.00 91.88 449 LEU A C 1
ATOM 3623 O O . LEU A 1 449 ? -0.866 15.042 16.842 1.00 91.88 449 LEU A O 1
ATOM 3627 N N . PHE A 1 450 ? 0.787 14.825 18.330 1.00 91.50 450 PHE A N 1
ATOM 3628 C CA . PHE A 1 450 ? -0.063 14.207 19.361 1.00 91.50 450 PHE A CA 1
ATOM 3629 C C . PHE A 1 450 ? -0.934 15.209 20.133 1.00 91.50 450 PHE A C 1
ATOM 3631 O O . PHE A 1 450 ? -1.746 14.815 20.970 1.00 91.50 450 PHE A O 1
ATOM 3638 N N . LYS A 1 451 ? -0.792 16.504 19.825 1.00 89.44 451 LYS A N 1
ATOM 3639 C CA . LYS A 1 451 ? -1.580 17.619 20.373 1.00 89.44 451 LYS A CA 1
ATOM 3640 C C . LYS A 1 451 ? -2.445 18.282 19.295 1.00 89.44 451 LYS A C 1
ATOM 3642 O O . LYS A 1 451 ? -2.892 19.415 19.467 1.00 89.44 451 LYS A O 1
ATOM 3647 N N . TYR A 1 452 ? -2.679 17.604 18.174 1.00 91.12 452 TYR A N 1
ATOM 3648 C CA . TYR A 1 452 ? -3.273 18.219 16.990 1.00 91.12 452 TYR A CA 1
ATOM 3649 C C . TYR A 1 452 ? -4.721 18.682 17.211 1.00 91.12 452 TYR A C 1
ATOM 3651 O O . TYR A 1 452 ? -5.111 19.748 16.738 1.00 91.12 452 TYR A O 1
ATOM 3659 N N . GLU A 1 453 ? -5.498 17.942 18.005 1.00 88.06 453 GLU A N 1
ATOM 3660 C CA . GLU A 1 453 ? -6.863 18.328 18.398 1.00 88.06 453 GLU A CA 1
ATOM 3661 C C . GLU A 1 453 ? -6.864 19.676 19.138 1.00 88.06 453 GLU A C 1
ATOM 3663 O O . GLU A 1 453 ? -7.571 20.604 18.741 1.00 88.06 453 GLU A O 1
ATOM 3668 N N . THR A 1 454 ? -5.973 19.837 20.126 1.00 88.50 454 THR A N 1
ATOM 3669 C CA . THR A 1 454 ? -5.813 21.106 20.860 1.00 88.50 454 THR A CA 1
ATOM 3670 C C . THR A 1 454 ? -5.407 22.254 19.938 1.00 88.50 454 THR A C 1
ATOM 3672 O O . THR A 1 454 ? -5.902 23.373 20.079 1.00 88.50 454 THR A O 1
ATOM 3675 N N . LEU A 1 455 ? -4.553 21.983 18.943 1.00 89.94 455 LEU A N 1
ATOM 3676 C CA . LEU A 1 455 ? -4.120 22.975 17.965 1.00 89.94 455 LEU A CA 1
ATOM 3677 C C . LEU A 1 455 ? -5.298 23.479 17.122 1.00 89.94 455 LEU A C 1
ATOM 3679 O O . LEU A 1 455 ? -5.418 24.692 16.907 1.00 89.94 455 LEU A O 1
ATOM 3683 N N . ILE A 1 456 ? -6.159 22.575 16.647 1.00 89.19 456 ILE A N 1
ATOM 3684 C CA . ILE A 1 456 ? -7.354 22.948 15.885 1.00 89.19 456 ILE A CA 1
ATOM 3685 C C . ILE A 1 456 ? -8.301 23.758 16.769 1.00 89.19 456 ILE A C 1
ATOM 3687 O O . ILE A 1 456 ? -8.714 24.846 16.365 1.00 89.19 456 ILE A O 1
ATOM 3691 N N . GLU A 1 457 ? -8.594 23.292 17.984 1.00 87.69 457 GLU A N 1
ATOM 3692 C CA . GLU A 1 457 ? -9.478 24.008 18.906 1.00 87.69 457 GLU A CA 1
ATOM 3693 C C . GLU A 1 457 ? -8.978 25.419 19.231 1.00 87.69 457 GLU A C 1
ATOM 3695 O O . GLU A 1 457 ? -9.748 26.383 19.205 1.00 87.69 457 GLU A O 1
ATOM 3700 N N . GLU A 1 458 ? -7.688 25.573 19.539 1.00 89.00 458 GLU A N 1
ATOM 3701 C CA . GLU A 1 458 ? -7.080 26.879 19.795 1.00 89.00 458 GLU A CA 1
ATOM 3702 C C . GLU A 1 458 ? -7.195 27.801 18.579 1.00 89.00 458 GLU A C 1
ATOM 3704 O O . GLU A 1 458 ? -7.444 29.003 18.719 1.00 89.00 458 GLU A O 1
ATOM 3709 N N . THR A 1 459 ? -7.007 27.250 17.380 1.00 87.19 459 THR A N 1
ATOM 3710 C CA . THR A 1 459 ? -7.066 28.008 16.127 1.00 87.19 459 THR A CA 1
ATOM 3711 C C . THR A 1 459 ? -8.499 28.431 15.816 1.00 87.19 459 THR A C 1
ATOM 3713 O O . THR A 1 459 ? -8.733 29.607 15.526 1.00 87.19 459 THR A O 1
ATOM 3716 N N . GLN A 1 460 ? -9.469 27.529 15.979 1.00 87.12 460 GLN A N 1
ATOM 3717 C CA . GLN A 1 460 ? -10.899 27.819 15.868 1.00 87.12 460 GLN A CA 1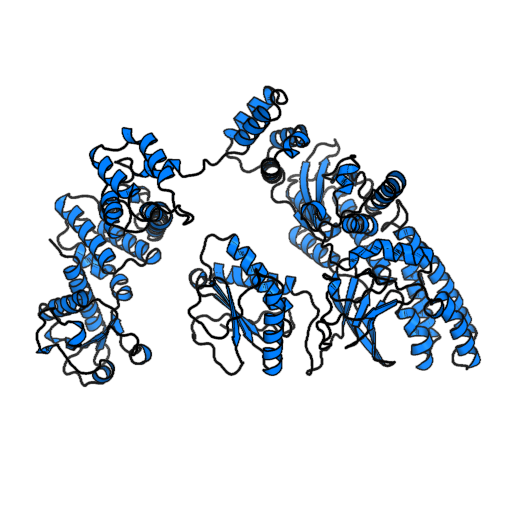
ATOM 3718 C C . GLN A 1 460 ? -11.333 28.891 16.878 1.00 87.12 460 GLN A C 1
ATOM 3720 O O . GLN A 1 460 ? -11.995 29.859 16.503 1.00 87.12 460 GLN A O 1
ATOM 3725 N N . LYS A 1 461 ? -10.909 28.791 18.146 1.00 88.25 461 LYS A N 1
ATOM 3726 C CA . LYS A 1 461 ? -11.206 29.794 19.188 1.00 88.25 461 LYS A CA 1
ATOM 3727 C C . LYS A 1 461 ? -10.638 31.176 18.830 1.00 88.25 461 LYS A C 1
ATOM 3729 O O . LYS A 1 461 ? -11.315 32.186 19.036 1.00 88.25 461 LYS A O 1
ATOM 3734 N N . LYS A 1 462 ? -9.429 31.237 18.257 1.00 86.50 462 LYS A N 1
ATOM 3735 C CA . LYS A 1 462 ? -8.757 32.492 17.862 1.00 86.50 462 LYS A CA 1
ATOM 3736 C C . LYS A 1 462 ? -9.339 33.128 16.600 1.00 86.50 462 LYS A C 1
ATOM 3738 O O . LYS A 1 462 ? -9.549 34.338 16.568 1.00 86.50 462 LYS A O 1
ATOM 3743 N N . GLN A 1 463 ? -9.580 32.340 15.557 1.00 82.06 463 GLN A N 1
ATOM 3744 C CA . GLN A 1 463 ? -9.966 32.837 14.230 1.00 82.06 463 GLN A CA 1
ATOM 3745 C C . GLN A 1 463 ? -11.483 32.795 13.978 1.00 82.06 463 GLN A C 1
ATOM 3747 O O . GLN A 1 463 ? -11.965 33.418 13.026 1.00 82.06 463 GLN A O 1
ATOM 3752 N N . LYS A 1 464 ? -12.248 32.119 14.848 1.00 81.12 464 LYS A N 1
ATOM 3753 C CA . LYS A 1 464 ? -13.709 31.968 14.781 1.00 81.12 464 LYS A CA 1
ATOM 3754 C C . LYS A 1 464 ? -14.153 31.588 13.361 1.00 81.12 464 LYS A C 1
ATOM 3756 O O . LYS A 1 464 ? -13.649 30.629 12.793 1.00 81.12 464 LYS A O 1
ATOM 3761 N N . ALA A 1 465 ? -15.044 32.377 12.759 1.00 71.88 465 ALA A N 1
ATOM 3762 C CA . ALA A 1 465 ? -15.627 32.123 11.442 1.00 71.88 465 ALA A CA 1
ATOM 3763 C C . ALA A 1 465 ? -14.649 32.236 10.252 1.00 71.88 465 ALA A C 1
ATOM 3765 O O . ALA A 1 465 ? -15.030 31.898 9.134 1.00 71.88 465 ALA A O 1
ATOM 3766 N N . LYS A 1 466 ? -13.420 32.741 10.448 1.00 78.81 466 LYS A N 1
ATOM 3767 C CA . LYS A 1 466 ? -12.425 32.852 9.365 1.00 78.81 466 LYS A CA 1
ATOM 3768 C C . LYS A 1 466 ? -11.638 31.564 9.137 1.00 78.81 466 LYS A C 1
ATOM 3770 O O . LYS A 1 466 ? -11.087 31.392 8.054 1.00 78.81 466 LYS A O 1
ATOM 3775 N N . TYR A 1 467 ? -11.568 30.688 10.135 1.00 82.75 467 TYR A N 1
ATOM 3776 C CA . TYR A 1 467 ? -10.839 29.435 10.009 1.00 82.75 467 TYR A CA 1
ATOM 3777 C C . TYR A 1 467 ? -11.675 28.405 9.255 1.00 82.75 467 TYR A C 1
ATOM 3779 O O . TYR A 1 467 ? -12.852 28.205 9.552 1.00 82.75 467 TYR A O 1
ATOM 3787 N N . ARG A 1 468 ? -11.047 27.754 8.278 1.00 85.06 468 ARG A N 1
ATOM 3788 C CA . ARG A 1 468 ? -11.588 26.592 7.579 1.00 85.06 468 ARG A CA 1
ATOM 3789 C C . ARG A 1 468 ? -10.579 25.467 7.699 1.00 85.06 468 ARG A C 1
ATOM 3791 O O . ARG A 1 468 ? -9.389 25.685 7.479 1.00 85.06 468 ARG A O 1
ATOM 3798 N N . GLU A 1 469 ? -11.073 24.295 8.062 1.00 88.25 469 GLU A N 1
ATOM 3799 C CA . GLU A 1 469 ? -10.264 23.086 8.125 1.00 88.25 469 GLU A CA 1
ATOM 3800 C C . GLU A 1 469 ? -9.788 22.709 6.724 1.00 88.25 469 GLU A C 1
ATOM 3802 O O . GLU A 1 469 ? -10.502 22.891 5.734 1.00 88.25 469 GLU A O 1
ATOM 3807 N N . ASN A 1 470 ? -8.551 22.228 6.638 1.00 89.06 470 ASN A N 1
ATOM 3808 C CA . ASN A 1 470 ? -8.007 21.774 5.375 1.00 89.06 470 ASN A CA 1
ATOM 3809 C C . ASN A 1 470 ? -8.541 20.371 5.071 1.00 89.06 470 ASN A C 1
ATOM 3811 O O . ASN A 1 470 ? -8.317 19.443 5.843 1.00 89.06 470 ASN A O 1
ATOM 3815 N N . THR A 1 471 ? -9.210 20.225 3.932 1.00 89.75 471 THR A N 1
ATOM 3816 C CA . THR A 1 471 ? -9.776 18.961 3.438 1.00 89.75 471 THR A CA 1
ATOM 3817 C C . THR A 1 471 ? -9.078 18.467 2.169 1.00 89.75 471 THR A C 1
ATOM 3819 O O . THR A 1 471 ? -9.576 17.582 1.478 1.00 89.75 471 THR A O 1
ATOM 3822 N N . SER A 1 472 ? -7.917 19.041 1.833 1.00 90.00 472 SER A N 1
ATOM 3823 C CA . SER A 1 472 ? -7.140 18.645 0.660 1.00 90.00 472 SER A CA 1
ATOM 3824 C C . SER A 1 472 ? -6.776 17.160 0.705 1.00 90.00 472 SER A C 1
ATOM 3826 O O . SER A 1 472 ? -6.345 16.640 1.736 1.00 90.00 472 SER A O 1
ATOM 3828 N N . THR A 1 473 ? -6.921 16.492 -0.436 1.00 89.19 473 THR A N 1
ATOM 3829 C CA . THR A 1 473 ? -6.530 15.094 -0.667 1.00 89.19 473 THR A CA 1
ATOM 3830 C C . THR A 1 473 ? -5.155 14.978 -1.331 1.00 89.19 473 THR A C 1
ATOM 3832 O O . THR A 1 473 ? -4.702 13.880 -1.648 1.00 89.19 473 THR A O 1
ATOM 3835 N N . ALA A 1 474 ? -4.469 16.107 -1.550 1.00 87.62 474 ALA A N 1
ATOM 3836 C CA . ALA A 1 474 ? -3.139 16.122 -2.140 1.00 87.62 474 ALA A CA 1
ATOM 3837 C C . ALA A 1 474 ? -2.131 15.373 -1.258 1.00 87.62 474 ALA A C 1
ATOM 3839 O O . ALA A 1 474 ? -2.169 15.473 -0.032 1.00 87.62 474 ALA A O 1
ATOM 3840 N N . LYS A 1 475 ? -1.155 14.716 -1.896 1.00 85.56 475 LYS A N 1
ATOM 3841 C CA . LYS A 1 475 ? -0.118 13.897 -1.246 1.00 85.56 475 LYS A CA 1
ATOM 3842 C C . LYS A 1 475 ? 0.558 14.582 -0.048 1.00 85.56 475 LYS A C 1
ATOM 3844 O O . LYS A 1 475 ? 0.758 13.970 0.988 1.00 85.56 475 LYS A O 1
ATOM 3849 N N . THR A 1 476 ? 0.857 15.878 -0.141 1.00 85.81 476 THR A N 1
ATOM 3850 C CA . THR A 1 476 ? 1.500 16.641 0.947 1.00 85.81 476 THR A CA 1
ATOM 3851 C C . THR A 1 476 ? 0.590 16.923 2.147 1.00 85.81 476 THR A C 1
ATOM 3853 O O . THR A 1 476 ? 1.089 17.239 3.224 1.00 85.81 476 THR A O 1
ATOM 3856 N N . ALA A 1 477 ? -0.731 16.866 1.963 1.00 89.88 477 ALA A N 1
ATOM 3857 C CA . ALA A 1 477 ? -1.726 17.078 3.014 1.00 89.88 477 ALA A CA 1
ATOM 3858 C C . ALA A 1 477 ? -2.140 15.766 3.706 1.00 89.88 477 ALA A C 1
ATOM 3860 O O . ALA A 1 477 ? -2.691 15.817 4.803 1.00 89.88 477 ALA A O 1
ATOM 3861 N N . THR A 1 478 ? -1.866 14.613 3.089 1.00 92.75 478 THR A N 1
ATOM 3862 C CA . THR A 1 478 ? -2.229 13.272 3.582 1.00 92.75 478 THR A CA 1
ATOM 3863 C C . THR A 1 478 ? -1.026 12.432 4.032 1.00 92.75 478 THR A C 1
ATOM 3865 O O . THR A 1 478 ? -1.201 11.311 4.509 1.00 92.75 478 THR A O 1
ATOM 3868 N N . GLU A 1 479 ? 0.190 12.977 3.915 1.00 94.00 479 GLU A N 1
ATOM 3869 C CA . GLU A 1 479 ? 1.440 12.365 4.368 1.00 94.00 479 GLU A CA 1
ATOM 3870 C C . GLU A 1 479 ? 1.996 13.016 5.635 1.00 94.00 479 GLU A C 1
ATOM 3872 O O . GLU A 1 479 ? 2.002 14.241 5.785 1.00 94.00 479 GLU A O 1
ATOM 3877 N N . ILE A 1 480 ? 2.583 12.188 6.498 1.00 94.31 480 ILE A N 1
ATOM 3878 C CA . ILE A 1 480 ? 3.428 12.630 7.607 1.00 94.31 480 ILE A CA 1
ATOM 3879 C C . ILE A 1 480 ? 4.777 11.929 7.480 1.00 94.31 480 ILE A C 1
ATOM 3881 O O . ILE A 1 480 ? 4.850 10.705 7.396 1.00 94.31 480 ILE A O 1
ATOM 3885 N N . ARG A 1 481 ? 5.855 12.716 7.447 1.00 93.31 481 ARG A N 1
ATOM 3886 C CA . ARG A 1 481 ? 7.222 12.201 7.337 1.00 93.31 481 ARG A CA 1
ATOM 3887 C C . ARG A 1 481 ? 7.928 12.253 8.682 1.00 93.31 481 ARG A C 1
ATOM 3889 O O . ARG A 1 481 ? 7.887 13.280 9.364 1.00 93.31 481 ARG A O 1
ATOM 3896 N N . PHE A 1 482 ? 8.611 11.166 8.997 1.00 93.94 482 PHE A N 1
ATOM 3897 C CA . PHE A 1 482 ? 9.392 10.949 10.201 1.00 93.94 482 PHE A CA 1
ATOM 3898 C C . PHE A 1 482 ? 10.835 10.620 9.821 1.00 93.94 482 PHE A C 1
ATOM 3900 O O . PHE A 1 482 ? 11.093 9.944 8.822 1.00 93.94 482 PHE A O 1
ATOM 3907 N N . TYR A 1 483 ? 11.762 11.078 10.645 1.00 91.06 483 TYR A N 1
ATOM 3908 C CA . TYR A 1 483 ? 13.165 10.701 10.621 1.00 91.06 483 TYR A CA 1
ATOM 3909 C C . TYR A 1 483 ? 13.413 9.871 11.866 1.00 91.06 483 TYR A C 1
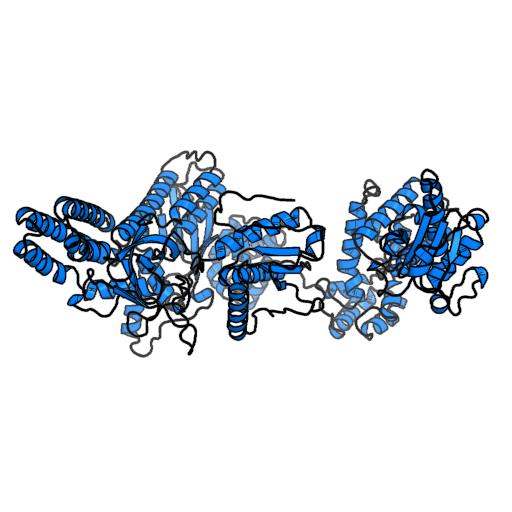ATOM 3911 O O . TYR A 1 483 ? 13.137 10.326 12.975 1.00 91.06 483 TYR A O 1
ATOM 3919 N N . VAL A 1 484 ? 13.867 8.640 11.665 1.00 91.25 484 VAL A N 1
ATOM 3920 C CA . VAL A 1 484 ? 14.171 7.708 12.747 1.00 91.25 484 VAL A CA 1
ATOM 3921 C C . VAL A 1 484 ? 15.682 7.562 12.796 1.00 91.25 484 VAL A C 1
ATOM 3923 O O . VAL A 1 484 ? 16.304 7.125 11.827 1.00 91.25 484 VAL A O 1
ATOM 3926 N N . GLU A 1 485 ? 16.258 7.970 13.917 1.00 89.56 485 GLU A N 1
ATOM 3927 C CA . GLU A 1 485 ? 17.689 7.965 14.188 1.00 89.56 485 GLU A CA 1
ATOM 3928 C C . GLU A 1 485 ? 18.008 6.948 15.277 1.00 89.56 485 GLU A C 1
ATOM 3930 O O . GLU A 1 485 ? 17.343 6.897 16.312 1.00 89.56 485 GLU A O 1
ATOM 3935 N N . MET A 1 486 ? 19.057 6.168 15.059 1.00 86.75 486 MET A N 1
ATOM 3936 C CA . MET A 1 486 ? 19.646 5.280 16.051 1.00 86.75 486 MET A CA 1
ATOM 3937 C C . MET A 1 486 ? 20.894 5.936 16.629 1.00 86.75 486 MET A C 1
ATOM 3939 O O . MET A 1 486 ? 21.760 6.375 15.871 1.00 86.75 486 MET A O 1
ATOM 3943 N N . ARG A 1 487 ? 20.972 6.024 17.962 1.00 84.06 487 ARG A N 1
ATOM 3944 C CA . ARG A 1 487 ? 22.047 6.718 18.680 1.00 84.06 487 ARG A CA 1
ATOM 3945 C C . ARG A 1 487 ? 22.755 5.815 19.688 1.00 84.06 487 ARG A C 1
ATOM 3947 O O . ARG A 1 487 ? 22.135 4.949 20.318 1.00 84.06 487 ARG A O 1
ATOM 3954 N N . ASP A 1 488 ? 24.056 6.047 19.836 1.00 78.94 488 ASP A N 1
ATOM 3955 C CA . ASP A 1 488 ? 24.910 5.344 20.793 1.00 78.94 488 ASP A CA 1
ATOM 3956 C C . ASP A 1 488 ? 24.753 5.883 22.234 1.00 78.94 488 ASP A C 1
ATOM 3958 O O . ASP A 1 488 ? 23.996 6.818 22.516 1.00 78.94 488 ASP A O 1
ATOM 3962 N N . ALA A 1 489 ? 25.503 5.304 23.176 1.00 71.12 489 ALA A N 1
ATOM 3963 C CA . ALA A 1 489 ? 25.540 5.755 24.568 1.00 71.12 489 ALA A CA 1
ATOM 3964 C C . ALA A 1 489 ? 26.052 7.201 24.763 1.00 71.12 489 ALA A C 1
ATOM 3966 O O . ALA A 1 489 ? 25.754 7.805 25.795 1.00 71.12 489 ALA A O 1
ATOM 3967 N N . ALA A 1 490 ? 26.812 7.739 23.807 1.00 73.94 490 ALA A N 1
ATOM 3968 C CA . ALA A 1 490 ? 27.328 9.105 23.779 1.00 73.94 490 ALA A CA 1
ATOM 3969 C C . ALA A 1 490 ? 26.431 10.071 22.971 1.00 73.94 490 ALA A C 1
ATOM 3971 O O . ALA A 1 490 ? 26.796 11.233 22.808 1.00 73.94 490 ALA A O 1
ATOM 3972 N N . GLN A 1 491 ? 25.248 9.621 22.526 1.00 74.00 491 GLN A N 1
ATOM 3973 C CA . GLN A 1 491 ? 24.309 10.345 21.657 1.00 74.00 491 GLN A CA 1
ATOM 3974 C C . GLN A 1 491 ? 24.809 10.618 20.226 1.00 74.00 491 GLN A C 1
ATOM 3976 O O . GLN A 1 491 ? 24.182 11.401 19.502 1.00 74.00 491 GLN A O 1
ATOM 3981 N N . SER A 1 492 ? 25.872 9.941 19.792 1.00 77.81 492 SER A N 1
ATOM 3982 C CA . SER A 1 492 ? 26.366 9.955 18.413 1.00 77.81 492 SER A CA 1
ATOM 3983 C C . SER A 1 492 ? 25.412 9.186 17.500 1.00 77.81 492 SER A C 1
ATOM 3985 O O . SER A 1 492 ? 24.835 8.170 17.895 1.00 77.81 492 SER A O 1
ATOM 3987 N N . LEU A 1 493 ? 25.244 9.665 16.268 1.00 79.69 493 LEU A N 1
ATOM 3988 C CA . LEU A 1 493 ? 24.397 9.024 15.267 1.00 79.69 493 LEU A CA 1
ATOM 3989 C C . LEU A 1 493 ? 25.065 7.747 14.733 1.00 79.69 493 LEU A C 1
ATOM 3991 O O . LEU A 1 493 ? 26.198 7.797 14.270 1.00 79.69 493 LEU A O 1
ATOM 3995 N N . ILE A 1 494 ? 24.345 6.624 14.763 1.00 81.06 494 ILE A N 1
ATOM 3996 C CA . ILE A 1 494 ? 24.781 5.337 14.196 1.00 81.06 494 ILE A CA 1
ATOM 3997 C C . ILE A 1 494 ? 24.156 5.144 12.812 1.00 81.06 494 ILE A C 1
ATOM 3999 O O . ILE A 1 494 ? 24.844 4.924 11.820 1.00 81.06 494 ILE A O 1
ATOM 4003 N N . ALA A 1 495 ? 22.828 5.232 12.744 1.00 81.69 495 ALA A N 1
ATOM 4004 C CA . ALA A 1 495 ? 22.059 5.002 11.529 1.00 81.69 495 ALA A CA 1
ATOM 4005 C C . ALA A 1 495 ? 20.834 5.920 11.493 1.00 81.69 495 ALA A C 1
ATOM 4007 O O . ALA A 1 495 ? 20.301 6.313 12.534 1.00 81.69 495 ALA A O 1
ATOM 4008 N N . LYS A 1 496 ? 20.374 6.263 10.287 1.00 86.25 496 LYS A N 1
ATOM 4009 C CA . LYS A 1 496 ? 19.226 7.151 10.072 1.00 86.25 496 LYS A CA 1
ATOM 4010 C C . LYS A 1 496 ? 18.407 6.675 8.882 1.00 86.25 496 LYS A C 1
ATOM 4012 O O . LYS A 1 496 ? 18.951 6.357 7.826 1.00 86.25 496 LYS A O 1
ATOM 4017 N N . THR A 1 497 ? 17.088 6.663 9.038 1.00 89.44 497 THR A N 1
ATOM 4018 C CA . THR A 1 497 ? 16.143 6.295 7.979 1.00 89.44 497 THR A CA 1
ATOM 4019 C C . THR A 1 497 ? 14.949 7.243 7.959 1.00 89.44 497 THR A C 1
ATOM 4021 O O . THR A 1 497 ? 14.637 7.905 8.952 1.00 89.44 497 THR A O 1
ATOM 4024 N N . GLN A 1 498 ? 14.272 7.310 6.815 1.00 91.56 498 GLN A N 1
ATOM 4025 C CA . GLN A 1 498 ? 13.060 8.102 6.633 1.00 91.56 498 GLN A CA 1
ATOM 4026 C C . GLN A 1 498 ? 11.840 7.181 6.544 1.00 91.56 498 GLN A C 1
ATOM 4028 O O . GLN A 1 498 ? 11.813 6.245 5.742 1.00 91.56 498 GLN A O 1
ATOM 4033 N N . LEU A 1 499 ? 10.816 7.491 7.337 1.00 94.19 499 LEU A N 1
ATOM 4034 C CA . LEU A 1 499 ? 9.516 6.828 7.342 1.00 94.19 499 LEU A CA 1
ATOM 4035 C C . LEU A 1 499 ? 8.442 7.818 6.876 1.00 94.19 499 LEU A C 1
ATOM 4037 O O . LEU A 1 499 ? 8.340 8.930 7.389 1.00 94.19 499 LEU A O 1
ATOM 4041 N N . VAL A 1 500 ? 7.627 7.424 5.907 1.00 94.56 500 VAL A N 1
ATOM 4042 C CA . VAL A 1 500 ? 6.528 8.220 5.358 1.00 94.56 500 VAL A CA 1
ATOM 4043 C C . VAL A 1 500 ? 5.226 7.480 5.616 1.00 94.56 500 VAL A C 1
ATOM 4045 O O . VAL A 1 500 ? 4.935 6.464 4.987 1.00 94.56 500 VAL A O 1
ATOM 4048 N N . TRP A 1 501 ? 4.430 8.016 6.533 1.00 96.50 501 TRP A N 1
ATOM 4049 C CA . TRP A 1 501 ? 3.085 7.530 6.795 1.00 96.50 501 TRP A CA 1
ATOM 4050 C C . TRP A 1 501 ? 2.093 8.204 5.846 1.00 96.50 501 TRP A C 1
ATOM 4052 O O . TRP A 1 501 ? 2.066 9.434 5.742 1.00 96.50 501 TRP A O 1
ATOM 4062 N N . ARG A 1 502 ? 1.281 7.398 5.158 1.00 94.00 502 ARG A N 1
ATOM 4063 C CA . ARG A 1 502 ? 0.231 7.826 4.227 1.00 94.00 502 ARG A CA 1
ATOM 4064 C C . ARG A 1 502 ? -1.136 7.435 4.748 1.00 94.00 502 ARG A C 1
ATOM 4066 O O . ARG A 1 502 ? -1.375 6.273 5.065 1.00 94.00 502 ARG A O 1
ATOM 4073 N N . CYS A 1 503 ? -2.057 8.387 4.721 1.00 92.56 503 CYS A N 1
ATOM 4074 C CA . CYS A 1 503 ? -3.445 8.144 5.072 1.00 92.56 503 CYS A CA 1
ATOM 4075 C C . CYS A 1 503 ? -4.370 8.312 3.868 1.00 92.56 503 CYS A C 1
ATOM 4077 O O . CYS A 1 503 ? -4.228 9.262 3.097 1.00 92.56 503 CYS A O 1
ATOM 4079 N N . ASN A 1 504 ? -5.354 7.424 3.736 1.00 91.75 504 ASN A N 1
ATOM 4080 C CA . ASN A 1 504 ? -6.463 7.619 2.810 1.00 91.75 504 ASN A CA 1
ATOM 4081 C C . ASN A 1 504 ? -7.577 8.425 3.515 1.00 91.75 504 ASN A C 1
ATOM 4083 O O . ASN A 1 504 ? -8.219 7.879 4.415 1.00 91.75 504 ASN A O 1
ATOM 4087 N N . PRO A 1 505 ? -7.849 9.681 3.107 1.00 90.94 505 PRO A N 1
ATOM 4088 C CA . PRO A 1 505 ? -8.874 10.518 3.736 1.00 90.94 505 PRO A CA 1
ATOM 4089 C C . PRO A 1 505 ? -10.309 10.019 3.492 1.00 90.94 505 PRO A C 1
ATOM 4091 O O . PRO A 1 505 ? -11.222 10.454 4.179 1.00 90.94 505 PRO A O 1
ATOM 4094 N N . ASN A 1 506 ? -10.524 9.094 2.550 1.00 91.00 506 ASN A N 1
ATOM 4095 C CA . ASN A 1 506 ? -11.835 8.483 2.304 1.00 91.00 506 ASN A CA 1
ATOM 4096 C C . ASN A 1 506 ? -12.060 7.196 3.117 1.00 91.00 506 ASN A C 1
ATOM 4098 O O . ASN A 1 506 ? -13.112 6.570 2.988 1.00 91.00 506 ASN A O 1
ATOM 4102 N N . ALA A 1 507 ? -11.086 6.764 3.925 1.00 92.50 507 ALA A N 1
ATOM 4103 C CA . ALA A 1 507 ? -11.217 5.565 4.744 1.00 92.50 507 ALA A CA 1
ATOM 4104 C C . ALA A 1 507 ? -12.095 5.810 5.982 1.00 92.50 507 ALA A C 1
ATOM 4106 O O . ALA A 1 507 ? -12.109 6.896 6.558 1.00 92.50 507 ALA A O 1
ATOM 4107 N N . ILE A 1 508 ? -12.760 4.753 6.455 1.00 92.56 508 ILE A N 1
ATOM 4108 C CA . ILE A 1 508 ? -13.709 4.797 7.581 1.00 92.56 508 ILE A CA 1
ATOM 4109 C C . ILE A 1 508 ? -13.132 5.380 8.883 1.00 92.56 508 ILE A C 1
ATOM 4111 O O . ILE A 1 508 ? -13.859 5.956 9.685 1.00 92.56 508 ILE A O 1
ATOM 4115 N N . GLY A 1 509 ? -11.815 5.283 9.088 1.00 91.69 509 GLY A N 1
ATOM 4116 C CA . GLY A 1 509 ? -11.169 5.743 10.319 1.00 91.69 509 GLY A CA 1
ATOM 4117 C C . GLY A 1 509 ? -11.186 7.255 10.550 1.00 91.69 509 GLY A C 1
ATOM 4118 O O . GLY A 1 509 ? -10.935 7.673 11.676 1.00 91.69 509 GLY A O 1
ATOM 4119 N N . MET A 1 510 ? -11.492 8.076 9.542 1.00 93.62 510 MET A N 1
ATOM 4120 C CA . MET A 1 510 ? -11.399 9.538 9.669 1.00 93.62 510 MET A CA 1
ATOM 4121 C C . MET A 1 510 ? -12.387 10.122 10.695 1.00 93.62 510 MET A C 1
ATOM 4123 O O . MET A 1 510 ? -12.085 11.122 11.338 1.00 93.62 510 MET A O 1
ATOM 4127 N N . GLU A 1 511 ? -13.513 9.445 10.941 1.00 91.94 511 GLU A N 1
ATOM 4128 C CA . GLU A 1 511 ? -14.518 9.846 11.939 1.00 91.94 511 GLU A CA 1
ATOM 4129 C C . GLU A 1 511 ? -14.246 9.312 13.357 1.00 91.94 511 GLU A C 1
ATOM 4131 O O . GLU A 1 511 ? -15.032 9.567 14.271 1.00 91.94 511 GLU A O 1
ATOM 4136 N N . LEU A 1 512 ? -13.130 8.603 13.580 1.00 94.00 512 LEU A N 1
ATOM 4137 C CA . LEU A 1 512 ? -12.819 7.957 14.862 1.00 94.00 512 LEU A CA 1
ATOM 4138 C C . LEU A 1 512 ? -12.821 8.944 16.040 1.00 94.00 512 LEU A C 1
ATOM 4140 O O . LEU A 1 512 ? -13.427 8.666 17.073 1.00 94.00 512 LEU A O 1
ATOM 4144 N N . ALA A 1 513 ? -12.152 10.090 15.885 1.00 92.31 513 ALA A N 1
ATOM 4145 C CA . ALA A 1 513 ? -12.048 11.109 16.932 1.00 92.31 513 ALA A CA 1
ATOM 4146 C C . ALA A 1 513 ? -13.431 11.652 17.325 1.00 92.31 513 ALA A C 1
ATOM 4148 O O . ALA A 1 513 ? -13.787 11.697 18.504 1.00 92.31 513 ALA A O 1
ATOM 4149 N N . ASN A 1 514 ? -14.244 11.977 16.318 1.00 91.62 514 ASN A N 1
ATOM 4150 C CA . ASN A 1 514 ? -15.594 12.494 16.507 1.00 91.62 514 ASN A CA 1
ATOM 4151 C C . ASN A 1 514 ? -16.527 11.430 17.119 1.00 91.62 514 ASN A C 1
ATOM 4153 O O . ASN A 1 514 ? -17.362 11.752 17.965 1.00 91.62 514 ASN A O 1
ATOM 4157 N N . ASP A 1 515 ? -16.401 10.157 16.722 1.00 93.81 515 ASP A N 1
ATOM 4158 C CA . ASP A 1 515 ? -17.177 9.045 17.291 1.00 93.81 515 ASP A CA 1
ATOM 4159 C C . ASP A 1 515 ? -16.868 8.856 18.784 1.00 93.81 515 ASP A C 1
ATOM 4161 O O . ASP A 1 515 ? -17.791 8.701 19.590 1.00 93.81 515 ASP A O 1
ATOM 4165 N N . PHE A 1 516 ? -15.598 8.958 19.180 1.00 93.38 516 PHE A N 1
ATOM 4166 C CA . PHE A 1 516 ? -15.212 8.957 20.590 1.00 93.38 516 PHE A CA 1
ATOM 4167 C C . PHE A 1 516 ? -15.767 10.160 21.362 1.00 93.38 516 PHE A C 1
ATOM 4169 O O . PHE A 1 516 ? -16.310 9.977 22.455 1.00 93.38 516 PHE A O 1
ATOM 4176 N N . GLU A 1 517 ? -15.701 11.370 20.800 1.00 91.94 517 GLU A N 1
ATOM 4177 C CA . GLU A 1 517 ? -16.273 12.571 21.423 1.00 91.94 517 GLU A CA 1
ATOM 4178 C C . GLU A 1 517 ? -17.786 12.412 21.663 1.00 91.94 517 GLU A C 1
ATOM 4180 O O . GLU A 1 517 ? -18.288 12.700 22.754 1.00 91.94 517 GLU A O 1
ATOM 4185 N N . ARG A 1 518 ? -18.515 11.880 20.672 1.00 91.19 518 ARG A N 1
ATOM 4186 C CA . ARG A 1 518 ? -19.953 11.579 20.775 1.00 91.19 518 ARG A CA 1
ATOM 4187 C C . ARG A 1 518 ? -20.244 10.587 21.904 1.00 91.19 518 ARG A C 1
ATOM 4189 O O . ARG A 1 518 ? -21.126 10.839 22.727 1.00 91.19 518 ARG A O 1
ATOM 4196 N N . MET A 1 519 ? -19.487 9.493 21.985 1.00 92.25 519 MET A N 1
ATOM 4197 C CA . MET A 1 519 ? -19.649 8.482 23.039 1.00 92.25 519 MET A CA 1
ATOM 4198 C C . MET A 1 519 ? -19.374 9.034 24.442 1.00 92.25 519 MET A C 1
ATOM 4200 O O . MET A 1 519 ? -20.062 8.660 25.391 1.00 92.25 519 MET A O 1
ATOM 4204 N N . LEU A 1 520 ? -18.390 9.924 24.584 1.00 92.44 520 LEU A N 1
ATOM 4205 C CA . LEU A 1 520 ? -18.059 10.553 25.865 1.00 92.44 520 LEU A CA 1
ATOM 4206 C C . LEU A 1 520 ? -19.103 11.568 26.310 1.00 92.44 520 LEU A C 1
ATOM 4208 O O . LEU A 1 520 ? -19.391 11.674 27.503 1.00 92.44 520 LEU A O 1
ATOM 4212 N N . LYS A 1 521 ? -19.659 12.313 25.355 1.00 90.88 521 LYS A N 1
ATOM 4213 C CA . LYS A 1 521 ? -20.674 13.327 25.618 1.00 90.88 521 LYS A CA 1
ATOM 4214 C C . LYS A 1 521 ? -22.022 12.720 25.998 1.00 90.88 521 LYS A C 1
ATOM 4216 O O . LYS A 1 521 ? -22.648 13.202 26.941 1.00 90.88 521 LYS A O 1
ATOM 4221 N N . ASP A 1 522 ? -22.469 11.711 25.252 1.00 89.62 522 ASP A N 1
ATOM 4222 C CA . ASP A 1 522 ? -23.814 11.150 25.387 1.00 89.62 522 ASP A CA 1
ATOM 4223 C C . ASP A 1 522 ? -23.807 9.827 26.178 1.00 89.62 522 ASP A C 1
ATOM 4225 O O . ASP A 1 522 ? -24.273 9.786 27.320 1.00 89.62 522 ASP A O 1
ATOM 4229 N N . SER A 1 523 ? -23.296 8.738 25.590 1.00 92.06 523 SER A N 1
ATOM 4230 C CA . SER A 1 523 ? -23.130 7.436 26.259 1.00 92.06 523 SER A CA 1
ATOM 4231 C C . SER A 1 523 ? -22.259 6.479 25.428 1.00 92.06 523 SER A C 1
ATOM 4233 O O . SER A 1 523 ? -22.537 6.297 24.240 1.00 92.06 523 SER A O 1
ATOM 4235 N N . PRO A 1 524 ? -21.276 5.771 26.024 1.00 93.19 524 PRO A N 1
ATOM 4236 C CA . PRO A 1 524 ? -20.471 4.777 25.308 1.00 93.19 524 PRO A CA 1
ATOM 4237 C C . PRO A 1 524 ? -21.224 3.454 25.072 1.00 93.19 524 PRO A C 1
ATOM 4239 O O . PRO A 1 524 ? -20.716 2.555 24.412 1.00 93.19 524 PRO A O 1
ATOM 4242 N N . PHE A 1 525 ? -22.440 3.314 25.609 1.00 95.31 525 PHE A N 1
ATOM 4243 C CA . PHE A 1 525 ? -23.239 2.084 25.562 1.00 95.31 525 PHE A CA 1
ATOM 4244 C C . PHE A 1 525 ? -24.317 2.091 24.473 1.00 95.31 525 PHE A C 1
ATOM 4246 O O . PHE A 1 525 ? -25.209 1.239 24.469 1.00 95.31 525 PHE A O 1
ATOM 4253 N N . GLN A 1 526 ? -24.275 3.066 23.568 1.00 91.94 526 GLN A N 1
ATOM 4254 C CA . GLN A 1 526 ? -25.252 3.201 22.500 1.00 91.94 526 GLN A CA 1
ATOM 4255 C C . GLN A 1 526 ? -25.054 2.134 21.416 1.00 91.94 526 GLN A C 1
ATOM 4257 O O . GLN A 1 526 ? -23.971 1.974 20.853 1.00 91.94 526 GLN A O 1
ATOM 4262 N N . LEU A 1 527 ? -26.130 1.422 21.083 1.00 91.38 527 LEU A N 1
ATOM 4263 C CA . LEU A 1 527 ? -26.156 0.489 19.964 1.00 91.38 527 LEU A CA 1
ATOM 4264 C C . LEU A 1 527 ? -26.390 1.229 18.646 1.00 91.38 527 LEU A C 1
ATOM 4266 O O . LEU A 1 527 ? -27.447 1.822 18.437 1.00 91.38 527 LEU A O 1
ATOM 4270 N N . SER A 1 528 ? -25.439 1.106 17.724 1.00 88.69 528 SER A N 1
ATOM 4271 C CA . SER A 1 528 ? -25.521 1.716 16.396 1.00 88.69 528 SER A CA 1
ATOM 4272 C C . SER A 1 528 ? -25.854 0.724 15.281 1.00 88.69 528 SER A C 1
ATOM 4274 O O . SER A 1 528 ? -25.727 -0.501 15.415 1.00 88.69 528 SER A O 1
ATOM 4276 N N . GLN A 1 529 ? -26.278 1.284 14.150 1.00 90.19 529 GLN A N 1
ATOM 4277 C CA . GLN A 1 529 ? -26.527 0.584 12.894 1.00 90.19 529 GLN A CA 1
ATOM 4278 C C . GLN A 1 529 ? -26.297 1.523 11.708 1.00 90.19 529 GLN A C 1
ATOM 4280 O O . GLN A 1 529 ? -26.507 2.730 11.828 1.00 90.19 529 GLN A O 1
ATOM 4285 N N . VAL A 1 530 ? -25.884 0.962 10.573 1.00 90.94 530 VAL A N 1
ATOM 4286 C CA . VAL A 1 530 ? -25.594 1.699 9.333 1.00 90.94 530 VAL A CA 1
ATOM 4287 C C . VAL A 1 530 ? -26.229 0.981 8.149 1.00 90.94 530 VAL A C 1
ATOM 4289 O O . VAL A 1 530 ? -26.355 -0.236 8.161 1.00 90.94 530 VAL A O 1
ATOM 4292 N N . SER A 1 531 ? -26.655 1.717 7.126 1.00 87.00 531 SER A N 1
ATOM 4293 C CA . SER A 1 531 ? -27.224 1.150 5.895 1.00 87.00 531 SER A CA 1
ATOM 4294 C C . SER A 1 531 ? -26.233 1.225 4.735 1.00 87.00 531 SER A C 1
ATOM 4296 O O . SER A 1 531 ? -25.452 2.171 4.645 1.00 87.00 531 SER A O 1
ATOM 4298 N N . ARG A 1 532 ? -26.310 0.261 3.811 1.00 86.31 532 ARG A N 1
ATOM 4299 C CA . ARG A 1 532 ? -25.585 0.324 2.528 1.00 86.31 532 ARG A CA 1
ATOM 4300 C C . ARG A 1 532 ? -26.117 1.458 1.648 1.00 86.31 532 ARG A C 1
ATOM 4302 O O . ARG A 1 532 ? -27.336 1.670 1.593 1.00 86.31 532 ARG A O 1
ATOM 4309 N N . GLU A 1 533 ? -25.216 2.132 0.940 1.00 81.94 533 GLU A N 1
ATOM 4310 C CA . GLU A 1 533 ? -25.568 3.129 -0.075 1.00 81.94 533 GLU A CA 1
ATOM 4311 C C . GLU A 1 533 ? -26.121 2.451 -1.350 1.00 81.94 533 GLU A C 1
ATOM 4313 O O . GLU A 1 533 ? -25.959 1.242 -1.573 1.00 81.94 533 GLU A O 1
ATOM 4318 N N . LEU A 1 534 ? -26.850 3.214 -2.168 1.00 77.00 534 LEU A N 1
ATOM 4319 C CA . LEU A 1 534 ? -27.453 2.731 -3.414 1.00 77.00 534 LEU A CA 1
ATOM 4320 C C . LEU A 1 534 ? -26.637 3.202 -4.626 1.00 77.00 534 LEU A C 1
ATOM 4322 O O . LEU A 1 534 ? -26.365 4.388 -4.767 1.00 77.00 534 LEU A O 1
ATOM 4326 N N . VAL A 1 535 ? -26.321 2.283 -5.545 1.00 64.62 535 VAL A N 1
ATOM 4327 C CA . VAL A 1 535 ? -25.473 2.546 -6.729 1.00 64.62 535 VAL A CA 1
ATOM 4328 C C . VAL A 1 535 ? -26.188 3.409 -7.778 1.00 64.62 535 VAL A C 1
ATOM 4330 O O . VAL A 1 535 ? -25.544 4.103 -8.555 1.00 64.62 535 VAL A O 1
ATOM 4333 N N . SER A 1 536 ? -27.529 3.397 -7.838 1.00 59.22 536 SER A N 1
ATOM 4334 C CA . SER A 1 536 ? -28.279 4.188 -8.830 1.00 59.22 536 SER A CA 1
ATOM 4335 C C . SER A 1 536 ? -29.745 4.438 -8.460 1.00 59.22 536 SER A C 1
ATOM 4337 O O . SER A 1 536 ? -30.295 3.819 -7.546 1.00 59.22 536 SER A O 1
ATOM 4339 N N . LYS A 1 537 ? -30.430 5.284 -9.256 1.00 51.22 537 LYS A N 1
ATOM 4340 C CA . LYS A 1 537 ? -31.892 5.520 -9.193 1.00 51.22 537 LYS A CA 1
ATOM 4341 C C . LYS A 1 537 ? -32.730 4.234 -9.300 1.00 51.22 537 LYS A C 1
ATOM 4343 O O . LYS A 1 537 ? -33.888 4.242 -8.897 1.00 51.22 537 LYS A O 1
ATOM 4348 N N . LYS A 1 538 ? -32.162 3.138 -9.828 1.00 54.16 538 LYS A N 1
ATOM 4349 C CA . LYS A 1 538 ? -32.806 1.814 -9.918 1.00 54.16 538 LYS A CA 1
ATOM 4350 C C . LYS A 1 538 ? -32.699 0.991 -8.619 1.00 54.16 538 LYS A C 1
ATOM 4352 O O . LYS A 1 538 ? -33.239 -0.108 -8.569 1.00 54.16 538 LYS A O 1
ATOM 4357 N N . GLY A 1 539 ? -32.025 1.494 -7.578 1.00 56.03 539 GLY A N 1
ATOM 4358 C CA . GLY A 1 539 ? -32.048 0.915 -6.229 1.00 56.03 539 GLY A CA 1
ATOM 4359 C C . GLY A 1 539 ? -31.172 -0.326 -6.007 1.00 56.03 539 GLY A C 1
ATOM 4360 O O . GLY A 1 539 ? -31.431 -1.078 -5.070 1.00 56.03 539 GLY A O 1
ATOM 4361 N N . ARG A 1 540 ? -30.143 -0.569 -6.836 1.00 64.94 540 ARG A N 1
ATOM 4362 C CA . ARG A 1 540 ? -29.167 -1.651 -6.585 1.00 64.94 540 ARG A CA 1
ATOM 4363 C C . ARG A 1 540 ? -28.266 -1.285 -5.393 1.00 64.94 540 ARG A C 1
ATOM 4365 O O . ARG A 1 540 ? -27.806 -0.149 -5.303 1.00 64.94 540 ARG A O 1
ATOM 4372 N N . LEU A 1 541 ? -28.030 -2.237 -4.486 1.00 66.50 541 LEU A N 1
ATOM 4373 C CA . LEU A 1 541 ? -27.180 -2.049 -3.300 1.00 66.50 541 LEU A CA 1
ATOM 4374 C C . LEU A 1 541 ? -25.699 -2.017 -3.695 1.00 66.50 541 LEU A C 1
ATOM 4376 O O . LEU A 1 541 ? -25.257 -2.867 -4.467 1.00 66.50 541 LEU A O 1
ATOM 4380 N N . GLN A 1 542 ? -24.944 -1.068 -3.142 1.00 71.94 542 GLN A N 1
ATOM 4381 C CA . GLN A 1 542 ? -23.497 -0.984 -3.332 1.00 71.94 542 GLN A CA 1
ATOM 4382 C C . GLN A 1 542 ? -22.772 -2.029 -2.470 1.00 71.94 542 GLN A C 1
ATOM 4384 O O . GLN A 1 542 ? -23.228 -2.381 -1.376 1.00 71.94 542 GLN A O 1
ATOM 4389 N N . GLY A 1 543 ? -21.650 -2.548 -2.978 1.00 76.50 543 GLY A N 1
ATOM 4390 C CA . GLY A 1 543 ? -20.719 -3.349 -2.182 1.00 76.50 543 GLY A CA 1
ATOM 4391 C C . GLY A 1 543 ? -20.052 -2.486 -1.111 1.00 76.50 543 GLY A C 1
ATOM 4392 O O . GLY A 1 543 ? -19.803 -1.305 -1.337 1.00 76.50 543 GLY A O 1
ATOM 4393 N N . ILE A 1 544 ? -19.764 -3.064 0.049 1.00 85.19 544 ILE A N 1
ATOM 4394 C CA . ILE A 1 544 ? -19.164 -2.341 1.175 1.00 85.19 544 ILE A CA 1
ATOM 4395 C C . ILE A 1 544 ? -17.649 -2.247 0.950 1.00 85.19 544 ILE A C 1
ATOM 4397 O O . ILE A 1 544 ? -17.035 -3.154 0.385 1.00 85.19 544 ILE A O 1
ATOM 4401 N N . SER A 1 545 ? -17.044 -1.129 1.339 1.00 87.19 545 SER A N 1
ATOM 4402 C CA . SER A 1 545 ? -15.593 -0.931 1.318 1.00 87.19 545 SER A CA 1
ATOM 4403 C C . SER A 1 545 ? -15.190 -0.087 2.517 1.00 87.19 545 SER A C 1
ATOM 4405 O O . SER A 1 545 ? -15.678 1.029 2.667 1.00 87.19 545 SER A O 1
ATOM 4407 N N . LEU A 1 546 ? -14.291 -0.579 3.371 1.00 90.25 546 LEU A N 1
ATOM 4408 C CA . LEU A 1 546 ? -13.811 0.217 4.509 1.00 90.25 546 LEU A CA 1
ATOM 4409 C C . LEU A 1 546 ? -12.831 1.322 4.079 1.00 90.25 546 LEU A C 1
ATOM 4411 O O . LEU A 1 546 ? -12.667 2.319 4.784 1.00 90.25 546 LEU A O 1
ATOM 4415 N N . SER A 1 547 ? -12.201 1.173 2.911 1.00 88.81 547 SER A N 1
ATOM 4416 C CA . SER A 1 547 ? -11.336 2.194 2.305 1.00 88.81 547 SER A CA 1
ATOM 4417 C C . SER A 1 547 ? -12.110 3.322 1.608 1.00 88.81 547 SER A C 1
ATOM 4419 O O . SER A 1 547 ? -11.486 4.294 1.185 1.00 88.81 547 SER A O 1
ATOM 4421 N N . ASP A 1 548 ? -13.433 3.187 1.463 1.00 88.06 548 ASP A N 1
ATOM 4422 C CA . ASP A 1 548 ? -14.300 4.183 0.830 1.00 88.06 548 ASP A CA 1
ATOM 4423 C C . ASP A 1 548 ? -15.636 4.323 1.579 1.00 88.06 548 ASP A C 1
ATOM 4425 O O . ASP A 1 548 ? -16.582 3.543 1.399 1.00 88.06 548 ASP A O 1
ATOM 4429 N N . VAL A 1 549 ? -15.727 5.377 2.392 1.00 87.31 549 VAL A N 1
ATOM 4430 C CA . VAL A 1 549 ? -16.944 5.748 3.132 1.00 87.31 549 VAL A CA 1
ATOM 4431 C C . VAL A 1 549 ? -18.132 6.076 2.227 1.00 87.31 549 VAL A C 1
ATOM 4433 O O . VAL A 1 549 ? -19.267 6.053 2.701 1.00 87.31 549 VAL A O 1
ATOM 4436 N N . GLY A 1 550 ? -17.917 6.328 0.931 1.00 84.19 550 GLY A N 1
ATOM 4437 C CA . GLY A 1 550 ? -18.983 6.519 -0.053 1.00 84.19 550 GLY A CA 1
ATOM 4438 C C . GLY A 1 550 ? -19.896 5.302 -0.222 1.00 84.19 550 GLY A C 1
ATOM 4439 O O . GLY A 1 550 ? -21.019 5.453 -0.695 1.00 84.19 550 GLY A O 1
ATOM 4440 N N . THR A 1 551 ? -19.458 4.117 0.216 1.00 85.06 551 THR A N 1
ATOM 4441 C CA . THR A 1 551 ? -20.250 2.874 0.173 1.00 85.06 551 THR A CA 1
ATOM 4442 C C . THR A 1 551 ? -21.299 2.753 1.287 1.00 85.06 551 THR A C 1
ATOM 4444 O O . THR A 1 551 ? -22.171 1.875 1.238 1.00 85.06 551 THR A O 1
ATOM 4447 N N . LEU A 1 552 ? -21.237 3.626 2.298 1.00 86.38 552 LEU A N 1
ATOM 4448 C CA . LEU A 1 552 ? -22.101 3.610 3.476 1.00 86.38 552 LEU A CA 1
ATOM 4449 C C . LEU A 1 552 ? -22.942 4.887 3.558 1.00 86.38 552 LEU A C 1
ATOM 4451 O O . LEU A 1 552 ? -22.462 5.995 3.319 1.00 86.38 552 LEU A O 1
ATOM 4455 N N . MET A 1 553 ? -24.195 4.739 3.990 1.00 84.31 553 MET A N 1
ATOM 4456 C CA . MET A 1 553 ? -25.011 5.893 4.361 1.00 84.31 553 MET A CA 1
ATOM 4457 C C . MET A 1 553 ? -24.477 6.521 5.656 1.00 84.31 553 MET A C 1
ATOM 4459 O O . MET A 1 553 ? -24.070 5.810 6.574 1.00 84.31 553 MET A O 1
ATOM 4463 N N . ALA A 1 554 ? -24.539 7.849 5.770 1.00 80.19 554 ALA A N 1
ATOM 4464 C CA . ALA A 1 554 ? -24.136 8.549 6.990 1.00 80.19 554 ALA A CA 1
ATOM 4465 C C . ALA A 1 554 ? -25.012 8.130 8.188 1.00 80.19 554 ALA A C 1
ATOM 4467 O O . ALA A 1 554 ? -26.236 8.286 8.156 1.00 80.19 554 ALA A O 1
ATOM 4468 N N . ALA A 1 555 ? -24.389 7.628 9.260 1.00 72.25 555 ALA A N 1
ATOM 4469 C CA . ALA A 1 555 ? -25.089 7.304 10.509 1.00 72.25 555 ALA A CA 1
ATOM 4470 C C . ALA A 1 555 ? -25.454 8.565 11.308 1.00 72.25 555 ALA A C 1
ATOM 4472 O O . ALA A 1 555 ? -26.432 8.584 12.063 1.00 72.25 555 ALA A O 1
ATOM 4473 N N . TYR A 1 556 ? -24.664 9.628 11.134 1.00 71.31 556 TYR A N 1
ATOM 4474 C CA . TYR A 1 556 ? -24.833 10.908 11.800 1.00 71.31 556 TYR A CA 1
ATOM 4475 C C . TYR A 1 556 ? -24.810 12.050 10.782 1.00 71.31 556 TYR A C 1
ATOM 4477 O O . TYR A 1 556 ? -23.805 12.317 10.135 1.00 71.31 556 TYR A O 1
ATOM 4485 N N . ARG A 1 557 ? -25.941 12.754 10.650 1.00 77.81 557 ARG A N 1
ATOM 4486 C CA . ARG A 1 557 ? -26.104 13.906 9.743 1.00 77.81 557 ARG A CA 1
ATOM 4487 C C . ARG A 1 557 ? -25.625 13.605 8.313 1.00 77.81 557 ARG A C 1
ATOM 4489 O O . ARG A 1 557 ? -26.277 12.835 7.618 1.00 77.81 557 ARG A O 1
ATOM 4496 N N . GLN A 1 558 ? -24.559 14.268 7.868 1.00 73.19 558 GLN A N 1
ATOM 4497 C CA . GLN A 1 558 ? -23.953 14.128 6.544 1.00 73.19 558 GLN A CA 1
ATOM 4498 C C . GLN A 1 558 ? -22.563 13.475 6.625 1.00 73.19 558 GLN A C 1
ATOM 4500 O O . GLN A 1 558 ? -21.919 13.312 5.591 1.00 73.19 558 GLN A O 1
ATOM 4505 N N . ASP A 1 559 ? -22.132 13.066 7.822 1.00 76.69 559 ASP A N 1
ATOM 4506 C CA . ASP A 1 559 ? -20.783 12.576 8.096 1.00 76.69 559 ASP A CA 1
ATOM 4507 C C . ASP A 1 559 ? -20.707 11.098 7.697 1.00 76.69 559 ASP A C 1
ATOM 4509 O O . ASP A 1 559 ? -21.082 10.179 8.438 1.00 76.69 559 ASP A O 1
ATOM 4513 N N . ARG A 1 560 ? -20.297 10.869 6.447 1.00 77.44 560 ARG A N 1
ATOM 4514 C CA . ARG A 1 560 ? -20.083 9.528 5.899 1.00 77.44 560 ARG A CA 1
ATOM 4515 C C . ARG A 1 560 ? -18.830 8.937 6.542 1.00 77.44 560 ARG A C 1
ATOM 4517 O O . ARG A 1 560 ? -17.770 9.544 6.489 1.00 77.44 560 ARG A O 1
ATOM 4524 N N . GLY A 1 561 ? -18.966 7.761 7.152 1.00 81.50 561 GLY A N 1
ATOM 4525 C CA . GLY A 1 561 ? -17.886 7.090 7.886 1.00 81.50 561 GLY A CA 1
ATOM 4526 C C . GLY A 1 561 ? -18.096 7.028 9.398 1.00 81.50 561 GLY A C 1
ATOM 4527 O O . GLY A 1 561 ? -17.586 6.106 10.025 1.00 81.50 561 GLY A O 1
ATOM 4528 N N . SER A 1 562 ? -18.914 7.916 9.975 1.00 89.88 562 SER A N 1
ATOM 4529 C CA . SER A 1 562 ? -19.292 7.814 11.388 1.00 89.88 562 SER A CA 1
ATOM 4530 C C . SER A 1 562 ? -20.170 6.588 11.604 1.00 89.88 562 SER A C 1
ATOM 4532 O O . SER A 1 562 ? -21.125 6.351 10.855 1.00 89.88 562 SER A O 1
ATOM 4534 N N . LEU A 1 563 ? -19.867 5.827 12.656 1.00 91.38 563 LEU A N 1
ATOM 4535 C CA . LEU A 1 563 ? -20.685 4.692 13.077 1.00 91.38 563 LEU A CA 1
ATOM 4536 C C . LEU A 1 563 ? -21.484 4.980 14.353 1.00 91.38 563 LEU A C 1
ATOM 4538 O O . LEU A 1 563 ? -22.308 4.154 14.746 1.00 91.38 563 LEU A O 1
ATOM 4542 N N . VAL A 1 564 ? -21.291 6.127 15.010 1.00 91.12 564 VAL A N 1
ATOM 4543 C CA . VAL A 1 564 ? -22.071 6.532 16.189 1.00 91.12 564 VAL A CA 1
ATOM 4544 C C . VAL A 1 564 ? -23.249 7.404 15.757 1.00 91.12 564 VAL A C 1
ATOM 4546 O O . VAL A 1 564 ? -23.110 8.580 15.434 1.00 91.12 564 VAL A O 1
ATOM 4549 N N . SER A 1 565 ? -24.445 6.813 15.758 1.00 86.44 565 SER A N 1
ATOM 4550 C CA . SER A 1 565 ? -25.687 7.522 15.422 1.00 86.44 565 SER A CA 1
ATOM 4551 C C . SER A 1 565 ? -26.071 8.571 16.477 1.00 86.44 565 SER A C 1
ATOM 4553 O O . SER A 1 565 ? -25.557 8.582 17.595 1.00 86.44 565 SER A O 1
ATOM 4555 N N . LYS A 1 566 ? -27.023 9.455 16.150 1.00 88.06 566 LYS A N 1
ATOM 4556 C CA . LYS A 1 566 ? -27.555 10.424 17.123 1.00 88.06 566 LYS A CA 1
ATOM 4557 C C . LYS A 1 566 ? -28.111 9.692 18.349 1.00 88.06 566 LYS A C 1
ATOM 4559 O O . LYS A 1 566 ? -28.902 8.768 18.184 1.00 88.06 566 LYS A O 1
ATOM 4564 N N . TYR A 1 567 ? -27.749 10.155 19.545 1.00 91.12 567 TYR A N 1
ATOM 4565 C CA . TYR A 1 567 ? -28.146 9.513 20.794 1.00 91.12 567 TYR A CA 1
ATOM 4566 C C . TYR A 1 567 ? -29.653 9.261 20.909 1.00 91.12 567 TYR A C 1
ATOM 4568 O O . TYR A 1 567 ? -30.474 10.181 20.814 1.00 91.12 567 TYR A O 1
ATOM 4576 N N . ASP A 1 568 ? -29.993 7.996 21.162 1.00 90.69 568 ASP A N 1
ATOM 4577 C CA . ASP A 1 568 ? -31.328 7.534 21.520 1.00 90.69 568 ASP A CA 1
ATOM 4578 C C . ASP A 1 568 ? -31.256 6.667 22.779 1.00 90.69 568 ASP A C 1
ATOM 4580 O O . ASP A 1 568 ? -30.670 5.583 22.792 1.00 90.69 568 ASP A O 1
ATOM 4584 N N . ARG A 1 569 ? -31.952 7.108 23.829 1.00 89.56 569 ARG A N 1
ATOM 4585 C CA . ARG A 1 569 ? -32.044 6.412 25.116 1.00 89.56 569 ARG A CA 1
ATOM 4586 C C . ARG A 1 569 ? -32.563 4.974 24.992 1.00 89.56 569 ARG A C 1
ATOM 4588 O O . ARG A 1 569 ? -32.244 4.155 25.849 1.00 89.56 569 ARG A O 1
ATOM 4595 N N . LYS A 1 570 ? -33.369 4.650 23.973 1.00 89.44 570 LYS A N 1
ATOM 4596 C CA . LYS A 1 570 ? -33.863 3.274 23.749 1.00 89.44 570 LYS A CA 1
ATOM 4597 C C . LYS A 1 570 ? -32.781 2.328 23.230 1.00 89.44 570 LYS A C 1
ATOM 4599 O O . LYS A 1 570 ? -32.898 1.121 23.416 1.00 89.44 570 LYS A O 1
ATOM 4604 N N . SER A 1 571 ? -31.761 2.878 22.580 1.00 89.50 571 SER A N 1
ATOM 4605 C CA . SER A 1 571 ? -30.616 2.139 22.046 1.00 89.50 571 SER A CA 1
ATOM 4606 C C . SER A 1 571 ? -29.445 2.044 23.030 1.00 89.50 571 SER A C 1
ATOM 4608 O O . SER A 1 571 ? -28.466 1.366 22.740 1.00 89.50 571 SER A O 1
ATOM 4610 N N . ASP A 1 572 ? -29.542 2.687 24.196 1.00 93.44 572 ASP A N 1
ATOM 4611 C CA . ASP A 1 572 ? -28.518 2.651 25.240 1.00 93.44 572 ASP A CA 1
ATOM 4612 C C . ASP A 1 572 ? -28.644 1.372 26.090 1.00 93.44 572 ASP A C 1
ATOM 4614 O O . ASP A 1 572 ? -29.647 1.159 26.786 1.00 93.44 572 ASP A O 1
ATOM 4618 N N . LEU A 1 573 ? -27.610 0.522 26.051 1.00 92.69 573 LEU A N 1
ATOM 4619 C CA . LEU A 1 573 ? -27.565 -0.733 26.809 1.00 92.69 573 LEU A CA 1
ATOM 4620 C C . LEU A 1 573 ? -27.685 -0.517 28.319 1.00 92.69 573 LEU A C 1
ATOM 4622 O O . LEU A 1 573 ? -28.401 -1.271 28.979 1.00 92.69 573 LEU A O 1
ATOM 4626 N N . ASP A 1 574 ? -27.042 0.516 28.861 1.00 92.38 574 ASP A N 1
ATOM 4627 C CA . ASP A 1 574 ? -27.033 0.805 30.297 1.00 92.38 574 ASP A CA 1
ATOM 4628 C C . ASP A 1 574 ? -28.435 1.180 30.803 1.00 92.38 574 ASP A C 1
ATOM 4630 O O . ASP A 1 574 ? -28.804 0.918 31.949 1.00 92.38 574 ASP A O 1
ATOM 4634 N N . LYS A 1 575 ? -29.269 1.757 29.929 1.00 92.94 575 LYS A N 1
ATOM 4635 C CA . LYS A 1 575 ? -30.666 2.093 30.252 1.00 92.94 575 LYS A CA 1
ATOM 4636 C C . LYS A 1 575 ? -31.631 0.946 29.972 1.00 92.94 575 LYS A C 1
ATOM 4638 O O . LYS A 1 575 ? -32.631 0.819 30.681 1.00 92.94 575 LYS A O 1
ATOM 4643 N N . MET A 1 576 ? -31.347 0.118 28.971 1.00 92.44 576 MET A N 1
ATOM 4644 C CA . MET A 1 576 ? -32.212 -0.987 28.553 1.00 92.44 576 MET A CA 1
ATOM 4645 C C . MET A 1 576 ? -32.088 -2.226 29.453 1.00 92.44 576 MET A C 1
ATOM 4647 O O . MET A 1 576 ? -33.107 -2.808 29.837 1.00 92.44 576 MET A O 1
ATOM 4651 N N . LEU A 1 577 ? -30.865 -2.651 29.785 1.00 91.00 577 LEU A N 1
ATOM 4652 C CA . LEU A 1 577 ? -30.613 -3.936 30.451 1.00 91.00 577 LEU A CA 1
ATOM 4653 C C . LEU A 1 577 ? -31.308 -4.083 31.818 1.00 91.00 577 LEU A C 1
ATOM 4655 O O . LEU A 1 577 ? -31.943 -5.118 32.031 1.00 91.00 577 LEU A O 1
ATOM 4659 N N . PRO A 1 578 ? -31.315 -3.074 32.717 1.00 90.50 578 PRO A N 1
ATOM 4660 C CA . PRO A 1 578 ? -31.976 -3.210 34.018 1.00 90.50 578 PRO A CA 1
ATOM 4661 C C . PRO A 1 578 ? -33.479 -3.505 33.920 1.00 90.50 578 PRO A C 1
ATOM 4663 O O . PRO A 1 578 ? -34.023 -4.248 34.738 1.00 90.50 578 PRO A O 1
ATOM 4666 N N . ALA A 1 579 ? -34.164 -2.935 32.922 1.00 90.75 579 ALA A N 1
ATOM 4667 C CA . ALA A 1 579 ? -35.582 -3.203 32.689 1.00 90.75 579 ALA A CA 1
ATOM 4668 C C . ALA A 1 579 ? -35.800 -4.637 32.184 1.00 90.75 579 ALA A C 1
ATOM 4670 O O . ALA A 1 579 ? -36.692 -5.331 32.676 1.00 90.75 579 ALA A O 1
ATOM 4671 N N . LYS A 1 580 ? -34.942 -5.106 31.269 1.00 91.06 580 LYS A N 1
ATOM 4672 C CA . LYS A 1 580 ? -35.005 -6.473 30.738 1.00 91.06 580 LYS A CA 1
ATOM 4673 C C . LYS A 1 580 ? -34.701 -7.538 31.789 1.00 91.06 580 LYS A C 1
ATOM 4675 O O . LYS A 1 580 ? -35.386 -8.555 31.815 1.00 91.06 580 LYS A O 1
ATOM 4680 N N . PHE A 1 581 ? -33.749 -7.304 32.695 1.00 90.38 581 PHE A N 1
ATOM 4681 C CA . PHE A 1 581 ? -33.485 -8.232 33.801 1.00 90.38 581 PHE A CA 1
ATOM 4682 C C . PHE A 1 581 ? -34.692 -8.362 34.732 1.00 90.38 581 PHE A C 1
ATOM 4684 O O . PHE A 1 581 ? -35.115 -9.476 35.034 1.00 90.38 581 PHE A O 1
ATOM 4691 N N . LYS A 1 582 ? -35.317 -7.240 35.117 1.00 90.38 582 LYS A N 1
ATOM 4692 C CA . LYS A 1 582 ? -36.537 -7.257 35.943 1.00 90.38 582 LYS A CA 1
ATOM 4693 C C . LYS A 1 582 ? -37.674 -8.024 35.274 1.00 90.38 582 LYS A C 1
ATOM 4695 O O . LYS A 1 582 ? -38.350 -8.804 35.94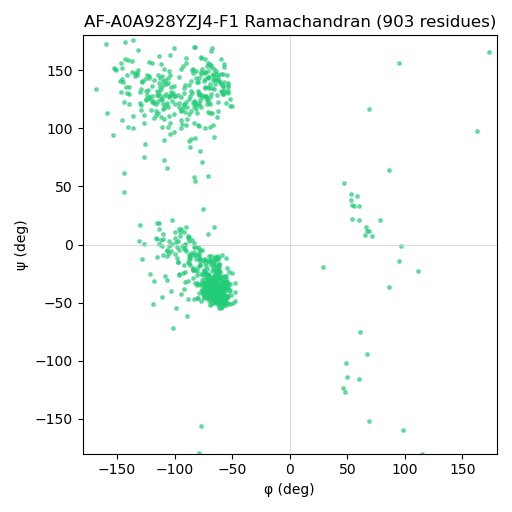1 1.00 90.38 582 LYS A O 1
ATOM 4700 N N . GLN A 1 583 ? -37.864 -7.825 33.970 1.00 92.12 583 GLN A N 1
ATOM 4701 C CA . GLN A 1 583 ? -38.868 -8.550 33.197 1.00 92.12 583 GLN A CA 1
ATOM 4702 C C . GLN A 1 583 ? -38.563 -10.054 33.139 1.00 92.12 583 GLN A C 1
ATOM 4704 O O . GLN A 1 583 ? -39.442 -10.862 33.425 1.00 92.12 583 GLN A O 1
ATOM 4709 N N . ALA A 1 584 ? -37.317 -10.440 32.853 1.00 91.19 584 ALA A N 1
ATOM 4710 C CA . ALA A 1 584 ? -36.913 -11.843 32.800 1.00 91.19 584 ALA A CA 1
ATOM 4711 C C . ALA A 1 584 ? -37.091 -12.560 34.152 1.00 91.19 584 ALA A C 1
ATOM 4713 O O . ALA A 1 584 ? -37.492 -13.722 34.178 1.00 91.19 584 ALA A O 1
ATOM 4714 N N . VAL A 1 585 ? -36.852 -11.871 35.274 1.00 92.62 585 VAL A N 1
ATOM 4715 C CA . VAL A 1 585 ? -37.121 -12.406 36.621 1.00 92.62 585 VAL A CA 1
ATOM 4716 C C . VAL A 1 585 ? -38.623 -12.542 36.879 1.00 92.62 585 VAL A C 1
ATOM 4718 O O . VAL A 1 585 ? -39.059 -13.572 37.390 1.00 92.62 585 VAL A O 1
ATOM 4721 N N . ALA A 1 586 ? -39.425 -11.537 36.513 1.00 92.38 586 ALA A N 1
ATOM 4722 C CA . ALA A 1 586 ? -40.880 -11.575 36.683 1.00 92.38 586 ALA A CA 1
ATOM 4723 C C . ALA A 1 586 ? -41.536 -12.709 35.876 1.00 92.38 586 ALA A C 1
ATOM 4725 O O . ALA A 1 586 ? -42.479 -13.339 36.346 1.00 92.38 586 ALA A O 1
ATOM 4726 N N . GLU A 1 587 ? -41.004 -13.000 34.690 1.00 91.88 587 GLU A N 1
ATOM 4727 C CA . GLU A 1 587 ? -41.452 -14.082 33.806 1.00 91.88 587 GLU A CA 1
ATOM 4728 C C . GLU A 1 587 ? -40.846 -15.453 34.170 1.00 91.88 587 GLU A C 1
ATOM 4730 O O . GLU A 1 587 ? -41.089 -16.438 33.475 1.00 91.88 587 GLU A O 1
ATOM 4735 N N . GLY A 1 588 ? -40.031 -15.540 35.229 1.00 88.75 588 GLY A N 1
ATOM 4736 C CA . GLY A 1 588 ? -39.380 -16.784 35.657 1.00 88.75 588 GLY A CA 1
ATOM 4737 C C . GLY A 1 588 ? -38.294 -17.301 34.703 1.00 88.75 588 GLY A C 1
ATOM 4738 O O . GLY A 1 588 ? -37.822 -18.424 34.862 1.00 88.75 588 GLY A O 1
ATOM 4739 N N . ARG A 1 589 ? -37.874 -16.491 33.722 1.00 89.56 589 ARG A N 1
ATOM 4740 C CA . ARG A 1 589 ? -36.809 -16.816 32.759 1.00 89.56 589 ARG A CA 1
ATOM 4741 C C . ARG A 1 589 ? -35.404 -16.675 33.344 1.00 89.56 589 ARG A C 1
ATOM 4743 O O . ARG A 1 589 ? -34.454 -17.178 32.747 1.00 89.56 589 ARG A O 1
ATOM 4750 N N . LEU A 1 590 ? -35.261 -15.961 34.460 1.00 91.94 590 LEU A N 1
ATOM 4751 C CA . LEU A 1 590 ? -33.995 -15.703 35.144 1.00 91.94 590 LEU A CA 1
ATOM 4752 C C . LEU A 1 590 ? -34.193 -15.801 36.662 1.00 91.94 590 LEU A C 1
ATOM 4754 O O . LEU A 1 590 ? -35.163 -15.266 37.198 1.00 91.94 590 LEU A O 1
ATOM 4758 N N . SER A 1 591 ? -33.277 -16.469 37.369 1.00 91.81 591 SER A N 1
ATOM 4759 C CA . SER A 1 591 ? -33.307 -16.506 38.836 1.00 91.81 591 SER A CA 1
ATOM 4760 C C . SER A 1 591 ? -32.913 -15.148 39.427 1.00 91.81 591 SER A C 1
ATOM 4762 O O . SER A 1 591 ? -32.165 -14.386 38.814 1.00 91.81 591 SER A O 1
ATOM 4764 N N . LYS A 1 592 ? -33.384 -14.840 40.644 1.00 90.62 592 LYS A N 1
ATOM 4765 C CA . LYS A 1 592 ? -32.989 -13.605 41.349 1.00 90.62 592 LYS A CA 1
ATOM 4766 C C . LYS A 1 592 ? -31.477 -13.546 41.575 1.00 90.62 592 LYS A C 1
ATOM 4768 O O . LYS A 1 592 ? -30.855 -12.553 41.230 1.00 90.62 592 LYS A O 1
ATOM 4773 N N . GLU A 1 593 ? -30.894 -14.654 42.029 1.00 92.19 593 GLU A N 1
ATOM 4774 C CA . GLU A 1 593 ? -29.444 -14.808 42.205 1.00 92.19 593 GLU A CA 1
ATOM 4775 C C . GLU A 1 593 ? -28.675 -14.540 40.903 1.00 92.19 593 GLU A C 1
ATOM 4777 O O . GLU A 1 593 ? -27.698 -13.794 40.899 1.00 92.19 593 GLU A O 1
ATOM 4782 N N . GLY A 1 594 ? -29.149 -15.089 39.777 1.00 91.38 594 GLY A N 1
ATOM 4783 C CA . GLY A 1 594 ? -28.545 -14.854 38.467 1.00 91.38 594 GLY A CA 1
ATOM 4784 C C . GLY A 1 594 ? -28.669 -13.398 38.018 1.00 91.38 594 GLY A C 1
ATOM 4785 O O . GLY A 1 594 ? -27.706 -12.827 37.515 1.00 91.38 594 GLY A O 1
ATOM 4786 N N . SER A 1 595 ? -29.824 -12.769 38.247 1.00 92.44 595 SER A N 1
ATOM 4787 C CA . SER A 1 595 ? -30.034 -11.344 37.966 1.00 92.44 595 SER A CA 1
ATOM 4788 C C . SER A 1 595 ? -29.085 -10.450 38.768 1.00 92.44 595 SER A C 1
ATOM 4790 O O . SER A 1 595 ? -28.500 -9.524 38.203 1.00 92.44 595 SER A O 1
ATOM 4792 N N . ASP A 1 596 ? -28.898 -10.723 40.059 1.00 93.44 596 ASP A N 1
ATOM 4793 C CA . ASP A 1 596 ? -28.019 -9.938 40.933 1.00 93.44 596 ASP A CA 1
ATOM 4794 C C . ASP A 1 596 ? -26.539 -10.120 40.557 1.00 93.44 596 ASP A C 1
ATOM 4796 O O . ASP A 1 596 ? -25.781 -9.143 40.492 1.00 93.44 596 ASP A O 1
ATOM 4800 N N . ALA A 1 597 ? -26.137 -11.350 40.212 1.00 94.62 597 ALA A N 1
ATOM 4801 C CA . ALA A 1 597 ? -24.792 -11.653 39.729 1.00 94.62 597 ALA A CA 1
ATOM 4802 C C . ALA A 1 597 ? -24.480 -10.925 38.409 1.00 94.62 597 ALA A C 1
ATOM 4804 O O . ALA A 1 597 ? -23.447 -10.262 38.295 1.00 94.62 597 ALA A O 1
ATOM 4805 N N . ILE A 1 598 ? -25.392 -10.982 37.430 1.00 93.94 598 ILE A N 1
ATOM 4806 C CA . ILE A 1 598 ? -25.229 -10.290 36.141 1.00 93.94 598 ILE A CA 1
ATOM 4807 C C . ILE A 1 598 ? -25.221 -8.772 36.335 1.00 93.94 598 ILE A C 1
ATOM 4809 O O . ILE A 1 598 ? -24.433 -8.083 35.695 1.00 93.94 598 ILE A O 1
ATOM 4813 N N . THR A 1 599 ? -26.059 -8.239 37.227 1.00 94.44 599 THR A N 1
ATOM 4814 C CA . THR A 1 599 ? -26.116 -6.792 37.494 1.00 94.44 599 THR A CA 1
ATOM 4815 C C . THR A 1 599 ? -24.802 -6.289 38.088 1.00 94.44 599 THR A C 1
ATOM 4817 O O . THR A 1 599 ? -24.297 -5.244 37.677 1.00 94.44 599 THR A O 1
ATOM 4820 N N . THR A 1 600 ? -24.211 -7.052 39.012 1.00 95.88 600 THR A N 1
ATOM 4821 C CA . THR A 1 600 ? -22.887 -6.752 39.578 1.00 95.88 600 THR A CA 1
ATOM 4822 C C . THR A 1 600 ? -21.805 -6.782 38.499 1.00 95.88 600 THR A C 1
ATOM 4824 O O . THR A 1 600 ? -21.061 -5.813 38.361 1.00 95.88 600 THR A O 1
ATOM 4827 N N . ALA A 1 601 ? -21.760 -7.849 37.691 1.00 96.44 601 ALA A N 1
ATOM 4828 C CA . ALA A 1 601 ? -20.789 -7.989 36.605 1.00 96.44 601 ALA A CA 1
ATOM 4829 C C . ALA A 1 601 ? -20.928 -6.880 35.544 1.00 96.44 601 ALA A C 1
ATOM 4831 O O . ALA A 1 601 ? -19.926 -6.318 35.105 1.00 96.44 601 ALA A O 1
ATOM 4832 N N . TRP A 1 602 ? -22.163 -6.514 35.175 1.00 95.94 602 TRP A N 1
ATOM 4833 C CA . TRP A 1 602 ? -22.444 -5.400 34.265 1.00 95.94 602 TRP A CA 1
ATOM 4834 C C . TRP A 1 602 ? -21.946 -4.078 34.832 1.00 95.94 602 TRP A C 1
ATOM 4836 O O . TRP A 1 602 ? -21.319 -3.312 34.109 1.00 95.94 602 TRP A O 1
ATOM 4846 N N . LYS A 1 603 ? -22.188 -3.811 36.121 1.00 96.06 603 LYS A N 1
ATOM 4847 C CA . LYS A 1 603 ? -21.733 -2.577 36.763 1.00 96.06 603 LYS A CA 1
ATOM 4848 C C . LYS A 1 603 ? -20.212 -2.452 36.689 1.00 96.06 603 LYS A C 1
ATOM 4850 O O . LYS A 1 603 ? -19.729 -1.437 36.193 1.00 96.06 603 LYS A O 1
ATOM 4855 N N . THR A 1 604 ? -19.482 -3.495 37.088 1.00 97.44 604 THR A N 1
ATOM 4856 C CA . THR A 1 604 ? -18.013 -3.519 37.014 1.00 97.44 604 THR A CA 1
ATOM 4857 C C . THR A 1 604 ? -17.516 -3.289 35.589 1.00 97.44 604 THR A C 1
ATOM 4859 O O . THR A 1 604 ? -16.674 -2.422 35.379 1.00 97.44 604 THR A O 1
ATOM 4862 N N . PHE A 1 605 ? -18.075 -3.999 34.604 1.00 97.81 605 PHE A N 1
ATOM 4863 C CA . PHE A 1 605 ? -17.732 -3.796 33.195 1.00 97.81 605 PHE A CA 1
ATOM 4864 C C . PHE A 1 605 ? -18.058 -2.376 32.710 1.00 97.81 605 PHE A C 1
ATOM 4866 O O . PHE A 1 605 ? -17.259 -1.754 32.021 1.00 97.81 605 PHE A O 1
ATOM 4873 N N . SER A 1 606 ? -19.217 -1.831 33.076 1.00 96.44 606 SER A N 1
ATOM 4874 C CA . SER A 1 606 ? -19.646 -0.510 32.618 1.00 96.44 606 SER A CA 1
ATOM 4875 C C . SER A 1 606 ? -18.756 0.620 33.156 1.00 96.44 606 SER A C 1
ATOM 4877 O O . SER A 1 606 ? -18.491 1.597 32.454 1.00 96.44 606 SER A O 1
ATOM 4879 N N . GLU A 1 607 ? -18.262 0.484 34.389 1.00 96.38 607 GLU A N 1
ATOM 4880 C CA . GLU A 1 607 ? -17.363 1.453 35.017 1.00 96.38 607 GLU A CA 1
ATOM 4881 C C . GLU A 1 607 ? -15.979 1.419 34.356 1.00 96.38 607 GLU A C 1
ATOM 4883 O O . GLU A 1 607 ? -15.486 2.468 33.931 1.00 96.38 607 GLU A O 1
ATOM 4888 N N . THR A 1 608 ? -15.395 0.228 34.180 1.00 97.12 608 THR A N 1
ATOM 4889 C CA . THR A 1 608 ? -14.081 0.064 33.534 1.00 97.12 608 THR A CA 1
ATOM 4890 C C . THR A 1 608 ? -14.124 0.410 32.048 1.00 97.12 608 THR A C 1
ATOM 4892 O O . THR A 1 608 ? -13.242 1.110 31.558 1.00 97.12 608 THR A O 1
ATOM 4895 N N . TYR A 1 609 ? -15.178 0.029 31.321 1.00 97.38 609 TYR A N 1
ATOM 4896 C CA . TYR A 1 609 ? -15.341 0.386 29.909 1.00 97.38 609 TYR A CA 1
ATOM 4897 C C . TYR A 1 609 ? -15.460 1.901 29.711 1.00 97.38 609 TYR A C 1
ATOM 4899 O O . TYR A 1 609 ? -14.812 2.465 28.832 1.00 97.38 609 TYR A O 1
ATOM 4907 N N . ARG A 1 610 ? -16.217 2.606 30.563 1.00 96.00 610 ARG A N 1
ATOM 4908 C CA . ARG A 1 610 ? -16.291 4.075 30.498 1.00 96.00 610 ARG A CA 1
ATOM 4909 C C . ARG A 1 610 ? -14.932 4.723 30.774 1.00 96.00 610 ARG A C 1
ATOM 4911 O O . ARG A 1 610 ? -14.564 5.668 30.076 1.00 96.00 610 ARG A O 1
ATOM 4918 N N . ALA A 1 611 ? -14.189 4.212 31.756 1.00 95.19 611 ALA A N 1
ATOM 4919 C CA . ALA A 1 611 ? -12.835 4.677 32.054 1.00 95.19 611 ALA A CA 1
ATOM 4920 C C . ALA A 1 611 ? -11.865 4.411 30.888 1.00 95.19 611 ALA A C 1
ATOM 4922 O O . ALA A 1 611 ? -11.047 5.268 30.558 1.00 95.19 611 ALA A O 1
ATOM 4923 N N . ALA A 1 612 ? -12.000 3.265 30.219 1.00 95.88 612 ALA A N 1
ATOM 4924 C CA . ALA A 1 612 ? -11.218 2.898 29.046 1.00 95.88 612 ALA A CA 1
ATOM 4925 C C . ALA A 1 612 ? -11.459 3.860 27.871 1.00 95.88 612 ALA A C 1
ATOM 4927 O O . ALA A 1 612 ? -10.498 4.393 27.320 1.00 95.88 612 ALA A O 1
ATOM 4928 N N . ILE A 1 613 ? -12.724 4.143 27.537 1.00 95.06 613 ILE A N 1
ATOM 4929 C CA . ILE A 1 613 ? -13.101 5.096 26.477 1.00 95.06 613 ILE A CA 1
ATOM 4930 C C . ILE A 1 613 ? -12.571 6.504 26.796 1.00 95.06 613 ILE A C 1
ATOM 4932 O O . ILE A 1 613 ? -11.951 7.135 25.942 1.00 95.06 613 ILE A O 1
ATOM 4936 N N . ALA A 1 614 ? -12.741 6.974 28.036 1.00 93.56 614 ALA A N 1
ATOM 4937 C CA . ALA A 1 614 ? -12.241 8.283 28.464 1.00 93.56 614 ALA A CA 1
ATOM 4938 C C . ALA A 1 614 ? -10.710 8.377 28.423 1.00 93.56 614 ALA A C 1
ATOM 4940 O O . ALA A 1 614 ? -10.158 9.364 27.932 1.00 93.56 614 ALA A O 1
ATOM 4941 N N . GLY A 1 615 ? -10.006 7.350 28.897 1.00 91.75 615 GLY A N 1
ATOM 4942 C CA . GLY A 1 615 ? -8.548 7.357 28.892 1.00 91.75 615 GLY A CA 1
ATOM 4943 C C . GLY A 1 615 ? -7.934 7.145 27.505 1.00 91.75 615 GLY A C 1
ATOM 4944 O O . GLY A 1 615 ? -6.838 7.643 27.269 1.00 91.75 615 GLY A O 1
ATOM 4945 N N . PHE A 1 616 ? -8.647 6.508 26.563 1.00 90.69 616 PHE A N 1
ATOM 4946 C CA . PHE A 1 616 ? -8.221 6.431 25.158 1.00 90.69 616 PHE A CA 1
ATOM 4947 C C . PHE A 1 616 ? -8.156 7.821 24.507 1.00 90.69 616 PHE A C 1
ATOM 4949 O O . PHE A 1 616 ? -7.245 8.113 23.740 1.00 90.69 616 PHE A O 1
ATOM 4956 N N . THR A 1 617 ? -9.090 8.710 24.852 1.00 85.81 617 THR A N 1
ATOM 4957 C CA . THR A 1 617 ? -9.094 10.101 24.368 1.00 85.81 617 THR A CA 1
ATOM 4958 C C . THR A 1 617 ? -8.285 11.064 25.229 1.00 85.81 617 THR A C 1
ATOM 4960 O O . THR A 1 617 ? -7.992 12.171 24.788 1.00 85.81 617 THR A O 1
ATOM 4963 N N . SER A 1 618 ? -7.930 10.692 26.460 1.00 82.31 618 SER A N 1
ATOM 4964 C CA . SER A 1 618 ? -7.220 11.589 27.375 1.00 82.31 618 SER A CA 1
ATOM 4965 C C . SER A 1 618 ? -5.846 11.968 26.827 1.00 82.31 618 SER A C 1
ATOM 4967 O O . SER A 1 618 ? -5.119 11.130 26.286 1.00 82.31 618 SER A O 1
ATOM 4969 N N . GLU A 1 619 ? -5.450 13.226 27.021 1.00 70.88 619 GLU A N 1
ATOM 4970 C CA . GLU A 1 619 ? -4.080 13.660 26.756 1.00 70.88 619 GLU A CA 1
ATOM 4971 C C . GLU A 1 619 ? -3.087 12.837 27.594 1.00 70.88 619 GLU A C 1
ATOM 4973 O O . GLU A 1 619 ? -3.319 12.557 28.773 1.00 70.88 619 GLU A O 1
ATOM 4978 N N . GLY A 1 620 ? -1.989 12.410 26.966 1.00 69.88 620 GLY A N 1
ATOM 4979 C CA . GLY A 1 620 ? -0.885 11.691 27.609 1.00 69.88 620 GLY A CA 1
ATOM 4980 C C . GLY A 1 620 ? -1.034 10.169 27.712 1.00 69.88 620 GLY A C 1
ATOM 4981 O O . GLY A 1 620 ? -0.036 9.483 27.527 1.00 69.88 620 GLY A O 1
ATOM 4982 N N . GLN A 1 621 ? -2.236 9.628 27.947 1.00 82.69 621 GLN A N 1
ATOM 4983 C CA . GLN A 1 621 ? -2.423 8.175 28.116 1.00 82.69 621 GLN A CA 1
ATOM 4984 C C . GLN A 1 621 ? -2.692 7.445 26.795 1.00 82.69 621 GLN A C 1
ATOM 4986 O O . GLN A 1 621 ? -1.921 6.569 26.411 1.00 82.69 621 GLN A O 1
ATOM 4991 N N . GLY A 1 622 ? -3.783 7.779 26.098 1.00 90.62 622 GLY A N 1
ATOM 4992 C CA . GLY A 1 622 ? -4.172 7.133 24.841 1.00 90.62 622 GLY A CA 1
ATOM 4993 C C . GLY A 1 622 ? -4.132 5.599 24.893 1.00 90.62 622 GLY A C 1
ATOM 4994 O O . GLY A 1 622 ? -4.680 4.974 25.805 1.00 90.62 622 GLY A O 1
ATOM 4995 N N . ILE A 1 623 ? -3.422 4.981 23.945 1.00 93.50 623 ILE A N 1
ATOM 4996 C CA . ILE A 1 623 ? -3.251 3.518 23.846 1.00 93.50 623 ILE A CA 1
ATOM 4997 C C . ILE A 1 623 ? -2.453 2.899 25.013 1.00 93.50 623 ILE A C 1
ATOM 4999 O O . ILE A 1 623 ? -2.481 1.679 25.216 1.00 93.50 623 ILE A O 1
ATOM 5003 N N . ALA A 1 624 ? -1.741 3.717 25.796 1.00 93.81 624 ALA A N 1
ATOM 5004 C CA . ALA A 1 624 ? -0.973 3.274 26.959 1.00 93.81 624 ALA A CA 1
ATOM 5005 C C . ALA A 1 624 ? -1.842 3.024 28.198 1.00 93.81 624 ALA A C 1
ATOM 5007 O O . ALA A 1 624 ? -1.372 2.405 29.155 1.00 93.81 624 ALA A O 1
ATOM 5008 N N . ASN A 1 625 ? -3.104 3.465 28.195 1.00 94.81 625 ASN A N 1
ATOM 5009 C CA . ASN A 1 625 ? -4.005 3.277 29.327 1.00 94.81 625 ASN A CA 1
ATOM 5010 C C . ASN A 1 625 ? -4.196 1.777 29.644 1.00 94.81 625 ASN A C 1
ATOM 5012 O O . ASN A 1 625 ? -4.429 0.962 28.745 1.00 94.81 625 ASN A O 1
ATOM 5016 N N . SER A 1 626 ? -4.068 1.392 30.917 1.00 93.75 626 SER A N 1
ATOM 5017 C CA . SER A 1 626 ? -4.282 0.016 31.391 1.00 93.75 626 SER A CA 1
ATOM 5018 C C . SER A 1 626 ? -5.754 -0.388 31.389 1.00 93.75 626 SER A C 1
ATOM 5020 O O . SER A 1 626 ? -6.053 -1.565 31.198 1.00 93.75 626 SER A O 1
ATOM 5022 N N . GLU A 1 627 ? -6.677 0.572 31.518 1.00 95.44 627 GLU A N 1
ATOM 5023 C CA . GLU A 1 627 ? -8.118 0.286 31.524 1.00 95.44 627 GLU A CA 1
ATOM 5024 C C . GLU A 1 627 ? -8.603 -0.338 30.210 1.00 95.44 627 GLU A C 1
ATOM 5026 O O . GLU A 1 627 ? -9.587 -1.070 30.213 1.00 95.44 627 GLU A O 1
ATOM 5031 N N . LEU A 1 628 ? -7.876 -0.140 29.100 1.00 95.25 628 LEU A N 1
ATOM 5032 C CA . LEU A 1 628 ? -8.144 -0.812 27.822 1.00 95.25 628 LEU A CA 1
ATOM 5033 C C . LEU A 1 628 ? -8.084 -2.345 27.943 1.00 95.25 628 LEU A C 1
ATOM 5035 O O . LEU A 1 628 ? -8.830 -3.038 27.247 1.00 95.25 628 LEU A O 1
ATOM 5039 N N . LEU A 1 629 ? -7.229 -2.859 28.836 1.00 96.38 629 LEU A N 1
ATOM 5040 C CA . LEU A 1 629 ? -7.096 -4.284 29.146 1.00 96.38 629 LEU A CA 1
ATOM 5041 C C . LEU A 1 629 ? -8.067 -4.704 30.259 1.00 96.38 629 LEU A C 1
ATOM 5043 O O . LEU A 1 629 ? -8.796 -5.677 30.082 1.00 96.38 629 LEU A O 1
ATOM 5047 N N . HIS A 1 630 ? -8.157 -3.941 31.357 1.00 97.00 630 HIS A N 1
ATOM 5048 C CA . HIS A 1 630 ? -9.035 -4.277 32.491 1.00 97.00 630 HIS A CA 1
ATOM 5049 C C . HIS A 1 630 ? -10.518 -4.365 32.096 1.00 97.00 630 HIS A C 1
ATOM 5051 O O . HIS A 1 630 ? -11.239 -5.248 32.565 1.00 97.00 630 HIS A O 1
ATOM 5057 N N . GLN A 1 631 ? -10.993 -3.496 31.193 1.00 97.25 631 GLN A N 1
ATOM 5058 C CA . GLN A 1 631 ? -12.373 -3.586 30.704 1.00 97.25 631 GLN A CA 1
ATOM 5059 C C . GLN A 1 631 ? -12.642 -4.893 29.944 1.00 97.25 631 GLN A C 1
ATOM 5061 O O . GLN A 1 631 ? -13.757 -5.406 29.992 1.00 97.25 631 GLN A O 1
ATOM 5066 N N . CYS A 1 632 ? -11.628 -5.473 29.293 1.00 97.00 632 CYS A N 1
ATOM 5067 C CA . CYS A 1 632 ? -11.758 -6.734 28.567 1.00 97.00 632 CYS A CA 1
ATOM 5068 C C . CYS A 1 632 ? -11.886 -7.923 29.526 1.00 97.00 632 CYS A C 1
ATOM 5070 O O . CYS A 1 632 ? -12.731 -8.788 29.310 1.00 97.00 632 CYS A O 1
ATOM 5072 N N . GLU A 1 633 ? -11.118 -7.935 30.618 1.00 97.44 633 GLU A N 1
ATOM 5073 C CA . GLU A 1 633 ? -11.256 -8.929 31.694 1.00 97.44 633 GLU A CA 1
ATOM 5074 C C . GLU A 1 633 ? -12.641 -8.835 32.359 1.00 97.44 633 GLU A C 1
ATOM 5076 O O . GLU A 1 633 ? -13.312 -9.843 32.592 1.00 97.44 633 GLU A O 1
ATOM 5081 N N . ALA A 1 634 ? -13.128 -7.611 32.594 1.00 97.81 634 ALA A N 1
ATOM 5082 C CA . ALA A 1 634 ? -14.478 -7.388 33.109 1.00 97.81 634 ALA A CA 1
ATOM 5083 C C . ALA A 1 634 ? -15.565 -7.838 32.112 1.00 97.81 634 ALA A C 1
ATOM 5085 O O . ALA A 1 634 ? -16.583 -8.405 32.517 1.00 97.81 634 ALA A O 1
ATOM 5086 N N . TYR A 1 635 ? -15.344 -7.636 30.809 1.00 97.19 635 TYR A N 1
ATOM 5087 C CA . TYR A 1 635 ? -16.235 -8.121 29.753 1.00 97.19 635 TYR A CA 1
ATOM 5088 C C . TYR A 1 635 ? -16.269 -9.653 29.701 1.00 97.19 635 TYR A C 1
ATOM 5090 O O . TYR A 1 635 ? -17.344 -10.244 29.606 1.00 97.19 635 TYR A O 1
ATOM 5098 N N . GLU A 1 636 ? -15.119 -10.316 29.837 1.00 96.50 636 GLU A N 1
ATOM 5099 C CA . GLU A 1 636 ? -15.029 -11.775 29.939 1.00 96.50 636 GLU A CA 1
ATOM 5100 C C . GLU A 1 636 ? -15.828 -12.302 31.140 1.00 96.50 636 GLU A C 1
ATOM 5102 O O . GLU A 1 636 ? -16.635 -13.228 30.997 1.00 96.50 636 GLU A O 1
ATOM 5107 N N . ALA A 1 637 ? -15.654 -11.690 32.315 1.00 97.44 637 ALA A N 1
ATOM 5108 C CA . ALA A 1 637 ? -16.396 -12.048 33.521 1.00 97.44 637 ALA A CA 1
ATOM 5109 C C . ALA A 1 637 ? -17.915 -11.874 33.335 1.00 97.44 637 ALA A C 1
ATOM 5111 O O . ALA A 1 637 ? -18.694 -12.751 33.728 1.00 97.44 637 ALA A O 1
ATOM 5112 N N . LEU A 1 638 ? -18.346 -10.790 32.679 1.00 96.81 638 LEU A N 1
ATOM 5113 C CA . LEU A 1 638 ? -19.745 -10.567 32.310 1.00 96.81 638 LEU A CA 1
ATOM 5114 C C . LEU A 1 638 ? -20.265 -11.677 31.387 1.00 96.81 638 LEU A C 1
ATOM 5116 O O . LEU A 1 638 ? -21.297 -12.279 31.687 1.00 96.81 638 LEU A O 1
ATOM 5120 N N . LEU A 1 639 ? -19.555 -11.985 30.299 1.00 94.94 639 LEU A N 1
ATOM 5121 C CA . LEU A 1 639 ? -19.971 -13.012 29.340 1.00 94.94 639 LEU A CA 1
ATOM 5122 C C . LEU A 1 639 ? -20.054 -14.402 29.983 1.00 94.94 639 LEU A C 1
ATOM 5124 O O . LEU A 1 639 ? -21.036 -15.112 29.762 1.00 94.94 639 LEU A O 1
ATOM 5128 N N . LYS A 1 640 ? -19.087 -14.777 30.831 1.00 96.00 640 LYS A N 1
ATOM 5129 C CA . LYS A 1 640 ? -19.115 -16.035 31.603 1.00 96.00 640 LYS A CA 1
ATOM 5130 C C . LYS A 1 640 ? -20.311 -16.099 32.558 1.00 96.00 640 LYS A C 1
ATOM 5132 O O . LYS A 1 640 ? -20.967 -17.139 32.667 1.00 96.00 640 LYS A O 1
ATOM 5137 N N . THR A 1 641 ? -20.629 -14.986 33.218 1.00 94.88 641 THR A N 1
ATOM 5138 C CA . THR A 1 641 ? -21.777 -14.891 34.134 1.00 94.88 641 THR A CA 1
ATOM 5139 C C . THR A 1 641 ? -23.093 -15.041 33.371 1.00 94.88 641 THR A C 1
ATOM 5141 O O . THR A 1 641 ? -23.943 -15.851 33.746 1.00 94.88 641 THR A O 1
ATOM 5144 N N . VAL A 1 642 ? -23.239 -14.333 32.247 1.00 92.50 642 VAL A N 1
ATOM 5145 C CA . VAL A 1 642 ? -24.403 -14.451 31.360 1.00 92.50 642 VAL A CA 1
ATOM 5146 C C . VAL A 1 642 ? -24.535 -15.885 30.836 1.00 92.50 642 VAL A C 1
ATOM 5148 O O . VAL A 1 642 ? -25.613 -16.460 30.940 1.00 92.50 642 VAL A O 1
ATOM 5151 N N . LEU A 1 643 ? -23.441 -16.513 30.385 1.00 92.62 643 LEU A N 1
ATOM 5152 C CA . LEU A 1 643 ? -23.425 -17.906 29.914 1.00 92.62 643 LEU A CA 1
ATOM 5153 C C . LEU A 1 643 ? -23.946 -18.908 30.955 1.00 92.62 643 LEU A C 1
ATOM 5155 O O . LEU A 1 643 ? -24.602 -19.889 30.607 1.00 92.62 643 LEU A O 1
ATOM 5159 N N . THR A 1 644 ? -23.657 -18.654 32.229 1.00 92.31 644 THR A N 1
ATOM 5160 C CA . THR A 1 644 ? -24.012 -19.549 33.333 1.00 92.31 644 THR A CA 1
ATOM 5161 C C . THR A 1 644 ? -25.495 -19.448 33.694 1.00 92.31 644 THR A C 1
ATOM 5163 O O . THR A 1 644 ? -26.176 -20.472 33.817 1.00 92.31 644 THR A O 1
ATOM 5166 N N . TYR A 1 645 ? -26.004 -18.222 33.851 1.00 90.50 645 TYR A N 1
ATOM 5167 C CA . TYR A 1 645 ? -27.338 -17.969 34.409 1.00 90.50 645 TYR A CA 1
ATOM 5168 C C . TYR A 1 645 ? -28.435 -17.771 33.359 1.00 90.50 645 TYR A C 1
ATOM 5170 O O . TYR A 1 645 ? -29.607 -18.020 33.644 1.00 90.50 645 TYR A O 1
ATOM 5178 N N . VAL A 1 646 ? -28.090 -17.329 32.151 1.00 87.00 646 VAL A N 1
ATOM 5179 C CA . VAL A 1 646 ? -29.061 -16.915 31.137 1.00 87.00 646 VAL A CA 1
ATOM 5180 C C . VAL A 1 646 ? -29.259 -18.038 30.117 1.00 87.00 646 VAL A C 1
ATOM 5182 O O . VAL A 1 646 ? -28.499 -18.183 29.170 1.00 87.00 646 VAL A O 1
ATOM 5185 N N . LYS A 1 647 ? -30.305 -18.855 30.283 1.00 86.62 647 LYS A N 1
ATOM 5186 C CA . LYS A 1 647 ? -30.634 -19.956 29.351 1.00 86.62 647 LYS A CA 1
ATOM 5187 C C . LYS A 1 647 ? -31.936 -19.685 28.593 1.00 86.62 647 LYS A C 1
ATOM 5189 O O . LYS A 1 647 ? -32.795 -18.963 29.085 1.00 86.62 647 LYS A O 1
ATOM 5194 N N . GLY A 1 648 ? -32.097 -20.288 27.415 1.00 87.00 648 GLY A N 1
ATOM 5195 C CA . GLY A 1 648 ? -33.319 -20.205 26.600 1.00 87.00 648 GLY A CA 1
ATOM 5196 C C . GLY A 1 648 ? -33.300 -19.123 25.513 1.00 87.00 648 GLY A C 1
ATOM 5197 O O . GLY A 1 648 ? -32.567 -18.139 25.598 1.00 87.00 648 GLY A O 1
ATOM 5198 N N . ASP A 1 649 ? -34.117 -19.309 24.474 1.00 86.06 649 ASP A N 1
ATOM 5199 C CA . ASP A 1 649 ? -34.026 -18.523 23.233 1.00 86.06 649 ASP A CA 1
ATOM 5200 C C . ASP A 1 649 ? -34.502 -17.075 23.374 1.00 86.06 649 ASP A C 1
ATOM 5202 O O . ASP A 1 649 ? -33.845 -16.163 22.875 1.00 86.06 649 ASP A O 1
ATOM 5206 N N . LEU A 1 650 ? -35.573 -16.826 24.136 1.00 87.38 650 LEU A N 1
ATOM 5207 C CA . LEU A 1 650 ? -36.015 -15.455 24.430 1.00 87.38 650 LEU A CA 1
ATOM 5208 C C . LEU A 1 650 ? -34.933 -14.664 25.163 1.00 87.38 650 LEU A C 1
ATOM 5210 O O . LEU A 1 650 ? -34.698 -13.499 24.867 1.00 87.38 650 LEU A O 1
ATOM 5214 N N . ASN A 1 651 ? -34.220 -15.315 26.081 1.00 89.44 651 ASN A N 1
ATOM 5215 C CA . ASN A 1 651 ? -33.114 -14.692 26.789 1.00 89.44 651 ASN A CA 1
ATOM 5216 C C . ASN A 1 651 ? -31.894 -14.442 25.880 1.00 89.44 651 ASN A C 1
ATOM 5218 O O . ASN A 1 651 ? -31.184 -13.455 26.074 1.00 89.44 651 ASN A O 1
ATOM 5222 N N . ARG A 1 652 ? -31.655 -15.286 24.864 1.00 87.88 652 ARG A N 1
ATOM 5223 C CA . ARG A 1 652 ? -30.626 -15.037 23.835 1.00 87.88 652 ARG A CA 1
ATOM 5224 C C . ARG A 1 652 ? -30.920 -13.756 23.052 1.00 87.88 652 ARG A C 1
ATOM 5226 O O . ARG A 1 652 ? -30.029 -12.930 22.879 1.00 87.88 652 ARG A O 1
ATOM 5233 N N . ILE A 1 653 ? -32.170 -13.554 22.651 1.00 87.31 653 ILE A N 1
ATOM 5234 C CA . ILE A 1 653 ? -32.595 -12.343 21.934 1.00 87.31 653 ILE A CA 1
ATOM 5235 C C . ILE A 1 653 ? -32.594 -11.127 22.871 1.00 87.31 653 ILE A C 1
ATOM 5237 O O . ILE A 1 653 ? -32.124 -10.049 22.513 1.00 87.31 653 ILE A O 1
ATOM 5241 N N . ASP A 1 654 ? -33.101 -11.283 24.094 1.00 89.06 654 ASP A N 1
ATOM 5242 C CA . ASP A 1 654 ? -33.295 -10.153 24.996 1.00 89.06 654 ASP A CA 1
ATOM 5243 C C . ASP A 1 654 ? -32.021 -9.657 25.670 1.00 89.06 654 ASP A C 1
ATOM 5245 O O . ASP A 1 654 ? -31.923 -8.453 25.912 1.00 89.06 654 ASP A O 1
ATOM 5249 N N . LEU A 1 655 ? -31.087 -10.559 25.989 1.00 89.56 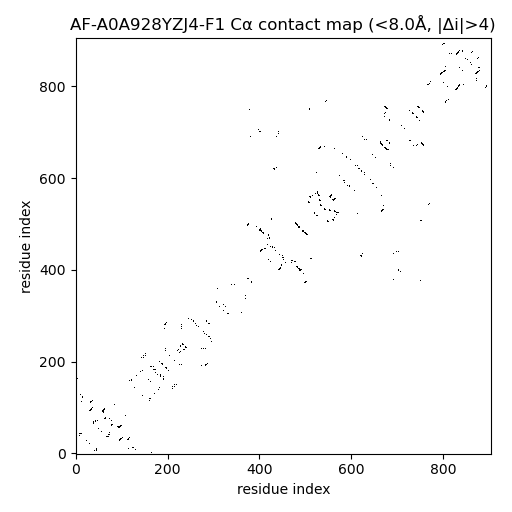655 LEU A N 1
ATOM 5250 C CA . LEU A 1 655 ? -29.928 -10.273 26.838 1.00 89.56 655 LEU A CA 1
ATOM 5251 C C . LEU A 1 655 ? -28.598 -10.488 26.105 1.00 89.56 655 LEU A C 1
ATOM 5253 O O . LEU A 1 655 ? -27.779 -9.573 26.082 1.00 89.56 655 LEU A O 1
ATOM 5257 N N . TYR A 1 656 ? -28.383 -11.642 25.459 1.00 89.38 656 TYR A N 1
ATOM 5258 C CA . TYR A 1 656 ? -27.109 -11.905 24.767 1.00 89.38 656 TYR A CA 1
ATOM 5259 C C . TYR A 1 656 ? -26.905 -10.980 23.577 1.00 89.38 656 TYR A C 1
ATOM 5261 O O . TYR A 1 656 ? -25.849 -10.366 23.447 1.00 89.38 656 TYR A O 1
ATOM 5269 N N . GLN A 1 657 ? -27.910 -10.884 22.706 1.00 89.56 657 GLN A N 1
ATOM 5270 C CA . GLN A 1 657 ? -27.795 -10.110 21.480 1.00 89.56 657 GLN A CA 1
ATOM 5271 C C . GLN A 1 657 ? -27.413 -8.645 21.762 1.00 89.56 657 GLN A C 1
ATOM 5273 O O . GLN A 1 657 ? -26.459 -8.181 21.143 1.00 89.56 657 GLN A O 1
ATOM 5278 N N . PRO A 1 658 ? -28.058 -7.907 22.687 1.00 90.88 658 PRO A N 1
ATOM 5279 C CA . PRO A 1 658 ? -27.630 -6.548 23.007 1.00 90.88 658 PRO A CA 1
ATOM 5280 C C . PRO A 1 658 ? -26.200 -6.456 23.560 1.00 90.88 658 PRO A C 1
ATOM 5282 O O . PRO A 1 658 ? -25.451 -5.590 23.121 1.00 90.88 658 PRO A O 1
ATOM 5285 N N . ILE A 1 659 ? -25.794 -7.355 24.466 1.00 93.12 659 ILE A N 1
ATOM 5286 C CA . ILE A 1 659 ? -24.449 -7.333 25.077 1.00 93.12 659 ILE A CA 1
ATOM 5287 C C . ILE A 1 659 ? -23.353 -7.605 24.036 1.00 93.12 659 ILE A C 1
ATOM 5289 O O . ILE A 1 659 ? -22.317 -6.941 24.039 1.00 93.12 659 ILE A O 1
ATOM 5293 N N . LEU A 1 660 ? -23.583 -8.551 23.121 1.00 92.19 660 LEU A N 1
ATOM 5294 C CA . LEU A 1 660 ? -22.653 -8.879 22.033 1.00 92.19 660 LEU A CA 1
ATOM 5295 C C . LEU A 1 660 ? -22.631 -7.819 20.921 1.00 92.19 660 LEU A C 1
ATOM 5297 O O . LEU A 1 660 ? -21.715 -7.799 20.106 1.00 92.19 660 LEU A O 1
ATOM 5301 N N . ARG A 1 661 ? -23.637 -6.936 20.867 1.00 91.81 661 ARG A N 1
ATOM 5302 C CA . ARG A 1 661 ? -23.704 -5.842 19.888 1.00 91.81 661 ARG A CA 1
ATOM 5303 C C . ARG A 1 661 ? -22.904 -4.604 20.289 1.00 91.81 661 ARG A C 1
ATOM 5305 O O . ARG A 1 661 ? -22.757 -3.704 19.464 1.00 91.81 661 ARG A O 1
ATOM 5312 N N . LEU A 1 662 ? -22.387 -4.525 21.514 1.00 94.25 662 LEU A N 1
ATOM 5313 C CA . LEU A 1 662 ? -21.576 -3.385 21.941 1.00 94.25 662 LEU A CA 1
ATOM 5314 C C . LEU A 1 662 ? -20.301 -3.285 21.087 1.00 94.25 662 LEU A C 1
ATOM 5316 O O . LEU A 1 662 ? -19.459 -4.174 21.113 1.00 94.25 662 LEU A O 1
ATOM 5320 N N . GLY A 1 663 ? -20.173 -2.213 20.300 1.00 93.12 663 GLY A N 1
ATOM 5321 C CA . GLY A 1 663 ? -19.074 -2.041 19.339 1.00 93.12 663 GLY A CA 1
ATOM 5322 C C . GLY A 1 663 ? -19.141 -2.949 18.100 1.00 93.12 663 GLY A C 1
ATOM 5323 O O . GLY A 1 663 ? -18.204 -2.952 17.304 1.00 93.12 663 GLY A O 1
ATOM 5324 N N . CYS A 1 664 ? -20.237 -3.696 17.911 1.00 94.94 664 CYS A N 1
ATOM 5325 C CA . CYS A 1 664 ? -20.531 -4.467 16.702 1.00 94.94 664 CYS A CA 1
ATOM 5326 C C . CYS A 1 664 ? -21.719 -3.830 15.963 1.00 94.94 664 CYS A C 1
ATOM 5328 O O . CYS A 1 664 ? -22.889 -3.971 16.336 1.00 94.94 664 CYS A O 1
ATOM 5330 N N . ILE A 1 665 ? -21.403 -3.083 14.908 1.00 94.12 665 ILE A N 1
ATOM 5331 C CA . ILE A 1 665 ? -22.334 -2.227 14.184 1.00 94.12 665 ILE A CA 1
ATOM 5332 C C . ILE A 1 665 ? -22.993 -3.041 13.088 1.00 94.12 665 ILE A C 1
ATOM 5334 O O . ILE A 1 665 ? -22.338 -3.542 12.178 1.00 94.12 665 ILE A O 1
ATOM 5338 N N . ARG A 1 666 ? -24.315 -3.171 13.167 1.00 91.50 666 ARG A N 1
ATOM 5339 C CA . ARG A 1 666 ? -25.083 -3.928 12.181 1.00 91.50 666 ARG A CA 1
ATOM 5340 C C . ARG A 1 666 ? -25.177 -3.147 10.875 1.00 91.50 666 ARG A C 1
ATOM 5342 O O . ARG A 1 666 ? -25.539 -1.970 10.898 1.00 91.50 666 ARG A O 1
ATOM 5349 N N . ILE A 1 667 ? -24.952 -3.836 9.760 1.00 90.12 667 ILE A N 1
ATOM 5350 C CA . ILE A 1 667 ? -25.247 -3.305 8.434 1.00 90.12 667 ILE A CA 1
ATOM 5351 C C . ILE A 1 667 ? -26.666 -3.714 8.034 1.00 90.12 667 ILE A C 1
ATOM 5353 O O . ILE A 1 667 ? -27.009 -4.897 7.979 1.00 90.12 667 ILE A O 1
ATOM 5357 N N . GLU A 1 668 ? -27.503 -2.722 7.767 1.00 85.62 668 GLU A N 1
ATOM 5358 C CA . GLU A 1 668 ? -28.858 -2.883 7.260 1.00 85.62 668 GLU A CA 1
ATOM 5359 C C . GLU A 1 668 ? -28.884 -2.885 5.725 1.00 85.62 668 GLU A C 1
ATOM 5361 O O . GLU A 1 668 ? -28.029 -2.290 5.067 1.00 85.62 668 GLU A O 1
ATOM 5366 N N . ARG A 1 669 ? -29.936 -3.508 5.172 1.00 80.25 669 ARG A N 1
ATOM 5367 C CA . ARG A 1 669 ? -30.182 -3.749 3.736 1.00 80.25 669 ARG A CA 1
ATOM 5368 C C . ARG A 1 669 ? -29.210 -4.761 3.115 1.00 80.25 669 ARG A C 1
ATOM 5370 O O . ARG A 1 669 ? -28.016 -4.518 2.992 1.00 80.25 669 ARG A O 1
ATOM 5377 N N . GLY A 1 670 ? -29.751 -5.889 2.655 1.00 79.38 670 GLY A N 1
ATOM 5378 C CA . GLY A 1 670 ? -28.982 -6.977 2.044 1.00 79.38 670 GLY A CA 1
ATOM 5379 C C . GLY A 1 670 ? -28.676 -8.118 3.017 1.00 79.38 670 GLY A C 1
ATOM 5380 O O . GLY A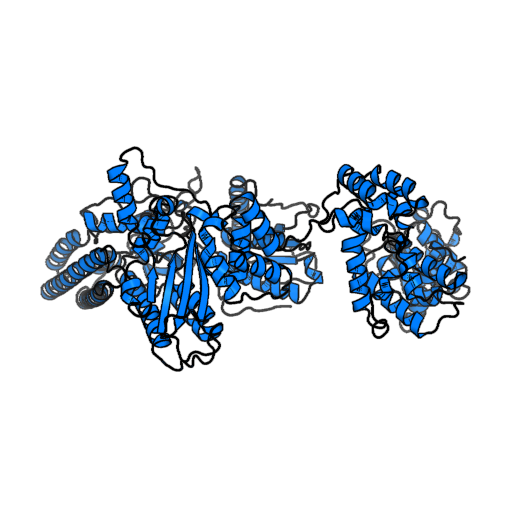 1 670 ? -29.375 -8.299 4.015 1.00 79.38 670 GLY A O 1
ATOM 5381 N N . LYS A 1 671 ? -27.651 -8.913 2.691 1.00 81.69 671 LYS A N 1
ATOM 5382 C CA . LYS A 1 671 ? -27.204 -10.044 3.516 1.00 81.69 671 LYS A CA 1
ATOM 5383 C C . LYS A 1 671 ? -26.637 -9.570 4.863 1.00 81.69 671 LYS A C 1
ATOM 5385 O O . LYS A 1 671 ? -26.082 -8.466 4.914 1.00 81.69 671 LYS A O 1
ATOM 5390 N N . PRO A 1 672 ? -26.728 -10.393 5.924 1.00 88.06 672 PRO A N 1
ATOM 5391 C CA . PRO A 1 672 ? -26.152 -10.069 7.223 1.00 88.06 672 PRO A CA 1
ATOM 5392 C C . PRO A 1 672 ? -24.663 -9.756 7.116 1.00 88.06 672 PRO A C 1
ATOM 5394 O O . PRO A 1 672 ? -23.871 -10.567 6.641 1.00 88.06 672 PRO A O 1
ATOM 5397 N N . ALA A 1 673 ? -24.314 -8.552 7.547 1.00 91.12 673 ALA A N 1
ATOM 5398 C CA . ALA A 1 673 ? -22.951 -8.074 7.667 1.00 91.12 673 ALA A CA 1
ATOM 5399 C C . ALA A 1 673 ? -22.869 -7.132 8.872 1.00 91.12 673 ALA A C 1
ATOM 5401 O O . ALA A 1 673 ? -23.879 -6.554 9.303 1.00 91.12 673 ALA A O 1
ATOM 5402 N N . ALA A 1 674 ? -21.676 -6.990 9.428 1.00 94.00 674 ALA A N 1
ATOM 5403 C CA . ALA A 1 674 ? -21.419 -6.098 10.547 1.00 94.00 674 ALA A CA 1
ATOM 5404 C C . ALA A 1 674 ? -20.044 -5.446 10.415 1.00 94.00 674 ALA A C 1
ATOM 5406 O O . ALA A 1 674 ? -19.174 -5.959 9.722 1.00 94.00 674 ALA A O 1
ATOM 5407 N N . ILE A 1 675 ? -19.849 -4.326 11.100 1.00 95.38 675 ILE A N 1
ATOM 5408 C CA . ILE A 1 675 ? -18.545 -3.688 11.258 1.00 95.38 675 ILE A CA 1
ATOM 5409 C C . ILE A 1 675 ? -18.189 -3.757 12.735 1.00 95.38 675 ILE A C 1
ATOM 5411 O O . ILE A 1 675 ? -18.951 -3.293 13.583 1.00 95.38 675 ILE A O 1
ATOM 5415 N N . ILE A 1 676 ? -17.043 -4.342 13.057 1.00 96.69 676 ILE A N 1
ATOM 5416 C CA . ILE A 1 676 ? -16.451 -4.194 14.384 1.00 96.69 676 ILE A CA 1
ATOM 5417 C C . ILE A 1 676 ? -15.704 -2.870 14.407 1.00 96.69 676 ILE A C 1
ATOM 5419 O O . ILE A 1 676 ? -14.820 -2.655 13.580 1.00 96.69 676 ILE A O 1
ATOM 5423 N N . ALA A 1 677 ? -16.070 -1.992 15.338 1.00 95.81 677 ALA A N 1
ATOM 5424 C CA . ALA A 1 677 ? -15.408 -0.705 15.511 1.00 95.81 677 ALA A CA 1
ATOM 5425 C C . ALA A 1 677 ? -14.233 -0.778 16.503 1.00 95.81 677 ALA A C 1
ATOM 5427 O O . ALA A 1 677 ? -14.210 -1.664 17.366 1.00 95.81 677 ALA A O 1
ATOM 5428 N N . PRO A 1 678 ? -13.307 0.201 16.467 1.00 95.25 678 PRO A N 1
ATOM 5429 C CA . PRO A 1 678 ? -12.176 0.288 17.391 1.00 95.25 678 PRO A CA 1
ATOM 5430 C C . PRO A 1 678 ? -12.560 0.284 18.876 1.00 95.25 678 PRO A C 1
ATOM 5432 O O . PRO A 1 678 ? -11.804 -0.219 19.701 1.00 95.25 678 PRO A O 1
ATOM 5435 N N . TRP A 1 679 ? -13.747 0.792 19.223 1.00 95.38 679 TRP A N 1
ATOM 5436 C CA . TRP A 1 679 ? -14.261 0.824 20.598 1.00 95.38 679 TRP A CA 1
ATOM 5437 C C . TRP A 1 679 ? -14.969 -0.462 21.046 1.00 95.38 679 TRP A C 1
ATOM 5439 O O . TRP A 1 679 ? -15.496 -0.514 22.158 1.00 95.38 679 TRP A O 1
ATOM 5449 N N . HIS A 1 680 ? -15.000 -1.515 20.226 1.00 96.62 680 HIS A N 1
ATOM 5450 C CA . HIS A 1 680 ? -15.449 -2.827 20.687 1.00 96.62 680 HIS A CA 1
ATOM 5451 C C . HIS A 1 680 ? -14.557 -3.318 21.847 1.00 96.62 680 HIS A C 1
ATOM 5453 O O . HIS A 1 680 ? -13.334 -3.209 21.732 1.00 96.62 680 HIS A O 1
ATOM 5459 N N . PRO A 1 681 ? -15.106 -3.915 22.928 1.00 96.44 681 PRO A N 1
ATOM 5460 C CA . PRO A 1 681 ? -14.326 -4.334 24.100 1.00 96.44 681 PRO A CA 1
ATOM 5461 C C . PRO A 1 681 ? -13.069 -5.149 23.760 1.00 96.44 681 PRO A C 1
ATOM 5463 O O . PRO A 1 681 ? -11.963 -4.797 24.158 1.00 96.44 681 PRO A O 1
ATOM 5466 N N . LEU A 1 682 ? -13.199 -6.190 22.934 1.00 96.38 682 LEU A N 1
ATOM 5467 C CA . LEU A 1 682 ? -12.045 -6.999 22.513 1.00 96.38 682 LEU A CA 1
ATOM 5468 C C . LEU A 1 682 ? -11.068 -6.232 21.598 1.00 96.38 682 LEU A C 1
ATOM 5470 O O . LEU A 1 682 ? -9.867 -6.497 21.619 1.00 96.38 682 LEU A O 1
ATOM 5474 N N . ARG A 1 683 ? -11.562 -5.261 20.815 1.00 96.00 683 ARG A N 1
ATOM 5475 C CA . ARG A 1 683 ? -10.740 -4.483 19.878 1.00 96.00 683 ARG A CA 1
ATOM 5476 C C . ARG A 1 683 ? -9.891 -3.451 20.619 1.00 96.00 683 ARG A C 1
ATOM 5478 O O . ARG A 1 683 ? -8.695 -3.371 20.353 1.00 96.00 683 ARG A O 1
ATOM 5485 N N . LEU A 1 684 ? -10.451 -2.761 21.615 1.00 96.06 684 LEU A N 1
ATOM 5486 C CA . LEU A 1 684 ? -9.696 -1.866 22.503 1.00 96.06 684 LEU A CA 1
ATOM 5487 C C . LEU A 1 684 ? -8.511 -2.586 23.156 1.00 96.06 684 LEU A C 1
ATOM 5489 O O . LEU A 1 684 ? -7.392 -2.071 23.150 1.00 96.06 684 LEU A O 1
ATOM 5493 N N . ALA A 1 685 ? -8.744 -3.801 23.661 1.00 96.12 685 ALA A N 1
ATOM 5494 C CA . ALA A 1 685 ? -7.682 -4.620 24.228 1.00 96.12 685 ALA A CA 1
ATOM 5495 C C . ALA A 1 685 ? -6.640 -5.013 23.173 1.00 96.12 685 ALA A C 1
ATOM 5497 O O . ALA A 1 685 ? -5.447 -4.876 23.424 1.00 96.12 685 ALA A O 1
ATOM 5498 N N . SER A 1 686 ? -7.057 -5.432 21.974 1.00 95.06 686 SER A N 1
ATOM 5499 C CA . SER A 1 686 ? -6.106 -5.785 20.911 1.00 95.06 686 SER A CA 1
ATOM 5500 C C . SER A 1 686 ? -5.207 -4.617 20.484 1.00 95.06 686 SER A C 1
ATOM 5502 O O . SER A 1 686 ? -3.996 -4.799 20.371 1.00 95.06 686 SER A O 1
ATOM 5504 N N . ILE A 1 687 ? -5.757 -3.404 20.349 1.00 95.00 687 ILE A N 1
ATOM 5505 C CA . ILE A 1 687 ? -4.993 -2.187 20.031 1.00 95.00 687 ILE A CA 1
ATOM 5506 C C . ILE A 1 687 ? -3.928 -1.937 21.111 1.00 95.00 687 ILE A C 1
ATOM 5508 O O . ILE A 1 687 ? -2.758 -1.688 20.812 1.00 95.00 687 ILE A O 1
ATOM 5512 N N . ALA A 1 688 ? -4.331 -2.055 22.376 1.00 94.88 688 ALA A N 1
ATOM 5513 C CA . ALA A 1 688 ? -3.474 -1.889 23.542 1.00 94.88 688 ALA A CA 1
ATOM 5514 C C . ALA A 1 688 ? -2.374 -2.967 23.643 1.00 94.88 688 ALA A C 1
ATOM 5516 O O . ALA A 1 688 ? -1.249 -2.654 24.051 1.00 94.88 688 ALA A O 1
ATOM 5517 N N . ILE A 1 689 ? -2.681 -4.218 23.277 1.00 95.00 689 ILE A N 1
ATOM 5518 C CA . ILE A 1 689 ? -1.740 -5.349 23.259 1.00 95.00 689 ILE A CA 1
ATOM 5519 C C . ILE A 1 689 ? -0.700 -5.155 22.160 1.00 95.00 689 ILE A C 1
ATOM 5521 O O . ILE A 1 689 ? 0.488 -5.196 22.469 1.00 95.00 689 ILE A O 1
ATOM 5525 N N . LYS A 1 690 ? -1.116 -4.869 20.918 1.00 94.19 690 LYS A N 1
ATOM 5526 C CA . LYS A 1 690 ? -0.197 -4.635 19.789 1.00 94.19 690 LYS A CA 1
ATOM 5527 C C . LYS A 1 690 ? 0.820 -3.539 20.102 1.00 94.19 690 LYS A C 1
ATOM 5529 O O . LYS A 1 690 ? 2.018 -3.702 19.880 1.00 94.19 690 LYS A O 1
ATOM 5534 N N . ALA A 1 691 ? 0.359 -2.437 20.694 1.00 93.50 691 ALA A N 1
ATOM 5535 C CA . ALA A 1 691 ? 1.239 -1.341 21.082 1.00 93.50 691 ALA A CA 1
ATOM 5536 C C . ALA A 1 691 ? 2.257 -1.738 22.159 1.00 93.50 691 ALA A C 1
ATOM 5538 O O . ALA A 1 691 ? 3.426 -1.356 22.083 1.00 93.50 691 ALA A O 1
ATOM 5539 N N . ARG A 1 692 ? 1.838 -2.543 23.142 1.00 94.31 692 ARG A N 1
ATOM 5540 C CA . ARG A 1 692 ? 2.723 -3.067 24.192 1.00 94.31 692 ARG A CA 1
ATOM 5541 C C . ARG 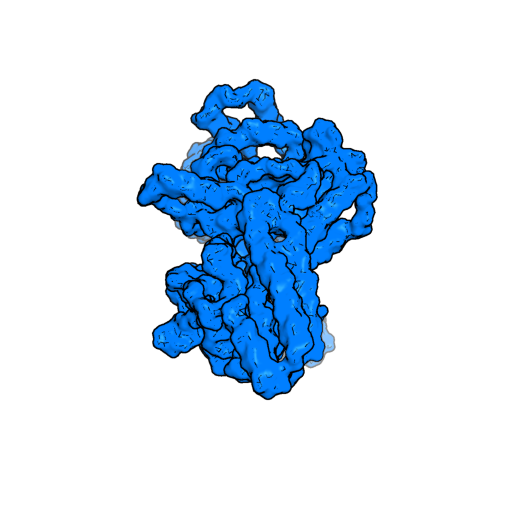A 1 692 ? 3.672 -4.151 23.682 1.00 94.31 692 ARG A C 1
ATOM 5543 O O . ARG A 1 692 ? 4.797 -4.196 24.165 1.00 94.31 692 ARG A O 1
ATOM 5550 N N . GLN A 1 693 ? 3.257 -4.982 22.725 1.00 92.69 693 GLN A N 1
ATOM 5551 C CA . GLN A 1 693 ? 4.122 -5.958 22.053 1.00 92.69 693 GLN A CA 1
ATOM 5552 C C . GLN A 1 693 ? 5.248 -5.240 21.309 1.00 92.69 693 GLN A C 1
ATOM 5554 O O . GLN A 1 693 ? 6.414 -5.545 21.556 1.00 92.69 693 GLN A O 1
ATOM 5559 N N . LEU A 1 694 ? 4.921 -4.225 20.495 1.00 91.19 694 LEU A N 1
ATOM 5560 C CA . LEU A 1 694 ? 5.934 -3.422 19.809 1.00 91.19 694 LEU A CA 1
ATOM 5561 C C . LEU A 1 694 ? 6.864 -2.746 20.823 1.00 91.19 694 LEU A C 1
ATOM 5563 O O . LEU A 1 694 ? 8.070 -2.952 20.778 1.00 91.19 694 LEU A O 1
ATOM 5567 N N . ALA A 1 695 ? 6.326 -1.998 21.789 1.00 91.25 695 ALA A N 1
ATOM 5568 C CA . ALA A 1 695 ? 7.150 -1.323 22.793 1.00 91.25 695 ALA A CA 1
ATOM 5569 C C . ALA A 1 695 ? 8.015 -2.299 23.619 1.00 91.25 695 ALA A C 1
ATOM 5571 O O . ALA A 1 695 ? 9.159 -1.997 23.959 1.00 91.25 695 ALA A O 1
ATOM 5572 N N . GLY A 1 696 ? 7.480 -3.483 23.927 1.00 90.62 696 GLY A N 1
ATOM 5573 C CA . GLY A 1 6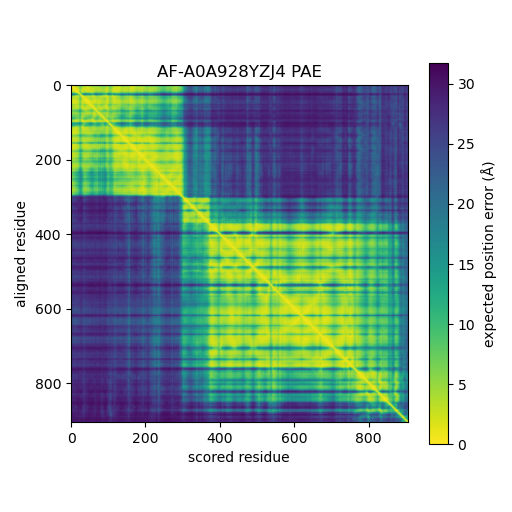96 ? 8.189 -4.567 24.598 1.00 90.62 696 GLY A CA 1
ATOM 5574 C C . GLY A 1 696 ? 9.365 -5.087 23.782 1.00 90.62 696 GLY A C 1
ATOM 5575 O O . GLY A 1 696 ? 10.463 -5.184 24.328 1.00 90.62 696 GLY A O 1
ATOM 5576 N N . LEU A 1 697 ? 9.151 -5.344 22.490 1.00 88.19 697 LEU A N 1
ATOM 5577 C CA . LEU A 1 697 ? 10.205 -5.749 21.568 1.00 88.19 697 LEU A CA 1
ATOM 5578 C C . LEU A 1 697 ? 11.289 -4.678 21.464 1.00 88.19 697 LEU A C 1
ATOM 5580 O O . LEU A 1 697 ? 12.461 -4.989 21.614 1.00 88.19 697 LEU A O 1
ATOM 5584 N N . LEU A 1 698 ? 10.917 -3.414 21.271 1.00 82.81 698 LEU A N 1
ATOM 5585 C CA . LEU A 1 698 ? 11.888 -2.326 21.127 1.00 82.81 698 LEU A CA 1
ATOM 5586 C C . LEU A 1 698 ? 12.765 -2.181 22.361 1.00 82.81 698 LEU A C 1
ATOM 5588 O O . LEU A 1 698 ? 13.986 -2.119 22.256 1.00 82.81 698 LEU A O 1
ATOM 5592 N N . ARG A 1 699 ? 12.151 -2.217 23.543 1.00 85.44 699 ARG A N 1
ATOM 5593 C CA . ARG A 1 699 ? 12.885 -2.254 24.806 1.00 85.44 699 ARG A CA 1
ATOM 5594 C C . ARG A 1 699 ? 13.817 -3.460 24.880 1.00 85.44 699 ARG A C 1
ATOM 5596 O O . ARG A 1 699 ? 14.954 -3.298 25.308 1.00 85.44 699 ARG A O 1
ATOM 5603 N N . TYR A 1 700 ? 13.362 -4.651 24.494 1.00 85.06 700 TYR A N 1
ATOM 5604 C CA . TYR A 1 700 ? 14.200 -5.850 24.512 1.00 85.06 700 TYR A CA 1
ATOM 5605 C C . TYR A 1 700 ? 15.413 -5.699 23.590 1.00 85.06 700 TYR A C 1
ATOM 5607 O O . TYR A 1 700 ? 16.533 -5.955 24.027 1.00 85.06 700 TYR A O 1
ATOM 5615 N N . ILE A 1 701 ? 15.205 -5.208 22.367 1.00 80.31 701 ILE A N 1
ATOM 5616 C CA . ILE A 1 701 ? 16.285 -5.055 21.395 1.00 80.31 701 ILE A CA 1
ATOM 5617 C C . ILE A 1 701 ? 17.314 -4.013 21.864 1.00 80.31 701 ILE A C 1
ATOM 5619 O O . ILE A 1 701 ? 18.508 -4.244 21.748 1.00 80.31 701 ILE A O 1
ATOM 5623 N N . ILE A 1 702 ? 16.871 -2.893 22.441 1.00 78.31 702 ILE A N 1
ATOM 5624 C CA . ILE A 1 702 ? 17.763 -1.802 22.879 1.00 78.31 702 ILE A CA 1
ATOM 5625 C C . ILE A 1 702 ? 18.497 -2.135 24.187 1.00 78.31 702 ILE A C 1
ATOM 5627 O O . ILE A 1 702 ? 19.591 -1.644 24.436 1.00 78.31 702 ILE A O 1
ATOM 5631 N N . SER A 1 703 ? 17.887 -2.930 25.069 1.00 77.38 703 SER A N 1
ATOM 5632 C CA . SER A 1 703 ? 18.472 -3.237 26.385 1.00 77.38 703 SER A CA 1
ATOM 5633 C C . SER A 1 703 ? 19.397 -4.454 26.391 1.00 77.38 703 SER A C 1
ATOM 5635 O O . SER A 1 703 ? 20.148 -4.630 27.353 1.00 77.38 703 SER A O 1
ATOM 5637 N N . THR A 1 704 ? 19.353 -5.291 25.353 1.00 76.06 704 THR A N 1
ATOM 5638 C CA . THR A 1 704 ? 20.119 -6.540 25.292 1.00 76.06 704 THR A CA 1
ATOM 5639 C C . THR A 1 704 ? 21.415 -6.327 24.499 1.00 76.06 704 THR A C 1
ATOM 5641 O O . THR A 1 704 ? 21.339 -5.835 23.378 1.00 76.06 704 THR A O 1
ATOM 5644 N N . PRO A 1 705 ? 22.594 -6.703 25.038 1.00 65.00 705 PRO A N 1
ATOM 5645 C CA . PRO A 1 705 ? 23.886 -6.449 24.389 1.00 65.00 705 PRO A CA 1
ATOM 5646 C C . PRO A 1 705 ? 24.069 -7.221 23.075 1.00 65.00 705 PRO A C 1
ATOM 5648 O O . PRO A 1 705 ? 24.615 -6.683 22.124 1.00 65.00 705 PRO A O 1
ATOM 5651 N N . GLU A 1 706 ? 23.563 -8.454 23.001 1.00 68.62 706 GLU A N 1
ATOM 5652 C CA . GLU A 1 706 ? 23.504 -9.239 21.768 1.00 68.62 706 GLU A CA 1
ATOM 5653 C C . GLU A 1 706 ? 22.090 -9.787 21.586 1.00 68.62 706 GLU A C 1
ATOM 5655 O O . GLU A 1 706 ? 21.581 -10.531 22.430 1.00 68.62 706 GLU A O 1
ATOM 5660 N N . VAL A 1 707 ? 21.456 -9.446 20.466 1.00 70.06 707 VAL A N 1
ATOM 5661 C CA . VAL A 1 707 ? 20.151 -9.994 20.091 1.00 70.06 707 VAL A CA 1
ATOM 5662 C C . VAL A 1 707 ? 20.350 -10.936 18.918 1.00 70.06 707 VAL A C 1
ATOM 5664 O O . VAL A 1 707 ? 20.609 -10.510 17.795 1.00 70.06 707 VAL A O 1
ATOM 5667 N N . ASN A 1 708 ? 20.222 -12.236 19.172 1.00 70.69 708 ASN A N 1
ATOM 5668 C CA . ASN A 1 708 ? 20.252 -13.230 18.109 1.00 70.69 708 ASN A CA 1
ATOM 5669 C C . ASN A 1 708 ? 18.833 -13.472 17.581 1.00 70.69 708 ASN A C 1
ATOM 5671 O O . ASN A 1 708 ? 18.045 -14.184 18.202 1.00 70.69 708 ASN A O 1
ATOM 5675 N N . PHE A 1 709 ? 18.524 -12.892 16.422 1.00 71.00 709 PHE A N 1
ATOM 5676 C CA . PHE A 1 709 ? 17.246 -13.098 15.734 1.00 71.00 709 PHE A CA 1
ATOM 5677 C C . PHE A 1 709 ? 17.179 -14.419 14.945 1.00 71.00 709 PHE A C 1
ATOM 5679 O O . PHE A 1 709 ? 16.116 -14.775 14.442 1.00 71.00 709 PHE A O 1
ATOM 5686 N N . GLY A 1 710 ? 18.290 -15.153 14.806 1.00 77.31 710 GLY A N 1
ATOM 5687 C CA . GLY A 1 710 ? 18.409 -16.243 13.838 1.00 77.31 710 GLY A CA 1
ATOM 5688 C C . GLY A 1 710 ? 18.373 -15.695 12.409 1.00 77.31 710 GLY A C 1
ATOM 5689 O O . GLY A 1 710 ? 19.400 -15.269 11.891 1.00 77.31 710 GLY A O 1
ATOM 5690 N N . ASP A 1 711 ? 17.185 -15.674 11.798 1.00 78.62 711 ASP A N 1
ATOM 5691 C CA . ASP A 1 711 ? 16.912 -14.970 10.538 1.00 78.62 711 ASP A CA 1
ATOM 5692 C C . ASP A 1 711 ? 16.100 -13.703 10.845 1.00 78.62 711 ASP A C 1
ATOM 5694 O O . ASP A 1 711 ? 14.889 -13.762 11.081 1.00 78.62 711 ASP A O 1
ATOM 5698 N N . SER A 1 712 ? 16.780 -12.551 10.867 1.00 76.94 712 SER A N 1
ATOM 5699 C CA . SER A 1 712 ? 16.160 -11.256 11.173 1.00 76.94 712 SER A CA 1
ATOM 5700 C C . SER A 1 712 ? 15.003 -10.943 10.227 1.00 76.94 712 SER A C 1
ATOM 5702 O O . SER A 1 712 ? 13.939 -10.517 10.677 1.00 76.94 712 SER A O 1
ATOM 5704 N N . ARG A 1 713 ? 15.162 -11.225 8.930 1.00 79.12 713 ARG A N 1
ATOM 5705 C CA . ARG A 1 713 ? 14.147 -10.925 7.914 1.00 79.12 713 ARG A CA 1
ATOM 5706 C C . ARG A 1 713 ? 12.887 -11.740 8.136 1.00 79.12 713 ARG A C 1
ATOM 5708 O O . ARG A 1 713 ? 11.792 -11.190 8.037 1.00 79.12 713 ARG A O 1
ATOM 5715 N N . LEU A 1 714 ? 13.030 -13.030 8.446 1.00 83.75 714 LEU A N 1
ATOM 5716 C CA . LEU A 1 714 ? 11.885 -13.893 8.732 1.00 83.75 714 LEU A CA 1
ATOM 5717 C C . LEU A 1 714 ? 11.168 -13.451 10.013 1.00 83.75 714 LEU A C 1
ATOM 5719 O O . LEU A 1 714 ? 9.953 -13.278 9.995 1.00 83.75 714 LEU A O 1
ATOM 5723 N N . PHE A 1 715 ? 11.914 -13.176 11.087 1.00 87.50 715 PHE A N 1
ATOM 5724 C CA . PHE A 1 715 ? 11.349 -12.705 12.354 1.00 87.50 715 PHE A CA 1
ATOM 5725 C C . PHE A 1 715 ? 10.533 -11.412 12.185 1.00 87.50 715 PHE A C 1
ATOM 5727 O O . PHE A 1 715 ? 9.376 -11.336 12.605 1.00 87.50 715 PHE A O 1
ATOM 5734 N N . PHE A 1 716 ? 11.109 -10.394 11.535 1.00 87.69 716 PHE A N 1
ATOM 5735 C CA . PHE A 1 716 ? 10.412 -9.130 11.294 1.00 87.69 716 PHE A CA 1
ATOM 5736 C C . PHE A 1 716 ? 9.279 -9.276 10.268 1.00 87.69 716 PHE A C 1
ATOM 5738 O O . PHE A 1 716 ? 8.289 -8.551 10.348 1.00 87.69 716 PHE A O 1
ATOM 5745 N N . ALA A 1 717 ? 9.372 -10.192 9.299 1.00 87.50 717 ALA A N 1
ATOM 5746 C CA . ALA A 1 717 ? 8.261 -10.506 8.397 1.00 87.50 717 ALA A CA 1
ATOM 5747 C C . ALA A 1 717 ? 7.067 -11.120 9.144 1.00 87.50 717 ALA A C 1
ATOM 5749 O O . ALA A 1 717 ? 5.948 -10.634 8.982 1.00 87.50 717 ALA A O 1
ATOM 5750 N N . ASP A 1 718 ? 7.302 -12.112 10.001 1.00 89.69 718 ASP A N 1
ATOM 5751 C CA . ASP A 1 718 ? 6.248 -12.763 10.783 1.00 89.69 718 ASP A CA 1
ATOM 5752 C C . ASP A 1 718 ? 5.571 -11.778 11.738 1.00 89.69 718 ASP A C 1
ATOM 5754 O O . ASP A 1 718 ? 4.343 -11.704 11.782 1.00 89.69 718 ASP A O 1
ATOM 5758 N N . LEU A 1 719 ? 6.351 -10.940 12.424 1.00 89.69 719 LEU A N 1
ATOM 5759 C CA . LEU A 1 719 ? 5.799 -9.934 13.327 1.00 89.69 719 LEU A CA 1
ATOM 5760 C C . LEU A 1 719 ? 4.997 -8.849 12.594 1.00 89.69 719 LEU A C 1
ATOM 5762 O O . LEU A 1 719 ? 3.994 -8.365 13.117 1.00 89.69 719 LEU A O 1
ATOM 5766 N N . ARG A 1 720 ? 5.405 -8.460 11.379 1.00 91.19 720 ARG A N 1
ATOM 5767 C CA . ARG A 1 720 ? 4.604 -7.552 10.541 1.00 91.19 720 ARG A CA 1
ATOM 5768 C C . ARG A 1 720 ? 3.259 -8.176 10.186 1.00 91.19 720 ARG A C 1
ATOM 5770 O O . ARG A 1 720 ? 2.248 -7.495 10.315 1.00 91.19 720 ARG A O 1
ATOM 5777 N N . ASN A 1 721 ? 3.248 -9.452 9.797 1.00 89.06 721 ASN A N 1
ATOM 5778 C CA . ASN A 1 721 ? 2.014 -10.182 9.496 1.00 89.06 721 ASN A CA 1
ATOM 5779 C C . ASN A 1 721 ? 1.114 -10.306 10.737 1.00 89.06 721 ASN A C 1
ATOM 5781 O O . ASN A 1 721 ? -0.103 -10.170 10.632 1.00 89.06 721 ASN A O 1
ATOM 5785 N N . GLU A 1 722 ? 1.704 -10.521 11.918 1.00 90.62 722 GLU A N 1
ATOM 5786 C CA . GLU A 1 722 ? 0.976 -10.531 13.189 1.00 90.62 722 GLU A CA 1
ATOM 5787 C C . GLU A 1 722 ? 0.340 -9.153 13.452 1.00 90.62 722 GLU A C 1
ATOM 5789 O O . GLU A 1 722 ? -0.870 -9.050 13.642 1.00 90.62 722 GLU A O 1
ATOM 5794 N N . LEU A 1 723 ? 1.117 -8.067 13.380 1.00 90.62 723 LEU A N 1
ATOM 5795 C CA . LEU A 1 723 ? 0.621 -6.711 13.643 1.00 90.62 723 LEU A CA 1
ATOM 5796 C C . LEU A 1 723 ? -0.432 -6.228 12.636 1.00 90.62 723 LEU A C 1
ATOM 5798 O O . LEU A 1 723 ? -1.316 -5.464 13.033 1.00 90.62 723 LEU A O 1
ATOM 5802 N N . ASP A 1 724 ? -0.363 -6.666 11.380 1.00 89.44 724 ASP A N 1
ATOM 5803 C CA . ASP A 1 724 ? -1.370 -6.371 10.352 1.00 89.44 724 ASP A CA 1
ATOM 5804 C C . ASP A 1 724 ? -2.717 -7.041 10.677 1.00 89.44 724 ASP A C 1
ATOM 5806 O O . ASP A 1 724 ? -3.786 -6.442 10.541 1.00 89.44 724 ASP A O 1
ATOM 5810 N N . HIS A 1 725 ? -2.678 -8.250 11.243 1.00 90.12 725 HIS A N 1
ATOM 5811 C CA . HIS A 1 725 ? -3.875 -8.996 11.608 1.00 90.12 725 HIS A CA 1
ATOM 5812 C C . HIS A 1 725 ? -4.672 -8.310 12.744 1.00 90.12 725 HIS A C 1
ATOM 5814 O O . HIS A 1 725 ? -4.100 -7.948 13.770 1.00 90.12 725 HIS A O 1
ATOM 5820 N N . PRO A 1 726 ? -6.010 -8.163 12.673 1.00 88.44 726 PRO A N 1
ATOM 5821 C CA . PRO A 1 726 ? -6.835 -7.459 13.675 1.00 88.44 726 PRO A CA 1
ATOM 5822 C C . PRO A 1 726 ? -6.847 -8.027 15.113 1.00 88.44 726 PRO A C 1
ATOM 5824 O O . PRO A 1 726 ? -7.377 -7.373 16.012 1.00 88.44 726 PRO A O 1
ATOM 5827 N N . TYR A 1 727 ? -6.307 -9.228 15.335 1.00 91.31 727 TYR A N 1
ATOM 5828 C CA . TYR A 1 727 ? -6.366 -10.044 16.566 1.00 91.31 727 TYR A CA 1
ATOM 5829 C C . TYR A 1 727 ? -7.779 -10.434 16.991 1.00 91.31 727 TYR A C 1
ATOM 5831 O O . TYR A 1 727 ? -8.166 -11.583 16.828 1.00 91.31 727 TYR A O 1
ATOM 5839 N N . TYR A 1 728 ? -8.556 -9.509 17.560 1.00 90.25 728 TYR A N 1
ATOM 5840 C CA . TYR A 1 728 ? -9.851 -9.836 18.152 1.00 90.25 728 TYR A CA 1
ATOM 5841 C C . TYR A 1 728 ? -10.902 -8.753 17.879 1.00 90.25 728 TYR A C 1
ATOM 5843 O O . TYR A 1 728 ? -10.596 -7.557 17.878 1.00 90.25 728 TYR A O 1
ATOM 5851 N N . PRO A 1 729 ? -12.179 -9.130 17.711 1.00 94.00 729 PRO A N 1
ATOM 5852 C CA . PRO A 1 729 ? -12.671 -10.473 17.411 1.00 94.00 729 PRO A CA 1
ATOM 5853 C C . PRO A 1 729 ? -12.499 -10.827 15.921 1.00 94.00 729 PRO A C 1
ATOM 5855 O O . PRO A 1 729 ? -12.727 -9.985 15.056 1.00 94.00 729 PRO A O 1
ATOM 5858 N N . GLU A 1 730 ? -12.170 -12.086 15.626 1.00 92.06 730 GLU A N 1
ATOM 5859 C CA . GLU A 1 730 ? -12.158 -12.635 14.253 1.00 92.06 730 GLU A CA 1
ATOM 5860 C C . GLU A 1 730 ? -13.537 -13.117 13.784 1.00 92.06 730 GLU A C 1
ATOM 5862 O O . GLU A 1 730 ? -13.800 -13.266 12.588 1.00 92.06 730 GLU A O 1
ATOM 5867 N N . VAL A 1 731 ? -14.435 -13.369 14.737 1.00 94.00 731 VAL A N 1
ATOM 5868 C CA . VAL A 1 731 ? -15.796 -13.843 14.493 1.00 94.00 731 VAL A CA 1
ATOM 5869 C C . VAL A 1 731 ? -16.791 -13.056 15.327 1.00 94.00 731 VAL A C 1
ATOM 5871 O O . VAL A 1 731 ? -16.519 -12.681 16.468 1.00 94.00 731 VAL A O 1
ATOM 5874 N N . CYS A 1 732 ? -17.971 -12.816 14.772 1.00 93.25 732 CYS A N 1
ATOM 5875 C CA . CYS A 1 732 ? -19.075 -12.207 15.500 1.00 93.25 732 CYS A CA 1
ATOM 5876 C C . CYS A 1 732 ? -20.415 -12.814 15.079 1.00 93.25 732 CYS A C 1
ATOM 5878 O O . CYS A 1 732 ? -20.494 -13.648 14.175 1.00 93.25 732 CYS A O 1
ATOM 5880 N N . VAL A 1 733 ? -21.482 -12.414 15.770 1.00 91.12 733 VAL A N 1
ATOM 5881 C CA . VAL A 1 733 ? -22.838 -12.887 15.484 1.00 91.12 733 VAL A CA 1
ATOM 5882 C C . VAL A 1 733 ? -23.617 -11.785 14.772 1.00 91.12 733 VAL A C 1
ATOM 5884 O O . VAL A 1 733 ? -23.964 -10.762 15.366 1.00 91.12 733 VAL A O 1
ATOM 5887 N N . GLY A 1 734 ? -23.900 -12.012 13.493 1.00 88.88 734 GLY A N 1
ATOM 5888 C CA . GLY A 1 734 ? -24.859 -11.256 12.700 1.00 88.88 734 GLY A CA 1
ATOM 5889 C C . GLY A 1 734 ? -26.287 -11.739 12.931 1.00 88.88 734 GLY A C 1
ATOM 5890 O O . GLY A 1 734 ? -26.517 -12.771 13.555 1.00 88.88 734 GLY A O 1
ATOM 5891 N N . TYR A 1 735 ? -27.267 -10.990 12.424 1.00 83.88 735 TYR A N 1
ATOM 5892 C CA . TYR A 1 735 ? -28.675 -11.374 12.542 1.00 83.88 735 TYR A CA 1
ATOM 5893 C C . TYR A 1 735 ? -29.449 -11.100 11.252 1.00 83.88 735 TYR A C 1
ATOM 5895 O O . TYR A 1 735 ? -29.455 -9.964 10.758 1.00 83.88 735 TYR A O 1
ATOM 5903 N N . GLN A 1 736 ? -30.181 -12.105 10.769 1.00 83.31 736 GLN A N 1
ATOM 5904 C CA . GLN A 1 736 ? -31.215 -11.967 9.743 1.00 83.31 736 GLN A CA 1
ATOM 5905 C C . GLN A 1 736 ? -32.590 -12.034 10.413 1.00 83.31 736 GLN A C 1
ATOM 5907 O O . GLN A 1 736 ? -33.039 -13.083 10.868 1.00 83.31 736 GLN A O 1
ATOM 5912 N N . GLY A 1 737 ? -33.258 -10.886 10.548 1.00 81.31 737 GLY A N 1
ATOM 5913 C CA . GLY A 1 737 ? -34.407 -10.789 11.453 1.00 81.31 737 GLY A CA 1
ATOM 5914 C C . GLY A 1 737 ? -33.984 -11.103 12.895 1.00 81.31 737 GLY A C 1
ATOM 5915 O O . GLY A 1 737 ? -33.172 -10.366 13.454 1.00 81.31 737 GLY A O 1
ATOM 5916 N N . GLN A 1 738 ? -34.521 -12.187 13.466 1.00 79.69 738 GLN A N 1
ATOM 5917 C CA . GLN A 1 738 ? -34.146 -12.715 14.790 1.00 79.69 738 GLN A CA 1
ATOM 5918 C C . GLN A 1 738 ? -33.177 -13.908 14.722 1.00 79.69 738 GLN A C 1
ATOM 5920 O O . GLN A 1 738 ? -32.674 -14.337 15.757 1.00 79.69 738 GLN A O 1
ATOM 5925 N N . GLN A 1 739 ? -32.906 -14.449 13.531 1.00 84.81 739 GLN A N 1
ATOM 5926 C CA . GLN A 1 739 ? -32.032 -15.606 13.376 1.00 84.81 739 GLN A CA 1
ATOM 5927 C C . GLN A 1 739 ? -30.563 -15.174 13.488 1.00 84.81 739 GLN A C 1
ATOM 5929 O O . GLN A 1 739 ? -30.153 -14.283 12.738 1.00 84.81 739 GLN A O 1
ATOM 5934 N N . PRO A 1 740 ? -29.772 -15.773 14.398 1.00 88.88 740 PRO A N 1
ATOM 5935 C CA . PRO A 1 740 ? -28.345 -15.504 14.489 1.00 88.88 740 PRO A CA 1
ATOM 5936 C C . PRO A 1 740 ? -27.595 -16.174 13.334 1.00 88.88 740 PRO A C 1
ATOM 5938 O O . PRO A 1 740 ? -27.869 -17.321 12.980 1.00 88.88 740 PRO A O 1
ATOM 5941 N N . GLU A 1 741 ? -26.606 -15.475 12.793 1.00 90.19 741 GLU A N 1
ATOM 5942 C CA . GLU A 1 741 ? -25.687 -15.981 11.780 1.00 90.19 741 GLU A CA 1
ATOM 5943 C C . GLU A 1 741 ? -24.243 -15.735 12.204 1.00 90.19 741 GLU A C 1
ATOM 5945 O O . GLU A 1 741 ? -23.911 -14.676 12.732 1.00 90.19 741 GLU A O 1
ATOM 5950 N N . LEU A 1 742 ? -23.371 -16.711 11.960 1.00 92.69 742 LEU A N 1
ATOM 5951 C CA . LEU A 1 742 ? -21.942 -16.548 12.196 1.00 92.69 742 LEU A CA 1
ATOM 5952 C C . LEU A 1 742 ? -21.333 -15.691 11.083 1.00 92.69 742 LEU A C 1
ATOM 5954 O O . LEU A 1 742 ? -21.472 -16.017 9.902 1.00 92.69 742 LEU A O 1
ATOM 5958 N N . LEU A 1 743 ? -20.635 -14.630 11.474 1.00 93.00 743 LEU A N 1
ATOM 5959 C CA . LEU A 1 743 ? -19.855 -13.777 10.585 1.00 93.00 743 LEU A CA 1
ATOM 5960 C C . LEU A 1 743 ? -18.368 -13.898 10.933 1.00 93.00 743 LEU A C 1
ATOM 5962 O O . LEU A 1 743 ? -18.013 -14.035 12.105 1.00 93.00 743 LEU A O 1
ATOM 5966 N N . SER A 1 744 ? -17.509 -13.819 9.924 1.00 93.31 744 SER A N 1
ATOM 5967 C CA . SER A 1 744 ? -16.049 -13.804 10.038 1.00 93.31 744 SER A CA 1
ATOM 5968 C C . SER A 1 744 ? -15.476 -12.542 9.402 1.00 93.31 744 SER A C 1
ATOM 5970 O O . SER A 1 744 ? -16.110 -11.961 8.518 1.00 93.31 744 SER A O 1
ATOM 5972 N N . VAL A 1 745 ? -14.274 -12.144 9.820 1.00 92.75 745 VAL A N 1
ATOM 5973 C CA . VAL A 1 745 ? -13.542 -11.032 9.196 1.00 92.75 745 VAL A CA 1
ATOM 5974 C C . VAL A 1 745 ? -13.369 -11.290 7.696 1.00 92.75 745 VAL A C 1
ATOM 5976 O O . VAL A 1 745 ? -12.959 -12.377 7.290 1.00 92.75 745 VAL A O 1
ATOM 5979 N N . SER A 1 746 ? -13.695 -10.285 6.886 1.00 88.81 746 SER A N 1
ATOM 5980 C CA . SER A 1 746 ? -13.490 -10.271 5.434 1.00 88.81 746 SER A CA 1
ATOM 5981 C C . SER A 1 746 ? -12.541 -9.158 4.984 1.00 88.81 746 SER A C 1
ATOM 5983 O O . SER A 1 746 ? -11.848 -9.318 3.989 1.00 88.81 746 SER A O 1
ATOM 5985 N N . ASP A 1 747 ? -12.516 -8.022 5.683 1.00 90.31 747 ASP A N 1
ATOM 5986 C CA . ASP A 1 747 ? -11.638 -6.889 5.371 1.00 90.31 747 ASP A CA 1
ATOM 5987 C C . ASP A 1 747 ? -11.334 -6.088 6.641 1.00 90.31 747 ASP A C 1
ATOM 5989 O O . ASP A 1 747 ? -12.150 -6.060 7.571 1.00 90.31 747 ASP A O 1
ATOM 5993 N N . THR A 1 748 ? -10.179 -5.423 6.686 1.00 92.06 748 THR A N 1
ATOM 5994 C CA . THR A 1 748 ? -9.754 -4.616 7.834 1.00 92.06 748 THR A CA 1
ATOM 5995 C C . THR A 1 748 ? -9.042 -3.341 7.425 1.00 92.06 748 THR A C 1
ATOM 5997 O O . THR A 1 748 ? -8.087 -3.373 6.657 1.00 92.06 748 THR A O 1
ATOM 6000 N N . VAL A 1 749 ? -9.467 -2.211 7.991 1.00 92.75 749 VAL A N 1
ATOM 6001 C CA . VAL A 1 749 ? -8.861 -0.894 7.749 1.00 92.75 749 VAL A CA 1
ATOM 6002 C C . VAL A 1 749 ? -8.950 -0.070 9.028 1.00 92.75 749 VAL A C 1
ATOM 6004 O O . VAL A 1 749 ? -10.031 0.040 9.600 1.00 92.75 749 VAL A O 1
ATOM 6007 N N . ASN A 1 750 ? -7.851 0.554 9.463 1.00 92.56 750 ASN A N 1
ATOM 6008 C CA . ASN A 1 750 ? -7.833 1.491 10.600 1.00 92.56 750 ASN A CA 1
ATOM 6009 C C . ASN A 1 750 ? -8.454 0.919 11.896 1.00 92.56 750 ASN A C 1
ATOM 6011 O O . ASN A 1 750 ? -9.187 1.613 12.598 1.00 92.56 750 ASN A O 1
ATOM 6015 N N . ASP A 1 751 ? -8.214 -0.368 12.174 1.00 93.31 751 ASP A N 1
ATOM 6016 C CA . ASP A 1 751 ? -8.807 -1.152 13.275 1.00 93.31 751 ASP A CA 1
ATOM 6017 C C . ASP A 1 751 ? -10.323 -1.394 13.202 1.00 93.31 751 ASP A C 1
ATOM 6019 O O . ASP A 1 751 ? -10.892 -1.980 14.126 1.00 93.31 751 ASP A O 1
ATOM 6023 N N . TYR A 1 752 ? -10.965 -1.037 12.092 1.00 95.12 752 TYR A N 1
ATOM 6024 C CA . TYR A 1 752 ? -12.304 -1.500 11.748 1.00 95.12 752 TYR A CA 1
ATOM 6025 C C . TYR A 1 752 ? -12.203 -2.840 11.027 1.00 95.12 752 TYR A C 1
ATOM 6027 O O . TYR A 1 752 ? -11.319 -3.035 10.193 1.00 95.12 752 TYR A O 1
ATOM 6035 N N . SER A 1 753 ? -13.120 -3.758 11.323 1.00 95.56 753 SER A N 1
ATOM 6036 C CA . SER A 1 753 ? -13.205 -5.046 10.626 1.00 95.56 753 SER A CA 1
ATOM 6037 C C . SER A 1 753 ? -14.593 -5.248 10.042 1.00 95.56 753 SER A C 1
ATOM 6039 O O . SER A 1 753 ? -15.588 -5.185 10.766 1.00 95.56 753 SER A O 1
ATOM 6041 N N . LEU A 1 754 ? -14.657 -5.497 8.738 1.00 94.12 754 LEU A N 1
ATOM 6042 C CA . LEU A 1 754 ? -15.871 -5.905 8.051 1.00 94.12 754 LEU A CA 1
ATOM 6043 C C . LEU A 1 754 ? -16.080 -7.394 8.309 1.00 94.12 754 LEU A C 1
ATOM 6045 O O . LEU A 1 754 ? -15.166 -8.197 8.139 1.00 94.12 754 LEU A O 1
ATOM 6049 N N . MET A 1 755 ? -17.286 -7.739 8.742 1.00 93.50 755 MET A N 1
ATOM 6050 C CA . MET A 1 755 ? -17.684 -9.087 9.113 1.00 93.50 755 MET A CA 1
ATOM 6051 C C . MET A 1 755 ? -18.773 -9.558 8.160 1.00 93.50 755 MET A C 1
ATOM 6053 O O . MET A 1 755 ? -19.851 -8.956 8.096 1.00 93.50 755 MET A O 1
ATOM 6057 N N . GLU A 1 756 ? -18.516 -10.655 7.459 1.00 90.69 756 GLU A N 1
ATOM 6058 C CA . GLU A 1 756 ? -19.430 -11.248 6.485 1.00 90.69 756 GLU A CA 1
ATOM 6059 C C . GLU A 1 756 ? -19.581 -12.750 6.719 1.00 90.69 756 GLU A C 1
ATOM 6061 O O . GLU A 1 756 ? -18.839 -13.365 7.483 1.00 90.69 756 GLU A O 1
ATOM 6066 N N . ARG A 1 757 ? -20.570 -13.373 6.074 1.00 87.81 757 ARG A N 1
ATOM 6067 C CA . ARG A 1 757 ? -20.763 -14.821 6.189 1.00 87.81 757 ARG A CA 1
ATOM 6068 C C . ARG A 1 757 ? -19.541 -15.557 5.604 1.00 87.81 757 ARG A C 1
ATOM 6070 O O . ARG A 1 757 ? -19.206 -15.331 4.439 1.00 87.81 757 ARG A O 1
ATOM 6077 N N . PRO A 1 758 ? -18.927 -16.505 6.340 1.00 83.12 758 PRO A N 1
ATOM 6078 C CA . PRO A 1 758 ? -17.783 -17.277 5.847 1.00 83.12 758 PRO A CA 1
ATOM 6079 C C . PRO A 1 758 ? -18.167 -18.241 4.719 1.00 83.12 758 PRO A C 1
ATOM 6081 O O . PRO A 1 758 ? -17.308 -18.729 3.986 1.00 83.12 758 PRO A O 1
ATOM 6084 N N . THR A 1 759 ? -19.452 -18.554 4.555 1.00 78.75 759 THR A N 1
ATOM 6085 C CA . THR A 1 759 ? -19.976 -19.386 3.469 1.00 78.75 759 THR A CA 1
ATOM 6086 C C . THR A 1 759 ? -20.852 -18.539 2.554 1.00 78.75 759 THR A C 1
ATOM 6088 O O . THR A 1 759 ? -21.704 -17.778 3.011 1.00 78.75 759 THR A O 1
ATOM 6091 N N . ARG A 1 760 ? -20.606 -18.645 1.244 1.00 68.19 760 ARG A N 1
ATOM 6092 C CA . ARG A 1 760 ? -21.361 -17.925 0.214 1.00 68.19 760 ARG A CA 1
ATOM 6093 C C . ARG A 1 760 ? -22.363 -18.888 -0.420 1.00 68.19 760 ARG A C 1
ATOM 6095 O O . ARG A 1 760 ? -21.982 -19.989 -0.811 1.00 68.19 760 ARG A O 1
ATOM 6102 N N . ASP A 1 761 ? -23.619 -18.468 -0.521 1.00 66.88 761 ASP A N 1
ATOM 6103 C CA . ASP A 1 761 ? -24.667 -19.234 -1.201 1.00 66.88 761 ASP A CA 1
ATOM 6104 C C . ASP A 1 761 ? -24.422 -19.224 -2.729 1.00 66.88 761 ASP A C 1
ATOM 6106 O O . ASP A 1 761 ? -23.890 -18.250 -3.269 1.00 66.88 761 ASP A O 1
ATOM 6110 N N . GLU A 1 762 ? -24.812 -20.279 -3.460 1.00 57.66 762 GLU A N 1
ATOM 6111 C CA . GLU A 1 762 ? -24.567 -20.375 -4.918 1.00 57.66 762 GLU A CA 1
ATOM 6112 C C . GLU A 1 762 ? -25.187 -19.226 -5.729 1.00 57.66 762 GLU A C 1
ATOM 6114 O O . GLU A 1 762 ? -24.677 -18.862 -6.792 1.00 57.66 762 GLU A O 1
ATOM 6119 N N . SER A 1 763 ? -26.263 -18.637 -5.209 1.00 57.28 763 SER A N 1
ATOM 6120 C CA . SER A 1 763 ? -26.996 -17.545 -5.842 1.00 57.28 763 SER A CA 1
ATOM 6121 C C . SER A 1 763 ? -26.191 -16.249 -5.930 1.00 57.28 763 SER A C 1
ATOM 6123 O O . SER A 1 763 ? -26.401 -15.475 -6.862 1.00 57.28 763 SER A O 1
ATOM 6125 N N . ASP A 1 764 ? -25.256 -16.003 -5.008 1.00 60.62 764 ASP A N 1
ATOM 6126 C CA . ASP A 1 764 ? -24.528 -14.740 -4.961 1.00 60.62 764 ASP A CA 1
ATOM 6127 C C . ASP A 1 764 ? -23.199 -14.867 -4.194 1.00 60.62 764 ASP A C 1
ATOM 6129 O O . ASP A 1 764 ? -23.164 -15.075 -2.976 1.00 60.62 764 ASP A O 1
ATOM 6133 N N . ARG A 1 765 ? -22.110 -14.716 -4.956 1.00 60.94 765 ARG A N 1
ATOM 6134 C CA . ARG A 1 765 ? -20.714 -14.906 -4.540 1.00 60.94 765 ARG A CA 1
ATOM 6135 C C . ARG A 1 765 ? -19.931 -13.586 -4.468 1.00 60.94 765 ARG A C 1
ATOM 6137 O O . ARG A 1 765 ? -18.712 -13.640 -4.289 1.00 60.94 765 ARG A O 1
ATOM 6144 N N . THR A 1 766 ? -20.599 -12.431 -4.602 1.00 65.06 766 THR A N 1
ATOM 6145 C CA . THR A 1 766 ? -19.934 -11.118 -4.552 1.00 65.06 766 THR A CA 1
ATOM 6146 C C . THR A 1 766 ? -19.105 -10.985 -3.280 1.00 65.06 766 THR A C 1
ATOM 6148 O O . THR A 1 766 ? -19.577 -11.347 -2.200 1.00 65.06 766 THR A O 1
ATOM 6151 N N . THR A 1 767 ? -17.882 -10.474 -3.414 1.00 70.25 767 THR A N 1
ATOM 6152 C CA . THR A 1 767 ? -16.968 -10.232 -2.292 1.00 70.25 767 THR A CA 1
ATOM 6153 C C . THR A 1 767 ? -16.796 -8.742 -2.042 1.00 70.25 767 THR A C 1
ATOM 6155 O O . THR A 1 767 ? -16.693 -7.959 -2.993 1.00 70.25 767 THR A O 1
ATOM 6158 N N . ASN A 1 768 ? -16.747 -8.365 -0.765 1.00 77.19 768 ASN A N 1
ATOM 6159 C CA . ASN A 1 768 ? -16.360 -7.027 -0.335 1.00 77.19 768 ASN A CA 1
ATOM 6160 C C . ASN A 1 768 ? -14.890 -6.947 0.110 1.00 77.19 768 ASN A C 1
ATOM 6162 O O . ASN A 1 768 ? -14.454 -5.865 0.485 1.00 77.19 768 ASN A O 1
ATOM 6166 N N . GLU A 1 769 ? -14.134 -8.047 0.015 1.00 75.75 769 GLU A N 1
ATOM 6167 C CA . GLU A 1 769 ? -12.687 -8.085 0.270 1.00 75.75 769 GLU A CA 1
ATOM 6168 C C . GLU A 1 769 ? -11.936 -7.052 -0.587 1.00 75.75 769 GLU A C 1
ATOM 6170 O O . GLU A 1 769 ? -12.294 -6.779 -1.743 1.00 75.75 769 GLU A O 1
ATOM 6175 N N . ASN A 1 770 ? -10.867 -6.492 -0.022 1.00 77.19 770 ASN A N 1
ATOM 6176 C CA . ASN A 1 770 ? -9.982 -5.583 -0.732 1.00 77.19 770 ASN A CA 1
ATOM 6177 C C . ASN A 1 770 ? -9.171 -6.353 -1.799 1.00 77.19 770 ASN A C 1
ATOM 6179 O O . ASN A 1 770 ? -8.441 -7.287 -1.464 1.00 77.19 770 ASN A O 1
ATOM 6183 N N . PRO A 1 771 ? -9.249 -5.979 -3.091 1.00 81.25 771 PRO A N 1
ATOM 6184 C CA . PRO A 1 771 ? -8.529 -6.678 -4.154 1.00 81.25 771 PRO A CA 1
ATOM 6185 C C . PRO A 1 771 ? -7.018 -6.415 -4.175 1.00 81.25 771 PRO A C 1
ATOM 6187 O O . PRO A 1 771 ? -6.312 -7.076 -4.937 1.00 81.25 771 PRO A O 1
ATOM 6190 N N . ALA A 1 772 ? -6.520 -5.422 -3.428 1.00 79.75 772 ALA A N 1
ATOM 6191 C CA . ALA A 1 772 ? -5.161 -4.911 -3.584 1.00 79.75 772 ALA A CA 1
ATOM 6192 C C . ALA A 1 772 ? -4.095 -5.994 -3.369 1.00 79.75 772 ALA A C 1
ATOM 6194 O O . ALA A 1 772 ? -3.192 -6.109 -4.197 1.00 79.75 772 ALA A O 1
ATOM 6195 N N . GLU A 1 773 ? -4.236 -6.812 -2.323 1.00 77.56 773 GLU A N 1
ATOM 6196 C CA . GLU A 1 773 ? -3.285 -7.883 -2.004 1.00 77.56 773 GLU A CA 1
ATOM 6197 C C . GLU A 1 773 ? -3.299 -8.989 -3.070 1.00 77.56 773 GLU A C 1
ATOM 6199 O O . GLU A 1 773 ? -2.252 -9.440 -3.536 1.00 77.56 773 GLU A O 1
ATOM 6204 N N . ALA A 1 774 ? -4.490 -9.399 -3.515 1.00 80.94 774 ALA A N 1
ATOM 6205 C CA . ALA A 1 774 ? -4.635 -10.383 -4.585 1.00 80.94 774 ALA A CA 1
ATOM 6206 C C . ALA A 1 774 ? -4.025 -9.875 -5.902 1.00 80.94 774 ALA A C 1
ATOM 6208 O O . ALA A 1 774 ? -3.371 -10.640 -6.615 1.00 80.94 774 ALA A O 1
ATOM 6209 N N . ALA A 1 775 ? -4.191 -8.582 -6.197 1.00 83.62 775 ALA A N 1
ATOM 6210 C CA . ALA A 1 775 ? -3.555 -7.934 -7.334 1.00 83.62 775 ALA A CA 1
ATOM 6211 C C . ALA A 1 775 ? -2.021 -7.911 -7.193 1.00 83.62 775 ALA A C 1
ATOM 6213 O O . ALA A 1 775 ? -1.343 -8.270 -8.150 1.00 83.62 775 ALA A O 1
ATOM 6214 N N . ASP A 1 776 ? -1.463 -7.589 -6.017 1.00 82.25 776 ASP A N 1
ATOM 6215 C CA . ASP A 1 776 ? -0.004 -7.608 -5.781 1.00 82.25 776 ASP A CA 1
ATOM 6216 C C . ASP A 1 776 ? 0.599 -8.997 -5.946 1.00 82.25 776 ASP A C 1
ATOM 6218 O O . ASP A 1 776 ? 1.636 -9.163 -6.591 1.00 82.25 776 ASP A O 1
ATOM 6222 N N . ARG A 1 777 ? -0.064 -10.022 -5.403 1.00 84.69 777 ARG A N 1
ATOM 6223 C CA . ARG A 1 777 ? 0.376 -11.411 -5.566 1.00 84.69 777 ARG A CA 1
ATOM 6224 C C . ARG A 1 777 ? 0.372 -11.816 -7.040 1.00 84.69 777 ARG A C 1
ATOM 6226 O O . ARG A 1 777 ? 1.335 -12.427 -7.502 1.00 84.69 777 ARG A O 1
ATOM 6233 N N . LEU A 1 778 ? -0.674 -11.454 -7.785 1.00 84.00 778 LEU A N 1
ATOM 6234 C CA . LEU A 1 778 ? -0.756 -11.720 -9.222 1.00 84.00 778 LEU A CA 1
ATOM 6235 C C . LEU A 1 778 ? 0.344 -10.989 -10.000 1.00 84.00 778 LEU A C 1
ATOM 6237 O O . LEU A 1 778 ? 0.988 -11.599 -10.849 1.00 84.00 778 LEU A O 1
ATOM 6241 N N . LEU A 1 779 ? 0.600 -9.719 -9.692 1.00 83.12 779 LEU A N 1
ATOM 6242 C CA . LEU A 1 779 ? 1.685 -8.944 -10.300 1.00 83.12 779 LEU A CA 1
ATOM 6243 C C . LEU A 1 779 ? 3.046 -9.564 -10.013 1.00 83.12 779 LEU A C 1
ATOM 6245 O O . LEU A 1 779 ? 3.847 -9.724 -10.926 1.00 83.12 779 LEU A O 1
ATOM 6249 N N . GLY A 1 780 ? 3.292 -9.999 -8.777 1.00 82.75 780 GLY A N 1
ATOM 6250 C CA . GLY A 1 780 ? 4.512 -10.723 -8.423 1.00 82.75 780 GLY A CA 1
ATOM 6251 C C . GLY A 1 780 ? 4.710 -11.989 -9.264 1.00 82.75 780 GLY A C 1
ATOM 6252 O O . GLY A 1 780 ? 5.835 -12.296 -9.662 1.00 82.75 780 GLY A O 1
ATOM 6253 N N . ILE A 1 781 ? 3.626 -12.700 -9.588 1.00 83.88 781 ILE A N 1
ATOM 6254 C CA . ILE A 1 781 ? 3.659 -13.858 -10.494 1.00 83.88 781 ILE A CA 1
ATOM 6255 C C . ILE A 1 781 ? 3.935 -13.418 -11.934 1.00 83.88 781 ILE A C 1
ATOM 6257 O O . ILE A 1 781 ? 4.790 -14.015 -12.585 1.00 83.88 781 ILE A O 1
ATOM 6261 N N . ILE A 1 782 ? 3.262 -12.371 -12.421 1.00 82.38 782 ILE A N 1
ATOM 6262 C CA . ILE A 1 782 ? 3.476 -11.816 -13.766 1.00 82.38 782 ILE A CA 1
ATOM 6263 C C . ILE A 1 782 ? 4.938 -11.392 -13.945 1.00 82.38 782 ILE A C 1
ATOM 6265 O O . ILE A 1 782 ? 5.553 -11.771 -14.939 1.00 82.38 782 ILE A O 1
ATOM 6269 N N . ARG A 1 783 ? 5.519 -10.689 -12.966 1.00 80.94 783 ARG A N 1
ATOM 6270 C CA . ARG A 1 783 ? 6.933 -10.283 -12.966 1.00 80.94 783 ARG A CA 1
ATOM 6271 C C . ARG A 1 783 ? 7.851 -11.493 -13.102 1.00 80.94 783 ARG A C 1
ATOM 6273 O O . ARG A 1 783 ? 8.651 -11.545 -14.029 1.00 80.94 783 ARG A O 1
ATOM 6280 N N . ARG A 1 784 ? 7.672 -12.513 -12.256 1.00 82.44 784 ARG A N 1
ATOM 6281 C CA . ARG A 1 784 ? 8.465 -13.755 -12.324 1.00 82.44 784 ARG A CA 1
ATOM 6282 C C . ARG A 1 784 ? 8.287 -14.491 -13.654 1.00 82.44 784 ARG A C 1
ATOM 6284 O O . ARG A 1 784 ? 9.254 -15.014 -14.196 1.00 82.44 784 ARG A O 1
ATOM 6291 N N . TYR A 1 785 ? 7.069 -14.534 -14.193 1.00 81.19 785 TYR A N 1
ATOM 6292 C CA . TYR A 1 785 ? 6.789 -15.156 -15.489 1.00 81.19 785 TYR A CA 1
ATOM 6293 C C . TYR A 1 785 ? 7.519 -14.433 -16.626 1.00 81.19 785 TYR A C 1
ATOM 6295 O O . TYR A 1 785 ? 8.177 -15.066 -17.446 1.00 81.19 785 TYR A O 1
ATOM 6303 N N . VAL A 1 786 ? 7.459 -13.102 -16.635 1.00 79.62 786 VAL A N 1
ATOM 6304 C CA . VAL A 1 786 ? 8.140 -12.242 -17.608 1.00 79.62 786 VAL A CA 1
ATOM 6305 C C . VAL A 1 786 ? 9.668 -12.320 -17.480 1.00 79.62 786 VAL A C 1
ATOM 6307 O O . VAL A 1 786 ? 10.366 -12.304 -18.494 1.00 79.62 786 VAL A O 1
ATOM 6310 N N . GLU A 1 787 ? 10.198 -12.428 -16.261 1.00 79.56 787 GLU A N 1
ATOM 6311 C CA . GLU A 1 787 ? 11.628 -12.649 -16.007 1.00 79.56 787 GLU A CA 1
ATOM 6312 C C . GLU A 1 787 ? 12.106 -13.992 -16.575 1.00 79.56 787 GLU A C 1
ATOM 6314 O O . GLU A 1 787 ? 13.187 -14.064 -17.161 1.00 79.56 787 GLU A O 1
ATOM 6319 N N . LEU A 1 788 ? 11.293 -15.046 -16.444 1.00 82.88 788 LEU A N 1
ATOM 6320 C CA . LEU A 1 788 ? 11.593 -16.378 -16.976 1.00 82.88 788 LEU A CA 1
ATOM 6321 C C . LEU A 1 788 ? 11.418 -16.463 -18.500 1.00 82.88 788 LEU A C 1
ATOM 6323 O O . LEU A 1 788 ? 12.198 -17.146 -19.165 1.00 82.88 788 LEU A O 1
ATOM 6327 N N . LEU A 1 789 ? 10.420 -15.772 -19.063 1.00 77.81 789 LEU A N 1
ATOM 6328 C CA . LEU A 1 789 ? 10.085 -15.786 -20.492 1.00 77.81 789 LEU A CA 1
ATOM 6329 C C . LEU A 1 789 ? 10.018 -14.359 -21.072 1.00 77.81 789 LEU A C 1
ATOM 6331 O O . LEU A 1 789 ? 8.937 -13.859 -21.389 1.00 77.81 789 LEU A O 1
ATOM 6335 N N . PRO A 1 790 ? 11.170 -13.696 -21.303 1.00 76.25 790 PRO A N 1
ATOM 6336 C CA . PRO A 1 790 ? 11.193 -12.300 -21.747 1.00 76.25 790 PRO A CA 1
ATOM 6337 C C . PRO A 1 790 ? 10.547 -12.048 -23.118 1.00 76.25 790 PRO A C 1
ATOM 6339 O O . PRO A 1 790 ? 10.128 -10.929 -23.398 1.00 76.25 790 PRO A O 1
ATOM 6342 N N . HIS A 1 791 ? 10.456 -13.067 -23.980 1.00 75.19 791 HIS A N 1
ATOM 6343 C CA . HIS A 1 791 ? 9.831 -12.956 -25.304 1.00 75.19 791 HIS A CA 1
ATOM 6344 C C . HIS A 1 791 ? 8.301 -12.809 -25.231 1.00 75.19 791 HIS A C 1
ATOM 6346 O O . HIS A 1 791 ? 7.712 -12.177 -26.106 1.00 75.19 791 HIS A O 1
ATOM 6352 N N . GLU A 1 792 ? 7.672 -13.300 -24.158 1.00 69.62 792 GLU A N 1
ATOM 6353 C CA . GLU A 1 792 ? 6.223 -13.199 -23.926 1.00 69.62 792 GLU A CA 1
ATOM 6354 C C . GLU A 1 792 ? 5.789 -11.812 -23.415 1.00 69.62 792 GLU A C 1
ATOM 6356 O O . GLU A 1 792 ? 4.597 -11.522 -23.346 1.00 69.62 792 GLU A O 1
ATOM 6361 N N . LYS A 1 793 ? 6.732 -10.898 -23.123 1.00 68.06 793 LYS A N 1
ATOM 6362 C CA . LYS A 1 793 ? 6.440 -9.504 -22.716 1.00 68.06 793 LYS A CA 1
ATOM 6363 C C . LYS A 1 793 ? 5.495 -8.777 -23.677 1.00 68.06 793 LYS A C 1
ATOM 6365 O O . LYS A 1 793 ? 4.709 -7.930 -23.261 1.00 68.06 793 LYS A O 1
ATOM 6370 N N . THR A 1 794 ? 5.593 -9.086 -24.968 1.00 66.56 794 THR A N 1
ATOM 6371 C CA . THR A 1 794 ? 4.816 -8.426 -26.028 1.00 66.56 794 THR A CA 1
ATOM 6372 C C . THR A 1 794 ? 3.448 -9.065 -26.276 1.00 66.56 794 THR A C 1
ATOM 6374 O O . THR A 1 794 ? 2.647 -8.486 -27.011 1.00 66.56 794 THR A O 1
ATOM 6377 N N . ASN A 1 795 ? 3.167 -10.225 -25.670 1.00 71.75 795 ASN A N 1
ATOM 6378 C CA . ASN A 1 795 ? 1.941 -10.992 -25.880 1.00 71.75 795 ASN A CA 1
ATOM 6379 C C . ASN A 1 795 ? 1.457 -11.685 -24.591 1.00 71.75 795 ASN A C 1
ATOM 6381 O O . ASN A 1 795 ? 1.088 -12.858 -24.592 1.00 71.75 795 ASN A O 1
ATOM 6385 N N . LEU A 1 796 ? 1.453 -10.960 -23.471 1.00 76.12 796 LEU A N 1
ATOM 6386 C CA . LEU A 1 796 ? 1.026 -11.517 -22.192 1.00 76.12 796 LEU A CA 1
ATOM 6387 C C . LEU A 1 796 ? -0.506 -11.554 -22.109 1.00 76.12 796 LEU A C 1
ATOM 6389 O O . LEU A 1 796 ? -1.170 -10.534 -22.285 1.00 76.12 796 LEU A O 1
ATOM 6393 N N . SER A 1 797 ? -1.073 -12.714 -21.773 1.00 79.19 797 SER A N 1
ATOM 6394 C CA . SER A 1 797 ? -2.505 -12.869 -21.488 1.00 79.19 797 SER A CA 1
ATOM 6395 C C . SER A 1 797 ? -2.730 -13.414 -20.079 1.00 79.19 797 SER A C 1
ATOM 6397 O O . SER A 1 797 ? -2.222 -14.476 -19.727 1.00 79.19 797 SER A O 1
ATOM 6399 N N . VAL A 1 798 ? -3.529 -12.708 -19.281 1.00 81.19 798 VAL A N 1
ATOM 6400 C CA . VAL A 1 798 ? -3.870 -13.044 -17.895 1.00 81.19 798 VAL A CA 1
ATOM 6401 C C . VAL A 1 798 ? -5.355 -13.365 -17.815 1.00 81.19 798 VAL A C 1
ATOM 6403 O O . VAL A 1 798 ? -6.194 -12.490 -18.003 1.00 81.19 798 VAL A O 1
ATOM 6406 N N . VAL A 1 799 ? -5.706 -14.616 -17.521 1.00 82.62 799 VAL A N 1
ATOM 6407 C CA . VAL A 1 799 ? -7.110 -15.035 -17.400 1.00 82.62 799 VAL A CA 1
ATOM 6408 C C . VAL A 1 799 ? -7.542 -15.009 -15.934 1.00 82.62 799 VAL A C 1
ATOM 6410 O O . VAL A 1 799 ? -7.027 -15.770 -15.120 1.00 82.62 799 VAL A O 1
ATOM 6413 N N . LEU A 1 800 ? -8.531 -14.178 -15.600 1.00 82.12 800 LEU A N 1
ATOM 6414 C CA . LEU A 1 800 ? -9.200 -14.171 -14.298 1.00 82.12 800 LEU A CA 1
ATOM 6415 C C . LEU A 1 800 ? -10.456 -15.042 -14.371 1.00 82.12 800 LEU A C 1
ATOM 6417 O O . LEU A 1 800 ? -11.500 -14.638 -14.894 1.00 82.12 800 LEU A O 1
ATOM 6421 N N . TYR A 1 801 ? -10.337 -16.265 -13.860 1.00 78.00 801 TYR A N 1
ATOM 6422 C CA . TYR A 1 801 ? -11.413 -17.250 -13.858 1.00 78.00 801 TYR A CA 1
ATOM 6423 C C . TYR A 1 801 ? -12.324 -17.119 -12.629 1.00 78.00 801 TYR A C 1
ATOM 6425 O O . TYR A 1 801 ? -11.837 -16.980 -11.513 1.00 78.00 801 TYR A O 1
ATOM 6433 N N . GLN A 1 802 ? -13.643 -17.218 -12.838 1.00 73.81 802 GLN A N 1
ATOM 6434 C CA . GLN A 1 802 ? -14.685 -17.071 -11.807 1.00 73.81 802 GLN A CA 1
ATOM 6435 C C . GLN A 1 802 ? -14.577 -15.771 -11.013 1.00 73.81 802 GLN A C 1
ATOM 6437 O O . GLN A 1 802 ? -14.748 -15.747 -9.797 1.00 73.81 802 GLN A O 1
ATOM 6442 N N . ASN A 1 803 ? -14.320 -14.670 -11.713 1.00 72.31 803 ASN A N 1
ATOM 6443 C CA . ASN A 1 803 ? -14.318 -13.385 -11.050 1.00 72.31 803 ASN A CA 1
ATOM 6444 C C . ASN A 1 803 ? -15.749 -12.965 -10.687 1.00 72.31 803 ASN A C 1
ATOM 6446 O O . ASN A 1 803 ? -16.594 -12.865 -11.571 1.00 72.31 803 ASN A O 1
ATOM 6450 N N . ASP A 1 804 ? -16.012 -12.745 -9.400 1.00 69.31 804 ASP A N 1
ATOM 6451 C CA . ASP A 1 804 ? -17.317 -12.342 -8.859 1.00 69.31 804 ASP A CA 1
ATOM 6452 C C . ASP A 1 804 ? -17.354 -10.842 -8.466 1.00 69.31 804 ASP A C 1
ATOM 6454 O O . ASP A 1 804 ? -18.358 -10.378 -7.925 1.00 69.31 804 ASP A O 1
ATOM 6458 N N . SER A 1 805 ? -16.277 -10.074 -8.703 1.00 73.56 805 SER A N 1
ATOM 6459 C CA . SER A 1 805 ? -16.189 -8.640 -8.371 1.00 73.56 805 SER A CA 1
ATOM 6460 C C . SER A 1 805 ? -15.321 -7.850 -9.356 1.00 73.56 805 SER A C 1
ATOM 6462 O O . SER A 1 805 ? -14.248 -8.282 -9.760 1.00 73.56 805 SER A O 1
ATOM 6464 N N . ILE A 1 806 ? -15.739 -6.630 -9.693 1.00 73.19 806 ILE A N 1
ATOM 6465 C CA . ILE A 1 806 ? -15.000 -5.731 -10.604 1.00 73.19 806 ILE A CA 1
ATOM 6466 C C . ILE A 1 806 ? -13.818 -5.046 -9.925 1.00 73.19 806 ILE A C 1
ATOM 6468 O O . ILE A 1 806 ? -12.888 -4.594 -10.596 1.00 73.19 806 ILE A O 1
ATOM 6472 N N . LYS A 1 807 ? -13.807 -5.033 -8.590 1.00 75.56 807 LYS A N 1
ATOM 6473 C CA . LYS A 1 807 ? -12.716 -4.432 -7.828 1.00 75.56 807 LYS A CA 1
ATOM 6474 C C . LYS A 1 807 ? -11.371 -5.093 -8.172 1.00 75.56 807 LYS A C 1
ATOM 6476 O O . LYS A 1 807 ? -10.368 -4.402 -8.299 1.00 75.56 807 LYS A O 1
ATOM 6481 N N . LEU A 1 808 ? -11.344 -6.418 -8.374 1.00 79.94 808 LEU A N 1
ATOM 6482 C CA . LEU A 1 808 ? -10.110 -7.155 -8.675 1.00 79.94 808 LEU A CA 1
ATOM 6483 C C . LEU A 1 808 ? -9.534 -6.848 -10.071 1.00 79.94 808 LEU A C 1
ATOM 6485 O O . LEU A 1 808 ? -8.364 -6.476 -10.137 1.00 79.94 808 LEU A O 1
ATOM 6489 N N . PRO A 1 809 ? -10.303 -6.933 -11.176 1.00 77.69 809 PRO A N 1
ATOM 6490 C CA . PRO A 1 809 ? -9.821 -6.539 -12.497 1.00 77.69 809 PRO A CA 1
ATOM 6491 C C . PRO A 1 809 ? -9.327 -5.097 -12.534 1.00 77.69 809 PRO A C 1
ATOM 6493 O O . PRO A 1 809 ? -8.250 -4.854 -13.065 1.00 77.69 809 PRO A O 1
ATOM 6496 N N . GLN A 1 810 ? -10.069 -4.165 -11.926 1.00 76.94 810 GLN A N 1
ATOM 6497 C CA . GLN A 1 810 ? -9.669 -2.759 -11.848 1.00 76.94 810 GLN A CA 1
ATOM 6498 C C . GLN A 1 810 ? -8.349 -2.583 -11.092 1.00 76.94 810 GLN A C 1
ATOM 6500 O O . GLN A 1 810 ? -7.452 -1.908 -11.584 1.00 76.94 810 GLN A O 1
ATOM 6505 N N . ALA A 1 811 ? -8.186 -3.230 -9.934 1.00 79.56 811 ALA A N 1
ATOM 6506 C CA . ALA A 1 811 ? -6.949 -3.142 -9.160 1.00 79.56 811 ALA A CA 1
ATOM 6507 C C . ALA A 1 811 ? -5.735 -3.689 -9.928 1.00 79.56 811 ALA A C 1
ATOM 6509 O O . ALA A 1 811 ? -4.667 -3.082 -9.903 1.00 79.56 811 ALA A O 1
ATOM 6510 N N . ILE A 1 812 ? -5.899 -4.810 -10.637 1.00 79.94 812 ILE A N 1
ATOM 6511 C CA . ILE A 1 812 ? -4.842 -5.400 -11.472 1.00 79.94 812 ILE A CA 1
ATOM 6512 C C . ILE A 1 812 ? -4.482 -4.459 -12.621 1.00 79.94 812 ILE A C 1
ATOM 6514 O O . ILE A 1 812 ? -3.307 -4.230 -12.883 1.00 79.94 812 ILE A O 1
ATOM 6518 N N . VAL A 1 813 ? -5.489 -3.898 -13.286 1.00 76.44 813 VAL A N 1
ATOM 6519 C CA . VAL A 1 813 ? -5.332 -2.962 -14.404 1.00 76.44 813 VAL A CA 1
ATOM 6520 C C . VAL A 1 813 ? -4.604 -1.695 -13.976 1.00 76.44 813 VAL A C 1
ATOM 6522 O O . VAL A 1 813 ? -3.646 -1.309 -14.640 1.00 76.44 813 VAL A O 1
ATOM 6525 N N . ASN A 1 814 ? -5.005 -1.089 -12.858 1.00 76.62 814 ASN A N 1
ATOM 6526 C CA . ASN A 1 814 ? -4.387 0.133 -12.348 1.00 76.62 814 ASN A CA 1
ATOM 6527 C C . ASN A 1 814 ? -2.914 -0.100 -12.006 1.00 76.62 814 ASN A C 1
ATOM 6529 O O . ASN A 1 814 ? -2.051 0.637 -12.472 1.00 76.62 814 ASN A O 1
ATOM 6533 N N . LYS A 1 815 ? -2.610 -1.180 -11.279 1.00 78.12 815 LYS A N 1
ATOM 6534 C CA . LYS A 1 815 ? -1.231 -1.506 -10.901 1.00 78.12 815 LYS A CA 1
ATOM 6535 C C . LYS A 1 815 ? -0.360 -1.922 -12.089 1.00 78.12 815 LYS A C 1
ATOM 6537 O O . LYS A 1 815 ? 0.794 -1.518 -12.167 1.00 78.12 815 LYS A O 1
ATOM 6542 N N . LEU A 1 816 ? -0.907 -2.684 -13.043 1.00 75.31 816 LEU A N 1
ATOM 6543 C CA . LEU A 1 816 ? -0.214 -2.960 -14.305 1.00 75.31 816 LEU A CA 1
ATOM 6544 C C . LEU A 1 816 ? 0.045 -1.656 -15.062 1.00 75.31 816 LEU A C 1
ATOM 6546 O O . LEU A 1 816 ? 1.137 -1.462 -15.570 1.00 75.31 816 LEU A O 1
ATOM 6550 N N . SER A 1 817 ? -0.925 -0.743 -15.128 1.00 70.50 817 SER A N 1
ATOM 6551 C CA . SER A 1 817 ? -0.743 0.552 -15.788 1.00 70.50 817 SER A CA 1
ATOM 6552 C C . SER A 1 817 ? 0.372 1.378 -15.138 1.00 70.50 817 SER A C 1
ATOM 6554 O O . SER A 1 817 ? 1.177 1.958 -15.861 1.00 70.50 817 SER A O 1
ATOM 6556 N N . GLU A 1 818 ? 0.456 1.403 -13.805 1.00 70.38 818 GLU A N 1
ATOM 6557 C CA . GLU A 1 818 ? 1.546 2.058 -13.065 1.00 70.38 818 GLU A CA 1
ATOM 6558 C C . GLU A 1 818 ? 2.917 1.447 -13.408 1.00 70.38 818 GLU A C 1
ATOM 6560 O O . GLU A 1 818 ? 3.838 2.175 -13.777 1.00 70.38 818 GLU A O 1
ATOM 6565 N N . GLU A 1 819 ? 3.052 0.117 -13.396 1.00 65.62 819 GLU A N 1
ATOM 6566 C CA . GLU A 1 819 ? 4.305 -0.559 -13.783 1.00 65.62 819 GLU A CA 1
ATOM 6567 C C . GLU A 1 819 ? 4.692 -0.304 -15.250 1.00 65.62 819 GLU A C 1
ATOM 6569 O O . GLU A 1 819 ? 5.857 -0.055 -15.568 1.00 65.62 819 GLU A O 1
ATOM 6574 N N . LEU A 1 820 ? 3.710 -0.318 -16.155 1.00 62.84 820 LEU A N 1
ATOM 6575 C CA . LEU A 1 820 ? 3.904 -0.093 -17.592 1.00 62.84 820 LEU A CA 1
ATOM 6576 C C . LEU A 1 820 ? 4.244 1.365 -17.942 1.00 62.84 820 LEU A C 1
ATOM 6578 O O . LEU A 1 820 ? 4.646 1.643 -19.080 1.00 62.84 820 LEU A O 1
ATOM 6582 N N . GLN A 1 821 ? 4.047 2.303 -17.012 1.00 55.69 821 GLN A N 1
ATOM 6583 C CA . GLN A 1 821 ? 4.486 3.692 -17.156 1.00 55.69 821 GLN A CA 1
ATOM 6584 C C . GLN A 1 821 ? 5.965 3.872 -16.786 1.00 55.69 821 GLN A C 1
ATOM 6586 O O . GLN A 1 821 ? 6.640 4.693 -17.416 1.00 55.69 821 GLN A O 1
ATOM 6591 N N . ASP A 1 822 ? 6.473 3.098 -15.822 1.00 51.41 822 ASP A N 1
ATOM 6592 C CA . ASP A 1 822 ? 7.864 3.177 -15.360 1.00 51.41 822 ASP A CA 1
ATOM 6593 C C . ASP A 1 822 ? 8.845 2.432 -16.285 1.00 51.41 822 ASP A C 1
ATOM 6595 O O . ASP A 1 822 ? 9.965 2.912 -16.522 1.00 51.41 822 ASP A O 1
ATOM 6599 N N . ASP A 1 823 ? 8.422 1.315 -16.886 1.00 48.78 823 ASP A N 1
ATOM 6600 C CA . ASP A 1 823 ? 9.250 0.561 -17.827 1.00 48.78 823 ASP A CA 1
ATOM 6601 C C . ASP A 1 823 ? 9.181 1.129 -19.253 1.00 48.78 823 ASP A C 1
ATOM 6603 O O . ASP A 1 823 ? 8.149 1.196 -19.920 1.00 48.78 823 ASP A O 1
ATOM 6607 N N . ARG A 1 824 ? 10.349 1.509 -19.782 1.00 44.25 824 ARG A N 1
ATOM 6608 C CA . ARG A 1 824 ? 10.531 2.045 -21.147 1.00 44.25 824 ARG A CA 1
ATOM 6609 C C . ARG A 1 824 ? 10.342 0.992 -22.257 1.00 44.25 824 ARG A C 1
ATOM 6611 O O . ARG A 1 824 ? 10.656 1.283 -23.412 1.00 44.25 824 ARG A O 1
ATOM 6618 N N . GLU A 1 825 ? 9.871 -0.209 -21.926 1.00 51.47 825 GLU A N 1
ATOM 6619 C CA . GLU A 1 825 ? 9.664 -1.333 -22.846 1.00 51.47 825 GLU A CA 1
ATOM 6620 C C . GLU A 1 825 ? 8.173 -1.514 -23.191 1.00 51.47 825 GLU A C 1
ATOM 6622 O O . GLU A 1 825 ? 7.286 -1.270 -22.379 1.00 51.47 825 GLU A O 1
ATOM 6627 N N . GLU A 1 826 ? 7.878 -1.933 -24.426 1.00 56.53 826 GLU A N 1
ATOM 6628 C CA . GLU A 1 826 ? 6.513 -2.198 -24.903 1.00 56.53 826 GLU A CA 1
ATOM 6629 C C . GLU A 1 826 ? 5.982 -3.536 -24.357 1.00 56.53 826 GLU A C 1
ATOM 6631 O O . GLU A 1 826 ? 5.838 -4.496 -25.115 1.00 56.53 826 GLU A O 1
ATOM 6636 N N . VAL A 1 827 ? 5.684 -3.631 -23.057 1.00 59.31 827 VAL A N 1
ATOM 6637 C CA . VAL A 1 827 ? 4.898 -4.770 -22.555 1.00 59.31 827 VAL A CA 1
ATOM 6638 C C . VAL A 1 827 ? 3.415 -4.550 -22.864 1.00 59.31 827 VAL A C 1
ATOM 6640 O O . VAL A 1 827 ? 2.856 -3.470 -22.651 1.00 59.31 827 VAL A O 1
ATOM 6643 N N . ARG A 1 828 ? 2.797 -5.578 -23.454 1.00 68.19 828 ARG A N 1
ATOM 6644 C CA . ARG A 1 828 ? 1.379 -5.603 -23.822 1.00 68.19 828 ARG A CA 1
ATOM 6645 C C . ARG A 1 828 ? 0.715 -6.716 -23.035 1.00 68.19 828 ARG A C 1
ATOM 6647 O O . ARG A 1 828 ? 1.125 -7.870 -23.148 1.00 68.19 828 ARG A O 1
ATOM 6654 N N . CYS A 1 829 ? -0.294 -6.363 -22.245 1.00 71.25 829 CYS A N 1
ATOM 6655 C CA . CYS A 1 829 ? -0.997 -7.310 -21.389 1.00 71.25 829 CYS A CA 1
ATOM 6656 C C . CYS A 1 829 ? -2.504 -7.300 -21.675 1.00 71.25 829 CYS A C 1
ATOM 6658 O O . CYS A 1 829 ? -3.152 -6.249 -21.678 1.00 71.25 829 CYS A O 1
ATOM 6660 N N . GLN A 1 830 ? -3.067 -8.482 -21.911 1.00 75.38 830 GLN A N 1
ATOM 6661 C CA . GLN A 1 830 ? -4.499 -8.707 -22.064 1.00 75.38 830 GLN A CA 1
ATOM 6662 C C . GLN A 1 830 ? -5.056 -9.392 -20.812 1.00 75.38 830 GLN A C 1
ATOM 6664 O O . GLN A 1 830 ? -4.693 -10.522 -20.505 1.00 75.38 830 GLN A O 1
ATOM 6669 N N . VAL A 1 831 ? -5.979 -8.743 -20.108 1.00 78.88 831 VAL A N 1
ATOM 6670 C CA . VAL A 1 831 ? -6.709 -9.311 -18.970 1.00 78.88 831 VAL A CA 1
ATOM 6671 C C . VAL A 1 831 ? -8.032 -9.895 -19.468 1.00 78.88 831 VAL A C 1
ATOM 6673 O O . VAL A 1 831 ? -8.893 -9.178 -19.965 1.00 78.88 831 VAL A O 1
ATOM 6676 N N . ILE A 1 832 ? -8.221 -11.205 -19.352 1.00 80.44 832 ILE A N 1
ATOM 6677 C CA . ILE A 1 832 ? -9.416 -11.908 -19.826 1.00 80.44 832 ILE A CA 1
ATOM 6678 C C . ILE A 1 832 ? -10.283 -12.310 -18.635 1.00 80.44 832 ILE A C 1
ATOM 6680 O O . ILE A 1 832 ? -9.848 -13.067 -17.772 1.00 80.44 832 ILE A O 1
ATOM 6684 N N . LEU A 1 833 ? -11.533 -11.858 -18.603 1.00 80.19 833 LEU A N 1
ATOM 6685 C CA . LEU A 1 833 ? -12.506 -12.208 -17.570 1.00 80.19 833 LEU A CA 1
ATOM 6686 C C . LEU A 1 833 ? -13.358 -13.391 -18.024 1.00 80.19 833 LEU A C 1
ATOM 6688 O O . LEU A 1 833 ? -13.963 -13.352 -19.098 1.00 80.19 833 LEU A O 1
ATOM 6692 N N . ARG A 1 834 ? -13.428 -14.436 -17.191 1.00 79.31 834 ARG A N 1
ATOM 6693 C CA . ARG A 1 834 ? -14.273 -15.617 -17.423 1.00 79.31 834 ARG A CA 1
ATOM 6694 C C . ARG A 1 834 ? -15.132 -15.928 -16.209 1.00 79.31 834 ARG A C 1
ATOM 6696 O O . ARG A 1 834 ? -14.663 -15.891 -15.073 1.00 79.31 834 ARG A O 1
ATOM 6703 N N . HIS A 1 835 ? -16.379 -16.323 -16.446 1.00 76.88 835 HIS A N 1
ATOM 6704 C CA . HIS A 1 835 ? -17.299 -16.743 -15.393 1.00 76.88 835 HIS A CA 1
ATOM 6705 C C . HIS A 1 835 ? -18.222 -17.868 -15.897 1.00 76.88 835 HIS A C 1
ATOM 6707 O O . HIS A 1 835 ? -18.643 -17.860 -17.051 1.00 76.88 835 HIS A O 1
ATOM 6713 N N . ARG A 1 836 ? -18.548 -18.850 -15.036 1.00 75.44 836 ARG A N 1
ATOM 6714 C CA . ARG A 1 836 ? -19.403 -20.004 -15.409 1.00 75.44 836 ARG A CA 1
ATOM 6715 C C . ARG A 1 836 ? -20.855 -19.609 -15.698 1.00 75.44 836 ARG A C 1
ATOM 6717 O O . ARG A 1 836 ? -21.511 -20.221 -16.525 1.00 75.44 836 ARG A O 1
ATOM 6724 N N . ASN A 1 837 ? -21.358 -18.600 -14.992 1.00 72.56 837 ASN A N 1
ATOM 6725 C CA . ASN A 1 837 ? -22.688 -18.024 -15.195 1.00 72.56 837 ASN A CA 1
ATOM 6726 C C . ASN A 1 837 ? -22.599 -16.805 -16.132 1.00 72.56 837 ASN A C 1
ATOM 6728 O O . ASN A 1 837 ? -22.015 -15.791 -15.743 1.00 72.56 837 ASN A O 1
ATOM 6732 N N . GLY A 1 838 ? -23.201 -16.899 -17.322 1.00 73.56 838 GLY A N 1
ATOM 6733 C CA . GLY A 1 838 ? -23.216 -15.825 -18.323 1.00 73.56 838 GLY A CA 1
ATOM 6734 C C . GLY A 1 838 ? -23.989 -14.569 -17.898 1.00 73.56 838 GLY A C 1
ATOM 6735 O O . GLY A 1 838 ? -23.600 -13.463 -18.266 1.00 73.56 838 GLY A O 1
ATOM 6736 N N . GLN A 1 839 ? -25.021 -14.695 -17.054 1.00 75.12 839 GLN A N 1
ATOM 6737 C CA . GLN A 1 839 ? -25.756 -13.530 -16.537 1.00 75.12 839 GLN A CA 1
ATOM 6738 C C . GLN A 1 839 ? -24.870 -12.675 -15.628 1.00 75.12 839 GLN A C 1
ATOM 6740 O O . GLN A 1 839 ? -24.858 -11.455 -15.747 1.00 75.12 839 GLN A O 1
ATOM 6745 N N . LYS A 1 840 ? -24.078 -13.315 -14.760 1.00 71.69 840 LYS A N 1
ATOM 6746 C CA . LYS A 1 840 ? -23.101 -12.620 -13.911 1.00 71.69 840 LYS A CA 1
ATOM 6747 C C . LYS A 1 840 ? -22.001 -11.954 -14.732 1.00 71.69 840 LYS A C 1
ATOM 6749 O O . LYS A 1 840 ? -21.633 -10.826 -14.449 1.00 71.69 840 LYS A O 1
ATOM 6754 N N . LEU A 1 841 ? -21.506 -12.632 -15.765 1.00 75.56 841 LEU A N 1
ATOM 6755 C CA . LEU A 1 841 ? -20.508 -12.077 -16.681 1.00 75.56 841 LEU A CA 1
ATOM 6756 C C . LEU A 1 841 ? -21.026 -10.804 -17.378 1.00 75.56 841 LEU A C 1
ATOM 6758 O O . LEU A 1 841 ? -20.319 -9.803 -17.425 1.00 75.56 841 LEU A O 1
ATOM 6762 N N . THR A 1 842 ? -22.289 -10.822 -17.817 1.00 74.44 842 THR A N 1
ATOM 6763 C CA . THR A 1 842 ? -22.970 -9.650 -18.397 1.00 74.44 842 THR A CA 1
ATOM 6764 C C . THR A 1 842 ? -23.113 -8.523 -17.369 1.00 74.44 842 THR A C 1
ATOM 6766 O O . THR A 1 842 ? -22.813 -7.375 -17.668 1.00 74.44 842 THR A O 1
ATOM 6769 N N . GLN A 1 843 ? -23.502 -8.845 -16.130 1.00 73.88 843 GLN A N 1
ATOM 6770 C CA . GLN A 1 843 ? -23.613 -7.861 -15.043 1.00 73.88 843 GLN A CA 1
ATOM 6771 C C . GLN A 1 843 ? -22.269 -7.217 -14.689 1.00 73.88 843 GLN A C 1
ATOM 6773 O O . GLN A 1 843 ? -22.215 -6.013 -14.452 1.00 73.88 843 GLN A O 1
ATOM 6778 N N . LEU A 1 844 ? -21.189 -8.003 -14.654 1.00 73.94 844 LEU A N 1
ATOM 6779 C CA . LEU A 1 844 ? -19.847 -7.484 -14.395 1.00 73.94 844 LEU A CA 1
ATOM 6780 C C . LEU A 1 844 ? -19.395 -6.548 -15.521 1.00 73.94 844 LEU A C 1
ATOM 6782 O O . LEU A 1 844 ? -18.758 -5.533 -15.258 1.00 73.94 844 LEU A O 1
ATOM 6786 N N . TYR A 1 845 ? -19.751 -6.865 -16.767 1.00 73.19 845 TYR A N 1
ATOM 6787 C CA . TYR A 1 845 ? -19.495 -5.997 -17.912 1.00 73.19 845 TYR A CA 1
ATOM 6788 C C . TYR A 1 845 ? -20.288 -4.682 -17.838 1.00 73.19 845 TYR A C 1
ATOM 6790 O O . TYR A 1 845 ? -19.686 -3.617 -17.953 1.00 73.19 845 TYR A O 1
ATOM 6798 N N . GLU A 1 846 ? -21.597 -4.735 -17.548 1.00 72.31 846 GLU A N 1
ATOM 6799 C CA . GLU A 1 846 ? -22.436 -3.540 -17.334 1.00 72.31 846 GLU A CA 1
ATOM 6800 C C . GLU A 1 846 ? -21.838 -2.615 -16.269 1.00 72.31 846 GLU A C 1
ATOM 6802 O O . GLU A 1 846 ? -21.666 -1.422 -16.492 1.00 72.31 846 GLU A O 1
ATOM 6807 N N . GLN A 1 847 ? -21.484 -3.172 -15.114 1.00 70.81 847 GLN A N 1
ATOM 6808 C CA . GLN A 1 847 ? -20.915 -2.404 -14.012 1.00 70.81 847 GLN A CA 1
ATOM 6809 C C . GLN A 1 847 ? -19.511 -1.854 -14.343 1.00 70.81 847 GLN A C 1
ATOM 6811 O O . GLN A 1 847 ? -19.162 -0.775 -13.868 1.00 70.81 847 GLN A O 1
ATOM 6816 N N . MET A 1 848 ? -18.702 -2.551 -15.157 1.00 69.38 848 MET A N 1
ATOM 6817 C CA . MET A 1 848 ? -17.419 -2.012 -15.634 1.00 69.38 848 MET A CA 1
ATOM 6818 C C . MET A 1 848 ? -17.632 -0.798 -16.538 1.00 69.38 848 MET A C 1
ATOM 6820 O O . MET A 1 848 ? -16.935 0.201 -16.355 1.00 69.38 848 MET A O 1
ATOM 6824 N N . LEU A 1 849 ? -18.605 -0.853 -17.451 1.00 68.00 849 LEU A N 1
ATOM 6825 C CA . LEU A 1 849 ? -18.980 0.277 -18.308 1.00 68.00 849 LEU A CA 1
ATOM 6826 C C . LEU A 1 849 ? -19.503 1.463 -17.482 1.00 68.00 849 LEU A C 1
ATOM 6828 O O . LEU A 1 849 ? -19.032 2.583 -17.646 1.00 68.00 849 LEU A O 1
ATOM 6832 N N . GLU A 1 850 ? -20.398 1.212 -16.522 1.00 65.81 850 GLU A N 1
ATOM 6833 C CA . GLU A 1 850 ? -20.911 2.253 -15.616 1.00 65.81 850 GLU A CA 1
ATOM 6834 C C . GLU A 1 850 ? -19.792 2.901 -14.779 1.00 65.81 850 GLU A C 1
ATOM 6836 O O . GLU A 1 850 ? -19.850 4.093 -14.484 1.00 65.81 850 GLU A O 1
ATOM 6841 N N . SER A 1 851 ? -18.762 2.135 -14.400 1.00 58.94 851 SER A N 1
ATOM 6842 C CA . SER A 1 851 ? -17.612 2.660 -13.652 1.00 58.94 851 SER A CA 1
ATOM 6843 C C . SER A 1 851 ? -16.612 3.441 -14.508 1.00 58.94 851 SER A C 1
ATOM 6845 O O . SER A 1 851 ? -15.916 4.298 -13.972 1.00 58.94 851 SER A O 1
ATOM 6847 N N . SER A 1 852 ? -16.538 3.169 -15.816 1.00 52.66 852 SER A N 1
ATOM 6848 C CA . SER A 1 852 ? -15.616 3.861 -16.730 1.00 52.66 852 SER A CA 1
ATOM 6849 C C . SER A 1 852 ? -16.154 5.225 -17.175 1.00 52.66 852 SER A C 1
ATOM 6851 O O . SER A 1 852 ? -15.366 6.135 -17.389 1.00 52.66 852 SER A O 1
ATOM 6853 N N . ASP A 1 853 ? -17.476 5.430 -17.181 1.00 47.22 853 ASP A N 1
ATOM 6854 C CA . ASP A 1 853 ? -18.084 6.756 -17.400 1.00 47.22 853 ASP A CA 1
ATOM 6855 C C . ASP A 1 853 ? -17.780 7.773 -16.273 1.00 47.22 853 ASP A C 1
ATOM 6857 O O . ASP A 1 853 ? -17.972 8.978 -16.454 1.00 47.22 853 ASP A O 1
ATOM 6861 N N . ALA A 1 854 ? -17.324 7.317 -15.100 1.00 48.12 854 ALA A N 1
ATOM 6862 C CA . ALA A 1 854 ? -17.024 8.177 -13.952 1.00 48.12 854 ALA A CA 1
ATOM 6863 C C . ALA A 1 854 ? -15.594 8.755 -13.956 1.00 48.12 854 ALA A C 1
ATOM 6865 O O . ALA A 1 854 ? -15.348 9.735 -13.250 1.00 48.12 854 ALA A O 1
ATOM 6866 N N . ASP A 1 855 ? -14.671 8.179 -14.733 1.00 45.47 855 ASP A N 1
ATOM 6867 C CA . ASP A 1 855 ? -13.262 8.578 -14.778 1.00 45.47 855 ASP A CA 1
ATOM 6868 C C . ASP A 1 855 ? -12.769 8.628 -16.243 1.00 45.47 855 ASP A C 1
ATOM 6870 O O . ASP A 1 855 ? -12.664 7.583 -16.882 1.00 45.47 855 ASP A O 1
ATOM 6874 N N . PRO A 1 856 ? -12.482 9.816 -16.815 1.00 39.22 856 PRO A N 1
ATOM 6875 C CA . PRO A 1 856 ? -12.068 9.970 -18.216 1.00 39.22 856 PRO A CA 1
ATOM 6876 C C . PRO A 1 856 ? -10.760 9.252 -18.580 1.00 39.22 856 PRO A C 1
ATOM 6878 O O . PRO A 1 856 ? -10.510 9.028 -19.765 1.00 39.22 856 PRO A O 1
ATOM 6881 N N . ASP A 1 857 ? -9.942 8.911 -17.578 1.00 42.38 857 ASP A N 1
ATOM 6882 C CA . ASP A 1 857 ? -8.704 8.137 -17.728 1.00 42.38 857 ASP A CA 1
ATOM 6883 C C . ASP A 1 857 ? -8.923 6.619 -17.516 1.00 42.38 857 ASP A C 1
ATOM 6885 O O . ASP A 1 857 ? -7.985 5.827 -17.663 1.00 42.38 857 ASP A O 1
ATOM 6889 N N . ALA A 1 858 ? -10.151 6.176 -17.205 1.00 47.78 858 ALA A N 1
ATOM 6890 C CA . ALA A 1 858 ? -10.481 4.760 -17.082 1.00 47.78 858 ALA A CA 1
ATOM 6891 C C . ALA A 1 858 ? -10.559 4.060 -18.450 1.00 47.78 858 ALA A C 1
ATOM 6893 O O . ALA A 1 858 ? -11.001 4.600 -19.462 1.00 47.78 858 ALA A O 1
ATOM 6894 N N . PHE A 1 859 ? -10.086 2.813 -18.465 1.00 54.97 859 PHE A N 1
ATOM 6895 C CA . PHE A 1 859 ? -9.811 2.027 -19.667 1.00 54.97 859 PHE A CA 1
ATOM 6896 C C . PHE A 1 859 ? -11.041 1.780 -20.582 1.00 54.97 859 PHE A C 1
ATOM 6898 O O . PHE A 1 859 ? -12.188 1.783 -20.141 1.00 54.97 859 PHE A O 1
ATOM 6905 N N . ILE A 1 860 ? -10.788 1.459 -21.861 1.00 50.31 860 ILE A N 1
ATOM 6906 C CA . ILE A 1 860 ? -11.822 1.147 -22.867 1.00 50.31 860 ILE A CA 1
ATOM 6907 C C . ILE A 1 860 ? -12.156 -0.354 -22.874 1.00 50.31 860 ILE A C 1
ATOM 6909 O O . ILE A 1 860 ? -11.391 -1.171 -23.399 1.00 50.31 860 ILE A O 1
ATOM 6913 N N . ALA A 1 861 ? -13.334 -0.722 -22.367 1.00 45.56 861 ALA A N 1
ATOM 6914 C CA . ALA A 1 861 ? -13.870 -2.081 -22.456 1.00 45.56 861 ALA A CA 1
ATOM 6915 C C . ALA A 1 861 ? -14.363 -2.406 -23.878 1.00 45.56 861 ALA A C 1
ATOM 6917 O O . ALA A 1 861 ? -15.463 -2.027 -24.266 1.00 45.56 861 ALA A O 1
ATOM 6918 N N . SER A 1 862 ? -13.561 -3.130 -24.666 1.00 47.91 862 SER A N 1
ATOM 6919 C CA . SER A 1 862 ? -13.889 -3.513 -26.051 1.00 47.91 862 SER A CA 1
ATOM 6920 C C . SER A 1 862 ? -14.141 -5.020 -26.176 1.00 47.91 862 SER A C 1
ATOM 6922 O O . SER A 1 862 ? -13.242 -5.817 -25.905 1.00 47.91 862 SER A O 1
ATOM 6924 N N . GLU A 1 863 ? -15.311 -5.410 -26.692 1.00 43.53 863 GLU A N 1
ATOM 6925 C CA . GLU A 1 863 ? -15.617 -6.800 -27.071 1.00 43.53 863 GLU A CA 1
ATOM 6926 C C . GLU A 1 863 ? -15.087 -7.202 -28.466 1.00 43.53 863 GLU A C 1
ATOM 6928 O O . GLU A 1 863 ? -14.929 -8.394 -28.715 1.00 43.53 863 GLU A O 1
ATOM 6933 N N . VAL A 1 864 ? -14.810 -6.262 -29.390 1.00 33.75 864 VAL A N 1
ATOM 6934 C CA . VAL A 1 864 ? -14.878 -6.597 -30.838 1.00 33.75 864 VAL A CA 1
ATOM 6935 C C . VAL A 1 864 ? -13.649 -6.244 -31.697 1.00 33.75 864 VAL A C 1
ATOM 6937 O O . VAL A 1 864 ? -13.535 -6.772 -32.798 1.00 33.75 864 VAL A O 1
ATOM 6940 N N . SER A 1 865 ? -12.666 -5.454 -31.251 1.00 34.59 865 SER A N 1
ATOM 6941 C CA . SER A 1 865 ? -11.503 -5.137 -32.111 1.00 34.59 865 SER A CA 1
ATOM 6942 C C . SER A 1 865 ? -10.196 -5.759 -31.615 1.00 34.59 865 SER A C 1
ATOM 6944 O O . SER A 1 865 ? -9.610 -5.289 -30.639 1.00 34.59 865 SER A O 1
ATOM 6946 N N . GLN A 1 866 ? -9.682 -6.764 -32.334 1.00 40.66 866 GLN A N 1
ATOM 6947 C CA . GLN A 1 866 ? -8.291 -7.223 -32.182 1.00 40.66 866 GLN A CA 1
ATOM 6948 C C . GLN A 1 866 ? -7.269 -6.154 -32.644 1.00 40.66 866 GLN A C 1
ATOM 6950 O O . GLN A 1 866 ? -6.117 -6.177 -32.198 1.00 40.66 866 GLN A O 1
ATOM 6955 N N . ASP A 1 867 ? -7.721 -5.159 -33.417 1.00 35.25 867 ASP A N 1
ATOM 6956 C CA . ASP A 1 867 ? -6.894 -4.158 -34.110 1.00 35.25 867 ASP A CA 1
ATOM 6957 C C . ASP A 1 867 ? -6.603 -2.859 -33.332 1.00 35.25 867 ASP A C 1
ATOM 6959 O O . ASP A 1 867 ? -5.899 -1.984 -33.834 1.00 35.25 867 ASP A O 1
ATOM 6963 N N . PHE A 1 868 ? -7.085 -2.694 -32.094 1.00 39.28 868 PHE A N 1
ATOM 6964 C CA . PHE A 1 868 ? -6.886 -1.432 -31.363 1.00 39.28 868 PHE A CA 1
ATOM 6965 C C . PHE A 1 868 ? -5.608 -1.438 -30.504 1.00 39.28 868 PHE A C 1
ATOM 6967 O O . PHE A 1 868 ? -5.497 -2.200 -29.543 1.00 39.28 868 PHE A O 1
ATOM 6974 N N . MET A 1 869 ? -4.616 -0.607 -30.840 1.00 46.28 869 MET A N 1
ATOM 6975 C CA . MET A 1 869 ? -3.263 -0.569 -30.244 1.00 46.28 869 MET A CA 1
ATOM 6976 C C . MET A 1 869 ? -3.202 -0.034 -28.793 1.00 46.28 869 MET A C 1
ATOM 6978 O O . MET A 1 869 ? -2.508 0.937 -28.507 1.00 46.28 869 MET A O 1
ATOM 6982 N N . ALA A 1 870 ? -3.907 -0.664 -27.853 1.00 52.47 870 ALA A N 1
ATOM 6983 C CA . ALA A 1 870 ? -3.785 -0.381 -26.423 1.00 52.47 870 ALA A CA 1
ATOM 6984 C C . ALA A 1 870 ? -2.718 -1.278 -25.763 1.00 52.47 870 ALA A C 1
ATOM 6986 O O . ALA A 1 870 ? -2.668 -2.480 -26.031 1.00 52.47 870 ALA A O 1
ATOM 6987 N N . ARG A 1 871 ? -1.883 -0.702 -24.880 1.00 56.56 871 ARG A N 1
ATOM 6988 C CA . ARG A 1 871 ? -0.886 -1.437 -24.065 1.00 56.56 871 ARG A CA 1
ATOM 6989 C C . ARG A 1 871 ? -1.535 -2.401 -23.061 1.00 56.56 871 ARG A C 1
ATOM 6991 O O . ARG A 1 871 ? -0.936 -3.411 -22.705 1.00 56.56 871 ARG A O 1
ATOM 6998 N N . LEU A 1 872 ? -2.766 -2.103 -22.651 1.00 62.75 872 LEU A N 1
ATOM 6999 C CA . LEU A 1 872 ? -3.568 -2.911 -21.744 1.00 62.75 872 LEU A CA 1
ATOM 7000 C C . LEU A 1 872 ? -4.966 -3.118 -22.343 1.00 62.75 872 LEU A C 1
ATOM 7002 O O . LEU A 1 872 ? -5.592 -2.153 -22.781 1.00 62.75 872 LEU A O 1
ATOM 7006 N N . ARG A 1 873 ? -5.457 -4.360 -22.377 1.00 67.81 873 ARG A N 1
ATOM 7007 C CA . ARG A 1 873 ? -6.795 -4.706 -22.895 1.00 67.81 873 ARG A CA 1
ATOM 7008 C C . ARG A 1 873 ? -7.541 -5.557 -21.874 1.00 67.81 873 ARG A C 1
ATOM 7010 O O . ARG A 1 873 ? -6.964 -6.524 -21.394 1.00 67.81 873 ARG A O 1
ATOM 7017 N N . ILE A 1 874 ? -8.812 -5.266 -21.589 1.00 68.00 874 ILE A N 1
ATOM 7018 C CA . ILE A 1 874 ? -9.688 -6.209 -20.872 1.00 68.00 874 ILE A CA 1
ATOM 7019 C C . ILE A 1 874 ? -10.655 -6.826 -21.876 1.00 68.00 874 ILE A C 1
ATOM 7021 O O . ILE A 1 874 ? -11.341 -6.107 -22.601 1.00 68.00 874 ILE A O 1
ATOM 7025 N N . SER A 1 875 ? -10.714 -8.152 -21.919 1.00 68.19 875 SER A N 1
ATOM 7026 C CA . SER A 1 875 ? -11.654 -8.897 -22.755 1.00 68.19 875 SER A CA 1
ATOM 7027 C C . SER A 1 875 ? -12.548 -9.759 -21.883 1.00 68.19 875 SER A C 1
ATOM 7029 O O . SER A 1 875 ? -12.079 -10.423 -20.962 1.00 68.19 875 SER A O 1
ATOM 7031 N N . VAL A 1 876 ? -13.838 -9.786 -22.181 1.00 69.50 876 VAL A N 1
ATOM 7032 C CA . VAL A 1 876 ? -14.781 -10.673 -21.505 1.00 69.50 876 VAL A CA 1
ATOM 7033 C C . VAL A 1 876 ? -15.057 -11.849 -22.437 1.00 69.50 876 VAL A C 1
ATOM 7035 O O . VAL A 1 876 ? -15.431 -11.651 -23.587 1.00 69.50 876 VAL A O 1
ATOM 7038 N N . MET A 1 877 ? -14.821 -13.079 -21.973 1.00 67.44 877 MET A N 1
ATOM 7039 C CA . MET A 1 877 ? -15.043 -14.286 -22.776 1.00 67.44 877 MET A CA 1
ATOM 7040 C C . MET A 1 877 ? -15.999 -15.239 -22.066 1.00 67.44 877 MET A C 1
ATOM 7042 O O . MET A 1 877 ? -15.834 -15.540 -20.880 1.00 67.44 877 MET A O 1
ATOM 7046 N N . SER A 1 878 ? -16.985 -15.752 -22.804 1.00 61.44 878 SER A N 1
ATOM 7047 C CA . SER A 1 878 ? -17.839 -16.831 -22.315 1.00 61.44 878 SER A CA 1
ATOM 7048 C C . SER A 1 878 ? -17.040 -18.131 -22.179 1.00 61.44 878 SER A C 1
ATOM 7050 O O . SER A 1 878 ? -16.011 -18.347 -22.823 1.00 61.44 878 SER A O 1
ATOM 7052 N N . ASN A 1 879 ? -17.512 -19.007 -21.294 1.00 55.44 879 ASN A N 1
ATOM 7053 C CA . ASN A 1 879 ? -16.837 -20.260 -20.962 1.00 55.44 879 ASN A CA 1
ATOM 7054 C C . ASN A 1 879 ? -16.785 -21.246 -22.151 1.00 55.44 879 ASN A C 1
ATOM 7056 O O . ASN A 1 879 ? -15.947 -22.144 -22.157 1.00 55.44 879 ASN A O 1
ATOM 7060 N N . ASP A 1 880 ? -17.655 -21.044 -23.145 1.00 51.12 880 ASP A N 1
ATOM 7061 C CA . ASP A 1 880 ? -17.858 -21.934 -24.292 1.00 51.12 880 ASP A CA 1
ATOM 7062 C C . ASP A 1 880 ? -16.885 -21.666 -25.455 1.00 51.12 880 ASP A C 1
ATOM 7064 O O . ASP A 1 880 ? -16.841 -22.438 -26.411 1.00 51.12 880 ASP A O 1
ATOM 7068 N N . VAL A 1 881 ? -16.075 -20.600 -25.380 1.00 46.69 881 VAL A N 1
ATOM 7069 C CA . VAL A 1 881 ? -15.078 -20.265 -26.408 1.00 46.69 881 VAL A CA 1
ATOM 7070 C C . VAL A 1 881 ? -13.679 -20.718 -25.951 1.00 46.69 881 VAL A C 1
ATOM 7072 O O . VAL A 1 881 ? -13.125 -20.157 -24.990 1.00 46.69 881 VAL A O 1
ATOM 7075 N N . PRO A 1 882 ? -13.058 -21.724 -26.604 1.00 43.69 882 PRO A N 1
ATOM 7076 C CA . PRO A 1 882 ? -11.661 -22.055 -26.350 1.00 43.69 882 PRO A CA 1
ATOM 7077 C C . PRO A 1 882 ? -10.773 -20.877 -26.783 1.00 43.69 882 PRO A C 1
ATOM 7079 O O . PRO A 1 882 ? -11.040 -20.251 -27.809 1.00 43.69 882 PRO A O 1
ATOM 7082 N N . PRO A 1 883 ? -9.742 -20.519 -26.001 1.00 40.91 883 PRO A N 1
ATOM 7083 C CA . PRO A 1 883 ? -8.894 -19.387 -26.340 1.00 40.91 883 PRO A CA 1
ATOM 7084 C C . PRO A 1 883 ? -8.076 -19.713 -27.605 1.00 40.91 883 PRO A C 1
ATOM 7086 O O . PRO A 1 883 ? -7.469 -20.778 -27.726 1.00 40.91 883 PRO A O 1
ATOM 7089 N N . THR A 1 884 ? -8.109 -18.815 -28.587 1.00 40.25 884 THR A N 1
ATOM 7090 C CA . THR A 1 884 ? -7.450 -18.964 -29.891 1.00 40.25 884 THR A CA 1
ATOM 7091 C C . THR A 1 884 ? -5.945 -18.687 -29.776 1.00 40.25 884 THR A C 1
ATOM 7093 O O . THR A 1 884 ? -5.525 -17.565 -30.040 1.00 40.25 884 THR A O 1
ATOM 7096 N N . ASN A 1 885 ? -5.160 -19.668 -29.308 1.00 37.75 885 ASN A N 1
ATOM 7097 C CA . ASN A 1 885 ? -3.717 -19.890 -29.562 1.00 37.75 885 ASN A CA 1
ATOM 7098 C C . ASN A 1 885 ? -3.124 -20.855 -28.521 1.00 37.75 885 ASN A C 1
ATOM 7100 O O . ASN A 1 885 ? -2.720 -20.456 -27.439 1.00 37.75 885 ASN A O 1
ATOM 7104 N N . SER A 1 886 ? -2.993 -22.137 -28.853 1.00 28.36 886 SER A N 1
ATOM 7105 C CA . SER A 1 886 ? -2.496 -23.194 -27.955 1.00 28.36 886 SER A CA 1
ATOM 7106 C C . SER A 1 886 ? -0.973 -23.191 -27.706 1.00 28.36 886 SER A C 1
ATOM 7108 O O . SER A 1 886 ? -0.382 -24.252 -27.510 1.00 28.36 886 SER A O 1
ATOM 7110 N N . ARG A 1 887 ? -0.305 -22.034 -27.727 1.00 35.03 887 ARG A N 1
ATOM 7111 C CA . ARG A 1 887 ? 1.108 -21.905 -27.336 1.00 35.03 887 ARG A CA 1
ATOM 7112 C C . ARG A 1 887 ? 1.226 -20.816 -26.270 1.00 35.03 887 ARG A C 1
ATOM 7114 O O . ARG A 1 887 ? 1.120 -19.643 -26.595 1.00 35.03 887 ARG A O 1
ATOM 7121 N N . GLY A 1 888 ? 1.420 -21.242 -25.018 1.00 38.56 888 GLY A N 1
ATOM 7122 C CA . GLY A 1 888 ? 1.790 -20.382 -23.888 1.00 38.56 888 GLY A CA 1
ATOM 7123 C C . GLY A 1 888 ? 0.628 -19.711 -23.147 1.00 38.56 888 GLY A C 1
ATOM 7124 O O . GLY A 1 888 ? 0.554 -18.489 -23.115 1.00 38.56 888 GLY A O 1
ATOM 7125 N N . TYR A 1 889 ? -0.266 -20.475 -22.505 1.00 39.31 889 TYR A N 1
ATOM 7126 C CA . TYR A 1 889 ? -1.204 -19.900 -21.529 1.00 39.31 889 TYR A CA 1
ATOM 7127 C C . TYR A 1 889 ? -0.710 -20.122 -20.103 1.00 39.31 889 TYR A C 1
ATOM 7129 O O . TYR A 1 889 ? -0.505 -21.256 -19.685 1.00 39.31 889 TYR A O 1
ATOM 7137 N N . CYS A 1 890 ? -0.642 -19.052 -19.313 1.00 39.41 890 CYS A N 1
ATOM 7138 C CA . CYS A 1 890 ? -0.667 -19.171 -17.861 1.00 39.41 890 CYS A CA 1
ATOM 7139 C C . CYS A 1 890 ? -2.142 -19.205 -17.417 1.00 39.41 890 CYS A C 1
ATOM 7141 O O . CYS A 1 890 ? -2.778 -18.165 -17.236 1.00 39.41 890 CYS A O 1
ATOM 7143 N N . GLN A 1 891 ? -2.735 -20.400 -17.317 1.00 35.34 891 GLN A N 1
ATOM 7144 C CA . GLN A 1 891 ? -4.072 -20.557 -16.734 1.00 35.34 891 GLN A CA 1
ATOM 7145 C C . GLN A 1 891 ? -3.974 -20.526 -15.207 1.00 35.34 891 GLN A C 1
ATOM 7147 O O . GLN A 1 891 ? -3.628 -21.520 -14.573 1.00 35.34 891 GLN A O 1
ATOM 7152 N N . MET A 1 892 ? -4.329 -19.391 -14.605 1.00 39.75 892 MET A N 1
ATOM 7153 C CA . MET A 1 892 ? -4.460 -19.287 -13.154 1.00 39.75 892 MET A CA 1
ATOM 7154 C C . MET A 1 892 ? -5.897 -19.558 -12.708 1.00 39.75 892 MET A C 1
ATOM 7156 O O . MET A 1 892 ? -6.832 -18.817 -13.017 1.00 39.75 892 MET A O 1
ATOM 7160 N N . TRP A 1 893 ? -6.064 -20.621 -11.924 1.00 32.97 893 TRP A N 1
ATOM 7161 C CA . TRP A 1 893 ? -7.306 -20.911 -11.217 1.00 32.97 893 TRP A CA 1
ATOM 7162 C C . TRP A 1 893 ? -7.334 -20.110 -9.917 1.00 32.97 893 TRP A C 1
ATOM 7164 O O . TRP A 1 893 ? -6.654 -20.446 -8.951 1.00 32.97 893 TRP A O 1
ATOM 7174 N N . CYS A 1 894 ? -8.121 -19.036 -9.882 1.00 31.81 894 CYS A N 1
ATOM 7175 C CA . CYS A 1 894 ? -8.355 -18.285 -8.655 1.00 31.81 894 CYS A CA 1
ATOM 7176 C C . CYS A 1 894 ? -9.531 -18.923 -7.897 1.00 31.81 894 CYS A C 1
ATOM 7178 O O . CYS A 1 894 ? -10.685 -18.533 -8.053 1.00 31.81 894 CYS A O 1
ATOM 7180 N N . THR A 1 895 ? -9.256 -19.962 -7.108 1.00 29.03 895 THR A N 1
ATOM 7181 C CA . THR A 1 895 ? -10.230 -20.538 -6.168 1.00 29.03 895 THR A CA 1
ATOM 7182 C C . THR A 1 895 ? -9.674 -20.462 -4.757 1.00 29.03 895 THR A C 1
ATOM 7184 O O . THR A 1 895 ? -8.668 -21.104 -4.506 1.00 29.03 895 THR A O 1
ATOM 7187 N N . ARG A 1 896 ? -10.350 -19.686 -3.892 1.00 33.06 896 ARG A N 1
ATOM 7188 C CA . ARG A 1 896 ? -10.414 -19.601 -2.407 1.00 33.06 896 ARG A CA 1
ATOM 7189 C C . ARG A 1 896 ? -9.239 -19.993 -1.482 1.00 33.06 896 ARG A C 1
ATOM 7191 O O . ARG A 1 896 ? -9.242 -19.545 -0.344 1.00 33.06 896 ARG A O 1
ATOM 7198 N N . GLU A 1 897 ? -8.258 -20.774 -1.899 1.00 27.95 897 GLU A N 1
ATOM 7199 C CA . GLU A 1 897 ? -7.114 -21.197 -1.097 1.00 27.95 897 GLU A CA 1
ATOM 7200 C C . GLU A 1 897 ? -5.852 -20.490 -1.593 1.00 27.95 897 GLU A C 1
ATOM 7202 O O . GLU A 1 897 ? -5.102 -20.993 -2.426 1.00 27.95 897 GLU A O 1
ATOM 7207 N N . LEU A 1 898 ? -5.570 -19.315 -1.031 1.00 34.44 898 LEU A N 1
ATOM 7208 C CA . LEU A 1 898 ? -4.294 -18.606 -1.204 1.00 34.44 898 LEU A CA 1
ATOM 7209 C C . LEU A 1 898 ? -3.082 -19.351 -0.590 1.00 34.44 898 LEU A C 1
ATOM 7211 O O . LEU A 1 898 ? -2.016 -18.757 -0.439 1.00 34.44 898 LEU A O 1
ATOM 7215 N N . SER A 1 899 ? -3.211 -20.641 -0.257 1.00 24.53 899 SER A N 1
ATOM 7216 C CA . SER A 1 899 ? -2.155 -21.475 0.327 1.00 24.53 899 SER A CA 1
ATOM 7217 C C . SER A 1 899 ? -1.594 -22.558 -0.605 1.00 24.53 899 SER A C 1
ATOM 7219 O O . SER A 1 899 ? -0.563 -23.139 -0.264 1.00 24.53 899 SER A O 1
ATOM 7221 N N . ARG A 1 900 ? -2.172 -22.825 -1.791 1.00 24.53 900 ARG A N 1
ATOM 7222 C CA . ARG A 1 900 ? -1.582 -23.755 -2.781 1.00 24.53 900 ARG A CA 1
ATOM 7223 C C . ARG A 1 900 ? -1.853 -23.322 -4.224 1.00 24.53 900 ARG A C 1
ATOM 7225 O O . ARG A 1 900 ? -2.954 -23.476 -4.737 1.00 24.53 900 ARG A O 1
ATOM 7232 N N . ILE A 1 901 ? -0.815 -22.823 -4.896 1.00 29.64 901 ILE A N 1
ATOM 7233 C CA . ILE A 1 901 ? -0.820 -22.583 -6.346 1.00 29.64 901 ILE A CA 1
ATOM 7234 C C . ILE A 1 901 ? -0.631 -23.935 -7.045 1.00 29.64 901 ILE A C 1
ATOM 7236 O O . ILE A 1 901 ? 0.404 -24.575 -6.868 1.00 29.64 901 ILE A O 1
ATOM 7240 N N . PHE A 1 902 ? -1.607 -24.365 -7.849 1.00 23.36 902 PHE A N 1
ATOM 7241 C CA . PHE A 1 902 ? -1.423 -25.465 -8.798 1.00 23.36 902 PHE A CA 1
ATOM 7242 C C . PHE A 1 902 ? -1.090 -24.905 -10.182 1.00 23.36 902 PHE A C 1
ATOM 7244 O O . PHE A 1 902 ? -1.866 -24.143 -10.754 1.00 23.36 902 PHE A O 1
ATOM 7251 N N . PHE A 1 903 ? 0.065 -25.312 -10.707 1.00 27.42 903 PHE A N 1
ATOM 7252 C CA . PHE A 1 903 ? 0.432 -25.155 -12.110 1.00 27.42 903 PHE A CA 1
ATOM 7253 C C . PHE A 1 903 ? -0.139 -26.327 -12.912 1.00 27.42 903 PHE A C 1
ATOM 7255 O O . PHE A 1 903 ? 0.078 -27.486 -12.559 1.00 27.42 903 PHE A O 1
ATOM 7262 N N . LEU A 1 904 ? -0.809 -26.024 -14.017 1.00 23.59 904 LEU A N 1
ATOM 7263 C CA . LEU A 1 904 ? -0.899 -26.925 -15.161 1.00 23.59 904 LEU A CA 1
ATOM 7264 C C . LEU A 1 904 ? -0.205 -26.198 -16.314 1.00 23.59 904 LEU A C 1
ATOM 7266 O O . LEU A 1 904 ? -0.629 -25.104 -16.684 1.00 23.59 904 LEU A O 1
ATOM 7270 N N . ILE A 1 905 ? 0.912 -26.774 -16.767 1.00 27.19 905 ILE A N 1
ATOM 7271 C CA . ILE A 1 905 ? 1.607 -26.401 -18.008 1.00 27.19 905 ILE A CA 1
ATOM 7272 C C . ILE A 1 905 ? 0.767 -26.876 -19.190 1.00 27.19 905 ILE A C 1
ATOM 7274 O O . ILE A 1 905 ? 0.256 -28.019 -19.099 1.00 27.19 905 ILE A O 1
#